Protein 6VFU (pdb70)

B-factor: mean 193.42, std 46.31, range [109.01, 428.39]

Structure (mmCIF, N/CA/C/O backbone):
data_6VFU
#
_entry.id   6VFU
#
_cell.length_a   108.971
_cell.length_b   108.971
_cell.length_c   309.663
_cell.angle_alpha   90.000
_cell.angle_beta   90.000
_cell.angle_gamma   120.000
#
_symmetry.space_group_name_H-M   'P 32 2 1'
#
loop_
_entity.id
_entity.type
_entity.pdbx_description
1 polymer Protocadherin-19
2 branched beta-D-mannopyranose-(1-4)-2-acetamido-2-deoxy-beta-D-glucopyranose-(1-4)-[alpha-L-fucopyranose-(1-6)]2-acetamido-2-deoxy-beta-D-glucopyranose
3 branched alpha-L-fucopyranose-(1-6)-2-acetamido-2-deoxy-beta-D-glucopyranose
4 branched 2-acetamido-2-deoxy-beta-D-glucopyranose-(1-4)-2-acetamido-2-deoxy-beta-D-glucopyranose
5 non-polymer 'CALCIUM ION'
6 non-polymer 2-acetamido-2-deoxy-beta-D-glucopyranose
7 non-polymer 'NICKEL (II) ION'
8 non-polymer 'CHLORIDE ION'
9 water water
#
loop_
_atom_site.group_PDB
_atom_site.id
_atom_site.type_symbol
_atom_site.label_atom_id
_atom_site.label_alt_id
_atom_site.label_comp_id
_atom_site.label_asym_id
_atom_site.label_entity_id
_atom_site.label_seq_id
_atom_site.pdbx_PDB_ins_code
_atom_site.Cartn_x
_atom_site.Cartn_y
_atom_site.Cartn_z
_atom_site.occupancy
_atom_site.B_iso_or_equiv
_atom_site.auth_seq_id
_atom_site.auth_comp_id
_atom_site.auth_asym_id
_atom_site.auth_atom_id
_atom_site.pdbx_PDB_model_num
ATOM 1 N N . LEU A 1 1 ? -35.07490 38.86738 -74.35988 1.000 192.06932 1 LEU C N 1
ATOM 2 C CA . LEU A 1 1 ? -34.22977 39.78308 -75.17911 1.000 194.83516 1 LEU C CA 1
ATOM 3 C C . LEU A 1 1 ? -34.59176 41.24415 -74.94723 1.000 193.28039 1 LEU C C 1
ATOM 4 O O . LEU A 1 1 ? -33.76747 42.03395 -74.48643 1.000 194.35529 1 LEU C O 1
ATOM 22 N N . ILE A 1 2 ? -35.82830 41.59656 -75.26950 1.000 190.82200 2 ILE C N 1
ATOM 23 C CA . ILE A 1 2 ? -36.29833 42.97175 -75.16543 1.000 189.58479 2 ILE C CA 1
ATOM 24 C C . ILE A 1 2 ? -36.89555 43.17697 -73.78198 1.000 185.97896 2 ILE C C 1
ATOM 25 O O . ILE A 1 2 ? -37.63099 42.32177 -73.27340 1.000 183.85948 2 ILE C O 1
ATOM 41 N N . ASN A 1 3 ? -36.57643 44.31527 -73.16690 1.000 179.39015 3 ASN C N 1
ATOM 42 C CA . ASN A 1 3 ? -37.05762 44.64770 -71.83188 1.000 176.51442 3 ASN C CA 1
ATOM 43 C C . ASN A 1 3 ? -37.65502 46.04762 -71.83828 1.000 175.46775 3 ASN C C 1
ATOM 44 O O . ASN A 1 3 ? -37.04741 46.98082 -72.37417 1.000 177.75152 3 ASN C O 1
ATOM 55 N N . LEU A 1 4 ? -38.84201 46.18918 -71.24637 1.000 189.30558 4 LEU C N 1
ATOM 56 C CA . LEU A 1 4 ? -39.47928 47.49034 -71.06174 1.000 188.17933 4 LEU C CA 1
ATOM 57 C C . LEU A 1 4 ? -39.92906 47.66842 -69.62289 1.000 185.64337 4 LEU C C 1
ATOM 58 O O . LEU A 1 4 ? -40.77394 46.91313 -69.13436 1.000 183.55051 4 LEU C O 1
ATOM 74 N N . LYS A 1 5 ? -39.37208 48.67434 -68.95869 1.000 163.52683 5 LYS C N 1
ATOM 75 C CA . LYS A 1 5 ? -39.72629 49.01842 -67.59134 1.000 161.75415 5 LYS C CA 1
ATOM 76 C C . LYS A 1 5 ? -40.70904 50.18290 -67.58394 1.000 160.34326 5 LYS C C 1
ATOM 77 O O . LYS A 1 5 ? -40.65045 51.06887 -68.44101 1.000 161.69818 5 LYS C O 1
ATOM 96 N N . TYR A 1 6 ? -41.62116 50.17477 -66.61237 1.000 192.68213 6 TYR C N 1
ATOM 97 C CA . TYR A 1 6 ? -42.55799 51.28340 -66.43244 1.000 191.46339 6 TYR C CA 1
ATOM 98 C C . TYR A 1 6 ? -42.77191 51.51995 -64.94154 1.000 190.34050 6 TYR C C 1
ATOM 99 O O . TYR A 1 6 ? -42.20273 50.82227 -64.09723 1.000 190.74775 6 TYR C O 1
ATOM 117 N N . SER A 1 7 ? -43.55536 52.54878 -64.61486 1.000 154.74909 7 SER C N 1
ATOM 118 C CA . SER A 1 7 ? -43.88573 52.82774 -63.22742 1.000 153.90655 7 SER C CA 1
ATOM 119 C C . SER A 1 7 ? -45.17534 53.63843 -63.18482 1.000 152.42745 7 SER C C 1
ATOM 120 O O . SER A 1 7 ? -45.40068 54.49619 -64.04333 1.000 152.96945 7 SER C O 1
ATOM 128 N N . VAL A 1 8 ? -46.00264 53.38286 -62.17104 1.000 151.41812 8 VAL C N 1
ATOM 129 C CA . VAL A 1 8 ? -47.27811 54.07585 -62.02591 1.000 150.20390 8 VAL C CA 1
ATOM 130 C C . VAL A 1 8 ? -47.67989 53.99578 -60.56333 1.000 149.72206 8 VAL C C 1
ATOM 131 O O . VAL A 1 8 ? -47.42239 52.99567 -59.88946 1.000 149.85050 8 VAL C O 1
ATOM 144 N N . GLU A 1 9 ? -48.32259 55.05192 -60.07289 1.000 154.81574 9 GLU C N 1
ATOM 145 C CA . GLU A 1 9 ? -48.79694 55.04941 -58.69826 1.000 154.72690 9 GLU C CA 1
ATOM 146 C C . GLU A 1 9 ? -49.89209 54.00559 -58.50766 1.000 153.48656 9 GLU C C 1
ATOM 147 O O . GLU A 1 9 ? -50.54531 53.56230 -59.45650 1.000 152.54632 9 GLU C O 1
ATOM 159 N N . GLU A 1 10 ? -50.08465 53.61621 -57.25117 1.000 148.36233 10 GLU C N 1
ATOM 160 C CA . GLU A 1 10 ? -51.12960 52.67610 -56.89080 1.000 147.82192 10 GLU C CA 1
ATOM 161 C C . GLU A 1 10 ? -52.48175 53.38241 -56.84080 1.000 147.08898 10 GLU C C 1
ATOM 162 O O . GLU A 1 10 ? -52.58109 54.60917 -56.93189 1.000 147.09055 10 GLU C O 1
ATOM 174 N N . GLU A 1 11 ? -53.53593 52.58347 -56.68426 1.000 158.05551 11 GLU C N 1
ATOM 175 C CA . GLU A 1 11 ? -54.87503 53.09886 -56.40942 1.000 157.92412 11 GLU C CA 1
ATOM 176 C C . GLU A 1 11 ? -55.33513 54.07260 -57.49022 1.000 157.19837 11 GLU C C 1
ATOM 177 O O . GLU A 1 11 ? -56.10348 54.99885 -57.22148 1.000 157.41836 11 GLU C O 1
ATOM 189 N N . GLN A 1 12 ? -54.87246 53.87160 -58.71862 1.000 150.63389 12 GLN C N 1
ATOM 190 C CA . GLN A 1 12 ? -55.28452 54.69862 -59.84011 1.000 150.62396 12 GLN C CA 1
ATOM 191 C C . GLN A 1 12 ? -56.56516 54.15741 -60.45848 1.000 150.70859 12 GLN C C 1
ATOM 192 O O . GLN A 1 12 ? -56.79970 52.94587 -60.49140 1.000 150.64338 12 GLN C O 1
ATOM 206 N N . ARG A 1 13 ? -57.40631 55.07893 -60.92378 1.000 180.20972 13 ARG C N 1
ATOM 207 C CA . ARG A 1 13 ? -58.63857 54.72438 -61.61267 1.000 180.94383 13 ARG C CA 1
ATOM 208 C C . ARG A 1 13 ? -58.39299 53.57451 -62.57743 1.000 181.07168 13 ARG C C 1
ATOM 209 O O . ARG A 1 13 ? -57.49692 53.63905 -63.42247 1.000 181.16990 13 ARG C O 1
ATOM 230 N N . ALA A 1 14 ? -59.18741 52.51461 -62.43927 1.000 161.29862 14 ALA C N 1
ATOM 231 C CA . ALA A 1 14 ? -59.07349 51.38875 -63.35340 1.000 161.80084 14 ALA C CA 1
ATOM 232 C C . ALA A 1 14 ? -59.17661 51.88205 -64.79008 1.000 163.06169 14 ALA C C 1
ATOM 233 O O . ALA A 1 14 ? -59.82527 52.89112 -65.07739 1.000 164.02947 14 ALA C O 1
ATOM 240 N N . GLY A 1 15 ? -58.54105 51.15636 -65.70196 1.000 156.98490 15 GLY C N 1
ATOM 241 C CA . GLY A 1 15 ? -58.47225 51.60444 -67.07517 1.000 158.68345 15 GLY C CA 1
ATOM 242 C C . GLY A 1 15 ? -57.48843 52.72954 -67.29729 1.000 158.55563 15 GLY C C 1
ATOM 243 O O . GLY A 1 15 ? -57.70194 53.56503 -68.18102 1.000 160.39734 15 GLY C O 1
ATOM 247 N N . THR A 1 16 ? -56.41470 52.77844 -66.51298 1.000 166.70067 16 THR C N 1
ATOM 248 C CA . THR A 1 16 ? -55.37705 53.78230 -66.68624 1.000 166.94009 16 THR C CA 1
ATOM 249 C C . THR A 1 16 ? -54.42519 53.38209 -67.80580 1.000 168.11170 16 THR C C 1
ATOM 250 O O . THR A 1 16 ? -54.13294 52.20193 -68.01156 1.000 167.86622 16 THR C O 1
ATOM 261 N N . VAL A 1 17 ? -53.93251 54.38836 -68.52194 1.000 152.54619 17 VAL C N 1
ATOM 262 C CA . VAL A 1 17 ? -52.96520 54.19346 -69.59670 1.000 154.24527 17 VAL C CA 1
ATOM 263 C C . VAL A 1 17 ? -51.56256 54.36278 -69.02832 1.000 153.53557 17 VAL C C 1
ATOM 264 O O . VAL A 1 17 ? -51.12904 55.47967 -68.73305 1.000 154.05319 17 VAL C O 1
ATOM 277 N N . ILE A 1 18 ? -50.85350 53.24750 -68.86710 1.000 152.72578 18 ILE C N 1
ATOM 278 C CA . ILE A 1 18 ? -49.46814 53.30407 -68.41309 1.000 152.67226 18 ILE C CA 1
ATOM 279 C C . ILE A 1 18 ? -48.57127 53.82591 -69.52948 1.000 155.29840 18 ILE C C 1
ATOM 280 O O . ILE A 1 18 ? -47.83707 54.80521 -69.35527 1.000 156.34545 18 ILE C O 1
ATOM 287 N N . ALA A 1 19 ? -48.61751 53.17457 -70.69228 1.000 186.77539 19 ALA C N 1
ATOM 288 C CA . ALA A 1 19 ? -47.77458 53.55415 -71.82308 1.000 189.83717 19 ALA C CA 1
ATOM 289 C C . ALA A 1 19 ? -48.19216 52.76611 -73.05957 1.000 191.61835 19 ALA C C 1
ATOM 290 O O . ALA A 1 19 ? -48.78381 51.68703 -72.95916 1.000 190.29736 19 ALA C O 1
ATOM 294 N N . ASN A 1 20 ? -47.86530 53.31651 -74.22917 1.000 178.68224 20 ASN C N 1
ATOM 295 C CA . ASN A 1 20 ? -48.13372 52.66468 -75.51163 1.000 181.33766 20 ASN C CA 1
ATOM 296 C C . ASN A 1 20 ? -46.96357 51.73908 -75.82674 1.000 182.05363 20 ASN C C 1
ATOM 297 O O . ASN A 1 20 ? -45.91842 52.18466 -76.30733 1.000 184.53345 20 ASN C O 1
ATOM 308 N N . VAL A 1 21 ? -47.12936 50.44215 -75.55056 1.000 201.10134 21 VAL C N 1
ATOM 309 C CA . VAL A 1 21 ? -46.02211 49.50676 -75.74250 1.000 201.73815 21 VAL C CA 1
ATOM 310 C C . VAL A 1 21 ? -45.60314 49.43927 -77.20469 1.000 205.99704 21 VAL C C 1
ATOM 311 O O . VAL A 1 21 ? -44.44695 49.12815 -77.50255 1.000 207.58551 21 VAL C O 1
ATOM 324 N N . ALA A 1 22 ? -46.52775 49.66081 -78.14143 1.000 178.35018 22 ALA C N 1
ATOM 325 C CA . ALA A 1 22 ? -46.14704 49.65812 -79.55276 1.000 183.12240 22 ALA C CA 1
ATOM 326 C C . ALA A 1 22 ? -45.06801 50.70333 -79.81557 1.000 185.64754 22 ALA C C 1
ATOM 327 O O . ALA A 1 22 ? -44.04544 50.41469 -80.45098 1.000 188.41219 22 ALA C O 1
ATOM 334 N N . LYS A 1 23 ? -45.27121 51.92202 -79.30412 1.000 194.50288 23 LYS C N 1
ATOM 335 C CA . LYS A 1 23 ? -44.32372 53.00819 -79.52901 1.000 197.33205 23 LYS C CA 1
ATOM 336 C C . LYS A 1 23 ? -42.93128 52.63140 -79.04314 1.000 196.68655 23 LYS C C 1
ATOM 337 O O . LYS A 1 23 ? -41.97726 52.58010 -79.82699 1.000 200.40364 23 LYS C O 1
ATOM 356 N N . ASP A 1 24 ? -42.80525 52.30230 -77.75872 1.000 180.26985 24 ASP C N 1
ATOM 357 C CA . ASP A 1 24 ? -41.48490 52.05395 -77.19039 1.000 180.05592 24 ASP C CA 1
ATOM 358 C C . ASP A 1 24 ? -40.90738 50.70799 -77.61418 1.000 180.73051 24 ASP C C 1
ATOM 359 O O . ASP A 1 24 ? -39.68793 50.52336 -77.54741 1.000 182.24553 24 ASP C O 1
ATOM 366 N N . ALA A 1 25 ? -41.75563 49.77814 -78.05310 1.000 178.20967 25 ALA C N 1
ATOM 367 C CA . ALA A 1 25 ? -41.27487 48.49350 -78.53985 1.000 179.26655 25 ALA C CA 1
ATOM 368 C C . ALA A 1 25 ? -40.65760 48.63619 -79.92351 1.000 184.45654 25 ALA C C 1
ATOM 369 O O . ALA A 1 25 ? -39.53132 48.18505 -80.16316 1.000 186.47916 25 ALA C O 1
ATOM 376 N N . ARG A 1 26 ? -41.38294 49.26146 -80.85252 1.000 204.53924 26 ARG C N 1
ATOM 377 C CA . ARG A 1 26 ? -40.80041 49.55691 -82.15639 1.000 210.21384 26 ARG C CA 1
ATOM 378 C C . ARG A 1 26 ? -39.55684 50.42225 -82.00593 1.000 212.33803 26 ARG C C 1
ATOM 379 O O . ARG A 1 26 ? -38.51177 50.13973 -82.60287 1.000 215.85386 26 ARG C O 1
ATOM 400 N N . GLU A 1 27 ? -39.65777 51.49124 -81.21301 1.000 203.62532 27 GLU C N 1
ATOM 401 C CA . GLU A 1 27 ? -38.50113 52.34452 -80.97117 1.000 205.77290 27 GLU C CA 1
ATOM 402 C C . GLU A 1 27 ? -37.32314 51.54662 -80.41718 1.000 204.98009 27 GLU C C 1
ATOM 403 O O . GLU A 1 27 ? -36.16443 51.83642 -80.74119 1.000 208.75644 27 GLU C O 1
ATOM 415 N N . ALA A 1 28 ? -37.59548 50.54154 -79.58009 1.000 218.63694 28 ALA C N 1
ATOM 416 C CA . ALA A 1 28 ? -36.55365 49.70819 -78.99127 1.000 218.01350 28 ALA C CA 1
ATOM 417 C C . ALA A 1 28 ? -36.18727 48.47853 -79.82040 1.000 220.06726 28 ALA C C 1
ATOM 418 O O . ALA A 1 28 ? -35.20303 47.81238 -79.48681 1.000 220.57052 28 ALA C O 1
ATOM 425 N N . GLY A 1 29 ? -36.91267 48.16494 -80.89633 1.000 207.00227 29 GLY C N 1
ATOM 426 C CA . GLY A 1 29 ? -36.56032 46.99698 -81.68992 1.000 209.29355 29 GLY C CA 1
ATOM 427 C C . GLY A 1 29 ? -37.46929 45.79369 -81.51485 1.000 206.22686 29 GLY C C 1
ATOM 428 O O . GLY A 1 29 ? -37.15071 44.85143 -80.77914 1.000 203.92108 29 GLY C O 1
ATOM 432 N N . PHE A 1 30 ? -38.62990 45.84873 -82.17031 1.000 221.50837 30 PHE C N 1
ATOM 433 C CA . PHE A 1 30 ? -39.63231 44.79184 -82.12968 1.000 219.33932 30 PHE C CA 1
ATOM 434 C C . PHE A 1 30 ? -39.97252 44.34428 -83.54734 1.000 223.72985 30 PHE C C 1
ATOM 435 O O . PHE A 1 30 ? -39.90521 45.13397 -84.49497 1.000 227.85887 30 PHE C O 1
ATOM 445 N N . ALA A 1 31 ? -40.32478 43.06008 -83.69108 1.000 194.65231 31 ALA C N 1
ATOM 446 C CA . ALA A 1 31 ? -40.83391 42.53887 -84.96185 1.000 198.75397 31 ALA C CA 1
ATOM 447 C C . ALA A 1 31 ? -42.35554 42.63279 -84.93210 1.000 197.27278 31 ALA C C 1
ATOM 448 O O . ALA A 1 31 ? -43.06945 41.65885 -84.68637 1.000 195.56753 31 ALA C O 1
ATOM 455 N N . LEU A 1 32 ? -42.85848 43.84303 -85.18419 1.000 239.95984 32 LEU C N 1
ATOM 456 C CA . LEU A 1 32 ? -44.29786 44.06859 -85.31442 1.000 239.67039 32 LEU C CA 1
ATOM 457 C C . LEU A 1 32 ? -44.64199 44.07368 -86.80128 1.000 245.93703 32 LEU C C 1
ATOM 458 O O . LEU A 1 32 ? -44.68842 45.11335 -87.45920 1.000 249.51584 32 LEU C O 1
ATOM 474 N N . ASP A 1 33 ? -44.86091 42.87488 -87.33597 1.000 206.73045 33 ASP C N 1
ATOM 475 C CA . ASP A 1 33 ? -45.36659 42.73587 -88.69845 1.000 212.89496 33 ASP C CA 1
ATOM 476 C C . ASP A 1 33 ? -46.72875 43.42987 -88.79902 1.000 213.49391 33 ASP C C 1
ATOM 477 O O . ASP A 1 33 ? -47.48070 43.46246 -87.82049 1.000 208.78042 33 ASP C O 1
ATOM 484 N N . PRO A 1 34 ? -47.07660 44.02180 -89.95888 1.000 252.78871 34 PRO C N 1
ATOM 485 C CA . PRO A 1 34 ? -48.47888 44.40193 -90.15850 1.000 254.24398 34 PRO C CA 1
ATOM 486 C C . PRO A 1 34 ? -49.41796 43.20731 -90.23704 1.000 254.34169 34 PRO C C 1
ATOM 487 O O . PRO A 1 34 ? -49.64574 42.65933 -91.32114 1.000 260.03120 34 PRO C O 1
ATOM 492 N N . ARG A 1 35 ? -50.00892 42.83075 -89.10110 1.000 295.42002 35 ARG C N 1
ATOM 493 C CA . ARG A 1 35 ? -50.81334 41.61819 -88.98871 1.000 294.99884 35 ARG C CA 1
ATOM 494 C C . ARG A 1 35 ? -52.17499 41.94060 -88.36473 1.000 292.89857 35 ARG C C 1
ATOM 495 O O . ARG A 1 35 ? -52.54038 41.42112 -87.30956 1.000 288.06524 35 ARG C O 1
ATOM 516 N N . GLN A 1 36 ? -52.93749 42.80329 -89.03692 1.000 286.47725 36 GLN C N 1
ATOM 517 C CA . GLN A 1 36 ? -54.30681 43.12970 -88.63338 1.000 285.84830 36 GLN C CA 1
ATOM 518 C C . GLN A 1 36 ? -54.38299 43.40899 -87.13329 1.000 278.53100 36 GLN C C 1
ATOM 519 O O . GLN A 1 36 ? -55.17503 42.81442 -86.39896 1.000 275.82200 36 GLN C O 1
ATOM 533 N N . ALA A 1 37 ? -53.52556 44.31802 -86.67289 1.000 252.75359 37 ALA C N 1
ATOM 534 C CA . ALA A 1 37 ? -53.57303 44.79337 -85.29133 1.000 246.53838 37 ALA C CA 1
ATOM 535 C C . ALA A 1 37 ? -53.58140 43.62641 -84.30342 1.000 241.97883 37 ALA C C 1
ATOM 536 O O . ALA A 1 37 ? -54.30643 43.63170 -83.30679 1.000 238.44499 37 ALA C O 1
ATOM 543 N N . SER A 1 38 ? -52.76745 42.60898 -84.58895 1.000 236.02127 38 SER C N 1
ATOM 544 C CA . SER A 1 38 ? -52.66067 41.43551 -83.72704 1.000 232.46907 38 SER C CA 1
ATOM 545 C C . SER A 1 38 ? -51.29845 40.77980 -83.90899 1.000 232.45635 38 SER C C 1
ATOM 546 O O . SER A 1 38 ? -51.19482 39.62543 -84.32838 1.000 234.36364 38 SER C O 1
ATOM 554 N N . ALA A 1 39 ? -50.24312 41.51958 -83.58408 1.000 217.74459 39 ALA C N 1
ATOM 555 C CA . ALA A 1 39 ? -48.88148 41.07225 -83.83095 1.000 218.39867 39 ALA C CA 1
ATOM 556 C C . ALA A 1 39 ? -48.24445 40.36999 -82.63696 1.000 213.97579 39 ALA C C 1
ATOM 557 O O . ALA A 1 39 ? -47.24240 39.66821 -82.81878 1.000 214.82117 39 ALA C O 1
ATOM 564 N N . PHE A 1 40 ? -48.78440 40.53866 -81.43066 1.000 182.08956 40 PHE C N 1
ATOM 565 C CA . PHE A 1 40 ? -48.12609 40.03167 -80.23449 1.000 178.356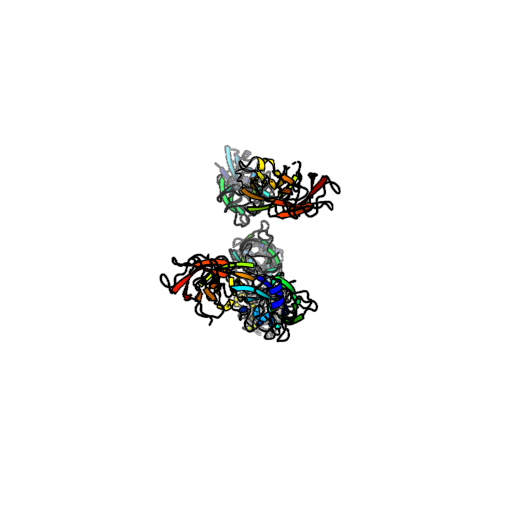42 40 PHE C CA 1
ATOM 566 C C . PHE A 1 40 ? -49.15024 39.82544 -79.12453 1.000 175.12881 40 PHE C C 1
ATOM 567 O O . PHE A 1 40 ? -50.13606 40.56112 -79.02794 1.000 174.65554 40 PHE C O 1
ATOM 584 N N . ARG A 1 41 ? -48.90168 38.81055 -78.29025 1.000 193.61823 41 ARG C N 1
ATOM 585 C CA . ARG A 1 41 ? -49.79552 38.43840 -77.20097 1.000 191.14246 41 ARG C CA 1
ATOM 586 C C . ARG A 1 41 ? -49.00320 38.20420 -75.92233 1.000 188.27330 41 ARG C C 1
ATOM 587 O O . ARG A 1 41 ? -47.83750 37.79599 -75.95251 1.000 188.78055 41 ARG C O 1
ATOM 608 N N . VAL A 1 42 ? -49.65788 38.47583 -74.79472 1.000 165.41182 42 VAL C N 1
ATOM 609 C CA . VAL A 1 42 ? -49.05331 38.28132 -73.47843 1.000 163.13811 42 VAL C CA 1
ATOM 610 C C . VAL A 1 42 ? -48.86939 36.78803 -73.22059 1.000 164.25673 42 VAL C C 1
ATOM 611 O O . VAL A 1 42 ? -49.82255 36.00210 -73.29904 1.000 165.30812 42 VAL C O 1
ATOM 624 N N . VAL A 1 43 ? -47.63004 36.38786 -72.93463 1.000 167.82973 43 VAL C N 1
ATOM 625 C CA . VAL A 1 43 ? -47.34286 34.99029 -72.61711 1.000 169.19214 43 VAL C CA 1
ATOM 626 C C . VAL A 1 43 ? -47.84472 34.64851 -71.22105 1.000 167.85119 43 VAL C C 1
ATOM 627 O O . VAL A 1 43 ? -48.63690 33.71961 -71.03296 1.000 168.92045 43 VAL C O 1
ATOM 633 N N . SER A 1 44 ? -47.37232 35.38656 -70.22282 1.000 192.55111 44 SER C N 1
ATOM 634 C CA . SER A 1 44 ? -47.73417 35.16602 -68.82906 1.000 191.68988 44 SER C CA 1
ATOM 635 C C . SER A 1 44 ? -47.42229 36.45181 -68.08612 1.000 189.55617 44 SER C C 1
ATOM 636 O O . SER A 1 44 ? -46.53746 37.20121 -68.49353 1.000 189.27359 44 SER C O 1
ATOM 641 N N . ASN A 1 45 ? -48.13149 36.70379 -66.99177 1.000 192.90374 45 ASN C N 1
ATOM 642 C CA . ASN A 1 45 ? -47.86173 37.92388 -66.24774 1.000 191.16537 45 ASN C CA 1
ATOM 643 C C . ASN A 1 45 ? -48.17017 37.72689 -64.77248 1.000 191.13873 45 ASN C C 1
ATOM 644 O O . ASN A 1 45 ? -49.06353 36.96234 -64.39631 1.000 191.91284 45 ASN C O 1
ATOM 655 N N . SER A 1 46 ? -47.39692 38.43221 -63.94543 1.000 243.37124 46 SER C N 1
ATOM 656 C CA . SER A 1 46 ? -47.51499 38.31296 -62.49746 1.000 243.96183 46 SER C CA 1
ATOM 657 C C . SER A 1 46 ? -48.93620 38.57910 -62.02152 1.000 243.00989 46 SER C C 1
ATOM 658 O O . SER A 1 46 ? -49.42370 37.91248 -61.10218 1.000 244.36462 46 SER C O 1
ATOM 666 N N . ALA A 1 47 ? -49.61795 39.54423 -62.63246 1.000 154.09389 47 ALA C N 1
ATOM 667 C CA . ALA A 1 47 ? -50.94342 39.97070 -62.18637 1.000 153.30290 47 ALA C CA 1
ATOM 668 C C . ALA A 1 47 ? -51.90174 39.94228 -63.37287 1.000 152.95151 47 ALA C C 1
ATOM 669 O O . ALA A 1 47 ? -51.96368 40.91259 -64.14919 1.000 151.78700 47 ALA C O 1
ATOM 676 N N . PRO A 1 48 ? -52.65434 38.85221 -63.55697 1.000 178.87126 48 PRO C N 1
ATOM 677 C CA . PRO A 1 48 ? -53.58071 38.79912 -64.70179 1.000 179.17833 48 PRO C CA 1
ATOM 678 C C . PRO A 1 48 ? -54.69845 39.82434 -64.62618 1.000 178.19161 48 PRO C C 1
ATOM 679 O O . PRO A 1 48 ? -55.03257 40.45336 -65.64006 1.000 177.92705 48 PRO C O 1
ATOM 690 N N . HIS A 1 49 ? -55.29618 39.99686 -63.44812 1.000 161.42705 49 HIS C N 1
ATOM 691 C CA . HIS A 1 49 ? -56.46169 40.85159 -63.27738 1.000 160.94032 49 HIS C CA 1
ATOM 692 C C . HIS A 1 49 ? -56.12439 42.32410 -63.08028 1.000 158.97376 49 HIS C C 1
ATOM 693 O O . HIS A 1 49 ? -57.04820 43.13963 -62.98362 1.000 158.63825 49 HIS C O 1
ATOM 707 N N . LEU A 1 50 ? -54.84522 42.68346 -62.98872 1.000 150.24529 50 LEU C N 1
ATOM 708 C CA . LEU A 1 50 ? -54.45849 44.05799 -62.69129 1.000 148.81050 50 LEU C CA 1
ATOM 709 C C . LEU A 1 50 ? -53.95166 44.82560 -63.90193 1.000 148.30573 50 LEU C C 1
ATOM 710 O O . LEU A 1 50 ? -54.25429 46.01356 -64.04020 1.000 147.64839 50 LEU C O 1
ATOM 716 N N . VAL A 1 51 ? -53.19759 44.18204 -64.78909 1.000 148.98170 51 VAL C N 1
ATOM 717 C CA . VAL A 1 51 ? -52.59360 44.85471 -65.93275 1.000 149.11160 51 VAL C CA 1
ATOM 718 C C . VAL A 1 51 ? -52.85895 44.03478 -67.18339 1.000 150.59184 51 VAL C C 1
ATOM 719 O O . VAL A 1 51 ? -52.93993 42.80360 -67.13528 1.000 151.43100 51 VAL C O 1
ATOM 725 N N . ASP A 1 52 ? -53.00357 44.72071 -68.31304 1.000 178.35754 52 ASP C N 1
ATOM 726 C CA . ASP A 1 52 ? -53.22543 44.00216 -69.55395 1.000 180.32165 52 ASP C CA 1
ATOM 727 C C . ASP A 1 52 ? -52.69023 44.85078 -70.70262 1.000 181.51124 52 ASP C C 1
ATOM 728 O O . ASP A 1 52 ? -52.78685 46.08264 -70.66987 1.000 181.12218 52 ASP C O 1
ATOM 737 N N . ILE A 1 53 ? -52.10294 44.18619 -71.69964 1.000 156.32272 53 ILE C N 1
ATOM 738 C CA . ILE A 1 53 ? -51.67461 44.81821 -72.94494 1.000 158.40241 53 ILE C CA 1
ATOM 739 C C . ILE A 1 53 ? -52.71948 44.50461 -74.00089 1.000 160.96776 53 ILE C C 1
ATOM 740 O O . ILE A 1 53 ? -53.29582 43.40950 -74.01166 1.000 161.56772 53 ILE C O 1
ATOM 756 N N . ASN A 1 54 ? -52.96751 45.46000 -74.89227 1.000 191.22246 54 ASN C N 1
ATOM 757 C CA . ASN A 1 54 ? -53.99247 45.28228 -75.89969 1.000 194.32255 54 ASN C CA 1
ATOM 758 C C . ASN A 1 54 ? -53.37679 44.81428 -77.20431 1.000 197.67600 54 ASN C C 1
ATOM 759 O O . ASN A 1 54 ? -52.50831 45.50917 -77.75357 1.000 198.89045 54 ASN C O 1
ATOM 770 N N . PRO A 1 55 ? -53.77936 43.65324 -77.72874 1.000 221.45083 55 PRO C N 1
ATOM 771 C CA . PRO A 1 55 ? -53.24164 43.22268 -79.02379 1.000 225.18348 55 PRO C CA 1
ATOM 772 C C . PRO A 1 55 ? -53.60374 44.17262 -80.15151 1.000 229.07179 55 PRO C C 1
ATOM 773 O O . PRO A 1 55 ? -52.83835 44.30507 -81.11655 1.000 232.01630 55 PRO C O 1
ATOM 784 N N . SER A 1 56 ? -54.75923 44.83365 -80.05729 1.000 219.24098 56 SER C N 1
ATOM 785 C CA . SER A 1 56 ? -55.20359 45.76154 -81.09335 1.000 223.49947 56 SER C CA 1
ATOM 786 C C . SER A 1 56 ? -54.42212 47.07172 -81.06007 1.000 223.06825 56 SER C C 1
ATOM 787 O O . SER A 1 56 ? -53.79372 47.45900 -82.05149 1.000 226.64085 56 SER C O 1
ATOM 795 N N . SER A 1 57 ? -54.44360 47.76298 -79.91947 1.000 181.50881 57 SER C N 1
ATOM 796 C CA . SER A 1 57 ? -53.78611 49.06000 -79.81738 1.000 181.31759 57 SER C CA 1
ATOM 797 C C . SER A 1 57 ? -52.30002 48.91675 -79.53148 1.000 179.52895 57 SER C C 1
ATOM 798 O O . SER A 1 57 ? -51.50002 49.73578 -79.99875 1.000 181.47819 57 SER C O 1
ATOM 806 N N . GLY A 1 58 ? -51.91591 47.89912 -78.76864 1.000 183.55457 58 GLY C N 1
ATOM 807 C CA . GLY A 1 58 ? -50.53562 47.74517 -78.36890 1.000 181.94220 58 GLY C CA 1
ATOM 808 C C . GLY A 1 58 ? -50.23914 48.72752 -77.25973 1.000 178.93544 58 GLY C C 1
ATOM 809 O O . GLY A 1 58 ? -49.24968 49.46408 -77.30953 1.000 179.58222 58 GLY C O 1
ATOM 813 N N . LEU A 1 59 ? -51.11891 48.76076 -76.26151 1.000 206.06003 59 LEU C N 1
ATOM 814 C CA . LEU A 1 59 ? -51.03403 49.71844 -75.17227 1.000 203.48845 59 LEU C CA 1
ATOM 815 C C . LEU A 1 59 ? -51.22141 49.02452 -73.82611 1.000 199.82971 59 LEU C C 1
ATOM 816 O O . LEU A 1 59 ? -51.93753 48.02542 -73.71972 1.000 199.37382 59 LEU C O 1
ATOM 832 N N . LEU A 1 60 ? -50.56662 49.56873 -72.79784 1.000 166.60435 60 LEU C N 1
ATOM 833 C CA . LEU A 1 60 ? -50.65924 49.05384 -71.43190 1.000 163.67749 60 LEU C CA 1
ATOM 834 C C . LEU A 1 60 ? -51.76531 49.74538 -70.64962 1.000 162.29163 60 LEU C C 1
ATOM 835 O O . LEU A 1 60 ? -51.68189 50.94615 -70.36713 1.000 162.16698 60 LEU C O 1
ATOM 851 N N . VAL A 1 61 ? -52.80267 48.98795 -70.30765 1.000 178.12551 61 VAL C N 1
ATOM 852 C CA . VAL A 1 61 ? -53.90919 49.50254 -69.51529 1.000 177.05851 61 VAL C CA 1
ATOM 853 C C . VAL A 1 61 ? -53.98209 48.73064 -68.20667 1.000 175.11074 61 VAL C C 1
ATOM 854 O O . VAL A 1 61 ? -53.63126 47.54816 -68.14328 1.000 175.08340 61 VAL C O 1
ATOM 867 N N . THR A 1 62 ? -54.44149 49.40631 -67.15575 1.000 149.12826 62 THR C N 1
ATOM 868 C CA . THR A 1 62 ? -54.67930 48.75151 -65.87750 1.000 147.92481 62 THR C CA 1
ATOM 869 C C . THR A 1 62 ? -56.07545 48.14927 -65.92546 1.000 148.61666 62 THR C C 1
ATOM 870 O O . THR A 1 62 ? -57.04950 48.85206 -66.21876 1.000 149.27973 62 THR C O 1
ATOM 881 N N . LYS A 1 63 ? -56.17297 46.85024 -65.64482 1.000 184.13200 63 LYS C N 1
ATOM 882 C CA . LYS A 1 63 ? -57.46921 46.18849 -65.71358 1.000 185.32433 63 LYS C CA 1
ATOM 883 C C . LYS A 1 63 ? -58.35827 46.63207 -64.55246 1.000 184.89199 63 LYS C C 1
ATOM 884 O O . LYS A 1 63 ? -59.54023 46.92624 -64.74717 1.000 185.92761 63 LYS C O 1
ATOM 903 N N . GLN A 1 64 ? -57.80703 46.72089 -63.34419 1.000 205.55812 64 GLN C N 1
ATOM 904 C CA . GLN A 1 64 ? -58.56206 47.17817 -62.18615 1.000 205.45629 64 GLN C CA 1
ATOM 905 C C . GLN A 1 64 ? -57.71998 48.19274 -61.42591 1.000 204.19868 64 GLN C C 1
ATOM 906 O O . GLN A 1 64 ? -56.61162 48.54999 -61.83989 1.000 203.53083 64 GLN C O 1
ATOM 920 N N . LYS A 1 65 ? -58.26133 48.66808 -60.31108 1.000 168.73974 65 LYS C N 1
ATOM 921 C CA . LYS A 1 65 ? -57.53458 49.58425 -59.44589 1.000 168.05329 65 LYS C CA 1
ATOM 922 C C . LYS A 1 65 ? -56.47055 48.81719 -58.67499 1.000 168.30271 65 LYS C C 1
ATOM 923 O O . LYS A 1 65 ? -56.73464 47.74351 -58.12796 1.000 169.34238 65 LYS C O 1
ATOM 942 N N . ILE A 1 66 ? -55.26829 49.36875 -58.64417 1.000 146.31979 66 ILE C N 1
ATOM 943 C CA . ILE A 1 66 ? -54.11860 48.70087 -58.05132 1.000 146.97621 66 ILE C CA 1
ATOM 944 C C . ILE A 1 66 ? -53.99493 49.12502 -56.59527 1.000 147.93070 66 ILE C C 1
ATOM 945 O O . ILE A 1 66 ? -54.03902 50.31838 -56.27742 1.000 147.65184 66 ILE C O 1
ATOM 952 N N . ASP A 1 67 ? -53.85760 48.14766 -55.70416 1.000 151.10257 67 ASP C N 1
ATOM 953 C CA . ASP A 1 67 ? -53.59467 48.40517 -54.29197 1.000 152.81599 67 ASP C CA 1
ATOM 954 C C . ASP A 1 67 ? -52.24086 47.77091 -53.98817 1.000 154.25722 67 ASP C C 1
ATOM 955 O O . ASP A 1 67 ? -52.15478 46.57996 -53.67755 1.000 155.83110 67 ASP C O 1
ATOM 962 N N . ARG A 1 68 ? -51.18001 48.57575 -54.10448 1.000 152.47945 68 ARG C N 1
ATOM 963 C CA . ARG A 1 68 ? -49.82516 48.05715 -53.93562 1.000 154.10444 68 ARG C CA 1
ATOM 964 C C . ARG A 1 68 ? -49.64943 47.39721 -52.57677 1.000 157.20797 68 ARG C C 1
ATOM 965 O O . ARG A 1 68 ? -48.93462 46.39577 -52.45065 1.000 159.01981 68 ARG C O 1
ATOM 986 N N . ASP A 1 69 ? -50.29331 47.94501 -51.54691 1.000 158.28392 69 ASP C N 1
ATOM 987 C CA . ASP A 1 69 ? -50.07824 47.46386 -50.18920 1.000 161.96676 69 ASP C CA 1
ATOM 988 C C . ASP A 1 69 ? -50.58095 46.04044 -49.98252 1.000 163.52814 69 ASP C C 1
ATOM 989 O O . ASP A 1 69 ? -50.19242 45.39853 -49.00128 1.000 167.19254 69 ASP C O 1
ATOM 998 N N . LEU A 1 70 ? -51.42874 45.53150 -50.87583 1.000 177.89603 70 LEU C N 1
ATOM 999 C CA . LEU A 1 70 ? -51.84838 44.13582 -50.82285 1.000 179.54364 70 LEU C CA 1
ATOM 1000 C C . LEU A 1 70 ? -50.88152 43.22980 -51.57514 1.000 179.61178 70 LEU C C 1
ATOM 1001 O O . LEU A 1 70 ? -50.48798 42.17562 -51.06684 1.000 182.64972 70 LEU C O 1
ATOM 1017 N N . LEU A 1 71 ? -50.49734 43.62683 -52.78778 1.000 160.13683 71 LEU C N 1
ATOM 1018 C CA . LEU A 1 71 ? -49.59943 42.80933 -53.59525 1.000 160.22754 71 LEU C CA 1
ATOM 1019 C C . LEU A 1 71 ? -48.29311 42.53731 -52.86042 1.000 163.24603 71 LEU C C 1
ATOM 1020 O O . LEU A 1 71 ? -47.91044 41.38105 -52.64978 1.000 165.75929 71 LEU C O 1
ATOM 1036 N N . CYS A 1 72 ? -47.59182 43.59731 -52.46381 1.000 207.12159 72 CYS C N 1
ATOM 1037 C CA . CYS A 1 72 ? -46.20968 43.48949 -52.02300 1.000 209.95432 72 CYS C CA 1
ATOM 1038 C C . CYS A 1 72 ? -46.00460 43.77884 -50.54081 1.000 213.57867 72 CYS C C 1
ATOM 1039 O O . CYS A 1 72 ? -44.86003 43.72627 -50.07566 1.000 216.63339 72 CYS C O 1
ATOM 1046 N N . ARG A 1 73 ? -47.06458 44.07976 -49.78500 1.000 199.26098 73 ARG C N 1
ATOM 1047 C CA . ARG A 1 73 ? -46.91437 44.34821 -48.35678 1.000 203.22245 73 ARG C CA 1
ATOM 1048 C C . ARG A 1 73 ? -45.87565 45.44593 -48.13914 1.000 204.01660 73 ARG C C 1
ATOM 1049 O O . ARG A 1 73 ? -46.02157 46.54750 -48.67789 1.000 200.97256 73 ARG C O 1
ATOM 1070 N N . GLN A 1 74 ? -44.82650 45.17015 -47.36512 1.000 179.37579 74 GLN C N 1
ATOM 1071 C CA . GLN A 1 74 ? -43.74387 46.12550 -47.17107 1.000 180.86998 74 GLN C CA 1
ATOM 1072 C C . GLN A 1 74 ? -42.57212 45.91120 -48.12016 1.000 180.38987 74 GLN C C 1
ATOM 1073 O O . GLN A 1 74 ? -41.59999 46.67276 -48.05222 1.000 181.92400 74 GLN C O 1
ATOM 1087 N N . SER A 1 75 ? -42.62489 44.89573 -48.97820 1.000 178.75754 75 SER C N 1
ATOM 1088 C CA . SER A 1 75 ? -41.52890 44.64213 -49.89966 1.000 178.58609 75 SER C CA 1
ATOM 1089 C C . SER A 1 75 ? -41.12153 45.94861 -50.58166 1.000 176.26229 75 SER C C 1
ATOM 1090 O O . SER A 1 75 ? -41.99337 46.69197 -51.05349 1.000 172.53726 75 SER C O 1
ATOM 1098 N N . PRO A 1 76 ? -39.82455 46.26416 -50.65262 1.000 183.56293 76 PRO C N 1
ATOM 1099 C CA . PRO A 1 76 ? -39.43552 47.63199 -51.03828 1.000 182.48948 76 PRO C CA 1
ATOM 1100 C C . PRO A 1 76 ? -39.91101 48.02626 -52.42363 1.000 177.74817 76 PRO C C 1
ATOM 1101 O O . PRO A 1 76 ? -40.38629 49.15258 -52.61528 1.000 175.68580 76 PRO C O 1
ATOM 1112 N N . LYS A 1 77 ? -39.79493 47.13113 -53.39647 1.000 193.94353 77 LYS C N 1
ATOM 1113 C CA . LYS A 1 77 ? -40.26184 47.37879 -54.74975 1.000 190.06598 77 LYS C CA 1
ATOM 1114 C C . LYS A 1 77 ? -41.46168 46.48989 -55.04195 1.000 187.50986 77 LYS C C 1
ATOM 1115 O O . LYS A 1 77 ? -41.60846 45.40659 -54.46789 1.000 189.05502 77 LYS C O 1
ATOM 1134 N N . CYS A 1 78 ? -42.32233 46.96077 -55.94037 1.000 175.78912 78 CYS C N 1
ATOM 1135 C CA . CYS A 1 78 ? -43.51377 46.22004 -56.34509 1.000 173.52961 78 CYS C CA 1
ATOM 1136 C C . CYS A 1 78 ? -43.57766 46.26391 -57.86463 1.000 171.40148 78 CYS C C 1
ATOM 1137 O O . CYS A 1 78 ? -44.06909 47.23473 -58.44885 1.000 169.51068 78 CYS C O 1
ATOM 1144 N N . ILE A 1 79 ? -43.07546 45.20675 -58.49404 1.000 158.08084 79 ILE C N 1
ATOM 1145 C CA . ILE A 1 79 ? -43.03405 45.09563 -59.94201 1.000 156.82060 79 ILE C CA 1
ATOM 1146 C C . ILE A 1 79 ? -43.96057 43.96362 -60.35274 1.000 155.87621 79 ILE C C 1
ATOM 1147 O O . ILE A 1 79 ? -43.93531 42.87644 -59.76350 1.000 157.30902 79 ILE C O 1
ATOM 1163 N N . ILE A 1 80 ? -44.77307 44.22622 -61.36715 1.000 153.95163 80 ILE C N 1
ATOM 1164 C CA . ILE A 1 80 ? -45.54927 43.21043 -62.05489 1.000 153.46741 80 ILE C CA 1
ATOM 1165 C C . ILE A 1 80 ? -44.73972 42.82832 -63.28290 1.000 154.29065 80 ILE C C 1
ATOM 1166 O O . ILE A 1 80 ? -44.47328 43.67023 -64.15568 1.000 153.92480 80 ILE C O 1
ATOM 1182 N N . SER A 1 81 ? -44.31161 41.56570 -63.31854 1.000 155.83791 81 SER C N 1
ATOM 1183 C CA . SER A 1 81 ? -43.58101 41.01664 -64.44934 1.000 157.00534 81 SER C CA 1
ATOM 1184 C C . SER A 1 81 ? -44.58917 40.45849 -65.44240 1.000 156.34402 81 SER C C 1
ATOM 1185 O O . SER A 1 81 ? -45.44009 39.62867 -65.09081 1.000 156.31987 81 SER C O 1
ATOM 1193 N N . LEU A 1 82 ? -44.51511 40.96539 -66.66552 1.000 156.24918 82 LEU C N 1
ATOM 1194 C CA . LEU A 1 82 ? -45.47966 40.65936 -67.70784 1.000 156.07342 82 LEU C CA 1
ATOM 1195 C C . LEU A 1 82 ? -44.74158 40.40702 -69.01467 1.000 157.83343 82 LEU C C 1
ATOM 1196 O O . LEU A 1 82 ? -44.10131 41.31711 -69.54015 1.000 158.26086 82 LEU C O 1
ATOM 1212 N N . GLU A 1 83 ? -44.90532 39.22007 -69.58269 1.000 181.69121 83 GLU C N 1
ATOM 1213 C CA . GLU A 1 83 ? -44.11585 38.75557 -70.71547 1.000 183.87896 83 GLU C CA 1
ATOM 1214 C C . GLU A 1 83 ? -44.99734 38.66402 -71.95247 1.000 184.67825 83 GLU C C 1
ATOM 1215 O O . GLU A 1 83 ? -46.10813 38.12680 -71.87893 1.000 184.34378 83 GLU C O 1
ATOM 1227 N N . VAL A 1 84 ? -44.51183 39.18318 -73.08552 1.000 172.62530 84 VAL C N 1
ATOM 1228 C CA . VAL A 1 84 ? -45.30715 39.16409 -74.30859 1.000 174.11893 84 VAL C CA 1
ATOM 1229 C C . VAL A 1 84 ? -44.55445 38.42097 -75.40283 1.000 177.20205 84 VAL C C 1
ATOM 1230 O O . VAL A 1 84 ? -43.31990 38.43149 -75.46482 1.000 178.27795 84 VAL C O 1
ATOM 1243 N N . MET A 1 85 ? -45.32716 37.79860 -76.29296 1.000 170.10982 85 MET C N 1
ATOM 1244 C CA . MET A 1 85 ? -44.81522 37.01222 -77.40639 1.000 173.47032 85 MET C CA 1
ATOM 1245 C C . MET A 1 85 ? -45.20442 37.70454 -78.70247 1.000 175.94010 85 MET C C 1
ATOM 1246 O O . MET A 1 85 ? -46.31540 38.22832 -78.82405 1.000 175.49279 85 MET C O 1
ATOM 1260 N N . SER A 1 86 ? -44.29391 37.70938 -79.66816 1.000 196.03604 86 SER C N 1
ATOM 1261 C CA . SER A 1 86 ? -44.56457 38.36197 -80.93534 1.000 199.22551 86 SER C CA 1
ATOM 1262 C C . SER A 1 86 ? -45.14654 37.34504 -81.91499 1.000 202.56147 86 SER C C 1
ATOM 1263 O O . SER A 1 86 ? -45.31206 36.16222 -81.60693 1.000 202.28380 86 SER C O 1
ATOM 1271 N N . SER A 1 87 ? -45.45581 37.81853 -83.12121 1.000 189.22549 87 SER C N 1
ATOM 1272 C CA . SER A 1 87 ? -45.99333 36.93997 -84.15143 1.000 193.21580 87 SER C CA 1
ATOM 1273 C C . SER A 1 87 ? -45.05036 35.77681 -84.45892 1.000 195.19457 87 SER C C 1
ATOM 1274 O O . SER A 1 87 ? -45.49543 34.62934 -84.58386 1.000 196.35215 87 SER C O 1
ATOM 1282 N N . SER A 1 88 ? -43.74618 36.04501 -84.58127 1.000 238.84751 88 SER C N 1
ATOM 1283 C CA . SER A 1 88 ? -42.79212 35.02388 -85.01846 1.000 241.52252 88 SER C CA 1
ATOM 1284 C C . SER A 1 88 ? -41.86982 34.53742 -83.90512 1.000 238.53627 88 SER C C 1
ATOM 1285 O O . SER A 1 88 ? -40.64860 34.51421 -84.08102 1.000 240.12652 88 SER C O 1
ATOM 1293 N N . MET A 1 89 ? -42.42903 34.16380 -82.75854 1.000 206.39189 89 MET C N 1
ATOM 1294 C CA . MET A 1 89 ? -41.64697 33.62876 -81.64390 1.000 204.08443 89 MET C CA 1
ATOM 1295 C C . MET A 1 89 ? -40.55763 34.61164 -81.21202 1.000 202.98860 89 MET C C 1
ATOM 1296 O O . MET A 1 89 ? -39.36297 34.30737 -81.20176 1.000 204.50599 89 MET C O 1
ATOM 1310 N N . GLU A 1 90 ? -40.99785 35.80776 -80.84891 1.000 214.76499 90 GLU C N 1
ATOM 1311 C CA . GLU A 1 90 ? -40.13339 36.83063 -80.28378 1.000 213.48191 90 GLU C CA 1
ATOM 1312 C C . GLU A 1 90 ? -40.77567 37.30918 -78.99403 1.000 209.12674 90 GLU C C 1
ATOM 1313 O O . GLU A 1 90 ? -42.00430 37.39328 -78.90204 1.000 207.59511 90 GLU C O 1
ATOM 1325 N N . ILE A 1 91 ? -39.95209 37.61938 -77.99864 1.000 191.07529 91 ILE C N 1
ATOM 1326 C CA . ILE A 1 91 ? -40.44674 37.88492 -76.65665 1.000 187.38542 91 ILE C CA 1
ATOM 1327 C C . ILE A 1 91 ? -39.94312 39.22950 -76.15342 1.000 186.28568 91 ILE C C 1
ATOM 1328 O O . ILE A 1 91 ? -38.78956 39.60539 -76.39090 1.000 188.27873 91 ILE C O 1
ATOM 1344 N N . CYS A 1 92 ? -40.82536 39.95220 -75.45938 1.000 193.87471 92 CYS C N 1
ATOM 1345 C CA . CYS A 1 92 ? -40.49362 41.19081 -74.75589 1.000 192.52389 92 CYS C CA 1
ATOM 1346 C C . CYS A 1 92 ? -40.99029 41.09698 -73.31910 1.000 189.44524 92 CYS C C 1
ATOM 1347 O O . CYS A 1 92 ? -42.20263 41.03693 -73.08048 1.000 187.56813 92 CYS C O 1
ATOM 1355 N N . VAL A 1 93 ? -40.06249 41.01768 -72.37273 1.000 182.28305 93 VAL C N 1
ATOM 1356 C CA . VAL A 1 93 ? -40.41549 41.09943 -70.95949 1.000 180.00449 93 VAL C CA 1
ATOM 1357 C C . VAL A 1 93 ? -40.64451 42.56075 -70.58662 1.000 178.62622 93 VAL C C 1
ATOM 1358 O O . VAL A 1 93 ? -39.81678 43.43327 -70.87887 1.000 180.02217 93 VAL C O 1
ATOM 1371 N N . ILE A 1 94 ? -41.77783 42.82627 -69.94708 1.000 185.57396 94 ILE C N 1
ATOM 1372 C CA . ILE A 1 94 ? -42.18707 44.15622 -69.51406 1.000 184.16045 94 ILE C CA 1
ATOM 1373 C C . ILE A 1 94 ? -42.40594 44.09130 -68.01096 1.000 182.60781 94 ILE C C 1
ATOM 1374 O O . ILE A 1 94 ? -43.24931 43.32409 -67.53993 1.000 181.49503 94 ILE C O 1
ATOM 1390 N N . LYS A 1 95 ? -41.68674 44.92460 -67.26549 1.000 158.04911 95 LYS C N 1
ATOM 1391 C CA . LYS A 1 95 ? -41.77026 44.95452 -65.80846 1.000 157.29078 95 LYS C CA 1
ATOM 1392 C C . LYS A 1 95 ? -42.23892 46.34131 -65.38357 1.000 156.09174 95 LYS C C 1
ATOM 1393 O O . LYS A 1 95 ? -41.54846 47.34428 -65.61517 1.000 157.16741 95 LYS C O 1
ATOM 1412 N N . VAL A 1 96 ? -43.44599 46.39993 -64.82346 1.000 160.86555 96 VAL C N 1
ATOM 1413 C CA . VAL A 1 96 ? -44.07401 47.65824 -64.43332 1.000 159.70846 96 VAL C CA 1
ATOM 1414 C C . VAL A 1 96 ? -44.02506 47.78601 -62.91693 1.000 159.65488 96 VAL C C 1
ATOM 1415 O O . VAL A 1 96 ? -44.50034 46.90205 -62.19949 1.000 159.33767 96 VAL C O 1
ATOM 1428 N N . GLU A 1 97 ? -43.47433 48.89198 -62.42742 1.000 173.38143 97 GLU C N 1
ATOM 1429 C CA . GLU A 1 97 ? -43.34166 49.10813 -60.99399 1.000 173.97723 97 GLU C CA 1
ATOM 1430 C C . GLU A 1 97 ? -44.52321 49.91689 -60.47434 1.000 172.34879 97 GLU C C 1
ATOM 1431 O O . GLU A 1 97 ? -44.99894 50.84763 -61.13167 1.000 171.46722 97 GLU C O 1
ATOM 1443 N N . ILE A 1 98 ? -44.99693 49.54704 -59.29148 1.000 152.68503 98 ILE C N 1
ATOM 1444 C CA . ILE A 1 98 ? -46.15202 50.17556 -58.66448 1.000 151.48328 98 ILE C CA 1
ATOM 1445 C C . ILE A 1 98 ? -45.61891 51.04723 -57.53505 1.000 153.06066 98 ILE C C 1
ATOM 1446 O O . ILE A 1 98 ? -45.22671 50.54340 -56.47702 1.000 154.81149 98 ILE C O 1
ATOM 1462 N N . LYS A 1 99 ? -45.60162 52.35876 -57.75235 1.000 180.70581 99 LYS C N 1
ATOM 1463 C CA . LYS A 1 99 ? -45.11788 53.27931 -56.73422 1.000 175.33927 99 LYS C CA 1
ATOM 1464 C C . LYS A 1 99 ? -46.10484 53.33792 -55.57553 1.000 169.78740 99 LYS C C 1
ATOM 1465 O O . LYS A 1 99 ? -47.31757 53.44870 -55.78093 1.000 168.57905 99 LYS C O 1
ATOM 1484 N N . ASP A 1 100 ? -45.58085 53.26550 -54.35569 1.000 153.42531 100 ASP C N 1
ATOM 1485 C CA . ASP A 1 100 ? -46.42063 53.23247 -53.16946 1.000 148.66645 100 ASP C CA 1
ATOM 1486 C C . ASP A 1 100 ? -46.92223 54.62613 -52.81571 1.000 143.76556 100 ASP C C 1
ATOM 1487 O O . ASP A 1 100 ? -46.27794 55.63809 -53.10483 1.000 143.25422 100 ASP C O 1
ATOM 1496 N N . LEU A 1 101 ? -48.09033 54.66499 -52.18042 1.000 155.25838 101 LEU C N 1
ATOM 1497 C CA . LEU A 1 101 ? -48.67802 55.89731 -51.68311 1.000 150.82015 101 LEU C CA 1
ATOM 1498 C C . LEU A 1 101 ? -49.00169 55.73970 -50.20609 1.000 147.12523 101 LEU C C 1
ATOM 1499 O O . LEU A 1 101 ? -49.30027 54.63947 -49.73334 1.000 147.87140 101 LEU C O 1
ATOM 1515 N N . ASN A 1 102 ? -48.93579 56.85314 -49.47641 1.000 145.77282 102 ASN C N 1
ATOM 1516 C CA . ASN A 1 102 ? -49.28969 56.86317 -48.05922 1.000 142.37990 102 ASN C CA 1
ATOM 1517 C C . ASN A 1 102 ? -50.80335 57.01207 -47.89428 1.000 140.91415 102 ASN C C 1
ATOM 1518 O O . ASN A 1 102 ? -51.30957 57.91943 -47.23474 1.000 138.07965 102 ASN C O 1
ATOM 1529 N N . ASP A 1 103 ? -51.52837 56.09038 -48.51958 1.000 126.50587 103 ASP C N 1
ATOM 1530 C CA . ASP A 1 103 ? -52.98173 56.08115 -48.43813 1.000 126.07596 103 ASP C CA 1
ATOM 1531 C C . ASP A 1 103 ? -53.49830 55.39760 -47.17807 1.000 124.64955 103 ASP C C 1
ATOM 1532 O O . ASP A 1 103 ? -54.71285 55.39633 -46.95110 1.000 124.42273 103 ASP C O 1
ATOM 1541 N N . ASN A 1 104 ? -52.61888 54.81957 -46.36151 1.000 124.01544 104 ASN C N 1
ATOM 1542 C CA . ASN A 1 104 ? -53.00359 54.17091 -45.11485 1.000 122.72350 104 ASN C CA 1
ATOM 1543 C C . ASN A 1 104 ? -52.32900 54.86531 -43.94191 1.000 119.45807 104 ASN C C 1
ATOM 1544 O O . ASN A 1 104 ? -51.10728 55.05512 -43.94252 1.000 119.39172 104 ASN C O 1
ATOM 1555 N N . ALA A 1 105 ? -53.12436 55.23878 -42.95586 1.000 150.27379 105 ALA C N 1
ATOM 1556 C CA . ALA A 1 105 ? -52.62722 55.76444 -41.69692 1.000 147.66151 105 ALA C CA 1
ATOM 1557 C C . ALA A 1 105 ? -52.46195 54.63043 -40.68979 1.000 147.76999 105 ALA C C 1
ATOM 1558 O O . ALA A 1 105 ? -53.24374 53.67397 -40.69186 1.000 149.21744 105 ALA C O 1
ATOM 1565 N N . PRO A 1 106 ? -51.45593 54.69790 -39.81860 1.000 121.37684 106 PRO C N 1
ATOM 1566 C CA . PRO A 1 106 ? -51.25091 53.60767 -38.85811 1.000 121.62913 106 PRO C CA 1
ATOM 1567 C C . PRO A 1 106 ? -52.49512 53.39014 -38.01304 1.000 120.85731 106 PRO C C 1
ATOM 1568 O O . PRO A 1 106 ? -53.17046 54.33978 -37.60942 1.000 119.31811 106 PRO C O 1
ATOM 1579 N N . SER A 1 107 ? -52.79370 52.12326 -37.74465 1.000 136.65095 107 SER C N 1
ATOM 1580 C CA . SER A 1 107 ? -54.03303 51.74982 -37.08585 1.000 136.78425 107 SER C CA 1
ATOM 1581 C C . SER A 1 107 ? -53.73935 50.81682 -35.92508 1.000 136.81007 107 SER C C 1
ATOM 1582 O O . SER A 1 107 ? -52.87768 49.93679 -36.02001 1.000 138.07439 107 SER C O 1
ATOM 1590 N N . PHE A 1 108 ? -54.46175 51.02119 -34.83905 1.000 128.21752 108 PHE C N 1
ATOM 1591 C CA . PHE A 1 108 ? -54.41779 50.14438 -33.68565 1.000 128.44795 108 PHE C CA 1
ATOM 1592 C C . PHE A 1 108 ? -55.66517 49.28488 -33.67925 1.000 130.60967 108 PHE C C 1
ATOM 1593 O O . PHE A 1 108 ? -56.77645 49.82321 -33.79613 1.000 130.84266 108 PHE C O 1
ATOM 1610 N N . PRO A 1 109 ? -55.55147 47.96310 -33.54536 1.000 125.29172 109 PRO C N 1
ATOM 1611 C CA . PRO A 1 109 ? -56.77712 47.15917 -33.55270 1.000 127.88360 109 PRO C CA 1
ATOM 1612 C C . PRO A 1 109 ? -57.63565 47.44734 -32.34120 1.000 127.16805 109 PRO C C 1
ATOM 1613 O O . PRO A 1 109 ? -58.86740 47.47077 -32.44998 1.000 128.82237 109 PRO C O 1
ATOM 1624 N N . ALA A 1 110 ? -57.02377 47.65102 -31.18134 1.000 120.43488 110 ALA C N 1
ATOM 1625 C CA . ALA A 1 110 ? -57.77197 47.99831 -29.98237 1.000 120.01523 110 ALA C CA 1
ATOM 1626 C C . ALA A 1 110 ? -57.95432 49.49933 -29.84227 1.000 118.03275 110 ALA C C 1
ATOM 1627 O O . ALA A 1 110 ? -57.06368 50.29701 -30.16011 1.000 116.08095 110 ALA C O 1
ATOM 1634 N N . ALA A 1 111 ? -59.14186 49.86697 -29.36911 1.000 147.22493 111 ALA C N 1
ATOM 1635 C CA . ALA A 1 111 ? -59.41787 51.25869 -29.06022 1.000 145.98352 111 ALA C CA 1
ATOM 1636 C C . ALA A 1 111 ? -58.61865 51.68908 -27.84238 1.000 144.28935 111 ALA C C 1
ATOM 1637 O O . ALA A 1 111 ? -58.02975 52.77549 -27.82904 1.000 142.61486 111 ALA C O 1
ATOM 1644 N N . GLN A 1 112 ? -58.58949 50.84073 -26.81303 1.000 170.69128 112 GLN C N 1
ATOM 1645 C CA . GLN A 1 112 ? -57.80282 51.06767 -25.61288 1.000 169.55674 112 GLN C CA 1
ATOM 1646 C C . GLN A 1 112 ? -56.96459 49.83288 -25.31271 1.000 169.62349 112 GLN C C 1
ATOM 1647 O O . GLN A 1 112 ? -57.35892 48.70854 -25.63341 1.000 171.23916 112 GLN C O 1
ATOM 1661 N N . ILE A 1 113 ? -55.80526 50.04847 -24.69477 1.000 146.55820 113 ILE C N 1
ATOM 1662 C CA . ILE A 1 113 ? -54.94552 48.96603 -24.22127 1.000 146.82770 113 ILE C CA 1
ATOM 1663 C C . ILE A 1 113 ? -54.90835 49.02668 -22.70032 1.000 147.08870 113 ILE C C 1
ATOM 1664 O O . ILE A 1 113 ? -54.31987 49.94801 -22.12256 1.000 146.13975 113 ILE C O 1
ATOM 1680 N N . GLU A 1 114 ? -55.55736 48.06931 -22.04885 1.000 145.46190 114 GLU C N 1
ATOM 1681 C CA . GLU A 1 114 ? -55.54580 47.97987 -20.59519 1.000 146.12823 114 GLU C CA 1
ATOM 1682 C C . GLU A 1 114 ? -54.43132 47.03623 -20.15997 1.000 146.11172 114 GLU C C 1
ATOM 1683 O O . GLU A 1 114 ? -54.29090 45.94037 -20.71392 1.000 146.89542 114 GLU C O 1
ATOM 1695 N N . LEU A 1 115 ? -53.63896 47.46159 -19.17534 1.000 114.39803 115 LEU C N 1
ATOM 1696 C CA . LEU A 1 115 ? -52.52078 46.66754 -18.69197 1.000 114.62056 115 LEU C CA 1
ATOM 1697 C C . LEU A 1 115 ? -52.55957 46.60223 -17.17245 1.000 115.66292 115 LEU C C 1
ATOM 1698 O O . LEU A 1 115 ? -53.07899 47.50483 -16.50860 1.000 115.92008 115 LEU C O 1
ATOM 1714 N N . GLU A 1 116 ? -52.00171 45.52123 -16.62957 1.000 126.06353 116 GLU C N 1
ATOM 1715 C CA . GLU A 1 116 ? -51.89692 45.32243 -15.18970 1.000 127.27760 116 GLU C CA 1
ATOM 1716 C C . GLU A 1 116 ? -50.42922 45.12745 -14.83870 1.000 127.18624 116 GLU C C 1
ATOM 1717 O O . GLU A 1 116 ? -49.80265 44.16417 -15.29401 1.000 127.52530 116 GLU C O 1
ATOM 1729 N N . ILE A 1 117 ? -49.88734 46.03665 -14.03011 1.000 118.86361 117 ILE C N 1
ATOM 1730 C CA . ILE A 1 117 ? -48.49163 46.00209 -13.60598 1.000 119.27922 117 ILE C CA 1
ATOM 1731 C C . ILE A 1 117 ? -48.45102 45.98711 -12.08471 1.000 120.95048 117 ILE C C 1
ATOM 1732 O O . ILE A 1 117 ? -49.11712 46.79830 -11.43207 1.000 121.48155 117 ILE C O 1
ATOM 1748 N N . SER A 1 118 ? -47.66840 45.06902 -11.52582 1.000 121.04010 118 SER C N 1
ATOM 1749 C CA . SER A 1 118 ? -47.49465 45.00052 -10.08062 1.000 122.89315 118 SER C CA 1
ATOM 1750 C C . SER A 1 118 ? -46.66704 46.18030 -9.59255 1.000 123.46161 118 SER C C 1
ATOM 1751 O O . SER A 1 118 ? -45.64952 46.53292 -10.19783 1.000 123.01679 118 SER C O 1
ATOM 1759 N N . GLU A 1 119 ? -47.11276 46.80102 -8.49711 1.000 127.75068 119 GLU C N 1
ATOM 1760 C CA . GLU A 1 119 ? -46.33957 47.88221 -7.90035 1.000 129.09791 119 GLU C CA 1
ATOM 1761 C C . GLU A 1 119 ? -44.90865 47.45421 -7.61616 1.000 130.28327 119 GLU C C 1
ATOM 1762 O O . GLU A 1 119 ? -44.02229 48.30932 -7.51233 1.000 131.30892 119 GLU C O 1
ATOM 1774 N N . ALA A 1 120 ? -44.66522 46.15118 -7.48745 1.000 127.75826 120 ALA C N 1
ATOM 1775 C CA . ALA A 1 120 ? -43.32639 45.61586 -7.29205 1.000 129.17505 120 ALA C CA 1
ATOM 1776 C C . ALA A 1 120 ? -42.56313 45.44987 -8.60055 1.000 127.98894 120 ALA C C 1
ATOM 1777 O O . ALA A 1 120 ? -41.51606 44.79302 -8.61073 1.000 129.35290 120 ALA C O 1
ATOM 1784 N N . ALA A 1 121 ? -43.06008 46.02076 -9.69615 1.000 125.84628 121 ALA C N 1
ATOM 1785 C CA . ALA A 1 121 ? -42.38222 45.92517 -10.98453 1.000 124.98429 121 ALA C CA 1
ATOM 1786 C C . ALA A 1 121 ? -41.05119 46.65957 -10.90490 1.000 126.64007 121 ALA C C 1
ATOM 1787 O O . ALA A 1 121 ? -41.01741 47.88528 -10.75597 1.000 126.78587 121 ALA C O 1
ATOM 1794 N N . SER A 1 122 ? -39.95563 45.91486 -10.99408 1.000 145.86399 122 SER C N 1
ATOM 1795 C CA . SER A 1 122 ? -38.64201 46.53277 -10.93795 1.000 148.08010 122 SER C CA 1
ATOM 1796 C C . SER A 1 122 ? -38.50537 47.56015 -12.05940 1.000 146.93492 122 SER C C 1
ATOM 1797 O O . SER A 1 122 ? -38.91540 47.29267 -13.19583 1.000 145.03113 122 SER C O 1
ATOM 1805 N N . PRO A 1 123 ? -37.95376 48.74098 -11.78550 1.000 130.82234 123 PRO C N 1
ATOM 1806 C CA . PRO A 1 123 ? -37.62898 49.65676 -12.88297 1.000 130.30119 123 PRO C CA 1
ATOM 1807 C C . PRO A 1 123 ? -36.76821 48.93887 -13.90813 1.000 131.07763 123 PRO C C 1
ATOM 1808 O O . PRO A 1 123 ? -35.76563 48.30308 -13.57141 1.000 133.80904 123 PRO C O 1
ATOM 1819 N N . GLY A 1 124 ? -37.16544 49.04179 -15.17051 1.000 129.04167 124 GLY C N 1
ATOM 1820 C CA . GLY A 1 124 ? -36.59403 48.24043 -16.22544 1.000 129.74161 124 GLY C CA 1
ATOM 1821 C C . GLY A 1 124 ? -37.54663 47.18958 -16.74907 1.000 127.69057 124 GLY C C 1
ATOM 1822 O O . GLY A 1 124 ? -37.39612 46.74729 -17.89575 1.000 127.76598 124 GLY C O 1
ATOM 1826 N N . THR A 1 125 ? -38.50835 46.76425 -15.93197 1.000 134.78234 125 THR C N 1
ATOM 1827 C CA . THR A 1 125 ? -39.54169 45.84691 -16.38871 1.000 133.10960 125 THR C CA 1
ATOM 1828 C C . THR A 1 125 ? -40.15113 46.35411 -17.68640 1.000 131.10508 125 THR C C 1
ATOM 1829 O O . THR A 1 125 ? -40.55388 47.51630 -17.78173 1.000 129.66119 125 THR C O 1
ATOM 1840 N N . ARG A 1 126 ? -40.21875 45.47849 -18.68710 1.000 143.91600 126 ARG C N 1
ATOM 1841 C CA . ARG A 1 126 ? -40.71640 45.85376 -20.00138 1.000 142.50952 126 ARG C CA 1
ATOM 1842 C C . ARG A 1 126 ? -41.89800 44.97207 -20.38893 1.000 141.55978 126 ARG C C 1
ATOM 1843 O O . ARG A 1 126 ? -41.92594 43.77925 -20.07050 1.000 142.91939 126 ARG C O 1
ATOM 1864 N N . ILE A 1 127 ? -42.86332 45.56851 -21.08706 1.000 144.81154 127 ILE C N 1
ATOM 1865 C CA . ILE A 1 127 ? -44.07593 44.87993 -21.53108 1.000 144.20038 127 ILE C CA 1
ATOM 1866 C C . ILE A 1 127 ? -44.29264 45.11228 -23.02694 1.000 143.88897 127 ILE C C 1
ATOM 1867 O O . ILE A 1 127 ? -44.66978 46.22357 -23.42330 1.000 142.20313 127 ILE C O 1
ATOM 1883 N N . PRO A 1 128 ? -44.07946 44.11279 -23.88630 1.000 142.14718 128 PRO C N 1
ATOM 1884 C CA . PRO A 1 128 ? -44.33492 44.29081 -25.32704 1.000 142.26269 128 PRO C CA 1
ATOM 1885 C C . PRO A 1 128 ? -45.75712 44.74111 -25.63768 1.000 140.36493 128 PRO C C 1
ATOM 1886 O O . PRO A 1 128 ? -46.73563 44.16239 -25.15726 1.000 140.32797 128 PRO C O 1
ATOM 1897 N N . LEU A 1 129 ? -45.85836 45.80106 -26.43541 1.000 126.77191 129 LEU C N 1
ATOM 1898 C CA . LEU A 1 129 ? -47.13347 46.34492 -26.87770 1.000 125.28542 129 LEU C CA 1
ATOM 1899 C C . LEU A 1 129 ? -47.44480 45.86147 -28.29060 1.000 126.68816 129 LEU C C 1
ATOM 1900 O O . LEU A 1 129 ? -46.54040 45.64433 -29.10221 1.000 128.27006 129 LEU C O 1
ATOM 1916 N N . ASP A 1 130 ? -48.73319 45.68646 -28.58085 1.000 145.10515 130 ASP C N 1
ATOM 1917 C CA . ASP A 1 130 ? -49.15420 45.31164 -29.92879 1.000 146.70982 130 ASP C CA 1
ATOM 1918 C C . ASP A 1 130 ? -48.82741 46.44624 -30.89194 1.000 145.67547 130 ASP C C 1
ATOM 1919 O O . ASP A 1 130 ? -49.40921 47.53144 -30.79675 1.000 143.59623 130 ASP C O 1
ATOM 1928 N N . SER A 1 131 ? -47.90575 46.20539 -31.82249 1.000 118.69312 131 SER C N 1
ATOM 1929 C CA . SER A 1 131 ? -47.53712 47.24068 -32.77854 1.000 118.10369 131 SER C CA 1
ATOM 1930 C C . SER A 1 131 ? -48.73752 47.62225 -33.63790 1.000 117.72446 131 SER C C 1
ATOM 1931 O O . SER A 1 131 ? -49.63030 46.81092 -33.89458 1.000 119.18615 131 SER C O 1
ATOM 1939 N N . ALA A 1 132 ? -48.74951 48.87447 -34.08910 1.000 124.86435 132 ALA C N 1
ATOM 1940 C CA . ALA A 1 132 ? -49.83921 49.36275 -34.91835 1.000 124.57383 132 ALA C CA 1
ATOM 1941 C C . ALA A 1 132 ? -49.74648 48.77313 -36.32579 1.000 127.38659 132 ALA C C 1
ATOM 1942 O O . ALA A 1 132 ? -48.76003 48.13363 -36.70475 1.000 129.54801 132 ALA C O 1
ATOM 1949 N N . TYR A 1 133 ? -50.79479 49.01397 -37.11046 1.000 148.14391 133 TYR C N 1
ATOM 1950 C CA . TYR A 1 133 ? -50.95704 48.42557 -38.43606 1.000 151.25390 133 TYR C CA 1
ATOM 1951 C C . TYR A 1 133 ? -50.91759 49.52762 -39.48843 1.000 150.75670 133 TYR C C 1
ATOM 1952 O O . TYR A 1 133 ? -51.84312 50.34215 -39.57553 1.000 149.22895 133 TYR C O 1
ATOM 1970 N N . ASP A 1 134 ? -49.85172 49.54811 -40.28803 1.000 137.32766 134 ASP C N 1
ATOM 1971 C CA . ASP A 1 134 ? -49.78394 50.42765 -41.44772 1.000 137.67003 134 ASP C CA 1
ATOM 1972 C C . ASP A 1 134 ? -49.22113 49.62607 -42.61649 1.000 141.85536 134 ASP C C 1
ATOM 1973 O O . ASP A 1 134 ? -48.01715 49.34045 -42.64290 1.000 143.34689 134 ASP C O 1
ATOM 1982 N N . PRO A 1 135 ? -50.04284 49.24046 -43.59627 1.000 140.81923 135 PRO C N 1
ATOM 1983 C CA . PRO A 1 135 ? -49.55599 48.36432 -44.66871 1.000 145.55554 135 PRO C CA 1
ATOM 1984 C C . PRO A 1 135 ? -48.67575 49.05294 -45.69991 1.000 146.85648 135 PRO C C 1
ATOM 1985 O O . PRO A 1 135 ? -48.15474 48.37063 -46.59013 1.000 151.22343 135 PRO C O 1
ATOM 1996 N N . ASP A 1 136 ? -48.48796 50.36863 -45.61854 1.000 133.11341 136 ASP C N 1
ATOM 1997 C CA . ASP A 1 136 ? -47.61223 51.04218 -46.56261 1.000 134.56880 136 ASP C CA 1
ATOM 1998 C C . ASP A 1 136 ? -46.19369 50.48212 -46.44540 1.000 137.08709 136 ASP C C 1
ATOM 1999 O O . ASP A 1 136 ? -45.84877 49.76970 -45.49917 1.000 136.86145 136 ASP C O 1
ATOM 2008 N N . SER A 1 137 ? -45.36329 50.81836 -47.42646 1.000 153.33302 137 SER C N 1
ATOM 2009 C CA . SER A 1 137 ? -44.04291 50.22022 -47.56460 1.000 157.08001 137 SER C CA 1
ATOM 2010 C C . SER A 1 137 ? -42.97468 51.14497 -46.99962 1.000 155.31528 137 SER C C 1
ATOM 2011 O O . SER A 1 137 ? -42.94691 52.33875 -47.31749 1.000 153.59440 137 SER C O 1
ATOM 2019 N N . GLY A 1 138 ? -42.09835 50.58572 -46.16785 1.000 144.95070 138 GLY C N 1
ATOM 2020 C CA . GLY A 1 138 ? -40.92737 51.29542 -45.69411 1.000 144.66657 138 GLY C CA 1
ATOM 2021 C C . GLY A 1 138 ? -41.19565 52.68948 -45.17085 1.000 140.12961 138 GLY C C 1
ATOM 2022 O O . GLY A 1 138 ? -41.86914 52.86936 -44.15171 1.000 136.21738 138 GLY C O 1
ATOM 2026 N N . SER A 1 139 ? -40.64457 53.68330 -45.87127 1.000 165.92232 139 SER C N 1
ATOM 2027 C CA . SER A 1 139 ? -40.75323 55.07367 -45.44283 1.000 162.44274 139 SER C CA 1
ATOM 2028 C C . SER A 1 139 ? -42.18097 55.42550 -45.03884 1.000 158.09659 139 SER C C 1
ATOM 2029 O O . SER A 1 139 ? -42.40950 56.04593 -43.99484 1.000 154.78225 139 SER C O 1
ATOM 2037 N N . PHE A 1 140 ? -43.15662 55.04115 -45.85894 1.000 157.59704 140 PHE C N 1
ATOM 2038 C CA . PHE A 1 140 ? -44.55195 55.37757 -45.60196 1.000 154.21616 140 PHE C CA 1
ATOM 2039 C C . PHE A 1 140 ? -45.20034 54.51004 -44.53104 1.000 152.50327 140 PHE C C 1
ATOM 2040 O O . PHE A 1 140 ? -46.35506 54.76737 -44.17427 1.000 149.93992 140 PHE C O 1
ATOM 2057 N N . GLY A 1 141 ? -44.50710 53.50216 -44.01069 1.000 160.29465 141 GLY C N 1
ATOM 2058 C CA . GLY A 1 141 ? -45.05815 52.66558 -42.96682 1.000 158.90487 141 GLY C CA 1
ATOM 2059 C C . GLY A 1 141 ? -44.86885 53.26576 -41.58662 1.000 155.67199 141 GLY C C 1
ATOM 2060 O O . GLY A 1 141 ? -44.41307 54.39773 -41.41683 1.000 154.38156 141 GLY C O 1
ATOM 2064 N N . VAL A 1 142 ? -45.24035 52.47640 -40.57441 1.000 129.25972 142 VAL C N 1
ATOM 2065 C CA . VAL A 1 142 ? -45.06486 52.91634 -39.19548 1.000 126.67237 142 VAL C CA 1
ATOM 2066 C C . VAL A 1 142 ? -43.60541 53.26545 -38.97348 1.000 127.94672 142 VAL C C 1
ATOM 2067 O O . VAL A 1 142 ? -42.70357 52.49592 -39.32845 1.000 131.04214 142 VAL C O 1
ATOM 2080 N N . GLN A 1 143 ? -43.36569 54.43293 -38.38524 1.000 120.38139 143 GLN C N 1
ATOM 2081 C CA . GLN A 1 143 ? -42.00934 54.88420 -38.11448 1.000 121.88321 143 GLN C CA 1
ATOM 2082 C C . GLN A 1 143 ? -41.72767 54.99751 -36.62712 1.000 120.55225 143 GLN C C 1
ATOM 2083 O O . GLN A 1 143 ? -40.72628 54.44876 -36.15244 1.000 122.50692 143 GLN C O 1
ATOM 2097 N N . THR A 1 144 ? -42.57535 55.69269 -35.87029 1.000 142.23558 144 THR C N 1
ATOM 2098 C CA . THR A 1 144 ? -42.30690 55.90600 -34.45269 1.000 141.34693 144 THR C CA 1
ATOM 2099 C C . THR A 1 144 ? -43.58989 55.81371 -33.64196 1.000 138.76997 144 THR C C 1
ATOM 2100 O O . THR A 1 144 ? -44.69814 55.81945 -34.17891 1.000 137.59057 144 THR C O 1
ATOM 2111 N N . TYR A 1 145 ? -43.41818 55.69073 -32.32833 1.000 112.55612 145 TYR C N 1
ATOM 2112 C CA . TYR A 1 145 ? -44.52157 55.72343 -31.38230 1.000 110.59829 145 TYR C CA 1
ATOM 2113 C C . TYR A 1 145 ? -44.22820 56.78626 -30.33360 1.000 110.31082 145 TYR C C 1
ATOM 2114 O O . TYR A 1 145 ? -43.07331 57.15213 -30.09752 1.000 111.83334 145 TYR C O 1
ATOM 2132 N N . GLU A 1 146 ? -45.29211 57.28535 -29.70966 1.000 159.20617 146 GLU C N 1
ATOM 2133 C CA . GLU A 1 146 ? -45.17605 58.28777 -28.66066 1.000 159.35244 146 GLU C CA 1
ATOM 2134 C C . GLU A 1 146 ? -46.21084 58.00485 -27.58419 1.000 158.48194 146 GLU C C 1
ATOM 2135 O O . GLU A 1 146 ? -47.36641 57.71285 -27.89649 1.000 157.45919 146 GLU C O 1
ATOM 2147 N N . LEU A 1 147 ? -45.79900 58.09002 -26.32368 1.000 146.20352 147 LEU C N 1
ATOM 2148 C CA . LEU A 1 147 ? -46.72594 57.97244 -25.20919 1.000 145.89057 147 LEU C CA 1
ATOM 2149 C C . LEU A 1 147 ? -46.84131 59.31836 -24.51012 1.000 146.77947 147 LEU C C 1
ATOM 2150 O O . LEU A 1 147 ? -45.95372 60.17018 -24.60764 1.000 147.93705 147 LEU C O 1
ATOM 2166 N N . THR A 1 148 ? -47.96130 59.51067 -23.82609 1.000 123.15807 148 THR C N 1
ATOM 2167 C CA . THR A 1 148 ? -48.16321 60.73335 -23.07032 1.000 124.60012 148 THR C CA 1
ATOM 2168 C C . THR A 1 148 ? -46.95320 60.98586 -22.17011 1.000 126.47865 148 THR C C 1
ATOM 2169 O O . THR A 1 148 ? -46.58646 60.10720 -21.37906 1.000 126.83661 148 THR C O 1
ATOM 2180 N N . PRO A 1 149 ? -46.33230 62.16392 -22.23424 1.000 114.33240 149 PRO C N 1
ATOM 2181 C CA . PRO A 1 149 ? -45.14618 62.41379 -21.40363 1.000 116.71519 149 PRO C CA 1
ATOM 2182 C C . PRO A 1 149 ? -45.42090 62.16350 -19.92735 1.000 118.11300 149 PRO C C 1
ATOM 2183 O O . PRO A 1 149 ? -46.38717 62.67663 -19.35833 1.000 118.80695 149 PRO C O 1
ATOM 2194 N N . ASN A 1 150 ? -44.55728 61.36238 -19.31000 1.000 149.50411 150 ASN C N 1
ATOM 2195 C CA . ASN A 1 150 ? -44.64907 61.08175 -17.88429 1.000 151.17151 150 ASN C CA 1
ATOM 2196 C C . ASN A 1 150 ? -43.27456 60.67228 -17.37773 1.000 153.02013 150 ASN C C 1
ATOM 2197 O O . ASN A 1 150 ? -42.32113 60.52827 -18.14693 1.000 152.99226 150 ASN C O 1
ATOM 2208 N N . GLU A 1 151 ? -43.19134 60.48339 -16.06283 1.000 148.80411 151 GLU C N 1
ATOM 2209 C CA . GLU A 1 151 ? -41.94467 60.13429 -15.39569 1.000 151.16961 151 GLU C CA 1
ATOM 2210 C C . GLU A 1 151 ? -41.85847 58.65571 -15.03894 1.000 150.03200 151 GLU C C 1
ATOM 2211 O O . GLU A 1 151 ? -40.75528 58.11610 -14.92589 1.000 151.32023 151 GLU C O 1
ATOM 2223 N N . LEU A 1 152 ? -42.99870 57.99181 -14.86119 1.000 123.89380 152 LEU C N 1
ATOM 2224 C CA . LEU A 1 152 ? -43.02056 56.59974 -14.42947 1.000 123.16572 152 LEU C CA 1
ATOM 2225 C C . LEU A 1 152 ? -42.75515 55.62776 -15.57006 1.000 121.01438 152 LEU C C 1
ATOM 2226 O O . LEU A 1 152 ? -42.04462 54.63216 -15.38275 1.000 121.57153 152 LEU C O 1
ATOM 2242 N N . PHE A 1 153 ? -43.29908 55.89409 -16.75113 1.000 118.65901 153 PHE C N 1
ATOM 2243 C CA . PHE A 1 153 ? -43.22240 54.95824 -17.85916 1.000 116.93624 153 PHE C CA 1
ATOM 2244 C C . PHE A 1 153 ? -42.52536 55.58813 -19.05339 1.000 116.90753 153 PHE C C 1
ATOM 2245 O O . PHE A 1 153 ? -42.58402 56.80134 -19.26594 1.000 117.24785 153 PHE C O 1
ATOM 2262 N N . GLY A 1 154 ? -41.85842 54.73531 -19.82935 1.000 127.68869 154 GLY C N 1
ATOM 2263 C CA . GLY A 1 154 ? -41.25311 55.15062 -21.07251 1.000 127.83083 154 GLY C CA 1
ATOM 2264 C C . GLY A 1 154 ? -41.55229 54.12069 -22.14059 1.000 126.56367 154 GLY C C 1
ATOM 2265 O O . GLY A 1 154 ? -42.03331 53.02214 -21.85525 1.000 125.98870 154 GLY C O 1
ATOM 2269 N N . LEU A 1 155 ? -41.26414 54.49603 -23.37941 1.000 120.482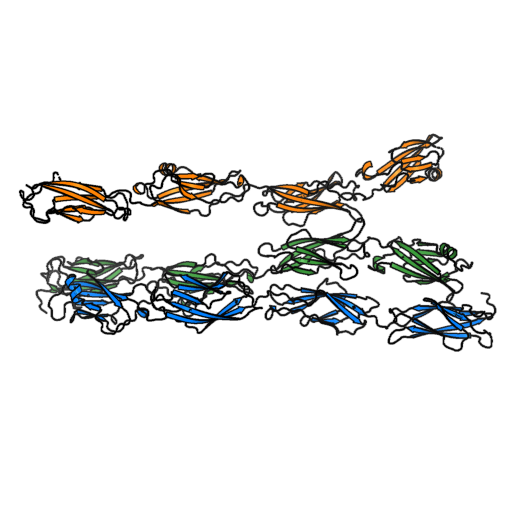21 155 LEU C N 1
ATOM 2270 C CA . LEU A 1 155 ? -41.48529 53.62549 -24.52265 1.000 119.88370 155 LEU C CA 1
ATOM 2271 C C . LEU A 1 155 ? -40.13784 53.37539 -25.17634 1.000 122.28535 155 LEU C C 1
ATOM 2272 O O . LEU A 1 155 ? -39.35627 54.31457 -25.36625 1.000 123.62761 155 LEU C O 1
ATOM 2288 N N . GLU A 1 156 ? -39.86607 52.12069 -25.52345 1.000 158.37990 156 GLU C N 1
ATOM 2289 C CA . GLU A 1 156 ? -38.64363 51.78560 -26.24076 1.000 161.20445 156 GLU C CA 1
ATOM 2290 C C . GLU A 1 156 ? -39.01241 51.01293 -27.49316 1.000 161.28528 156 GLU C C 1
ATOM 2291 O O . GLU A 1 156 ? -39.73059 50.00609 -27.43198 1.000 160.60598 156 GLU C O 1
ATOM 2303 N N . ILE A 1 157 ? -38.53969 51.52502 -28.62303 1.000 131.54401 157 ILE C N 1
ATOM 2304 C CA . ILE A 1 157 ? -38.82838 50.98306 -29.94245 1.000 132.13200 157 ILE C CA 1
ATOM 2305 C C . ILE A 1 157 ? -37.66004 50.12641 -30.39542 1.000 136.08171 157 ILE C C 1
ATOM 2306 O O . ILE A 1 157 ? -36.49298 50.49381 -30.20342 1.000 138.52648 157 ILE C O 1
ATOM 2322 N N . LYS A 1 158 ? -37.96981 48.98054 -30.99405 1.000 181.61201 158 LYS C N 1
ATOM 2323 C CA . LYS A 1 158 ? -36.94315 48.14085 -31.58051 1.000 185.92572 158 LYS C CA 1
ATOM 2324 C C . LYS A 1 158 ? -37.49029 47.61037 -32.89636 1.000 186.92004 158 LYS C C 1
ATOM 2325 O O . LYS A 1 158 ? -38.70698 47.52863 -33.10560 1.000 184.40642 158 LYS C O 1
ATOM 2344 N N . THR A 1 159 ? -36.56564 47.25866 -33.78441 1.000 169.15382 159 THR C N 1
ATOM 2345 C CA . THR A 1 159 ? -36.88481 46.82227 -35.13802 1.000 171.14825 159 THR C CA 1
ATOM 2346 C C . THR A 1 159 ? -36.37996 45.40005 -35.31307 1.000 175.62966 159 THR C C 1
ATOM 2347 O O . THR A 1 159 ? -35.17003 45.17127 -35.41283 1.000 179.73301 159 THR C O 1
ATOM 2358 N N . ARG A 1 160 ? -37.31182 44.45063 -35.34222 1.000 190.26355 160 ARG C N 1
ATOM 2359 C CA . ARG A 1 160 ? -36.94073 43.04155 -35.38923 1.000 194.58991 160 ARG C CA 1
ATOM 2360 C C . ARG A 1 160 ? -36.08207 42.75019 -36.61327 1.000 200.09071 160 ARG C C 1
ATOM 2361 O O . ARG A 1 160 ? -35.00931 42.14240 -36.50900 1.000 204.53357 160 ARG C O 1
ATOM 2382 N N . GLY A 1 161 ? -36.53917 43.18466 -37.78518 1.000 187.79043 161 GLY C N 1
ATOM 2383 C CA . GLY A 1 161 ? -35.80031 42.97879 -39.01299 1.000 193.20145 161 GLY C CA 1
ATOM 2384 C C . GLY A 1 161 ? -36.33278 43.84840 -40.13168 1.000 192.02184 161 GLY C C 1
ATOM 2385 O O . GLY A 1 161 ? -37.54376 43.89019 -40.36473 1.000 189.18254 161 GLY C O 1
ATOM 2389 N N . ASP A 1 162 ? -35.43831 44.53577 -40.83736 1.000 211.16447 162 ASP C N 1
ATOM 2390 C CA . ASP A 1 162 ? -35.80697 45.42614 -41.93702 1.000 210.49065 162 ASP C CA 1
ATOM 2391 C C . ASP A 1 162 ? -36.93891 46.36147 -41.51161 1.000 203.87534 162 ASP C C 1
ATOM 2392 O O . ASP A 1 162 ? -38.00758 46.43096 -42.12134 1.000 202.30871 162 ASP C O 1
ATOM 2401 N N . GLY A 1 163 ? -36.67850 47.08462 -40.43009 1.000 232.91965 163 GLY C N 1
ATOM 2402 C CA . GLY A 1 163 ? -37.67959 47.93684 -39.82993 1.000 227.09647 163 GLY C CA 1
ATOM 2403 C C . GLY A 1 163 ? -38.67786 47.10887 -39.05714 1.000 224.78130 163 GLY C C 1
ATOM 2404 O O . GLY A 1 163 ? -38.34770 46.58446 -37.98950 1.000 224.60961 163 GLY C O 1
ATOM 2408 N N . SER A 1 164 ? -39.85884 46.89522 -39.64745 1.000 198.73517 164 SER C N 1
ATOM 2409 C CA . SER A 1 164 ? -40.90368 46.09691 -39.01609 1.000 197.06994 164 SER C CA 1
ATOM 2410 C C . SER A 1 164 ? -40.81218 46.35490 -37.51650 1.000 193.77313 164 SER C C 1
ATOM 2411 O O . SER A 1 164 ? -40.40594 45.48234 -36.74153 1.000 195.07793 164 SER C O 1
ATOM 2419 N N . ARG A 1 165 ? -41.23763 47.54841 -37.11505 1.000 143.69477 165 ARG C N 1
ATOM 2420 C CA . ARG A 1 165 ? -40.98566 48.07736 -35.78906 1.000 141.04965 165 ARG C CA 1
ATOM 2421 C C . ARG A 1 165 ? -42.06436 47.70076 -34.79624 1.000 138.31328 165 ARG C C 1
ATOM 2422 O O . ARG A 1 165 ? -43.24447 47.58466 -35.13540 1.000 137.11399 165 ARG C O 1
ATOM 2443 N N . PHE A 1 166 ? -41.64383 47.51723 -33.55032 1.000 135.05671 166 PHE C N 1
ATOM 2444 C CA . PHE A 1 166 ? -42.59569 47.32953 -32.47563 1.000 132.47862 166 PHE C CA 1
ATOM 2445 C C . PHE A 1 166 ? -42.02534 48.05859 -31.27054 1.000 130.95552 166 PHE C C 1
ATOM 2446 O O . PHE A 1 166 ? -40.81582 48.29741 -31.17842 1.000 132.64819 166 PHE C O 1
ATOM 2463 N N . ALA A 1 167 ? -42.90878 48.42574 -30.35396 1.000 126.07421 167 ALA C N 1
ATOM 2464 C CA . ALA A 1 167 ? -42.53262 49.25072 -29.22176 1.000 124.75283 167 ALA C CA 1
ATOM 2465 C C . ALA A 1 167 ? -43.07446 48.63899 -27.94992 1.000 123.91736 167 ALA C C 1
ATOM 2466 O O . ALA A 1 167 ? -44.24486 48.25460 -27.89042 1.000 122.83507 167 ALA C O 1
ATOM 2473 N N . GLU A 1 168 ? -42.20873 48.51775 -26.95527 1.000 126.66213 168 GLU C N 1
ATOM 2474 C CA . GLU A 1 168 ? -42.57763 47.97678 -25.66023 1.000 126.19293 168 GLU C CA 1
ATOM 2475 C C . GLU A 1 168 ? -42.56374 49.05234 -24.58144 1.000 124.91576 168 GLU C C 1
ATOM 2476 O O . GLU A 1 168 ? -41.82495 50.04171 -24.66934 1.000 125.25763 168 GLU C O 1
ATOM 2488 N N . LEU A 1 169 ? -43.39847 48.82924 -23.56191 1.000 116.23248 169 LEU C N 1
ATOM 2489 C CA . LEU A 1 169 ? -43.48889 49.68809 -22.38953 1.000 115.59795 169 LEU C CA 1
ATOM 2490 C C . LEU A 1 169 ? -42.34853 49.37734 -21.43376 1.000 117.48899 169 LEU C C 1
ATOM 2491 O O . LEU A 1 169 ? -41.82940 48.26099 -21.40159 1.000 118.97671 169 LEU C O 1
ATOM 2507 N N . VAL A 1 170 ? -41.93436 50.39015 -20.67803 1.000 124.88016 170 VAL C N 1
ATOM 2508 C CA . VAL A 1 170 ? -40.82514 50.24197 -19.74638 1.000 127.08158 170 VAL C CA 1
ATOM 2509 C C . VAL A 1 170 ? -41.14498 51.00373 -18.46793 1.000 127.12410 170 VAL C C 1
ATOM 2510 O O . VAL A 1 170 ? -41.39984 52.21100 -18.51350 1.000 126.63635 170 VAL C O 1
ATOM 2523 N N . VAL A 1 171 ? -41.12883 50.31270 -17.32759 1.000 119.63803 171 VAL C N 1
ATOM 2524 C CA . VAL A 1 171 ? -41.25377 51.02043 -16.05953 1.000 120.50079 171 VAL C CA 1
ATOM 2525 C C . VAL A 1 171 ? -39.95414 51.77322 -15.83862 1.000 122.94432 171 VAL C C 1
ATOM 2526 O O . VAL A 1 171 ? -38.88113 51.16897 -15.73906 1.000 124.94448 171 VAL C O 1
ATOM 2539 N N . GLU A 1 172 ? -40.04124 53.09593 -15.76327 1.000 136.39112 172 GLU C N 1
ATOM 2540 C CA . GLU A 1 172 ? -38.83116 53.89409 -15.66780 1.000 139.11379 172 GLU C CA 1
ATOM 2541 C C . GLU A 1 172 ? -38.38460 54.07477 -14.22568 1.000 141.91576 172 GLU C C 1
ATOM 2542 O O . GLU A 1 172 ? -37.17788 54.13083 -13.96118 1.000 144.90037 172 GLU C O 1
ATOM 2554 N N . LYS A 1 173 ? -39.32673 54.17069 -13.29021 1.000 159.93784 173 LYS C N 1
ATOM 2555 C CA . LYS A 1 173 ? -38.99613 54.25100 -11.87634 1.000 162.80158 173 LYS C CA 1
ATOM 2556 C C . LYS A 1 173 ? -40.07742 53.53926 -11.06863 1.000 161.64820 173 LYS C C 1
ATOM 2557 O O . LYS A 1 173 ? -41.14842 53.19776 -11.57956 1.000 158.87098 173 LYS C O 1
ATOM 2576 N N . SER A 1 174 ? -39.77457 53.31821 -9.78952 1.000 152.40315 174 SER C N 1
ATOM 2577 C CA . SER A 1 174 ? -40.61331 52.49083 -8.92903 1.000 151.96257 174 SER C CA 1
ATOM 2578 C C . SER A 1 174 ? -42.06213 52.96311 -8.91370 1.000 150.36758 174 SER C C 1
ATOM 2579 O O . SER A 1 174 ? -42.34540 54.16359 -8.88403 1.000 151.18178 174 SER C O 1
ATOM 2587 N N . LEU A 1 175 ? -42.97790 51.99766 -8.93281 1.000 130.90387 175 LEU C N 1
ATOM 2588 C CA . LEU A 1 175 ? -44.40459 52.23890 -8.77646 1.000 130.02063 175 LEU C CA 1
ATOM 2589 C C . LEU A 1 175 ? -44.81992 52.00362 -7.32668 1.000 132.44268 175 LEU C C 1
ATOM 2590 O O . LEU A 1 175 ? -44.07856 51.43453 -6.52261 1.000 134.25734 175 LEU C O 1
ATOM 2606 N N . ASP A 1 176 ? -46.02945 52.45446 -6.99881 1.000 131.16678 176 ASP C N 1
ATOM 2607 C CA . ASP A 1 176 ? -46.60660 52.21460 -5.67701 1.000 133.69132 176 ASP C CA 1
ATOM 2608 C C . ASP A 1 176 ? -48.11441 52.37475 -5.78236 1.000 133.26560 176 ASP C C 1
ATOM 2609 O O . ASP A 1 176 ? -48.59893 53.47259 -6.07513 1.000 133.63651 176 ASP C O 1
ATOM 2618 N N . ARG A 1 177 ? -48.85436 51.28901 -5.53886 1.000 132.31586 177 ARG C N 1
ATOM 2619 C CA . ARG A 1 177 ? -50.31013 51.34780 -5.63548 1.000 132.42934 177 ARG C CA 1
ATOM 2620 C C . ARG A 1 177 ? -50.90119 52.23465 -4.54763 1.000 136.09866 177 ARG C C 1
ATOM 2621 O O . ARG A 1 177 ? -51.82757 53.01195 -4.80725 1.000 136.71649 177 ARG C O 1
ATOM 2642 N N . GLU A 1 178 ? -50.37912 52.13419 -3.32384 1.000 151.66440 178 GLU C N 1
ATOM 2643 C CA . GLU A 1 178 ? -50.92327 52.89175 -2.20419 1.000 155.86646 178 GLU C CA 1
ATOM 2644 C C . GLU A 1 178 ? -50.84721 54.40098 -2.41335 1.000 157.23967 178 GLU C C 1
ATOM 2645 O O . GLU A 1 178 ? -51.46437 55.14469 -1.64272 1.000 161.01490 178 GLU C O 1
ATOM 2657 N N . THR A 1 179 ? -50.11868 54.87073 -3.42691 1.000 141.99414 179 THR C N 1
ATOM 2658 C CA . THR A 1 179 ? -50.06390 56.28745 -3.77266 1.000 143.12718 179 THR C CA 1
ATOM 2659 C C . THR A 1 179 ? -50.92908 56.62217 -4.98077 1.000 140.49069 179 THR C C 1
ATOM 2660 O O . THR A 1 179 ? -51.73922 57.55283 -4.92880 1.000 142.52709 179 THR C O 1
ATOM 2671 N N . GLN A 1 180 ? -50.76916 55.87546 -6.07108 1.000 140.90926 180 GLN C N 1
ATOM 2672 C CA . GLN A 1 180 ? -51.55780 56.06495 -7.28323 1.000 138.37031 180 GLN C CA 1
ATOM 2673 C C . GLN A 1 180 ? -51.84564 54.68992 -7.85966 1.000 135.48673 180 GLN C C 1
ATOM 2674 O O . GLN A 1 180 ? -50.91999 53.97086 -8.24716 1.000 133.45068 180 GLN C O 1
ATOM 2688 N N . SER A 1 181 ? -53.12435 54.32673 -7.91536 1.000 131.28201 181 SER C N 1
ATOM 2689 C CA . SER A 1 181 ? -53.51019 52.98237 -8.31686 1.000 129.48408 181 SER C CA 1
ATOM 2690 C C . SER A 1 181 ? -53.67285 52.85441 -9.82762 1.000 126.31378 181 SER C C 1
ATOM 2691 O O . SER A 1 181 ? -53.34140 51.80800 -10.39604 1.000 124.34021 181 SER C O 1
ATOM 2699 N N . HIS A 1 182 ? -54.17615 53.89385 -10.48977 1.000 154.38335 182 HIS C N 1
ATOM 2700 C CA . HIS A 1 182 ? -54.45773 53.85355 -11.91694 1.000 151.80567 182 HIS C CA 1
ATOM 2701 C C . HIS A 1 182 ? -53.70892 54.95407 -12.66166 1.000 150.50034 182 HIS C C 1
ATOM 2702 O O . HIS A 1 182 ? -53.43693 56.02771 -12.11469 1.000 152.23920 182 HIS C O 1
ATOM 2716 N N . TYR A 1 183 ? -53.37119 54.66858 -13.91972 1.000 125.45092 183 TYR C N 1
ATOM 2717 C CA . TYR A 1 183 ? -52.77785 55.63990 -14.82702 1.000 124.16791 183 TYR C CA 1
ATOM 2718 C C . TYR A 1 183 ? -53.50868 55.57950 -16.16092 1.000 122.46680 183 TYR C C 1
ATOM 2719 O O . TYR A 1 183 ? -53.94338 54.50593 -16.58683 1.000 121.65550 183 TYR C O 1
ATOM 2737 N N . SER A 1 184 ? -53.66030 56.73407 -16.80903 1.000 116.39401 184 SER C N 1
ATOM 2738 C CA . SER A 1 184 ? -54.30342 56.82236 -18.11716 1.000 114.99851 184 SER C CA 1
ATOM 2739 C C . SER A 1 184 ? -53.41856 57.63117 -19.05482 1.000 113.60488 184 SER C C 1
ATOM 2740 O O . SER A 1 184 ? -53.17470 58.81793 -18.81182 1.000 114.66175 184 SER C O 1
ATOM 2748 N N . PHE A 1 185 ? -52.94413 56.99173 -20.12229 1.000 122.04077 185 PHE C N 1
ATOM 2749 C CA . PHE A 1 185 ? -52.04332 57.60588 -21.08752 1.000 120.90759 185 PHE C CA 1
ATOM 2750 C C . PHE A 1 185 ? -52.63794 57.48255 -22.48298 1.000 119.66159 185 PHE C C 1
ATOM 2751 O O . PHE A 1 185 ? -53.68877 56.86742 -22.68521 1.000 119.78675 185 PHE C O 1
ATOM 2768 N N . ARG A 1 186 ? -51.95674 58.08741 -23.45281 1.000 128.88010 186 ARG C N 1
ATOM 2769 C CA . ARG A 1 186 ? -52.36447 58.03348 -24.84771 1.000 127.90095 186 ARG C CA 1
ATOM 2770 C C . ARG A 1 186 ? -51.12932 57.71130 -25.67055 1.000 127.13316 186 ARG C C 1
ATOM 2771 O O . ARG A 1 186 ? -50.10879 58.39742 -25.54997 1.000 127.42123 186 ARG C O 1
ATOM 2792 N N . ILE A 1 187 ? -51.21803 56.67896 -26.50273 1.000 112.71550 187 ILE C N 1
ATOM 2793 C CA . ILE A 1 187 ? -50.13984 56.31529 -27.41086 1.000 112.53969 187 ILE C CA 1
ATOM 2794 C C . ILE A 1 187 ? -50.57754 56.70244 -28.81206 1.000 112.18708 187 ILE C C 1
ATOM 2795 O O . ILE A 1 187 ? -51.73345 56.48511 -29.19417 1.000 112.18779 187 ILE C O 1
ATOM 2811 N N . THR A 1 188 ? -49.65428 57.27427 -29.57671 1.000 144.91495 188 THR C N 1
ATOM 2812 C CA . THR A 1 188 ? -49.90805 57.59397 -30.96993 1.000 144.81657 188 THR C CA 1
ATOM 2813 C C . THR A 1 188 ? -48.75759 57.07016 -31.81193 1.000 145.56925 188 THR C C 1
ATOM 2814 O O . THR A 1 188 ? -47.58877 57.29399 -31.48130 1.000 146.14366 188 THR C O 1
ATOM 2825 N N . ALA A 1 189 ? -49.09085 56.39060 -32.90088 1.000 112.96413 189 ALA C N 1
ATOM 2826 C CA . ALA A 1 189 ? -48.10339 55.90267 -33.84681 1.000 114.27607 189 ALA C CA 1
ATOM 2827 C C . ALA A 1 189 ? -48.06153 56.83981 -35.04473 1.000 114.45238 189 ALA C C 1
ATOM 2828 O O . ALA A 1 189 ? -49.08902 57.37642 -35.47314 1.000 113.78165 189 ALA C O 1
ATOM 2835 N N . LEU A 1 190 ? -46.86557 57.00088 -35.60397 1.000 149.95588 190 LEU C N 1
ATOM 2836 C CA . LEU A 1 190 ? -46.62557 57.94265 -36.68105 1.000 150.44450 190 LEU C CA 1
ATOM 2837 C C . LEU A 1 190 ? -45.88585 57.22775 -37.80004 1.000 152.68967 190 LEU C C 1
ATOM 2838 O O . LEU A 1 190 ? -44.93454 56.47282 -37.54635 1.000 154.19652 190 LEU C O 1
ATOM 2854 N N . ASP A 1 191 ? -46.29733 57.51314 -39.03475 1.000 135.29015 191 ASP C N 1
ATOM 2855 C CA . ASP A 1 191 ? -45.65574 57.00163 -40.23415 1.000 137.90292 191 ASP C CA 1
ATOM 2856 C C . ASP A 1 191 ? -44.86477 58.11912 -40.90074 1.000 138.81276 191 ASP C C 1
ATOM 2857 O O . ASP A 1 191 ? -45.05953 59.30593 -40.62360 1.000 137.32355 191 ASP C O 1
ATOM 2866 N N . GLY A 1 192 ? -43.96761 57.72164 -41.79358 1.000 137.95386 192 GLY C N 1
ATOM 2867 C CA . GLY A 1 192 ? -43.09027 58.66201 -42.45884 1.000 139.54182 192 GLY C CA 1
ATOM 2868 C C . GLY A 1 192 ? -43.71756 59.24064 -43.70475 1.000 139.82499 192 GLY C C 1
ATOM 2869 O O . GLY A 1 192 ? -43.31674 58.90497 -44.82152 1.000 142.64406 192 GLY C O 1
ATOM 2873 N N . GLY A 1 193 ? -44.70511 60.11222 -43.53800 1.000 118.76302 193 GLY C N 1
ATOM 2874 C CA . GLY A 1 193 ? -45.34832 60.71560 -44.68681 1.000 119.06284 193 GLY C CA 1
ATOM 2875 C C . GLY A 1 193 ? -45.07447 62.20062 -44.76127 1.000 118.59406 193 GLY C C 1
ATOM 2876 O O . GLY A 1 193 ? -44.75099 62.81897 -43.74443 1.000 117.42449 193 GLY C O 1
ATOM 2880 N N . ASP A 1 194 ? -45.21964 62.78984 -45.95169 1.000 200.43062 194 ASP C N 1
ATOM 2881 C CA . ASP A 1 194 ? -44.99642 64.22762 -46.08534 1.000 200.28962 194 ASP C CA 1
ATOM 2882 C C . ASP A 1 194 ? -45.87757 64.98704 -45.10339 1.000 197.47990 194 ASP C C 1
ATOM 2883 O O . ASP A 1 194 ? -45.34101 65.69933 -44.23662 1.000 197.14010 194 ASP C O 1
ATOM 2892 N N . PRO A 1 195 ? -47.20195 64.90076 -45.17619 1.000 131.12190 195 PRO C N 1
ATOM 2893 C CA . PRO A 1 195 ? -48.01747 65.14507 -43.99686 1.000 128.88037 195 PRO C CA 1
ATOM 2894 C C . PRO A 1 195 ? -48.26923 63.83335 -43.27670 1.000 128.12923 195 PRO C C 1
ATOM 2895 O O . PRO A 1 195 ? -49.16434 63.06828 -43.66459 1.000 128.08640 195 PRO C O 1
ATOM 2900 N N . PRO A 1 196 ? -47.47420 63.51345 -42.25390 1.000 112.07674 196 PRO C N 1
ATOM 2901 C CA . PRO A 1 196 ? -47.54991 62.17298 -41.66361 1.000 111.79031 196 PRO C CA 1
ATOM 2902 C C . PRO A 1 196 ? -48.91582 61.88433 -41.06064 1.000 110.15510 196 PRO C C 1
ATOM 2903 O O . PRO A 1 196 ? -49.59574 62.77134 -40.54092 1.000 109.00742 196 PRO C O 1
ATOM 2914 N N . ARG A 1 197 ? -49.31279 60.61749 -41.15105 1.000 137.20238 197 ARG C N 1
ATOM 2915 C CA . ARG A 1 197 ? -50.58902 60.13844 -40.64362 1.000 136.31913 197 ARG C CA 1
ATOM 2916 C C . ARG A 1 197 ? -50.34419 59.40399 -39.33091 1.000 135.60031 197 ARG C C 1
ATOM 2917 O O . ARG A 1 197 ? -49.26722 58.84286 -39.11309 1.000 136.26523 197 ARG C O 1
ATOM 2938 N N . LEU A 1 198 ? -51.34536 59.41120 -38.45154 1.000 119.39742 198 LEU C N 1
ATOM 2939 C CA . LEU A 1 198 ? -51.16886 58.89776 -37.10025 1.000 118.71513 198 LEU C CA 1
ATOM 2940 C C . LEU A 1 198 ? -52.28727 57.93802 -36.71396 1.000 118.90368 198 LEU C C 1
ATOM 2941 O O . LEU A 1 198 ? -53.34333 57.87834 -37.35046 1.000 119.51847 198 LEU C O 1
ATOM 2957 N N . GLY A 1 199 ? -52.02296 57.18186 -35.64571 1.000 122.15866 199 GLY C N 1
ATOM 2958 C CA . GLY A 1 199 ? -53.03992 56.38147 -35.00262 1.000 122.43075 199 GLY C CA 1
ATOM 2959 C C . GLY A 1 199 ? -52.94606 56.57341 -33.50125 1.000 121.55311 199 GLY C C 1
ATOM 2960 O O . GLY A 1 199 ? -51.92794 57.02529 -32.98146 1.000 120.99241 199 GLY C O 1
ATOM 2964 N N . THR A 1 200 ? -54.04003 56.25050 -32.80703 1.000 133.17764 200 THR C N 1
ATOM 2965 C CA . THR A 1 200 ? -54.14571 56.52426 -31.37784 1.000 132.76245 200 THR C CA 1
ATOM 2966 C C . THR A 1 200 ? -54.74575 55.34247 -30.63258 1.000 133.58066 200 THR C C 1
ATOM 2967 O O . THR A 1 200 ? -55.54847 54.57953 -31.17715 1.000 134.71164 200 THR C O 1
ATOM 2978 N N . VAL A 1 201 ? -54.33235 55.20214 -29.37513 1.000 124.01882 201 VAL C N 1
ATOM 2979 C CA . VAL A 1 201 ? -54.89648 54.21126 -28.46737 1.000 124.90174 201 VAL C CA 1
ATOM 2980 C C . VAL A 1 201 ? -54.80105 54.75630 -27.05138 1.000 124.78432 201 VAL C C 1
ATOM 2981 O O . VAL A 1 201 ? -53.80322 55.37912 -26.67755 1.000 124.08071 201 VAL C O 1
ATOM 2994 N N . GLY A 1 202 ? -55.85101 54.52634 -26.26539 1.000 125.72592 202 GLY C N 1
ATOM 2995 C CA . GLY A 1 202 ? -55.81115 54.85576 -24.85046 1.000 126.20036 202 GLY C CA 1
ATOM 2996 C C . GLY A 1 202 ? -55.15219 53.73039 -24.08049 1.000 126.28958 202 GLY C C 1
ATOM 2997 O O . GLY A 1 202 ? -55.47487 52.55526 -24.28189 1.000 126.92803 202 GLY C O 1
ATOM 3001 N N . LEU A 1 203 ? -54.22673 54.08341 -23.19416 1.000 113.07952 203 LEU C N 1
ATOM 3002 C CA . LEU A 1 203 ? -53.45408 53.09765 -22.44024 1.000 113.26684 203 LEU C CA 1
ATOM 3003 C C . LEU A 1 203 ? -53.78597 53.23324 -20.96029 1.000 114.49547 203 LEU C C 1
ATOM 3004 O O . LEU A 1 203 ? -53.31748 54.15777 -20.29240 1.000 114.76250 203 LEU C O 1
ATOM 3020 N N . SER A 1 204 ? -54.58117 52.30347 -20.44678 1.000 111.82884 204 SER C N 1
ATOM 3021 C CA . SER A 1 204 ? -54.91261 52.26193 -19.03111 1.000 113.38215 204 SER C CA 1
ATOM 3022 C C . SER A 1 204 ? -53.95907 51.30484 -18.33142 1.000 113.41718 204 SER C C 1
ATOM 3023 O O . SER A 1 204 ? -53.83160 50.14464 -18.73613 1.000 113.29146 204 SER C O 1
ATOM 3031 N N . ILE A 1 205 ? -53.29746 51.78763 -17.28542 1.000 114.75174 205 ILE C N 1
ATOM 3032 C CA . ILE A 1 205 ? -52.37478 50.97831 -16.50124 1.000 115.14415 205 ILE C CA 1
ATOM 3033 C C . ILE A 1 205 ? -52.98882 50.84609 -15.11883 1.000 117.15764 205 ILE C C 1
ATOM 3034 O O . ILE A 1 205 ? -53.06208 51.82437 -14.36574 1.000 118.30976 205 ILE C O 1
ATOM 3050 N N . LYS A 1 206 ? -53.43870 49.64411 -14.78418 1.000 123.99846 206 LYS C N 1
ATOM 3051 C CA . LYS A 1 206 ? -53.93262 49.34250 -13.44884 1.000 126.17678 206 LYS C CA 1
ATOM 3052 C C . LYS A 1 206 ? -52.78225 48.71934 -12.66870 1.000 126.44329 206 LYS C C 1
ATOM 3053 O O . LYS A 1 206 ? -52.22619 47.69832 -13.08614 1.000 125.74937 206 LYS C O 1
ATOM 3072 N N . VAL A 1 207 ? -52.42636 49.33049 -11.54430 1.000 121.07031 207 VAL C N 1
ATOM 3073 C CA . VAL A 1 207 ? -51.29271 48.87703 -10.74697 1.000 121.70428 207 VAL C CA 1
ATOM 3074 C C . VAL A 1 207 ? -51.77906 47.78532 -9.80129 1.000 123.45748 207 VAL C C 1
ATOM 3075 O O . VAL A 1 207 ? -52.48006 48.06201 -8.82518 1.000 125.56886 207 VAL C O 1
ATOM 3088 N N . THR A 1 208 ? -51.40541 46.54144 -10.08978 1.000 141.56573 208 THR C N 1
ATOM 3089 C CA . THR A 1 208 ? -51.77525 45.43523 -9.22018 1.000 143.37296 208 THR C CA 1
ATOM 3090 C C . THR A 1 208 ? -51.01554 45.52944 -7.90309 1.000 145.05285 208 THR C C 1
ATOM 3091 O O . THR A 1 208 ? -49.85730 45.95366 -7.86101 1.000 144.63541 208 THR C O 1
ATOM 3102 N N . ASP A 1 209 ? -51.67992 45.12881 -6.82372 1.000 128.74408 209 ASP C N 1
ATOM 3103 C CA . ASP A 1 209 ? -51.16218 45.33233 -5.48136 1.000 130.91043 209 ASP C CA 1
ATOM 3104 C C . ASP A 1 209 ? -50.07789 44.31234 -5.14616 1.000 131.15063 209 ASP C C 1
ATOM 3105 O O . ASP A 1 209 ? -49.95647 43.25585 -5.77197 1.000 130.23714 209 ASP C O 1
ATOM 3114 N N . SER A 1 210 ? -49.27410 44.65929 -4.14339 1.000 139.49534 210 SER C N 1
ATOM 3115 C CA . SER A 1 210 ? -48.30135 43.75489 -3.55208 1.000 140.57095 210 SER C CA 1
ATOM 3116 C C . SER A 1 210 ? -48.37182 43.90210 -2.04169 1.000 143.70704 210 SER C C 1
ATOM 3117 O O . SER A 1 210 ? -48.51653 45.01634 -1.52691 1.000 145.02865 210 SER C O 1
ATOM 3125 N N . ASN A 1 211 ? -48.28471 42.77565 -1.33482 1.000 138.56745 211 ASN C N 1
ATOM 3126 C CA . ASN A 1 211 ? -48.27594 42.81786 0.12001 1.000 141.83463 211 ASN C CA 1
ATOM 3127 C C . ASN A 1 211 ? -46.95600 43.41938 0.58000 1.000 142.95031 211 ASN C C 1
ATOM 3128 O O . ASN A 1 211 ? -46.08277 42.71056 1.09040 1.000 144.20272 211 ASN C O 1
ATOM 3139 N N . ASP A 1 212 ? -46.80824 44.73315 0.40450 1.000 145.35096 212 ASP C N 1
ATOM 3140 C CA . ASP A 1 212 ? -45.59486 45.44935 0.77618 1.000 146.87498 212 ASP C CA 1
ATOM 3141 C C . ASP A 1 212 ? -45.83485 46.41285 1.93290 1.000 150.43595 212 ASP C C 1
ATOM 3142 O O . ASP A 1 212 ? -45.05949 47.35446 2.12580 1.000 151.99041 212 ASP C O 1
ATOM 3151 N N . ASN A 1 213 ? -46.90182 46.19763 2.69960 1.000 144.20282 213 ASN C N 1
ATOM 3152 C CA . ASN A 1 213 ? -47.16555 46.94621 3.91936 1.000 145.30214 213 ASN C CA 1
ATOM 3153 C C . ASN A 1 213 ? -47.52206 45.95774 5.01658 1.000 143.83503 213 ASN C C 1
ATOM 3154 O O . ASN A 1 213 ? -48.34794 45.06334 4.80778 1.000 143.07997 213 ASN C O 1
ATOM 3165 N N . ASN A 1 214 ? -46.91531 46.11709 6.15004 1.000 143.56507 214 ASN C N 1
ATOM 3166 C CA . ASN A 1 214 ? -47.20078 45.27040 7.29122 1.000 142.38447 214 ASN C CA 1
ATOM 3167 C C . ASN A 1 214 ? -48.19275 45.96163 8.21840 1.000 143.83610 214 ASN C C 1
ATOM 3168 O O . ASN A 1 214 ? -48.23265 47.19352 8.27955 1.000 145.62174 214 ASN C O 1
ATOM 3179 N N . PRO A 1 215 ? -49.02420 45.21654 8.94604 1.000 143.26740 215 PRO C N 1
ATOM 3180 C CA . PRO A 1 215 ? -49.90730 45.86407 9.92062 1.000 144.63922 215 PRO C CA 1
ATOM 3181 C C . PRO A 1 215 ? -49.10150 46.70527 10.89726 1.000 145.15345 215 PRO C C 1
ATOM 3182 O O . PRO A 1 215 ? -47.94849 46.40074 11.20858 1.000 144.01009 215 PRO C O 1
ATOM 3193 N N . VAL A 1 216 ? -49.71762 47.78396 11.37241 1.000 147.01167 216 VAL C N 1
ATOM 3194 C CA . VAL A 1 216 ? -49.05222 48.72955 12.26166 1.000 147.84445 216 VAL C CA 1
ATOM 3195 C C . VAL A 1 216 ? -50.04826 49.18383 13.31472 1.000 149.00039 216 VAL C C 1
ATOM 3196 O O . VAL A 1 216 ? -51.14885 49.63717 12.98367 1.000 150.46530 216 VAL C O 1
ATOM 3209 N N . PHE A 1 217 ? -49.66422 49.05982 14.57999 1.000 148.42265 217 PHE C N 1
ATOM 3210 C CA . PHE A 1 217 ? -50.49169 49.55421 15.66460 1.000 149.53652 217 PHE C CA 1
ATOM 3211 C C . PHE A 1 217 ? -50.25384 51.04093 15.87248 1.000 151.53539 217 PHE C C 1
ATOM 3212 O O . PHE A 1 217 ? -49.17375 51.56565 15.58847 1.000 151.72688 217 PHE C O 1
ATOM 3229 N N . SER A 1 218 ? -51.28574 51.72238 16.36961 1.000 165.22855 218 SER C N 1
ATOM 3230 C CA . SER A 1 218 ? -51.14299 53.13750 16.68242 1.000 167.29050 218 SER C CA 1
ATOM 3231 C C . SER A 1 218 ? -49.99926 53.34827 17.66238 1.000 166.73853 218 SER C C 1
ATOM 3232 O O . SER A 1 218 ? -49.20147 54.28074 17.50939 1.000 167.83247 218 SER C O 1
ATOM 3240 N N . GLU A 1 219 ? -49.90315 52.48955 18.67565 1.000 153.12755 219 GLU C N 1
ATOM 3241 C CA . GLU A 1 219 ? -48.86978 52.60242 19.68711 1.000 152.59719 219 GLU C CA 1
ATOM 3242 C C . GLU A 1 219 ? -48.21038 51.24254 19.86591 1.000 150.22698 219 GLU C C 1
ATOM 3243 O O . GLU A 1 219 ? -48.78203 50.20412 19.52283 1.000 149.07518 219 GLU C O 1
ATOM 3255 N N . SER A 1 220 ? -46.99035 51.25803 20.40631 1.000 152.02849 220 SER C N 1
ATOM 3256 C CA . SER A 1 220 ? -46.29289 50.01012 20.69932 1.000 149.97065 220 SER C CA 1
ATOM 3257 C C . SER A 1 220 ? -46.78340 49.39983 22.00649 1.000 149.32242 220 SER C C 1
ATOM 3258 O O . SER A 1 220 ? -46.90056 48.17429 22.11863 1.000 147.81530 220 SER C O 1
ATOM 3266 N N . THR A 1 221 ? -47.06538 50.23791 23.00075 1.000 159.85224 221 THR C N 1
ATOM 3267 C CA . THR A 1 221 ? -47.49301 49.79617 24.31850 1.000 159.45147 221 THR C CA 1
ATOM 3268 C C . THR A 1 221 ? -48.82351 50.43666 24.68717 1.000 160.89457 221 THR C C 1
ATOM 3269 O O . THR A 1 221 ? -49.13034 51.55667 24.26815 1.000 162.54792 221 THR C O 1
ATOM 3280 N N . TYR A 1 222 ? -49.61395 49.70519 25.47109 1.000 157.48773 222 TYR C N 1
ATOM 3281 C CA . TYR A 1 222 ? -50.90930 50.17581 25.93843 1.000 158.81283 222 TYR C CA 1
ATOM 3282 C C . TYR A 1 222 ? -51.04940 49.85972 27.42092 1.000 158.52297 222 TYR C C 1
ATOM 3283 O O . TYR A 1 222 ? -50.34154 49.00942 27.96704 1.000 157.13925 222 TYR C O 1
ATOM 3301 N N . ALA A 1 223 ? -51.98098 50.55797 28.06709 1.000 151.14038 223 ALA C N 1
ATOM 3302 C CA . ALA A 1 223 ? -52.27232 50.36354 29.48177 1.000 151.11907 223 ALA C CA 1
ATOM 3303 C C . ALA A 1 223 ? -53.77754 50.44367 29.66807 1.000 152.26240 223 ALA C C 1
ATOM 3304 O O . ALA A 1 223 ? -54.40215 51.42586 29.25557 1.000 153.88949 223 ALA C O 1
ATOM 3311 N N . VAL A 1 224 ? -54.35597 49.41481 30.28273 1.000 167.27936 224 VAL C N 1
ATOM 3312 C CA . VAL A 1 224 ? -55.79457 49.34659 30.49388 1.000 168.37816 224 VAL C CA 1
ATOM 3313 C C . VAL A 1 224 ? -56.05599 48.94666 31.93630 1.000 168.25502 224 VAL C C 1
ATOM 3314 O O . VAL A 1 224 ? -55.22369 48.30601 32.58687 1.000 166.98215 224 VAL C O 1
ATOM 3327 N N . SER A 1 225 ? -57.22809 49.32606 32.43203 1.000 153.98749 225 SER C N 1
ATOM 3328 C CA . SER A 1 225 ? -57.65120 49.00009 33.78287 1.000 154.13621 225 SER C CA 1
ATOM 3329 C C . SER A 1 225 ? -58.97680 48.25554 33.72958 1.000 154.72539 225 SER C C 1
ATOM 3330 O O . SER A 1 225 ? -59.85562 48.59036 32.92945 1.000 155.88822 225 SER C O 1
ATOM 3338 N N . VAL A 1 226 ? -59.11575 47.25090 34.58907 1.000 157.39942 226 VAL C N 1
ATOM 3339 C CA . VAL A 1 226 ? -60.31839 46.42607 34.62832 1.000 158.00963 226 VAL C CA 1
ATOM 3340 C C . VAL A 1 226 ? -60.71817 46.21766 36.08446 1.000 158.47317 226 VAL C C 1
ATOM 3341 O O . VAL A 1 226 ? -59.89659 45.74656 36.88169 1.000 157.37478 226 VAL C O 1
ATOM 3354 N N . PRO A 1 227 ? -61.94644 46.54375 36.48515 1.000 156.82571 227 PRO C N 1
ATOM 3355 C CA . PRO A 1 227 ? -62.36641 46.23322 37.85680 1.000 157.28403 227 PRO C CA 1
ATOM 3356 C C . PRO A 1 227 ? -62.46292 44.73186 38.06615 1.000 156.48734 227 PRO C C 1
ATOM 3357 O O . PRO A 1 227 ? -62.97727 43.99905 37.21771 1.000 156.53840 227 PRO C O 1
ATOM 3368 N N . GLU A 1 228 ? -61.95378 44.27635 39.20755 1.000 162.05909 228 GLU C N 1
ATOM 3369 C CA . GLU A 1 228 ? -61.97172 42.85392 39.50345 1.000 161.44166 228 GLU C CA 1
ATOM 3370 C C . GLU A 1 228 ? -63.40194 42.32501 39.45861 1.000 162.93170 228 GLU C C 1
ATOM 3371 O O . GLU A 1 228 ? -64.37568 43.06790 39.60912 1.000 164.52502 228 GLU C O 1
ATOM 3383 N N . ASN A 1 229 ? -63.51910 41.01725 39.23687 1.000 185.38501 229 ASN C N 1
ATOM 3384 C CA . ASN A 1 229 ? -64.80333 40.33331 39.14677 1.000 186.81708 229 ASN C CA 1
ATOM 3385 C C . ASN A 1 229 ? -65.61900 40.78081 37.94160 1.000 187.76661 229 ASN C C 1
ATOM 3386 O O . ASN A 1 229 ? -66.83327 40.55552 37.89883 1.000 189.41231 229 ASN C O 1
ATOM 3397 N N . SER A 1 230 ? -64.98386 41.42021 36.96419 1.000 157.84309 230 SER C N 1
ATOM 3398 C CA . SER A 1 230 ? -65.68111 41.78153 35.74016 1.000 158.70669 230 SER C CA 1
ATOM 3399 C C . SER A 1 230 ? -66.26875 40.52408 35.10419 1.000 158.89282 230 SER C C 1
ATOM 3400 O O . SER A 1 230 ? -65.56332 39.51366 34.97911 1.000 157.48892 230 SER C O 1
ATOM 3408 N N . PRO A 1 231 ? -67.53384 40.53641 34.69460 1.000 182.51983 231 PRO C N 1
ATOM 3409 C CA . PRO A 1 231 ? -68.17449 39.29865 34.24119 1.000 182.97708 231 PRO C CA 1
ATOM 3410 C C . PRO A 1 231 ? -67.52043 38.77669 32.97514 1.000 181.52257 231 PRO C C 1
ATOM 3411 O O . PRO A 1 231 ? -66.78727 39.51224 32.29753 1.000 180.53051 231 PRO C O 1
ATOM 3422 N N . PRO A 1 232 ? -67.74365 37.50898 32.62898 1.000 204.82760 232 PRO C N 1
ATOM 3423 C CA . PRO A 1 232 ? -67.20980 36.99023 31.36674 1.000 203.56472 232 PRO C CA 1
ATOM 3424 C C . PRO A 1 232 ? -67.61464 37.87318 30.19544 1.000 204.20724 232 PRO C C 1
ATOM 3425 O O . PRO A 1 232 ? -68.68421 38.48554 30.18775 1.000 206.12986 232 PRO C O 1
ATOM 3436 N N . ASN A 1 233 ? -66.73527 37.93641 29.19904 1.000 177.92025 233 ASN C N 1
ATOM 3437 C CA . ASN A 1 233 ? -66.96898 38.73081 27.99737 1.000 178.38869 233 ASN C CA 1
ATOM 3438 C C . ASN A 1 233 ? -67.10364 40.20804 28.35041 1.000 179.34353 233 ASN C C 1
ATOM 3439 O O . ASN A 1 233 ? -68.01137 40.89378 27.87766 1.000 181.07237 233 ASN C O 1
ATOM 3450 N N . THR A 1 234 ? -66.15050 40.71832 29.19774 1.000 185.82950 234 THR C N 1
ATOM 3451 C CA . THR A 1 234 ? -66.18065 42.14669 29.47451 1.000 186.71058 234 THR C CA 1
ATOM 3452 C C . THR A 1 234 ? -65.16993 42.86085 28.58550 1.000 185.61825 234 THR C C 1
ATOM 3453 O O . THR A 1 234 ? -64.03583 42.40038 28.45039 1.000 183.72946 234 THR C O 1
ATOM 3464 N N . PRO A 1 235 ? -65.52605 44.00107 27.99454 1.000 158.85007 235 PRO C N 1
ATOM 3465 C CA . PRO A 1 235 ? -64.59185 44.65340 27.06545 1.000 157.99938 235 PRO C CA 1
ATOM 3466 C C . PRO A 1 235 ? -63.33619 45.19702 27.73795 1.000 156.78066 235 PRO C C 1
ATOM 3467 O O . PRO A 1 235 ? -63.40563 46.16328 28.50711 1.000 157.71399 235 PRO C O 1
ATOM 3478 N N . VAL A 1 236 ? -62.17932 44.59022 27.46719 1.000 154.79448 236 VAL C N 1
ATOM 3479 C CA . VAL A 1 236 ? -60.92438 45.12216 27.99271 1.000 153.74291 236 VAL C CA 1
ATOM 3480 C C . VAL A 1 236 ? -60.39599 46.22978 27.09332 1.000 154.06430 236 VAL C C 1
ATOM 3481 O O . VAL A 1 236 ? -60.28045 47.38887 27.50761 1.000 155.04134 236 VAL C O 1
ATOM 3487 N N . ILE A 1 237 ? -60.06742 45.89015 25.85015 1.000 153.34352 237 ILE C N 1
ATOM 3488 C CA . ILE A 1 237 ? -59.49185 46.86399 24.92449 1.000 153.63602 237 ILE C CA 1
ATOM 3489 C C . ILE A 1 237 ? -59.66567 46.34046 23.51023 1.000 153.31338 237 ILE C C 1
ATOM 3490 O O . ILE A 1 237 ? -59.46896 45.15350 23.25350 1.000 151.92852 237 ILE C O 1
ATOM 3506 N N . ARG A 1 238 ? -59.96741 47.23835 22.58015 1.000 178.33543 238 ARG C N 1
ATOM 3507 C CA . ARG A 1 238 ? -60.18042 46.85697 21.18612 1.000 178.23808 238 ARG C CA 1
ATOM 3508 C C . ARG A 1 238 ? -59.05652 47.48179 20.36206 1.000 177.71007 238 ARG C C 1
ATOM 3509 O O . ARG A 1 238 ? -59.08762 48.67822 20.05943 1.000 179.18544 238 ARG C O 1
ATOM 3530 N N . LEU A 1 239 ? -58.06403 46.66883 20.00941 1.000 161.29001 239 LEU C N 1
ATOM 3531 C CA . LEU A 1 239 ? -56.92094 47.14132 19.24083 1.000 160.69473 239 LEU C CA 1
ATOM 3532 C C . LEU A 1 239 ? -57.30220 47.41393 17.78786 1.000 161.51504 239 LEU C C 1
ATOM 3533 O O . LEU A 1 239 ? -58.22523 46.80884 17.23439 1.000 161.81631 239 LEU C O 1
ATOM 3549 N N . ASN A 1 240 ? -56.57023 48.34715 17.17029 1.000 224.08538 240 ASN C N 1
ATOM 3550 C CA . ASN A 1 240 ? -56.85709 48.81958 15.81183 1.000 225.15973 240 ASN C CA 1
ATOM 3551 C C . ASN A 1 240 ? -55.53105 48.95124 15.06425 1.000 224.15158 240 ASN C C 1
ATOM 3552 O O . ASN A 1 240 ? -54.87575 49.99501 15.12622 1.000 225.00107 240 ASN C O 1
ATOM 3562 N N . ALA A 1 241 ? -55.14099 47.89049 14.36461 1.000 151.09799 241 ALA C N 1
ATOM 3563 C CA . ALA A 1 241 ? -53.98883 47.93871 13.47737 1.000 150.23534 241 ALA C CA 1
ATOM 3564 C C . ALA A 1 241 ? -54.44937 48.25326 12.05888 1.000 151.28192 241 ALA C C 1
ATOM 3565 O O . ALA A 1 241 ? -55.55947 47.89682 11.65411 1.000 151.89254 241 ALA C O 1
ATOM 3572 N N . SER A 1 242 ? -53.58269 48.92245 11.30272 1.000 155.40619 242 SER C N 1
ATOM 3573 C CA . SER A 1 242 ? -53.89801 49.36541 9.95180 1.000 156.59405 242 SER C CA 1
ATOM 3574 C C . SER A 1 242 ? -52.93175 48.75566 8.94533 1.000 155.03857 242 SER C C 1
ATOM 3575 O O . SER A 1 242 ? -51.72581 48.66499 9.19894 1.000 153.87914 242 SER C O 1
ATOM 3583 N N . ASP A 1 243 ? -53.47639 48.34106 7.80007 1.000 144.25144 243 ASP C N 1
ATOM 3584 C CA . ASP A 1 243 ? -52.68690 47.84217 6.68242 1.000 142.35059 243 ASP C CA 1
ATOM 3585 C C . ASP A 1 243 ? -53.27517 48.40271 5.39005 1.000 142.69745 243 ASP C C 1
ATOM 3586 O O . ASP A 1 243 ? -54.39425 48.03171 5.01377 1.000 143.25039 243 ASP C O 1
ATOM 3595 N N . PRO A 1 244 ? -52.56953 49.29012 4.68254 1.000 142.44152 244 PRO C N 1
ATOM 3596 C CA . PRO A 1 244 ? -53.15419 49.93099 3.49723 1.000 142.91535 244 PRO C CA 1
ATOM 3597 C C . PRO A 1 244 ? -53.15930 49.06879 2.24437 1.000 141.30793 244 PRO C C 1
ATOM 3598 O O . PRO A 1 244 ? -53.59583 49.54680 1.19071 1.000 141.55223 244 PRO C O 1
ATOM 3609 N N . ASP A 1 245 ? -52.69677 47.82399 2.31680 1.000 144.55635 245 ASP C N 1
ATOM 3610 C CA . ASP A 1 245 ? -52.69750 46.95571 1.14997 1.000 143.10580 245 ASP C CA 1
ATOM 3611 C C . ASP A 1 245 ? -54.13421 46.66033 0.71631 1.000 144.08789 245 ASP C C 1
ATOM 3612 O O . ASP A 1 245 ? -55.10767 47.10752 1.32999 1.000 145.86198 245 ASP C O 1
ATOM 3621 N N . GLU A 1 246 ? -54.26514 45.89159 -0.36131 1.000 159.72930 246 GLU C N 1
ATOM 3622 C CA . GLU A 1 246 ? -55.55522 45.63457 -0.98622 1.000 160.59513 246 GLU C CA 1
ATOM 3623 C C . GLU A 1 246 ? -56.07546 44.25147 -0.61512 1.000 160.35261 246 GLU C C 1
ATOM 3624 O O . GLU A 1 246 ? -55.31736 43.27746 -0.57468 1.000 158.84205 246 GLU C O 1
ATOM 3636 N N . GLY A 1 247 ? -57.37662 44.17913 -0.34872 1.000 140.59431 247 GLY C N 1
ATOM 3637 C CA . GLY A 1 247 ? -58.02272 42.90354 -0.08474 1.000 140.58950 247 GLY C CA 1
ATOM 3638 C C . GLY A 1 247 ? -57.35086 42.13493 1.03231 1.000 139.81421 247 GLY C C 1
ATOM 3639 O O . GLY A 1 247 ? -57.10753 42.66118 2.12536 1.000 140.41883 247 GLY C O 1
ATOM 3643 N N . THR A 1 248 ? -57.04533 40.86440 0.75571 1.000 138.31344 248 THR C N 1
ATOM 3644 C CA . THR A 1 248 ? -56.43568 40.00108 1.76294 1.000 137.55669 248 THR C CA 1
ATOM 3645 C C . THR A 1 248 ? -55.19032 40.64292 2.35576 1.000 136.86988 248 THR C C 1
ATOM 3646 O O . THR A 1 248 ? -54.98419 40.61376 3.57417 1.000 137.20067 248 THR C O 1
ATOM 3657 N N . ASN A 1 249 ? -54.34502 41.22672 1.50475 1.000 136.51674 249 ASN C N 1
ATOM 3658 C CA . ASN A 1 249 ? -53.09388 41.80477 1.97992 1.000 135.85293 249 ASN C CA 1
ATOM 3659 C C . ASN A 1 249 ? -53.33559 42.90868 3.00126 1.000 137.37850 249 ASN C C 1
ATOM 3660 O O . ASN A 1 249 ? -52.48715 43.14462 3.86827 1.000 137.17319 249 ASN C O 1
ATOM 3671 N N . GLY A 1 250 ? -54.47595 43.59080 2.92088 1.000 138.42565 250 GLY C N 1
ATOM 3672 C CA . GLY A 1 250 ? -54.80936 44.65494 3.84230 1.000 140.07870 250 GLY C CA 1
ATOM 3673 C C . GLY A 1 250 ? -55.73357 44.26808 4.97422 1.000 141.32733 250 GLY C C 1
ATOM 3674 O O . GLY A 1 250 ? -56.08535 45.12821 5.78797 1.000 142.83379 250 GLY C O 1
ATOM 3678 N N . GLN A 1 251 ? -56.13401 43.00226 5.05937 1.000 140.80321 251 GLN C N 1
ATOM 3679 C CA 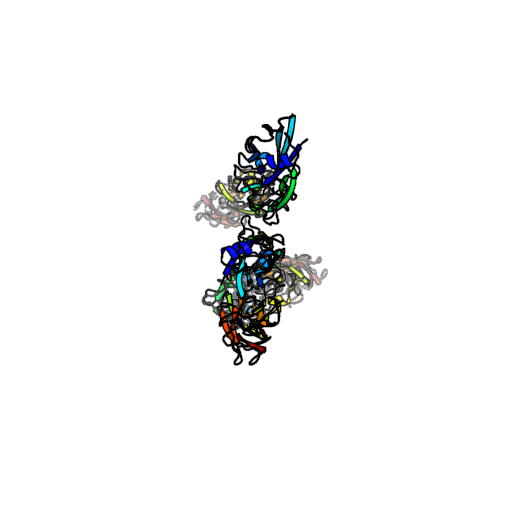. GLN A 1 251 ? -57.03188 42.53410 6.10750 1.000 141.91473 251 GLN C CA 1
ATOM 3680 C C . GLN A 1 251 ? -56.20511 42.08663 7.30754 1.000 141.23897 251 GLN C C 1
ATOM 3681 O O . GLN A 1 251 ? -55.32219 41.23227 7.17298 1.000 139.62622 251 GLN C O 1
ATOM 3695 N N . VAL A 1 252 ? -56.49053 42.65744 8.47492 1.000 142.52370 252 VAL C N 1
ATOM 3696 C CA . VAL A 1 252 ? -55.73749 42.37461 9.69147 1.000 142.07757 252 VAL C CA 1
ATOM 3697 C C . VAL A 1 252 ? -56.47105 41.33116 10.52088 1.000 142.36223 252 VAL C C 1
ATOM 3698 O O . VAL A 1 252 ? -57.70436 41.35495 10.62943 1.000 143.71954 252 VAL C O 1
ATOM 3711 N N . VAL A 1 253 ? -55.70617 40.41312 11.11061 1.000 144.75102 253 VAL C N 1
ATOM 3712 C CA . VAL A 1 253 ? -56.21411 39.43547 12.06754 1.000 144.91812 253 VAL C CA 1
ATOM 3713 C C . VAL A 1 253 ? -55.32756 39.47687 13.30447 1.000 144.58118 253 VAL C C 1
ATOM 3714 O O . VAL A 1 253 ? -54.10432 39.30887 13.20507 1.000 143.27392 253 VAL C O 1
ATOM 3727 N N . TYR A 1 254 ? -55.93393 39.78091 14.44746 1.000 142.23817 254 TYR C N 1
ATOM 3728 C CA . TYR A 1 254 ? -55.25118 39.83308 15.72851 1.000 142.14546 254 TYR C CA 1
ATOM 3729 C C . TYR A 1 254 ? -55.18447 38.44225 16.35741 1.000 141.23603 254 TYR C C 1
ATOM 3730 O O . TYR A 1 254 ? -55.98227 37.55267 16.05062 1.000 141.20110 254 TYR C O 1
ATOM 3748 N N . SER A 1 255 ? -54.21527 38.26174 17.24918 1.000 140.56973 255 SER C N 1
ATOM 3749 C CA . SER A 1 255 ? -54.05486 37.00475 17.97301 1.000 139.75650 255 SER C CA 1
ATOM 3750 C C . SER A 1 255 ? -53.05252 37.25255 19.08696 1.000 139.51231 255 SER C C 1
ATOM 3751 O O . SER A 1 255 ? -52.38377 38.28649 19.11563 1.000 139.78892 255 SER C O 1
ATOM 3759 N N . PHE A 1 256 ? -52.96920 36.31185 20.02288 1.000 139.08227 256 PHE C N 1
ATOM 3760 C CA . PHE A 1 256 ? -52.00074 36.44564 21.09779 1.000 138.81559 256 PHE C CA 1
ATOM 3761 C C . PHE A 1 256 ? -50.65899 35.87457 20.65510 1.000 137.25699 256 PHE C C 1
ATOM 3762 O O . PHE A 1 256 ? -50.59653 34.82205 20.01339 1.000 136.25044 256 PHE C O 1
ATOM 3779 N N . TYR A 1 257 ? -49.58653 36.57465 21.01895 1.000 137.17160 257 TYR C N 1
ATOM 3780 C CA . TYR A 1 257 ? -48.20673 36.16927 20.73251 1.000 135.87222 257 TYR C CA 1
ATOM 3781 C C . TYR A 1 257 ? -47.44443 36.11411 22.04477 1.000 135.89209 257 TYR C C 1
ATOM 3782 O O . TYR A 1 257 ? -46.68262 37.02265 22.37885 1.000 136.28643 257 TYR C O 1
ATOM 3793 N N . GLY A 1 258 ? -47.62775 35.03014 22.77971 1.000 171.01908 258 GLY C N 1
ATOM 3794 C CA . GLY A 1 258 ? -46.75473 34.76236 23.89577 1.000 170.76033 258 GLY C CA 1
ATOM 3795 C C . GLY A 1 258 ? -46.58693 33.27501 24.07848 1.000 169.71099 258 GLY C C 1
ATOM 3796 O O . GLY A 1 258 ? -47.02313 32.47632 23.24083 1.000 169.14081 258 GLY C O 1
ATOM 3800 N N . TYR A 1 259 ? -45.95486 32.89849 25.18205 1.000 200.99296 259 TYR C N 1
ATOM 3801 C CA . TYR A 1 259 ? -45.92087 31.49403 25.54915 1.000 200.19992 259 TYR C CA 1
ATOM 3802 C C . TYR A 1 259 ? -47.32635 31.11295 25.99680 1.000 200.80984 259 TYR C C 1
ATOM 3803 O O . TYR A 1 259 ? -48.08744 31.94655 26.49906 1.000 201.89917 259 TYR C O 1
ATOM 3821 N N . VAL A 1 260 ? -47.67286 29.83647 25.82835 1.000 226.40571 260 VAL C N 1
ATOM 3822 C CA . VAL A 1 260 ? -49.07034 29.42721 25.91276 1.000 226.97654 260 VAL C CA 1
ATOM 3823 C C . VAL A 1 260 ? -49.44005 28.83206 27.26647 1.000 227.20045 260 VAL C C 1
ATOM 3824 O O . VAL A 1 260 ? -50.58492 28.39467 27.44589 1.000 227.68380 260 VAL C O 1
ATOM 3830 N N . ASN A 1 261 ? -48.51980 28.81324 28.22837 1.000 264.44457 261 ASN C N 1
ATOM 3831 C CA . ASN A 1 261 ? -48.78389 28.23838 29.54266 1.000 264.57399 261 ASN C CA 1
ATOM 3832 C C . ASN A 1 261 ? -49.22099 29.24542 30.60680 1.000 265.65317 261 ASN C C 1
ATOM 3833 O O . ASN A 1 261 ? -49.42561 28.84249 31.75549 1.000 265.77714 261 ASN C O 1
ATOM 3840 N N . ASP A 1 262 ? -49.38046 30.52511 30.27899 1.000 186.78552 262 ASP C N 1
ATOM 3841 C CA . ASP A 1 262 ? -49.63127 31.50619 31.32718 1.000 187.87628 262 ASP C CA 1
ATOM 3842 C C . ASP A 1 262 ? -51.12296 31.71078 31.59022 1.000 188.95262 262 ASP C C 1
ATOM 3843 O O . ASP A 1 262 ? -51.98512 31.41401 30.75846 1.000 189.06578 262 ASP C O 1
ATOM 3852 N N . ARG A 1 263 ? -51.40545 32.23730 32.78645 1.000 159.42264 263 ARG C N 1
ATOM 3853 C CA . ARG A 1 263 ? -52.77525 32.50903 33.20972 1.000 160.59424 263 ARG C CA 1
ATOM 3854 C C . ARG A 1 263 ? -53.49863 33.39199 32.20727 1.000 161.53709 263 ARG C C 1
ATOM 3855 O O . ARG A 1 263 ? -54.70564 33.24176 31.99852 1.000 162.21444 263 ARG C O 1
ATOM 3876 N N . THR A 1 264 ? -52.79348 34.36874 31.63545 1.000 155.37213 264 THR C N 1
ATOM 3877 C CA . THR A 1 264 ? -53.41213 35.27145 30.67004 1.000 156.29027 264 THR C CA 1
ATOM 3878 C C . THR A 1 264 ? -54.25649 34.50122 29.65936 1.000 155.96603 264 THR C C 1
ATOM 3879 O O . THR A 1 264 ? -55.41120 34.85828 29.39838 1.000 157.06827 264 THR C O 1
ATOM 3890 N N . ARG A 1 265 ? -53.70334 33.41826 29.10289 1.000 176.17005 265 ARG C N 1
ATOM 3891 C CA . ARG A 1 265 ? -54.42886 32.63054 28.10890 1.000 175.86251 265 ARG C CA 1
ATOM 3892 C C . ARG A 1 265 ? -55.82592 32.26791 28.59328 1.000 176.79837 265 ARG C C 1
ATOM 3893 O O . ARG A 1 265 ? -56.80230 32.36663 27.84083 1.000 177.49968 265 ARG C O 1
ATOM 3914 N N . GLU A 1 266 ? -55.93824 31.84792 29.85067 1.000 198.01475 266 GLU C N 1
ATOM 3915 C CA . GLU A 1 266 ? -57.21294 31.40933 30.40090 1.000 198.83593 266 GLU C CA 1
ATOM 3916 C C . GLU A 1 266 ? -58.08722 32.58283 30.81926 1.000 200.53239 266 GLU C C 1
ATOM 3917 O O . GLU A 1 266 ? -59.31536 32.45307 30.85732 1.000 201.51472 266 GLU C O 1
ATOM 3929 N N . LEU A 1 267 ? -57.47750 33.72510 31.13719 1.000 145.11109 267 LEU C N 1
ATOM 3930 C CA . LEU A 1 267 ? -58.23003 34.85776 31.66482 1.000 146.82971 267 LEU C CA 1
ATOM 3931 C C . LEU A 1 267 ? -58.91614 35.65182 30.55879 1.000 147.87203 267 LEU C C 1
ATOM 3932 O O . LEU A 1 267 ? -60.11121 35.95358 30.65233 1.000 149.26067 267 LEU C O 1
ATOM 3948 N N . PHE A 1 268 ? -58.17840 36.00179 29.51237 1.000 146.08794 268 PHE C N 1
ATOM 3949 C CA . PHE A 1 268 ? -58.66544 36.88087 28.45909 1.000 147.03281 268 PHE C CA 1
ATOM 3950 C C . PHE A 1 268 ? -58.87520 36.13247 27.14728 1.000 146.21786 268 PHE C C 1
ATOM 3951 O O . PHE A 1 268 ? -58.44998 34.98864 26.96649 1.000 144.82794 268 PHE C O 1
ATOM 3968 N N . GLN A 1 269 ? -59.55202 36.81853 26.22791 1.000 147.20620 269 GLN C N 1
ATOM 3969 C CA . GLN A 1 269 ? -59.72277 36.36991 24.85208 1.000 146.62216 269 GLN C CA 1
ATOM 3970 C C . GLN A 1 269 ? -59.64124 37.58085 23.94073 1.000 147.31430 269 GLN C C 1
ATOM 3971 O O . GLN A 1 269 ? -59.80620 38.71921 24.38092 1.000 148.62006 269 GLN C O 1
ATOM 3985 N N . ILE A 1 270 ? -59.35272 37.33074 22.66681 1.000 146.44416 270 ILE C N 1
ATOM 3986 C CA . ILE A 1 270 ? -59.34992 38.38170 21.65885 1.000 147.02301 270 ILE C CA 1
ATOM 3987 C C . ILE A 1 270 ? -60.20925 37.92726 20.48887 1.000 147.16347 270 ILE C C 1
ATOM 3988 O O . ILE A 1 270 ? -60.18446 36.75097 20.10966 1.000 146.08630 270 ILE C O 1
ATOM 4004 N N . ASP A 1 271 ? -60.97098 38.85929 19.91960 1.000 154.94121 271 ASP C N 1
ATOM 4005 C CA . ASP A 1 271 ? -61.69533 38.59321 18.68566 1.000 155.13480 271 ASP C CA 1
ATOM 4006 C C . ASP A 1 271 ? -60.70379 38.76861 17.53937 1.000 153.81931 271 ASP C C 1
ATOM 4007 O O . ASP A 1 271 ? -60.33494 39.90384 17.21268 1.000 154.24846 271 ASP C O 1
ATOM 4016 N N . PRO A 1 272 ? -60.24562 37.68527 16.90519 1.000 149.39773 272 PRO C N 1
ATOM 4017 C CA . PRO A 1 272 ? -59.12369 37.83058 15.95991 1.000 148.00344 272 PRO C CA 1
ATOM 4018 C C . PRO A 1 272 ? -59.43179 38.72690 14.77193 1.000 148.60753 272 PRO C C 1
ATOM 4019 O O . PRO A 1 272 ? -58.59280 39.55532 14.39697 1.000 148.21859 272 PRO C O 1
ATOM 4030 N N . HIS A 1 273 ? -60.60912 38.58615 14.16542 1.000 153.18461 273 HIS C N 1
ATOM 4031 C CA . HIS A 1 273 ? -60.94998 39.35040 12.97168 1.000 153.74531 273 HIS C CA 1
ATOM 4032 C C . HIS A 1 273 ? -61.49133 40.74281 13.27316 1.000 155.58488 273 HIS C C 1
ATOM 4033 O O . HIS A 1 273 ? -61.66937 41.52887 12.33633 1.000 156.10138 273 HIS C O 1
ATOM 4046 N N . SER A 1 274 ? -61.75298 41.07105 14.53783 1.000 149.54254 274 SER C N 1
ATOM 4047 C CA . SER A 1 274 ? -62.27616 42.38090 14.90464 1.000 151.45076 274 SER C CA 1
ATOM 4048 C C . SER A 1 274 ? -61.37749 43.14168 15.86756 1.000 151.47643 274 SER C C 1
ATOM 4049 O O . SER A 1 274 ? -61.32914 44.37191 15.79761 1.000 152.59221 274 SER C O 1
ATOM 4057 N N . GLY A 1 275 ? -60.66996 42.45171 16.75706 1.000 150.36719 275 GLY C N 1
ATOM 4058 C CA . GLY A 1 275 ? -59.70841 43.08198 17.63621 1.000 150.26111 275 GLY C CA 1
ATOM 4059 C C . GLY A 1 275 ? -60.16895 43.34085 19.05369 1.000 151.57428 275 GLY C C 1
ATOM 4060 O O . GLY A 1 275 ? -59.49099 44.08229 19.77276 1.000 151.90192 275 GLY C O 1
ATOM 4064 N N . LEU A 1 276 ? -61.28765 42.75898 19.48130 1.000 156.43289 276 LEU C N 1
ATOM 4065 C CA . LEU A 1 276 ? -61.81065 42.97812 20.82588 1.000 157.73057 276 LEU C CA 1
ATOM 4066 C C . LEU A 1 276 ? -61.16897 42.01680 21.82146 1.000 156.40831 276 LEU C C 1
ATOM 4067 O O . LEU A 1 276 ? -61.26965 40.79436 21.66858 1.000 155.26942 276 LEU C O 1
ATOM 4083 N N . VAL A 1 277 ? -60.52631 42.57904 22.84141 1.000 152.60803 277 VAL C N 1
ATOM 4084 C CA . VAL A 1 277 ? -59.90151 41.83431 23.93020 1.000 151.58562 277 VAL C CA 1
ATOM 4085 C C . VAL A 1 277 ? -60.81245 41.94601 25.14991 1.000 153.05821 277 VAL C C 1
ATOM 4086 O O . VAL A 1 277 ? -61.00148 43.04564 25.69274 1.000 154.62555 277 VAL C O 1
ATOM 4099 N N . THR A 1 278 ? -61.37244 40.80675 25.57116 1.000 159.91489 278 THR C N 1
ATOM 4100 C CA . THR A 1 278 ? -62.36565 40.71835 26.63454 1.000 161.20357 278 THR C CA 1
ATOM 4101 C C . THR A 1 278 ? -61.91043 39.82020 27.78420 1.000 160.14227 278 THR C C 1
ATOM 4102 O O . THR A 1 278 ? -61.04707 38.94821 27.62074 1.000 158.34338 278 THR C O 1
ATOM 4113 N N . VAL A 1 279 ? -62.53923 40.03372 28.94771 1.000 154.03648 279 VAL C N 1
ATOM 4114 C CA . VAL A 1 279 ? -62.31155 39.21489 30.13990 1.000 153.27553 279 VAL C CA 1
ATOM 4115 C C . VAL A 1 279 ? -63.20561 37.98295 30.07655 1.000 152.95194 279 VAL C C 1
ATOM 4116 O O . VAL A 1 279 ? -64.41257 38.08995 29.82794 1.000 154.30294 279 VAL C O 1
ATOM 4129 N N . THR A 1 280 ? -62.61345 36.81083 30.29895 1.000 153.06310 280 THR C N 1
ATOM 4130 C CA . THR A 1 280 ? -63.34187 35.55415 30.32785 1.000 152.67250 280 THR C CA 1
ATOM 4131 C C . THR A 1 280 ? -63.23895 34.81080 31.65776 1.000 152.15162 280 THR C C 1
ATOM 4132 O O . THR A 1 280 ? -64.11390 33.97938 31.94696 1.000 152.38620 280 THR C O 1
ATOM 4138 N N . GLY A 1 281 ? -62.17370 35.03589 32.43902 1.000 170.39835 281 GLY C N 1
ATOM 4139 C CA . GLY A 1 281 ? -61.93218 34.28786 33.66676 1.000 169.71407 281 GLY C CA 1
ATOM 4140 C C . GLY A 1 281 ? -62.14645 35.06594 34.94948 1.000 170.86863 281 GLY C C 1
ATOM 4141 O O . GLY A 1 281 ? -62.74067 36.14973 34.93625 1.000 172.49474 281 GLY C O 1
ATOM 4145 N N . ALA A 1 282 ? -61.71688 34.48867 36.07544 1.000 163.17138 282 ALA C N 1
ATOM 4146 C CA . ALA A 1 282 ? -61.85815 35.12699 37.38165 1.000 164.14665 282 ALA C CA 1
ATOM 4147 C C . ALA A 1 282 ? -60.71122 36.10740 37.55087 1.000 164.12058 282 ALA C C 1
ATOM 4148 O O . ALA A 1 282 ? -59.55166 35.69740 37.65454 1.000 162.71913 282 ALA C O 1
ATOM 4155 N N . LEU A 1 283 ? -61.02970 37.39775 37.57621 1.000 151.92479 283 LEU C N 1
ATOM 4156 C CA . LEU A 1 283 ? -60.06032 38.43378 37.90265 1.000 152.27278 283 LEU C CA 1
ATOM 4157 C C . LEU A 1 283 ? -60.29410 38.85159 39.34479 1.000 153.30010 283 LEU C C 1
ATOM 4158 O O . LEU A 1 283 ? -61.39509 39.28603 39.70033 1.000 154.86456 283 LEU C O 1
ATOM 4174 N N . ASP A 1 284 ? -59.25974 38.72129 40.16684 1.000 186.97426 284 ASP C N 1
ATOM 4175 C CA . ASP A 1 284 ? -59.33473 39.05359 41.58370 1.000 187.77596 284 ASP C CA 1
ATOM 4176 C C . ASP A 1 284 ? -58.14113 39.93333 41.91666 1.000 187.98480 284 ASP C C 1
ATOM 4177 O O . ASP A 1 284 ? -56.99654 39.46995 41.88517 1.000 186.55700 284 ASP C O 1
ATOM 4186 N N . TYR A 1 285 ? -58.40834 41.20146 42.22683 1.000 155.37296 285 TYR C N 1
ATOM 4187 C CA . TYR A 1 285 ? -57.33685 42.10268 42.62700 1.000 155.85084 285 TYR C CA 1
ATOM 4188 C C . TYR A 1 285 ? -56.54075 41.51253 43.78271 1.000 154.85761 285 TYR C C 1
ATOM 4189 O O . TYR A 1 285 ? -55.31818 41.67149 43.85288 1.000 154.26113 285 TYR C O 1
ATOM 4207 N N . GLU A 1 286 ? -57.21613 40.80927 44.69270 1.000 157.85299 286 GLU C N 1
ATOM 4208 C CA . GLU A 1 286 ? -56.52818 40.25367 45.85325 1.000 156.98007 286 GLU C CA 1
ATOM 4209 C C . GLU A 1 286 ? -55.50994 39.18808 45.45935 1.000 154.84960 286 GLU C C 1
ATOM 4210 O O . GLU A 1 286 ? -54.53783 38.96817 46.19052 1.000 154.17504 286 GLU C O 1
ATOM 4222 N N . GLU A 1 287 ? -55.70634 38.51737 44.32183 1.000 191.14577 287 GLU C N 1
ATOM 4223 C CA . GLU A 1 287 ? -54.74546 37.52166 43.85940 1.000 189.23589 287 GLU C CA 1
ATOM 4224 C C . GLU A 1 287 ? -53.66407 38.15080 42.98722 1.000 189.07036 287 GLU C C 1
ATOM 4225 O O . GLU A 1 287 ? -52.47524 37.87325 43.17320 1.000 188.12076 287 GLU C O 1
ATOM 4237 N N . GLY A 1 288 ? -54.05776 38.99296 42.03563 1.000 152.18479 288 GLY C N 1
ATOM 4238 C CA . GLY A 1 288 ? -53.10019 39.68704 41.19851 1.000 152.16678 288 GLY C CA 1
ATOM 4239 C C . GLY A 1 288 ? -53.62630 41.01526 40.69311 1.000 153.93491 288 GLY C C 1
ATOM 4240 O O . GLY A 1 288 ? -54.81489 41.15227 40.39126 1.000 154.77408 288 GLY C O 1
ATOM 4244 N N . HIS A 1 289 ? -52.74111 42.00397 40.59161 1.000 167.40301 289 HIS C N 1
ATOM 4245 C CA . HIS A 1 289 ? -53.12667 43.34746 40.18364 1.000 169.22193 289 HIS C CA 1
ATOM 4246 C C . HIS A 1 289 ? -52.96861 43.57854 38.68798 1.000 168.84737 289 HIS C C 1
ATOM 4247 O O . HIS A 1 289 ? -53.72199 44.37600 38.11506 1.000 170.15418 289 HIS C O 1
ATOM 4261 N N . VAL A 1 290 ? -52.00014 42.92551 38.04112 1.000 151.72357 290 VAL C N 1
ATOM 4262 C CA . VAL A 1 290 ? -51.66087 43.23445 36.65783 1.000 151.35321 290 VAL C CA 1
ATOM 4263 C C . VAL A 1 290 ? -51.44195 41.95968 35.84899 1.000 149.34209 290 VAL C C 1
ATOM 4264 O O . VAL A 1 290 ? -51.09234 40.90714 36.39187 1.000 148.11002 290 VAL C O 1
ATOM 4277 N N . TYR A 1 291 ? -51.66677 42.06413 34.53511 1.000 158.03802 291 TYR C N 1
ATOM 4278 C CA . TYR A 1 291 ? -51.40784 40.98846 33.58352 1.000 156.27185 291 TYR C CA 1
ATOM 4279 C C . TYR A 1 291 ? -50.82667 41.59004 32.30976 1.000 156.08071 291 TYR C C 1
ATOM 4280 O O . TYR A 1 291 ? -51.17947 42.70720 31.92559 1.000 157.41154 291 TYR C O 1
ATOM 4298 N N . GLU A 1 292 ? -49.93798 40.84527 31.65188 1.000 157.48178 292 GLU C N 1
ATOM 4299 C CA . GLU A 1 292 ? -49.25020 41.31980 30.45379 1.000 157.09393 292 GLU C CA 1
ATOM 4300 C C . GLU A 1 292 ? -49.70748 40.51117 29.24516 1.000 156.00590 292 GLU C C 1
ATOM 4301 O O . GLU A 1 292 ? -49.49565 39.29437 29.19429 1.000 154.63846 292 GLU C O 1
ATOM 4313 N N . LEU A 1 293 ? -50.33214 41.18287 28.27868 1.000 145.96839 293 LEU C N 1
ATOM 4314 C CA . LEU A 1 293 ? -50.77287 40.55277 27.03764 1.000 145.09495 293 LEU C CA 1
ATOM 4315 C C . LEU A 1 293 ? -49.90010 41.03443 25.88516 1.000 144.51876 293 LEU C C 1
ATOM 4316 O O . LEU A 1 293 ? -49.71069 42.24022 25.71496 1.000 145.54663 293 LEU C O 1
ATOM 4332 N N . ASP A 1 294 ? -49.36970 40.10192 25.09772 1.000 181.21077 294 ASP C N 1
ATOM 4333 C CA . ASP A 1 294 ? -48.61117 40.43532 23.89568 1.000 180.52873 294 ASP C CA 1
ATOM 4334 C C . ASP A 1 294 ? -49.46358 40.05211 22.69389 1.000 180.18980 294 ASP C C 1
ATOM 4335 O O . ASP A 1 294 ? -49.63891 38.86369 22.40279 1.000 179.13331 294 ASP C O 1
ATOM 4344 N N . VAL A 1 295 ? -49.99082 41.05794 22.00224 1.000 150.67143 295 VAL C N 1
ATOM 4345 C CA . VAL A 1 295 ? -50.89585 40.85152 20.87958 1.000 150.62157 295 VAL C CA 1
ATOM 4346 C C . VAL A 1 295 ? -50.13374 41.09885 19.58746 1.000 149.71757 295 VAL C C 1
ATOM 4347 O O . VAL A 1 295 ? -49.32717 42.03483 19.49400 1.000 149.96460 295 VAL C O 1
ATOM 4360 N N . GLN A 1 296 ? -50.39494 40.26357 18.58411 1.000 151.76485 296 GLN C N 1
ATOM 4361 C CA . GLN A 1 296 ? -49.81323 40.40487 17.25963 1.000 150.86343 296 GLN C CA 1
ATOM 4362 C C . GLN A 1 296 ? -50.93329 40.56630 16.24022 1.000 151.37257 296 GLN C C 1
ATOM 4363 O O . GLN A 1 296 ? -51.94124 39.84903 16.29143 1.000 151.60486 296 GLN C O 1
ATOM 4377 N N . ALA A 1 297 ? -50.75894 41.52892 15.33964 1.000 139.54685 297 ALA C N 1
ATOM 4378 C CA . ALA A 1 297 ? -51.61861 41.73005 14.18604 1.000 139.86015 297 ALA C CA 1
ATOM 4379 C C . ALA A 1 297 ? -50.88407 41.21213 12.95838 1.000 138.25297 297 ALA C C 1
ATOM 4380 O O . ALA A 1 297 ? -49.70246 41.52509 12.75527 1.000 137.47576 297 ALA C O 1
ATOM 4387 N N . LYS A 1 298 ? -51.58280 40.42038 12.14888 1.000 148.65668 298 LYS C N 1
ATOM 4388 C CA . LYS A 1 298 ? -50.99904 39.78719 10.97730 1.000 147.16251 298 LYS C CA 1
ATOM 4389 C C . LYS A 1 298 ? -51.89356 40.02178 9.77060 1.000 147.53323 298 LYS C C 1
ATOM 4390 O O . LYS A 1 298 ? -53.12234 39.98979 9.88553 1.000 148.65773 298 LYS C O 1
ATOM 4409 N N . ASP A 1 299 ? -51.27776 40.25104 8.61289 1.000 148.00759 299 ASP C N 1
ATOM 4410 C CA . ASP A 1 299 ? -52.03447 40.40532 7.37977 1.000 148.19605 299 ASP C CA 1
ATOM 4411 C C . ASP A 1 299 ? -52.20092 39.04035 6.71733 1.000 147.14058 299 ASP C C 1
ATOM 4412 O O . ASP A 1 299 ? -51.39261 38.12795 6.91036 1.000 145.94920 299 ASP C O 1
ATOM 4421 N N . LEU A 1 300 ? -53.26693 38.91140 5.92999 1.000 135.48399 300 LEU C N 1
ATOM 4422 C CA . LEU A 1 300 ? -53.68674 37.63881 5.35948 1.000 134.89497 300 LEU C CA 1
ATOM 4423 C C . LEU A 1 300 ? -52.98928 37.28578 4.04808 1.000 133.47350 300 LEU C C 1
ATOM 4424 O O . LEU A 1 300 ? -53.51497 36.46008 3.29254 1.000 133.25054 300 LEU C O 1
ATOM 4431 N N . GLY A 1 301 ? -51.83412 37.87355 3.75587 1.000 135.49539 301 GLY C N 1
ATOM 4432 C CA . GLY A 1 301 ? -51.21501 37.67917 2.46627 1.000 134.23909 301 GLY C CA 1
ATOM 4433 C C . GLY A 1 301 ? -49.85987 37.00930 2.53404 1.000 132.73737 301 GLY C C 1
ATOM 4434 O O . GLY A 1 301 ? -49.43469 36.49533 3.57436 1.000 132.60810 301 GLY C O 1
ATOM 4438 N N . PRO A 1 302 ? -49.16001 37.00041 1.40432 1.000 161.64170 302 PRO C N 1
ATOM 4439 C CA . PRO A 1 302 ? -47.81071 36.43684 1.36075 1.000 160.25642 302 PRO C CA 1
ATOM 4440 C C . PRO A 1 302 ? -46.81180 37.39709 1.98194 1.000 160.21562 302 PRO C C 1
ATOM 4441 O O . PRO A 1 302 ? -47.04174 38.60395 2.07761 1.000 161.04381 302 PRO C O 1
ATOM 4452 N N . ASN A 1 303 ? -45.67601 36.83871 2.38662 1.000 196.30915 303 ASN C N 1
ATOM 4453 C CA . ASN A 1 303 ? -44.65494 37.60773 3.08553 1.000 196.32083 303 ASN C CA 1
ATOM 4454 C C . ASN A 1 303 ? -45.28609 38.30000 4.28709 1.000 197.73650 303 ASN C C 1
ATOM 4455 O O . ASN A 1 303 ? -45.07488 39.48709 4.54207 1.000 198.39803 303 ASN C O 1
ATOM 4466 N N . SER A 1 304 ? -46.07969 37.53746 5.03265 1.000 128.31062 304 SER C N 1
ATOM 4467 C CA . SER A 1 304 ? -46.83981 38.10542 6.13956 1.000 129.71506 304 SER C CA 1
ATOM 4468 C C . SER A 1 304 ? -45.87895 38.50278 7.24913 1.000 129.82705 304 SER C C 1
ATOM 4469 O O . SER A 1 304 ? -45.37074 37.65087 7.98394 1.000 129.35732 304 SER C O 1
ATOM 4474 N N . ILE A 1 305 ? -45.64291 39.80419 7.37229 1.000 136.73953 305 ILE C N 1
ATOM 4475 C CA . ILE A 1 305 ? -44.80151 40.36671 8.42245 1.000 137.12352 305 ILE C CA 1
ATOM 4476 C C . ILE A 1 305 ? -45.72176 40.82720 9.55062 1.000 138.65051 305 ILE C C 1
ATOM 4477 O O . ILE A 1 305 ? -46.47888 41.79101 9.35731 1.000 139.76835 305 ILE C O 1
ATOM 4493 N N . PRO A 1 306 ? -45.69762 40.19037 10.71643 1.000 132.59468 306 PRO C N 1
ATOM 4494 C CA . PRO A 1 306 ? -46.59263 40.59862 11.80113 1.000 134.04185 306 PRO C CA 1
ATOM 4495 C C . PRO A 1 306 ? -46.04778 41.79579 12.56787 1.000 135.01735 306 PRO C C 1
ATOM 4496 O O . PRO A 1 306 ? -44.85513 42.10650 12.53783 1.000 134.50888 306 PRO C O 1
ATOM 4507 N N . ALA A 1 307 ? -46.95842 42.47310 13.26342 1.000 136.54576 307 ALA C N 1
ATOM 4508 C CA . ALA A 1 307 ? -46.60527 43.58345 14.13777 1.000 137.75391 307 ALA C CA 1
ATOM 4509 C C . ALA A 1 307 ? -47.14741 43.28989 15.52752 1.000 138.59920 307 ALA C C 1
ATOM 4510 O O . ALA A 1 307 ? -48.20470 42.67979 15.67188 1.000 138.83731 307 ALA C O 1
ATOM 4517 N N . HIS A 1 308 ? -46.41723 43.71439 16.55267 1.000 162.22492 308 HIS C N 1
ATOM 4518 C CA . HIS A 1 308 ? -46.75907 43.36943 17.92452 1.000 162.85056 308 HIS C CA 1
ATOM 4519 C C . HIS A 1 308 ? -46.92681 44.60909 18.79270 1.000 164.63746 308 HIS C C 1
ATOM 4520 O O . HIS A 1 308 ? -46.38142 45.67958 18.50832 1.000 165.24416 308 HIS C O 1
ATOM 4534 N N . CYS A 1 309 ? -47.70243 44.43713 19.86330 1.000 142.38163 309 CYS C N 1
ATOM 4535 C CA . CYS A 1 309 ? -47.84943 45.45062 20.89692 1.000 144.09429 309 CYS C CA 1
ATOM 4536 C C . CYS A 1 309 ? -48.13603 44.75193 22.21746 1.000 144.22690 309 CYS C C 1
ATOM 4537 O O . CYS A 1 309 ? -48.68146 43.64455 22.24085 1.000 143.42018 309 CYS C O 1
ATOM 4545 N N . LYS A 1 310 ? -47.76586 45.40506 23.31699 1.000 149.90196 310 LYS C N 1
ATOM 4546 C CA . LYS A 1 310 ? -47.96497 44.86160 24.65539 1.000 150.11867 310 LYS C CA 1
ATOM 4547 C C . LYS A 1 310 ? -48.96260 45.71247 25.43261 1.000 152.10114 310 LYS C C 1
ATOM 4548 O O . LYS A 1 310 ? -48.82652 46.93850 25.50167 1.000 153.50523 310 LYS C O 1
ATOM 4567 N N . VAL A 1 311 ? -49.96035 45.05035 26.01103 1.000 147.65990 311 VAL C N 1
ATOM 4568 C CA . VAL A 1 311 ? -51.01360 45.68252 26.79632 1.000 149.49224 311 VAL C CA 1
ATOM 4569 C C . VAL A 1 311 ? -50.85079 45.26688 28.25275 1.000 149.59409 311 VAL C C 1
ATOM 4570 O O . VAL A 1 311 ? -50.85931 44.06961 28.57249 1.000 148.34410 311 VAL C O 1
ATOM 4583 N N . THR A 1 312 ? -50.67727 46.25794 29.12536 1.000 151.11348 312 THR C N 1
ATOM 4584 C CA . THR A 1 312 ? -50.58412 46.04521 30.56784 1.000 151.49379 312 THR C CA 1
ATOM 4585 C C . THR A 1 312 ? -51.96914 46.24239 31.17646 1.000 152.94520 312 THR C C 1
ATOM 4586 O O . THR A 1 312 ? -52.41931 47.37581 31.36362 1.000 154.82160 312 THR C O 1
ATOM 4597 N N . VAL A 1 313 ? -52.65195 45.14438 31.48959 1.000 152.17155 313 VAL C N 1
ATOM 4598 C CA . VAL A 1 313 ? -53.98843 45.20020 32.07312 1.000 153.45532 313 VAL C CA 1
ATOM 4599 C C . VAL A 1 313 ? -53.83877 45.26813 33.58762 1.000 154.08611 313 VAL C C 1
ATOM 4600 O O . VAL A 1 313 ? -53.52781 44.26498 34.23428 1.000 152.86322 313 VAL C O 1
ATOM 4613 N N . SER A 1 314 ? -54.07416 46.44673 34.16013 1.000 169.38054 314 SER C N 1
ATOM 4614 C CA . SER A 1 314 ? -54.08527 46.60395 35.60651 1.000 170.24021 314 SER C CA 1
ATOM 4615 C C . SER A 1 314 ? -55.47867 46.28483 36.13151 1.000 171.04603 314 SER C C 1
ATOM 4616 O O . SER A 1 314 ? -56.47672 46.77333 35.59343 1.000 172.26349 314 SER C O 1
ATOM 4624 N N . VAL A 1 315 ? -55.54861 45.47031 37.16453 1.000 157.08542 315 VAL C N 1
ATOM 4625 C CA . VAL A 1 315 ? -56.83045 45.14379 37.77448 1.000 157.85573 315 VAL C CA 1
ATOM 4626 C C . VAL A 1 315 ? -57.09339 46.17095 38.86446 1.000 159.90307 315 VAL C C 1
ATOM 4627 O O . VAL A 1 315 ? -56.16817 46.64681 39.53193 1.000 160.14211 315 VAL C O 1
ATOM 4640 N N . LEU A 1 316 ? -58.36298 46.51507 39.05623 1.000 161.48474 316 LEU C N 1
ATOM 4641 C CA . LEU A 1 316 ? -58.76407 47.51307 40.03575 1.000 163.65129 316 LEU C CA 1
ATOM 4642 C C . LEU A 1 316 ? -59.43018 46.83410 41.22365 1.000 163.65075 316 LEU C C 1
ATOM 4643 O O . LEU A 1 316 ? -60.10633 45.81064 41.08114 1.000 162.67935 316 LEU C O 1
ATOM 4659 N N . ASP A 1 317 ? -59.23033 47.41788 42.40011 1.000 164.79785 317 ASP C N 1
ATOM 4660 C CA . ASP A 1 317 ? -59.72659 46.84673 43.64283 1.000 164.79266 317 ASP C CA 1
ATOM 4661 C C . ASP A 1 317 ? -61.12720 47.37466 43.92551 1.000 166.89354 317 ASP C C 1
ATOM 4662 O O . ASP A 1 317 ? -61.31018 48.57562 44.15394 1.000 169.02559 317 ASP C O 1
ATOM 4671 N N . THR A 1 318 ? -62.10872 46.48053 43.90564 1.000 166.38965 318 THR C N 1
ATOM 4672 C CA . THR A 1 318 ? -63.45099 46.78593 44.37182 1.000 168.25110 318 THR C CA 1
ATOM 4673 C C . THR A 1 318 ? -63.59762 46.31724 45.81405 1.000 168.11019 318 THR C C 1
ATOM 4674 O O . THR A 1 318 ? -62.95003 45.35907 46.24307 1.000 166.17286 318 THR C O 1
ATOM 4685 N N . ASN A 1 319 ? -64.45423 47.00645 46.56245 1.000 170.22856 319 ASN C N 1
ATOM 4686 C CA . ASN A 1 319 ? -64.71266 46.66449 47.96080 1.000 170.34265 319 ASN C CA 1
ATOM 4687 C C . ASN A 1 319 ? -65.65107 45.46564 47.99737 1.000 169.37673 319 ASN C C 1
ATOM 4688 O O . ASN A 1 319 ? -66.87228 45.60302 48.07925 1.000 170.84158 319 ASN C O 1
ATOM 4699 N N . ASP A 1 320 ? -65.06727 44.26542 47.93457 1.000 166.95624 320 ASP C N 1
ATOM 4700 C CA . ASP A 1 320 ? -65.83807 43.02802 47.90063 1.000 165.86442 320 ASP C CA 1
ATOM 4701 C C . ASP A 1 320 ? -65.39138 42.04905 48.98092 1.000 164.23932 320 ASP C C 1
ATOM 4702 O O . ASP A 1 320 ? -65.64493 40.84529 48.86059 1.000 162.75532 320 ASP C O 1
ATOM 4711 N N . ASN A 1 321 ? -64.73276 42.53730 50.03207 1.000 182.36196 321 ASN C N 1
ATOM 4712 C CA . ASN A 1 321 ? -64.35220 41.70526 51.16505 1.000 181.03115 321 ASN C CA 1
ATOM 4713 C C . ASN A 1 321 ? -64.74358 42.40781 52.46046 1.000 182.68423 321 ASN C C 1
ATOM 4714 O O . ASN A 1 321 ? -64.36192 43.57292 52.67194 1.000 184.16801 321 ASN C O 1
ATOM 4725 N N . PRO A 1 322 ? -65.49711 41.75784 53.34399 1.000 164.75051 322 PRO C N 1
ATOM 4726 C CA . PRO A 1 322 ? -65.93646 42.42434 54.56800 1.000 166.38914 322 PRO C CA 1
ATOM 4727 C C . PRO A 1 322 ? -64.78994 42.55617 55.55305 1.000 165.74974 322 PRO C C 1
ATOM 4728 O O . PRO A 1 322 ? -63.80454 41.80714 55.47519 1.000 163.73783 322 PRO C O 1
ATOM 4739 N N . PRO A 1 323 ? -64.87385 43.49451 56.49528 1.000 167.49472 323 PRO C N 1
ATOM 4740 C CA . PRO A 1 323 ? -63.86386 43.55384 57.56058 1.000 166.95564 323 PRO C CA 1
ATOM 4741 C C . PRO A 1 323 ? -64.04103 42.40147 58.54036 1.000 165.43712 323 PRO C C 1
ATOM 4742 O O . PRO A 1 323 ? -65.12825 42.18877 59.08270 1.000 166.09709 323 PRO C O 1
ATOM 4753 N N . VAL A 1 324 ? -62.96209 41.65633 58.75790 1.000 163.44021 324 VAL C N 1
ATOM 4754 C CA . VAL A 1 324 ? -62.97814 40.48900 59.63247 1.000 161.78935 324 VAL C CA 1
ATOM 4755 C C . VAL A 1 324 ? -62.56880 40.91342 61.03343 1.000 162.37429 324 VAL C C 1
ATOM 4756 O O . VAL A 1 324 ? -61.52727 41.55323 61.22037 1.000 162.67673 324 VAL C O 1
ATOM 4769 N N . ILE A 1 325 ? -63.39402 40.55935 62.01388 1.000 162.61191 325 ILE C N 1
ATOM 4770 C CA . ILE A 1 325 ? -63.13577 40.83818 63.42214 1.000 163.07673 325 ILE C CA 1
ATOM 4771 C C . ILE A 1 325 ? -62.54837 39.59751 64.07983 1.000 160.77483 325 ILE C C 1
ATOM 4772 O O . ILE A 1 325 ? -62.93172 38.46463 63.76255 1.000 159.25014 325 ILE C O 1
ATOM 4788 N N . ASN A 1 326 ? -61.61402 39.81889 65.00166 1.000 213.63606 326 ASN C N 1
ATOM 4789 C CA . ASN A 1 326 ? -60.91649 38.75434 65.71603 1.000 211.60763 326 ASN C CA 1
ATOM 4790 C C . ASN A 1 326 ? -60.68851 39.22811 67.14081 1.000 212.40741 326 ASN C C 1
ATOM 4791 O O . ASN A 1 326 ? -59.91307 40.16333 67.37081 1.000 213.49852 326 ASN C O 1
ATOM 4802 N N . LEU A 1 327 ? -61.37863 38.60485 68.08832 1.000 158.90667 327 LEU C N 1
ATOM 4803 C CA . LEU A 1 327 ? -61.16237 38.91738 69.48898 1.000 159.44177 327 LEU C CA 1
ATOM 4804 C C . LEU A 1 327 ? -59.97827 38.13046 70.01989 1.000 157.55604 327 LEU C C 1
ATOM 4805 O O . LEU A 1 327 ? -59.77937 36.96055 69.67749 1.000 155.56570 327 LEU C O 1
ATOM 4821 N N . LEU A 1 328 ? -59.19348 38.79015 70.86246 1.000 158.31220 328 LEU C N 1
ATOM 4822 C CA . LEU A 1 328 ? -57.99217 38.21900 71.45420 1.000 156.87161 328 LEU C CA 1
ATOM 4823 C C . LEU A 1 328 ? -58.08904 38.44939 72.95570 1.000 157.48600 328 LEU C C 1
ATOM 4824 O O . LEU A 1 328 ? -57.92003 39.57617 73.44520 1.000 159.36923 328 LEU C O 1
ATOM 4840 N N . SER A 1 329 ? -58.43800 37.37477 73.65259 1.000 172.24549 329 SER C N 1
ATOM 4841 C CA . SER A 1 329 ? -58.28558 37.26586 75.08934 1.000 172.14442 329 SER C CA 1
ATOM 4842 C C . SER A 1 329 ? -56.93107 36.63986 75.38843 1.000 170.59943 329 SER C C 1
ATOM 4843 O O . SER A 1 329 ? -56.40998 35.84091 74.60494 1.000 169.04911 329 SER C O 1
ATOM 4851 N N . VAL A 1 330 ? -56.35617 37.01871 76.53045 1.000 181.31793 330 VAL C N 1
ATOM 4852 C CA . VAL A 1 330 ? -54.99785 36.58371 76.85684 1.000 180.19670 330 VAL C CA 1
ATOM 4853 C C . VAL A 1 330 ? -54.89809 35.06524 76.79389 1.000 177.72094 330 VAL C C 1
ATOM 4854 O O . VAL A 1 330 ? -53.95382 34.50750 76.22137 1.000 176.53531 330 VAL C O 1
ATOM 4867 N N . ASN A 1 331 ? -55.88041 34.37356 77.36939 1.000 179.62545 331 ASN C N 1
ATOM 4868 C CA . ASN A 1 331 ? -55.85793 32.91933 77.46019 1.000 177.38920 331 ASN C CA 1
ATOM 4869 C C . ASN A 1 331 ? -56.94061 32.26403 76.60871 1.000 176.74315 331 ASN C C 1
ATOM 4870 O O . ASN A 1 331 ? -57.27949 31.09834 76.83615 1.000 175.17273 331 ASN C O 1
ATOM 4881 N N . SER A 1 332 ? -57.48117 32.98318 75.62582 1.000 165.24537 332 SER C N 1
ATOM 4882 C CA . SER A 1 332 ? -58.53443 32.45441 74.76195 1.000 164.87277 332 SER C CA 1
ATOM 4883 C C . SER A 1 332 ? -59.64583 31.81748 75.59129 1.000 164.45035 332 SER C C 1
ATOM 4884 O O . SER A 1 332 ? -60.03505 30.66575 75.38461 1.000 162.99080 332 SER C O 1
ATOM 4892 N N . GLU A 1 333 ? -60.15483 32.58497 76.54955 1.000 207.98454 333 GLU C N 1
ATOM 4893 C CA . GLU A 1 333 ? -61.20545 32.12479 77.44060 1.000 207.79614 333 GLU C CA 1
ATOM 4894 C C . GLU A 1 333 ? -62.26943 33.20429 77.57507 1.000 209.98262 333 GLU C C 1
ATOM 4895 O O . GLU A 1 333 ? -62.11504 34.33407 77.10244 1.000 211.66259 333 GLU C O 1
ATOM 4907 N N . LEU A 1 334 ? -63.36438 32.82815 78.22756 1.000 151.43635 334 LEU C N 1
ATOM 4908 C CA . LEU A 1 334 ? -64.43895 33.76484 78.52033 1.000 153.51929 334 LEU C CA 1
ATOM 4909 C C . LEU A 1 334 ? -63.90823 34.95868 79.30325 1.000 155.11174 334 LEU C C 1
ATOM 4910 O O . LEU A 1 334 ? -63.19981 34.79846 80.30181 1.000 154.43850 334 LEU C O 1
ATOM 4926 N N . VAL A 1 335 ? -64.25404 36.15951 78.84635 1.000 162.77737 335 VAL C N 1
ATOM 4927 C CA . VAL A 1 335 ? -63.68190 37.38369 79.39796 1.000 164.53638 335 VAL C CA 1
ATOM 4928 C C . VAL A 1 335 ? -64.37106 37.70204 80.72407 1.000 165.53070 335 VAL C C 1
ATOM 4929 O O . VAL A 1 335 ? -65.55072 38.07546 80.76424 1.000 166.91739 335 VAL C O 1
ATOM 4942 N N . GLU A 1 336 ? -63.63305 37.52939 81.81586 1.000 183.62418 336 GLU C N 1
ATOM 4943 C CA . GLU A 1 336 ? -64.08459 37.89079 83.15015 1.000 184.55024 336 GLU C CA 1
ATOM 4944 C C . GLU A 1 336 ? -63.41140 39.17914 83.60815 1.000 186.56395 336 GLU C C 1
ATOM 4945 O O . GLU A 1 336 ? -62.20179 39.35687 83.43438 1.000 186.26483 336 GLU C O 1
ATOM 4957 N N . VAL A 1 337 ? -64.20195 40.07391 84.19403 1.000 164.44444 337 VAL C N 1
ATOM 4958 C CA . VAL A 1 337 ? -63.71424 41.33810 84.72952 1.000 166.65650 337 VAL C CA 1
ATOM 4959 C C . VAL A 1 337 ? -64.20036 41.47133 86.16608 1.000 167.27687 337 VAL C C 1
ATOM 4960 O O . VAL A 1 337 ? -65.32562 41.07705 86.49272 1.000 167.13956 337 VAL C O 1
ATOM 4973 N N . SER A 1 338 ? -63.34051 42.00052 87.02788 1.000 167.94736 338 SER C N 1
ATOM 4974 C CA . SER A 1 338 ? -63.69289 42.20246 88.42307 1.000 168.63694 338 SER C CA 1
ATOM 4975 C C . SER A 1 338 ? -64.59505 43.42010 88.58492 1.000 171.65203 338 SER C C 1
ATOM 4976 O O . SER A 1 338 ? -64.52210 44.38541 87.81941 1.000 173.59001 338 SER C O 1
ATOM 4984 N N . GLU A 1 339 ? -65.46024 43.35925 89.59782 1.000 193.22158 339 GLU C N 1
ATOM 4985 C CA . GLU A 1 339 ? -66.32976 44.48686 89.91166 1.000 196.16238 339 GLU C CA 1
ATOM 4986 C C . GLU A 1 339 ? -65.52763 45.75909 90.13949 1.000 198.51458 339 GLU C C 1
ATOM 4987 O O . GLU A 1 339 ? -65.73592 46.77483 89.46556 1.000 200.83172 339 GLU C O 1
ATOM 4999 N N . SER A 1 340 ? -64.59651 45.71795 91.09053 1.000 188.97875 340 SER C N 1
ATOM 5000 C CA . SER A 1 340 ? -63.76737 46.87591 91.41187 1.000 191.20767 340 SER C CA 1
ATOM 5001 C C . SER A 1 340 ? -62.65228 47.02703 90.37466 1.000 190.87576 340 SER C C 1
ATOM 5002 O O . SER A 1 340 ? -61.45924 46.95560 90.66829 1.000 190.23265 340 SER C O 1
ATOM 5010 N N . ALA A 1 341 ? -63.07841 47.24755 89.13189 1.000 179.60348 341 ALA C N 1
ATOM 5011 C CA . ALA A 1 341 ? -62.16345 47.47450 88.02703 1.000 179.49799 341 ALA C CA 1
ATOM 5012 C C . ALA A 1 341 ? -62.09145 48.97318 87.78701 1.000 182.82165 341 ALA C C 1
ATOM 5013 O O . ALA A 1 341 ? -63.08564 49.56032 87.33501 1.000 184.58039 341 ALA C O 1
ATOM 5020 N N . PRO A 1 342 ? -60.97248 49.63789 88.06920 1.000 216.81631 342 PRO C N 1
ATOM 5021 C CA . PRO A 1 342 ? -60.95386 51.09068 87.95627 1.000 220.19445 342 PRO C CA 1
ATOM 5022 C C . PRO A 1 342 ? -61.20301 51.51726 86.52723 1.000 220.97447 342 PRO C C 1
ATOM 5023 O O . PRO A 1 342 ? -60.86868 50.78754 85.57395 1.000 218.87429 342 PRO C O 1
ATOM 5034 N N . PRO A 1 343 ? -61.80885 52.68613 86.32152 1.000 192.87683 343 PRO C N 1
ATOM 5035 C CA . PRO A 1 343 ? -62.05694 53.15966 84.95469 1.000 193.78222 343 PRO C CA 1
ATOM 5036 C C . PRO A 1 343 ? -60.80189 53.08134 84.09691 1.000 192.73339 343 PRO C C 1
ATOM 5037 O O . PRO A 1 343 ? -59.71341 53.48299 84.51482 1.000 193.31951 343 PRO C O 1
ATOM 5048 N N . GLY A 1 344 ? -60.96146 52.55677 82.88343 1.000 189.11795 344 GLY C N 1
ATOM 5049 C CA . GLY A 1 344 ? -59.86567 52.42998 81.94752 1.000 188.02772 344 GLY C CA 1
ATOM 5050 C C . GLY A 1 344 ? -59.12132 51.11134 81.98955 1.000 184.66743 344 GLY C C 1
ATOM 5051 O O . GLY A 1 344 ? -58.11366 50.96835 81.28514 1.000 183.71896 344 GLY C O 1
ATOM 5055 N N . TYR A 1 345 ? -59.56808 50.15140 82.79639 1.000 184.79063 345 TYR C N 1
ATOM 5056 C CA . TYR A 1 345 ? -58.93956 48.83613 82.81968 1.000 181.59578 345 TYR C CA 1
ATOM 5057 C C . TYR A 1 345 ? -59.28253 48.06140 81.55140 1.000 179.75362 345 TYR C C 1
ATOM 5058 O O . TYR A 1 345 ? -60.44177 48.02331 81.12716 1.000 180.10782 345 TYR C O 1
ATOM 5076 N N . VAL A 1 346 ? -58.26901 47.44458 80.94582 1.000 175.98028 346 VAL C N 1
ATOM 5077 C CA . VAL A 1 346 ? -58.43737 46.75754 79.66943 1.000 174.31549 346 VAL C CA 1
ATOM 5078 C C . VAL A 1 346 ? -59.14293 45.42829 79.89508 1.000 171.93954 346 VAL C C 1
ATOM 5079 O O . VAL A 1 346 ? -58.85892 44.70787 80.85957 1.000 170.54461 346 VAL C O 1
ATOM 5092 N N . ILE A 1 347 ? -60.07197 45.10270 78.99801 1.000 171.53789 347 ILE C N 1
ATOM 5093 C CA . ILE A 1 347 ? -60.87407 43.88866 79.09811 1.000 169.53985 347 ILE C CA 1
ATOM 5094 C C . ILE A 1 347 ? -60.39296 42.84739 78.09807 1.000 167.12768 347 ILE C C 1
ATOM 5095 O O . ILE A 1 347 ? -60.01966 41.73126 78.47637 1.000 164.89269 347 ILE C O 1
ATOM 5111 N N . ALA A 1 348 ? -60.39811 43.20566 76.81804 1.000 167.61142 348 ALA C N 1
ATOM 5112 C CA . ALA A 1 348 ? -60.03041 42.28200 75.75723 1.000 165.52421 348 ALA C CA 1
ATOM 5113 C C . ALA A 1 348 ? -59.50869 43.09024 74.58251 1.000 166.56525 348 ALA C C 1
ATOM 5114 O O . ALA A 1 348 ? -59.90048 44.24409 74.38697 1.000 168.89834 348 ALA C O 1
ATOM 5121 N N . LEU A 1 349 ? -58.62788 42.47828 73.79700 1.000 177.00417 349 LEU C N 1
ATOM 5122 C CA . LEU A 1 349 ? -58.02859 43.16126 72.65977 1.000 177.75114 349 LEU C CA 1
ATOM 5123 C C . LEU A 1 349 ? -58.74203 42.73384 71.38651 1.000 177.07167 349 LEU C C 1
ATOM 5124 O O . LEU A 1 349 ? -59.16223 41.58374 71.26146 1.000 175.22469 349 LEU C O 1
ATOM 5140 N N . VAL A 1 350 ? -58.91030 43.66967 70.45713 1.000 171.70357 350 VAL C N 1
ATOM 5141 C CA . VAL A 1 350 ? -59.59908 43.40278 69.20043 1.000 171.33446 350 VAL C CA 1
ATOM 5142 C C . VAL A 1 350 ? -58.63737 43.65967 68.05311 1.000 171.02329 350 VAL C C 1
ATOM 5143 O O . VAL A 1 350 ? -57.80572 44.57251 68.11688 1.000 172.24121 350 VAL C O 1
ATOM 5156 N N . ARG A 1 351 ? -58.75227 42.84570 67.00754 1.000 170.84660 351 ARG C N 1
ATOM 5157 C CA . ARG A 1 351 ? -58.01613 43.05739 65.77152 1.000 170.54175 351 ARG C CA 1
ATOM 5158 C C . ARG A 1 351 ? -58.95678 42.87444 64.59539 1.000 170.49067 351 ARG C C 1
ATOM 5159 O O . ARG A 1 351 ? -59.72090 41.90931 64.55108 1.000 169.31449 351 ARG C O 1
ATOM 5180 N N . VAL A 1 352 ? -58.88792 43.79083 63.63682 1.000 165.19874 352 VAL C N 1
ATOM 5181 C CA . VAL A 1 352 ? -59.71791 43.72679 62.44252 1.000 165.31319 352 VAL C CA 1
ATOM 5182 C C . VAL A 1 352 ? -58.81398 43.74746 61.22068 1.000 164.49350 352 VAL C C 1
ATOM 5183 O O . VAL A 1 352 ? -57.78397 44.42975 61.20912 1.000 165.02965 352 VAL C O 1
ATOM 5196 N N . SER A 1 353 ? -59.20194 42.99480 60.19589 1.000 163.24228 353 SER C N 1
ATOM 5197 C CA . SER A 1 353 ? -58.48044 42.96490 58.93481 1.000 162.43733 353 SER C CA 1
ATOM 5198 C C . SER A 1 353 ? -59.46453 43.17857 57.79332 1.000 163.13027 353 SER C C 1
ATOM 5199 O O . SER A 1 353 ? -60.67968 43.24081 57.99235 1.000 164.11121 353 SER C O 1
ATOM 5207 N N . ASP A 1 354 ? -58.92352 43.30335 56.58447 1.000 187.01428 354 ASP C N 1
ATOM 5208 C CA . ASP A 1 354 ? -59.74903 43.45534 55.38690 1.000 187.50712 354 ASP C CA 1
ATOM 5209 C C . ASP A 1 354 ? -58.87605 43.13798 54.18737 1.000 186.09659 354 ASP C C 1
ATOM 5210 O O . ASP A 1 354 ? -57.87424 43.82168 53.95296 1.000 186.42617 354 ASP C O 1
ATOM 5219 N N . ARG A 1 355 ? -59.24891 42.10730 53.43412 1.000 182.88319 355 ARG C N 1
ATOM 5220 C CA . ARG A 1 355 ? -58.42215 41.65699 52.32583 1.000 181.37166 355 ARG C CA 1
ATOM 5221 C C . ARG A 1 355 ? -58.34386 42.67625 51.19527 1.000 182.51311 355 ARG C C 1
ATOM 5222 O O . ARG A 1 355 ? -57.50933 42.51412 50.29835 1.000 181.45700 355 ARG C O 1
ATOM 5243 N N . ASP A 1 356 ? -59.18519 43.70493 51.20788 1.000 165.89005 356 ASP C N 1
ATOM 5244 C CA . ASP A 1 356 ? -59.14104 44.75312 50.19496 1.000 167.16443 356 ASP C CA 1
ATOM 5245 C C . ASP A 1 356 ? -57.92814 45.65482 50.43576 1.000 167.78066 356 ASP C C 1
ATOM 5246 O O . ASP A 1 356 ? -57.07997 45.39481 51.29416 1.000 167.08266 356 ASP C O 1
ATOM 5255 N N . SER A 1 357 ? -57.84174 46.73739 49.66271 1.000 168.81539 357 SER C N 1
ATOM 5256 C CA . SER A 1 357 ? -56.74859 47.69408 49.75496 1.000 169.65443 357 SER C CA 1
ATOM 5257 C C . SER A 1 357 ? -57.30979 49.11026 49.75509 1.000 172.39364 357 SER C C 1
ATOM 5258 O O . SER A 1 357 ? -58.46796 49.34295 49.39985 1.000 173.47325 357 SER C O 1
ATOM 5266 N N . GLY A 1 358 ? -56.46906 50.05857 50.16208 1.000 181.79829 358 GLY C N 1
ATOM 5267 C CA . GLY A 1 358 ? -56.88299 51.45144 50.19713 1.000 184.54147 358 GLY C CA 1
ATOM 5268 C C . GLY A 1 358 ? -58.04532 51.65940 51.14570 1.000 186.12215 358 GLY C C 1
ATOM 5269 O O . GLY A 1 358 ? -58.14832 51.01563 52.19557 1.000 185.46037 358 GLY C O 1
ATOM 5273 N N . LEU A 1 359 ? -58.94149 52.57744 50.77569 1.000 176.60626 359 LEU C N 1
ATOM 5274 C CA . LEU A 1 359 ? -60.11950 52.83246 51.59575 1.000 178.32188 359 LEU C CA 1
ATOM 5275 C C . LEU A 1 359 ? -61.05832 51.63592 51.64177 1.000 176.87041 359 LEU C C 1
ATOM 5276 O O . LEU A 1 359 ? -61.84751 51.52070 52.58503 1.000 177.66095 359 LEU C O 1
ATOM 5292 N N . ASN A 1 360 ? -60.99318 50.74458 50.65062 1.000 174.83067 360 ASN C N 1
ATOM 5293 C CA . ASN A 1 360 ? -61.81342 49.53988 50.69269 1.000 173.40300 360 ASN C CA 1
ATOM 5294 C C . ASN A 1 360 ? -61.38539 48.61025 51.82004 1.000 171.82954 360 ASN C C 1
ATOM 5295 O O . ASN A 1 360 ? -62.21074 47.84902 52.33936 1.000 171.37170 360 ASN C O 1
ATOM 5306 N N . GLY A 1 361 ? -60.11025 48.64930 52.20343 1.000 198.20767 361 GLY C N 1
ATOM 5307 C CA . GLY A 1 361 ? -59.59859 47.76117 53.22854 1.000 196.65380 361 GLY C CA 1
ATOM 5308 C C . GLY A 1 361 ? -59.39479 48.40339 54.58647 1.000 198.07378 361 GLY C C 1
ATOM 5309 O O . GLY A 1 361 ? -59.18733 47.69997 55.57924 1.000 197.03427 361 GLY C O 1
ATOM 5313 N N . ARG A 1 362 ? -59.44404 49.73144 54.65178 1.000 173.30816 362 ARG C N 1
ATOM 5314 C CA . ARG A 1 362 ? -59.23023 50.43591 55.90999 1.000 174.90009 362 ARG C CA 1
ATOM 5315 C C . ARG A 1 362 ? -60.52934 50.45806 56.71438 1.000 176.16193 362 ARG C C 1
ATOM 5316 O O . ARG A 1 362 ? -61.60240 50.74018 56.17066 1.000 177.30958 362 ARG C O 1
ATOM 5337 N N . VAL A 1 363 ? -60.42642 50.15630 58.01268 1.000 179.35896 363 VAL C N 1
ATOM 5338 C CA . VAL A 1 363 ? -61.57730 49.83191 58.84880 1.000 179.87433 363 VAL C CA 1
ATOM 5339 C C . VAL A 1 363 ? -61.69015 50.80529 60.01819 1.000 182.19603 363 VAL C C 1
ATOM 5340 O O . VAL A 1 363 ? -60.73410 51.48624 60.39716 1.000 182.95666 363 VAL C O 1
ATOM 5353 N N . GLN A 1 364 ? -62.89741 50.86084 60.58381 1.000 182.52258 364 GLN C N 1
ATOM 5354 C CA . GLN A 1 364 ? -63.18554 51.59485 61.80803 1.000 184.58756 364 GLN C CA 1
ATOM 5355 C C . GLN A 1 364 ? -64.23910 50.81137 62.58254 1.000 184.10908 364 GLN C C 1
ATOM 5356 O O . GLN A 1 364 ? -65.14077 50.21732 61.98340 1.000 183.51205 364 GLN C O 1
ATOM 5370 N N . CYS A 1 365 ? -64.11635 50.80784 63.91046 1.000 181.90131 365 CYS C N 1
ATOM 5371 C CA . CYS A 1 365 ? -64.86785 49.90182 64.76954 1.000 180.93998 365 CYS C CA 1
ATOM 5372 C C . CYS A 1 365 ? -65.81483 50.66003 65.69493 1.000 183.48194 365 CYS C C 1
ATOM 5373 O O . CYS A 1 365 ? -65.64700 51.85550 65.95320 1.000 185.86602 365 CYS C O 1
ATOM 5381 N N . ARG A 1 366 ? -66.82139 49.93714 66.19287 1.000 203.25687 366 ARG C N 1
ATOM 5382 C CA . ARG A 1 366 ? -67.82206 50.48928 67.09567 1.000 205.46903 366 ARG C CA 1
ATOM 5383 C C . ARG A 1 366 ? -68.21662 49.44296 68.12846 1.000 203.92355 366 ARG C C 1
ATOM 5384 O O . ARG A 1 366 ? -68.11427 48.23746 67.88535 1.000 201.37115 366 ARG C O 1
ATOM 5405 N N . LEU A 1 367 ? -68.66653 49.92086 69.28844 1.000 185.29440 367 LEU C N 1
ATOM 5406 C CA . LEU A 1 367 ? -69.17556 49.07056 70.35885 1.000 184.21904 367 LEU C CA 1
ATOM 5407 C C . LEU A 1 367 ? -70.62224 49.46313 70.62766 1.000 186.41115 367 LEU C C 1
ATOM 5408 O O . LEU A 1 367 ? -70.90018 50.61293 70.98611 1.000 189.15434 367 LEU C O 1
ATOM 5424 N N . LEU A 1 368 ? -71.53552 48.51163 70.45422 1.000 211.02292 368 LEU C N 1
ATOM 5425 C CA . LEU A 1 368 ? -72.96656 48.76774 70.53144 1.000 212.99177 368 LEU C CA 1
ATOM 5426 C C . LEU A 1 368 ? -73.47762 48.66690 71.96875 1.000 213.51405 368 LEU C C 1
ATOM 5427 O O . LEU A 1 368 ? -72.79264 48.18485 72.87354 1.000 211.94460 368 LEU C O 1
ATOM 5443 N N . GLY A 1 369 ? -74.70798 49.13873 72.16730 1.000 198.19766 369 GLY C N 1
ATOM 5444 C CA . GLY A 1 369 ? -75.37313 49.04932 73.45082 1.000 198.88524 369 GLY C CA 1
ATOM 5445 C C . GLY A 1 369 ? -74.96993 50.14816 74.42054 1.000 200.92915 369 GLY C C 1
ATOM 5446 O O . GLY A 1 369 ? -74.02873 50.91342 74.20229 1.000 201.58037 369 GLY C O 1
ATOM 5450 N N . ASN A 1 370 ? -75.72140 50.21900 75.52493 1.000 222.05876 370 ASN C N 1
ATOM 5451 C CA . ASN A 1 370 ? -75.48878 51.17026 76.60520 1.000 224.06098 370 ASN C CA 1
ATOM 5452 C C . ASN A 1 370 ? -74.50514 50.64307 77.63957 1.000 221.99874 370 ASN C C 1
ATOM 5453 O O . ASN A 1 370 ? -74.43408 51.17874 78.75055 1.000 223.28762 370 ASN C O 1
ATOM 5460 N N . VAL A 1 371 ? -73.76049 49.60219 77.29572 1.000 199.38199 371 VAL C N 1
ATOM 5461 C CA . VAL A 1 371 ? -72.91807 48.86809 78.23321 1.000 197.07930 371 VAL C CA 1
ATOM 5462 C C . VAL A 1 371 ? -71.80879 49.75176 78.79808 1.000 198.06375 371 VAL C C 1
ATOM 5463 O O . VAL A 1 371 ? -71.39323 50.72174 78.14843 1.000 199.74765 371 VAL C O 1
ATOM 5476 N N . PRO A 1 372 ? -71.29126 49.45557 80.00555 1.000 207.80124 372 PRO C N 1
ATOM 5477 C CA . PRO A 1 372 ? -70.27246 50.30248 80.63944 1.000 208.92020 372 PRO C CA 1
ATOM 5478 C C . PRO A 1 372 ? -68.84832 50.01003 80.16831 1.000 207.02665 372 PRO C C 1
ATOM 5479 O O . PRO A 1 372 ? -67.94039 49.78826 80.97174 1.000 205.96979 372 PRO C O 1
ATOM 5490 N N . PHE A 1 373 ? -68.65152 50.00201 78.85240 1.000 219.39817 373 PHE C N 1
ATOM 5491 C CA . PHE A 1 373 ? -67.34754 49.70209 78.28358 1.000 217.62100 373 PHE C CA 1
ATOM 5492 C C . PHE A 1 373 ? -67.13380 50.57502 77.06199 1.000 219.13369 373 PHE C C 1
ATOM 5493 O O . PHE A 1 373 ? -68.07467 50.82939 76.30575 1.000 220.27449 373 PHE C O 1
ATOM 5510 N N . ARG A 1 374 ? -65.90587 51.04233 76.87443 1.000 210.73800 374 ARG C N 1
ATOM 5511 C CA . ARG A 1 374 ? -65.58199 51.82787 75.69700 1.000 211.96529 374 ARG C CA 1
ATOM 5512 C C . ARG A 1 374 ? -64.62099 51.05481 74.80956 1.000 209.35572 374 ARG C C 1
ATOM 5513 O O . ARG A 1 374 ? -63.91449 50.14579 75.25309 1.000 207.01430 374 ARG C O 1
ATOM 5534 N N . LEU A 1 375 ? -64.62091 51.42547 73.53579 1.000 186.24415 375 LEU C N 1
ATOM 5535 C CA . LEU A 1 375 ? -63.77567 50.79829 72.53031 1.000 184.03622 375 LEU C CA 1
ATOM 5536 C C . LEU A 1 375 ? -62.92164 51.89227 71.91541 1.000 185.63152 375 LEU C C 1
ATOM 5537 O O . LEU A 1 375 ? -63.31805 52.51793 70.92917 1.000 186.96499 375 LEU C O 1
ATOM 5544 N N . GLN A 1 376 ? -61.74664 52.12383 72.49245 1.000 185.66167 376 GLN C N 1
ATOM 5545 C CA . GLN A 1 376 ? -60.83282 53.11109 71.93968 1.000 187.08564 376 GLN C CA 1
ATOM 5546 C C . GLN A 1 376 ? -59.96066 52.38903 70.92460 1.000 184.66042 376 GLN C C 1
ATOM 5547 O O . GLN A 1 376 ? -59.26983 51.41869 71.26537 1.000 182.30732 376 GLN C O 1
ATOM 5561 N N . GLU A 1 377 ? -60.03781 52.82303 69.67127 1.000 194.54615 377 GLU C N 1
ATOM 5562 C CA . GLU A 1 377 ? -59.34829 52.13279 68.59667 1.000 192.30060 377 GLU C CA 1
ATOM 5563 C C . GLU A 1 377 ? -57.94978 52.71603 68.46676 1.000 192.70906 377 GLU C C 1
ATOM 5564 O O . GLU A 1 377 ? -57.77692 53.93831 68.39766 1.000 195.21366 377 GLU C O 1
ATOM 5576 N N . TYR A 1 378 ? -56.96315 51.83407 68.43089 1.000 180.88288 378 TYR C N 1
ATOM 5577 C CA . TYR A 1 378 ? -55.56790 52.18432 68.25207 1.000 180.88584 378 TYR C CA 1
ATOM 5578 C C . TYR A 1 378 ? -55.15888 51.80874 66.83428 1.000 179.37487 378 TYR C C 1
ATOM 5579 O O . TYR A 1 378 ? -55.91147 51.15182 66.10683 1.000 178.10960 378 TYR C O 1
ATOM 5597 N N . GLU A 1 379 ? -53.90652 52.09920 66.48798 1.000 203.54164 379 GLU C N 1
ATOM 5598 C CA . GLU A 1 379 ? -53.45380 51.82555 65.13199 1.000 202.24299 379 GLU C CA 1
ATOM 5599 C C . GLU A 1 379 ? -53.61383 50.34522 64.83435 1.000 199.23672 379 GLU C C 1
ATOM 5600 O O . GLU A 1 379 ? -52.83303 49.51462 65.30841 1.000 197.49014 379 GLU C O 1
ATOM 5608 N N . SER A 1 380 ? -54.64220 50.01559 64.05401 1.000 200.39883 380 SER C N 1
ATOM 5609 C CA . SER A 1 380 ? -54.92992 48.67017 63.57717 1.000 197.78154 380 SER C CA 1
ATOM 5610 C C . SER A 1 380 ? -55.43743 47.75314 64.68195 1.000 196.67506 380 SER C C 1
ATOM 5611 O O . SER A 1 380 ? -55.70144 46.57855 64.40827 1.000 194.54440 380 SER C O 1
ATOM 5619 N N . PHE A 1 381 ? -55.59516 48.23844 65.91361 1.000 176.00147 381 PHE C N 1
ATOM 5620 C CA . PHE A 1 381 ? -55.99007 47.37835 67.02960 1.000 174.90792 381 PHE C CA 1
ATOM 5621 C C . PHE A 1 381 ? -56.91554 48.13467 67.96808 1.000 177.08926 381 PHE C C 1
ATOM 5622 O O . PHE A 1 381 ? -56.47701 49.04243 68.67732 1.000 178.88427 381 PHE C O 1
ATOM 5639 N N . SER A 1 382 ? -58.17670 47.71893 68.01731 1.000 207.40419 382 SER C N 1
ATOM 5640 C CA . SER A 1 382 ? -59.15424 48.34295 68.89499 1.000 209.40597 382 SER C CA 1
ATOM 5641 C C . SER A 1 382 ? -59.14981 47.66731 70.25758 1.000 208.45386 382 SER C C 1
ATOM 5642 O O . SER A 1 382 ? -59.25558 46.44009 70.34982 1.000 206.15191 382 SER C O 1
ATOM 5650 N N . THR A 1 383 ? -59.01409 48.46698 71.31138 1.000 175.96641 383 THR C N 1
ATOM 5651 C CA . THR A 1 383 ? -59.02699 47.94145 72.66833 1.000 175.28676 383 THR C CA 1
ATOM 5652 C C . THR A 1 383 ? -60.35765 48.25916 73.34102 1.000 176.81911 383 THR C C 1
ATOM 5653 O O . THR A 1 383 ? -60.91127 49.35357 73.16892 1.000 179.34186 383 THR C O 1
ATOM 5664 N N . ILE A 1 384 ? -60.85943 47.29285 74.11306 1.000 175.32975 384 ILE C N 1
ATOM 5665 C CA . ILE A 1 384 ? -62.04159 47.46914 74.94814 1.000 176.56190 384 ILE C CA 1
ATOM 5666 C C . ILE A 1 384 ? -61.59044 47.70365 76.38104 1.000 177.09766 384 ILE C C 1
ATOM 5667 O O . ILE A 1 384 ? -60.72885 46.98255 76.89978 1.000 175.25513 384 ILE C O 1
ATOM 5683 N N . LEU A 1 385 ? -62.20234 48.68863 77.03470 1.000 180.52443 385 LEU C N 1
ATOM 5684 C CA . LEU A 1 385 ? -61.85343 49.08700 78.39080 1.000 181.48872 385 LEU C CA 1
ATOM 5685 C C . LEU A 1 385 ? -63.14024 49.27601 79.18208 1.000 182.82351 385 LEU C C 1
ATOM 5686 O O . LEU A 1 385 ? -64.22187 49.45304 78.61555 1.000 183.75678 385 LEU C O 1
ATOM 5702 N N . VAL A 1 386 ? -63.01201 49.23474 80.50449 1.000 182.08159 386 VAL C N 1
ATOM 5703 C CA . VAL A 1 386 ? -64.16515 49.39112 81.38741 1.000 183.29992 386 VAL C CA 1
ATOM 5704 C C . VAL A 1 386 ? -64.48410 50.86808 81.56238 1.000 186.85443 386 VAL C C 1
ATOM 5705 O O . VAL A 1 386 ? -63.59273 51.68540 81.82321 1.000 188.24517 386 VAL C O 1
ATOM 5718 N N . ASP A 1 387 ? -65.76243 51.21273 81.40232 1.000 200.96825 387 ASP C N 1
ATOM 5719 C CA . ASP A 1 387 ? -66.24677 52.58269 81.57590 1.000 204.51588 387 ASP C CA 1
ATOM 5720 C C . ASP A 1 387 ? -67.51559 52.56186 82.42289 1.000 205.55830 387 ASP C C 1
ATOM 5721 O O . ASP A 1 387 ? -68.61077 52.35273 81.89274 1.000 205.77615 387 ASP C O 1
ATOM 5728 N N . GLY A 1 388 ? -67.37318 52.77138 83.72658 1.000 193.70402 388 GLY C N 1
ATOM 5729 C CA . GLY A 1 388 ? -68.50590 52.86902 84.61933 1.000 194.94807 388 GLY C CA 1
ATOM 5730 C C . GLY A 1 388 ? -68.38489 51.94884 85.81267 1.000 192.87709 388 GLY C C 1
ATOM 5731 O O . GLY A 1 388 ? -67.35661 51.30143 86.03919 1.000 190.65174 388 GLY C O 1
ATOM 5735 N N . ARG A 1 389 ? -69.46593 51.89719 86.58988 1.000 219.11993 389 ARG C N 1
ATOM 5736 C CA . ARG A 1 389 ? -69.57703 51.01628 87.74609 1.000 217.27174 389 ARG C CA 1
ATOM 5737 C C . ARG A 1 389 ? -70.21998 49.69270 87.34865 1.000 214.56908 389 ARG C C 1
ATOM 5738 O O . ARG A 1 389 ? -71.22861 49.67181 86.63583 1.000 215.22803 389 ARG C O 1
ATOM 5759 N N . LEU A 1 390 ? -69.63158 48.59528 87.81202 1.000 186.20191 390 LEU C N 1
ATOM 5760 C CA . LEU A 1 390 ? -70.10603 47.24407 87.53232 1.000 183.45080 390 LEU C CA 1
ATOM 5761 C C . LEU A 1 390 ? -70.75517 46.69169 88.79562 1.000 182.79584 390 LEU C C 1
ATOM 5762 O O . LEU A 1 390 ? -70.09384 46.56163 89.82844 1.000 182.07942 390 LEU C O 1
ATOM 5778 N N . ASP A 1 391 ? -72.06089 46.44334 88.74358 1.000 258.47286 391 ASP C N 1
ATOM 5779 C CA . ASP A 1 391 ? -72.78157 45.86243 89.86984 1.000 257.79993 391 ASP C CA 1
ATOM 5780 C C . ASP A 1 391 ? -73.15867 44.42479 89.52700 1.000 254.92370 391 ASP C C 1
ATOM 5781 O O . ASP A 1 391 ? -73.79532 44.17535 88.49700 1.000 254.91973 391 ASP C O 1
ATOM 5790 N N . ARG A 1 392 ? -72.75729 43.48254 90.38807 1.000 182.56426 392 ARG C N 1
ATOM 5791 C CA . ARG A 1 392 ? -73.11481 42.08012 90.18798 1.000 179.86737 392 ARG C CA 1
ATOM 5792 C C . ARG A 1 392 ? -74.61263 41.88980 90.00745 1.000 180.73732 392 ARG C C 1
ATOM 5793 O O . ARG A 1 392 ? -75.04046 40.98526 89.28165 1.000 179.27715 392 ARG C O 1
ATOM 5814 N N . GLU A 1 393 ? -75.42410 42.71909 90.65985 1.000 221.89902 393 GLU C N 1
ATOM 5815 C CA . GLU A 1 393 ? -76.87240 42.54708 90.63400 1.000 222.86312 393 GLU C CA 1
ATOM 5816 C C . GLU A 1 393 ? -77.49275 43.27050 89.44190 1.000 225.08577 393 GLU C C 1
ATOM 5817 O O . GLU A 1 393 ? -78.17688 42.65192 88.62076 1.000 224.49789 393 GLU C O 1
ATOM 5829 N N . GLN A 1 394 ? -77.26108 44.58119 89.33659 1.000 238.41400 394 GLN C N 1
ATOM 5830 C CA . GLN A 1 394 ? -77.86103 45.35173 88.25220 1.000 240.74049 394 GLN C CA 1
ATOM 5831 C C . GLN A 1 394 ? -77.46331 44.78857 86.89271 1.000 239.13582 394 GLN C C 1
ATOM 5832 O O . GLN A 1 394 ? -78.27679 44.75965 85.96175 1.000 239.93250 394 GLN C O 1
ATOM 5846 N N . HIS A 1 395 ? -76.21658 44.33312 86.75961 1.000 204.10041 395 HIS C N 1
ATOM 5847 C CA . HIS A 1 395 ? -75.75977 43.67540 85.53491 1.000 202.28492 395 HIS C CA 1
ATOM 5848 C C . HIS A 1 395 ? -74.73177 42.61743 85.92574 1.000 199.10898 395 HIS C C 1
ATOM 5849 O O . HIS A 1 395 ? -73.58529 42.95003 86.23689 1.000 198.76560 395 HIS C O 1
ATOM 5863 N N . ASP A 1 396 ? -75.15311 41.35232 85.91903 1.000 175.08954 396 ASP C N 1
ATOM 5864 C CA . ASP A 1 396 ? -74.23159 40.25451 86.19003 1.000 172.04498 396 ASP C CA 1
ATOM 5865 C C . ASP A 1 396 ? -73.35229 39.97668 84.97661 1.000 170.79146 396 ASP C C 1
ATOM 5866 O O . ASP A 1 396 ? -72.12139 39.94491 85.08404 1.000 169.68131 396 ASP C O 1
ATOM 5875 N N . GLN A 1 397 ? -73.97195 39.77422 83.81581 1.000 179.21962 397 GLN C N 1
ATOM 5876 C CA . GLN A 1 397 ? -73.26471 39.47227 82.58108 1.000 178.07259 397 GLN C CA 1
ATOM 5877 C C . GLN A 1 397 ? -73.67811 40.45611 81.49694 1.000 180.35693 397 GLN C C 1
ATOM 5878 O O . GLN A 1 397 ? -74.82070 40.92192 81.46156 1.000 182.32486 397 GLN C O 1
ATOM 5892 N N . TYR A 1 398 ? -72.73273 40.77382 80.61549 1.000 193.10990 398 TYR C N 1
ATOM 5893 C CA . TYR A 1 398 ? -73.00936 41.55857 79.42380 1.000 194.86809 398 TYR C CA 1
ATOM 5894 C C . TYR A 1 398 ? -72.74612 40.72575 78.17455 1.000 193.05317 398 TYR C C 1
ATOM 5895 O O . TYR A 1 398 ? -72.02561 39.72213 78.20106 1.000 190.54838 398 TYR C O 1
ATOM 5913 N N . ASN A 1 399 ? -73.33186 41.18049 77.07361 1.000 223.30229 399 ASN C N 1
ATOM 5914 C CA . ASN A 1 399 ? -73.18136 40.57574 75.75234 1.000 222.04295 399 ASN C CA 1
ATOM 5915 C C . ASN A 1 399 ? -72.62364 41.63093 74.79811 1.000 223.43674 399 ASN C C 1
ATOM 5916 O O . ASN A 1 399 ? -73.33748 42.15762 73.94193 1.000 225.08081 399 ASN C O 1
ATOM 5925 N N . LEU A 1 400 ? -71.34799 41.96650 74.96270 1.000 172.83471 400 LEU C N 1
ATOM 5926 C CA . LEU A 1 400 ? -70.75387 43.00043 74.12820 1.000 174.18847 400 LEU C CA 1
ATOM 5927 C C . LEU A 1 400 ? -70.71689 42.56315 72.67174 1.000 173.24394 400 LEU C C 1
ATOM 5928 O O . LEU A 1 400 ? -70.39718 41.41503 72.35647 1.000 170.84844 400 LEU C O 1
ATOM 5944 N N . THR A 1 401 ? -71.05270 43.49683 71.78228 1.000 182.69153 401 THR C N 1
ATOM 5945 C CA . THR A 1 401 ? -71.04673 43.25890 70.34402 1.000 182.12846 401 THR C CA 1
ATOM 5946 C C . THR A 1 401 ? -70.27398 44.36935 69.65106 1.000 183.39090 401 THR C C 1
ATOM 5947 O O . THR A 1 401 ? -70.60864 45.55028 69.79533 1.000 185.94958 401 THR C O 1
ATOM 5958 N N . ILE A 1 402 ? -69.24981 43.98291 68.89572 1.000 190.89519 402 ILE C N 1
ATOM 5959 C CA . ILE A 1 402 ? -68.41531 44.91170 68.14606 1.000 191.76830 402 ILE C CA 1
ATOM 5960 C C . ILE A 1 402 ? -68.85492 44.90480 66.69268 1.000 191.94009 402 ILE C C 1
ATOM 5961 O O . ILE A 1 402 ? -69.15210 43.84480 66.11992 1.000 190.21693 402 ILE C O 1
ATOM 5977 N N . GLN A 1 403 ? -68.89382 46.09223 66.09714 1.000 198.21487 403 GLN C N 1
ATOM 5978 C CA . GLN A 1 403 ? -69.09864 46.25932 64.67089 1.000 198.47728 403 GLN C CA 1
ATOM 5979 C C . GLN A 1 403 ? -67.80347 46.75374 64.03851 1.000 198.08305 403 GLN C C 1
ATOM 5980 O O . GLN A 1 403 ? -67.03100 47.48633 64.66331 1.000 198.89681 403 GLN C O 1
ATOM 5994 N N . ALA A 1 404 ? -67.56928 46.34696 62.79319 1.000 176.78910 404 ALA C N 1
ATOM 5995 C CA . ALA A 1 404 ? -66.45424 46.84573 62.00112 1.000 176.54003 404 ALA C CA 1
ATOM 5996 C C . ALA A 1 404 ? -66.98852 47.28492 60.64856 1.000 177.52185 404 ALA C C 1
ATOM 5997 O O . ALA A 1 404 ? -67.87234 46.63338 60.08536 1.000 177.04388 404 ALA C O 1
ATOM 6004 N N . ARG A 1 405 ? -66.44605 48.38592 60.12939 1.000 234.43862 405 ARG C N 1
ATOM 6005 C CA . ARG A 1 405 ? -66.96285 49.01252 58.91864 1.000 235.77099 405 ARG C CA 1
ATOM 6006 C C . ARG A 1 405 ? -65.79854 49.52425 58.08434 1.000 235.43097 405 ARG C C 1
ATOM 6007 O O . ARG A 1 405 ? -64.90257 50.18624 58.61430 1.000 236.03543 405 ARG C O 1
ATOM 6028 N N . ASP A 1 406 ? -65.81182 49.22540 56.78533 1.000 181.09251 406 ASP C N 1
ATOM 6029 C CA . ASP A 1 406 ? -64.74792 49.66446 55.89493 1.000 180.67854 406 ASP C CA 1
ATOM 6030 C C . ASP A 1 406 ? -65.13443 50.97843 55.21360 1.000 183.24876 406 ASP C C 1
ATOM 6031 O O . ASP A 1 406 ? -66.24790 51.48822 55.36796 1.000 185.29672 406 ASP C O 1
ATOM 6040 N N . GLY A 1 407 ? -64.19599 51.53668 54.44874 1.000 181.61041 407 GLY C N 1
ATOM 6041 C CA . GLY A 1 407 ? -64.40881 52.80688 53.78063 1.000 183.97737 407 GLY C CA 1
ATOM 6042 C C . GLY A 1 407 ? -64.57557 52.66919 52.28170 1.000 183.32341 407 GLY C C 1
ATOM 6043 O O . GLY A 1 407 ? -64.22760 53.58235 51.52665 1.000 184.45333 407 GLY C O 1
ATOM 6047 N N . GLY A 1 408 ? -65.10155 51.52710 51.83561 1.000 233.66817 408 GLY C N 1
ATOM 6048 C CA . GLY A 1 408 ? -65.34957 51.30041 50.42875 1.000 233.00931 408 GLY C CA 1
ATOM 6049 C C . GLY A 1 408 ? -66.74863 51.72421 50.01994 1.000 235.03389 408 GLY C C 1
ATOM 6050 O O . GLY A 1 408 ? -67.55420 52.19280 50.82362 1.000 236.99850 408 GLY C O 1
ATOM 6054 N N . VAL A 1 409 ? -67.03489 51.54299 48.73382 1.000 184.96408 409 VAL C N 1
ATOM 6055 C CA . VAL A 1 409 ? -68.34193 51.89161 48.18875 1.000 186.81097 409 VAL C CA 1
ATOM 6056 C C . VAL A 1 409 ? -68.86171 50.74902 47.30697 1.000 185.07088 409 VAL C C 1
ATOM 6057 O O . VAL A 1 409 ? -68.29193 50.47856 46.24754 1.000 183.63237 409 VAL C O 1
ATOM 6070 N N . PRO A 1 410 ? -69.94226 50.06895 47.72963 1.000 197.89835 410 PRO C N 1
ATOM 6071 C CA . PRO A 1 410 ? -70.69355 50.23361 48.97992 1.000 199.41190 410 PRO C CA 1
ATOM 6072 C C . PRO A 1 410 ? -69.92049 49.70202 50.18344 1.000 197.92084 410 PRO C C 1
ATOM 6073 O O . PRO A 1 410 ? -69.26403 48.66706 50.06617 1.000 195.35854 410 PRO C O 1
ATOM 6084 N N . MET A 1 411 ? -69.99435 50.39307 51.31864 1.000 197.85723 411 MET C N 1
ATOM 6085 C CA . MET A 1 411 ? -69.25684 49.95085 52.49078 1.000 196.57247 411 MET C CA 1
ATOM 6086 C C . MET A 1 411 ? -69.83510 48.63831 53.01341 1.000 194.99517 411 MET C C 1
ATOM 6087 O O . MET A 1 411 ? -70.99205 48.28892 52.76252 1.000 195.60866 411 MET C O 1
ATOM 6101 N N . LEU A 1 412 ? -69.00387 47.90693 53.75035 1.000 178.25640 412 LEU C N 1
ATOM 6102 C CA . LEU A 1 412 ? -69.36855 46.60988 54.29904 1.000 176.52740 412 LEU C CA 1
ATOM 6103 C C . LEU A 1 412 ? -69.12781 46.62254 55.79897 1.000 176.61666 412 LEU C C 1
ATOM 6104 O O . LEU A 1 412 ? -68.17089 47.24211 56.27560 1.000 176.83014 412 LEU C O 1
ATOM 6120 N N . GLN A 1 413 ? -69.99714 45.93935 56.53830 1.000 186.27589 413 GLN C N 1
ATOM 6121 C CA . GLN A 1 413 ? -69.87585 45.85349 57.98346 1.000 186.26962 413 GLN C CA 1
ATOM 6122 C C . GLN A 1 413 ? -69.74471 44.39708 58.41166 1.000 183.71475 413 GLN C C 1
ATOM 6123 O O . GLN A 1 413 ? -69.90110 43.46784 57.61470 1.000 182.20668 413 GLN C O 1
ATOM 6137 N N . SER A 1 414 ? -69.45148 44.21107 59.69648 1.000 176.55545 414 SER C N 1
ATOM 6138 C CA . SER A 1 414 ? -69.41801 42.88592 60.29661 1.000 174.38299 414 SER C CA 1
ATOM 6139 C C . SER A 1 414 ? -69.64596 43.03914 61.79148 1.000 175.05729 414 SER C C 1
ATOM 6140 O O . SER A 1 414 ? -69.32635 44.07781 62.37457 1.000 176.60345 414 SER C O 1
ATOM 6148 N N . ALA A 1 415 ? -70.19693 41.99391 62.40430 1.000 185.20642 415 ALA C N 1
ATOM 6149 C CA . ALA A 1 415 ? -70.54607 42.01815 63.81652 1.000 185.73111 415 ALA C CA 1
ATOM 6150 C C . ALA A 1 415 ? -70.01824 40.76786 64.50238 1.000 183.19303 415 ALA C C 1
ATOM 6151 O O . ALA A 1 415 ? -70.11285 39.66332 63.95860 1.000 181.45591 415 ALA C O 1
ATOM 6158 N N . LYS A 1 416 ? -69.46299 40.95016 65.69964 1.000 177.74634 416 LYS C N 1
ATOM 6159 C CA . LYS A 1 416 ? -68.98880 39.83878 66.51499 1.000 175.53240 416 LYS C CA 1
ATOM 6160 C C . LYS A 1 416 ? -69.42018 40.05826 67.95438 1.000 176.37336 416 LYS C C 1
ATOM 6161 O O . LYS A 1 416 ? -69.15590 41.11739 68.53024 1.000 177.97061 416 LYS C O 1
ATOM 6180 N N . SER A 1 417 ? -70.07872 39.05501 68.52709 1.000 172.77891 417 SER C N 1
ATOM 6181 C CA . SER A 1 417 ? -70.65644 39.14427 69.86055 1.000 173.49732 417 SER C CA 1
ATOM 6182 C C . SER A 1 417 ? -69.89089 38.22072 70.79890 1.000 171.29032 417 SER C C 1
ATOM 6183 O O . SER A 1 417 ? -69.76180 37.02234 70.52582 1.000 169.23009 417 SER C O 1
ATOM 6191 N N . PHE A 1 418 ? -69.38536 38.77962 71.89716 1.000 173.02099 418 PHE C N 1
ATOM 6192 C CA . PHE A 1 418 ? -68.76976 38.00816 72.96511 1.000 171.22863 418 PHE C CA 1
ATOM 6193 C C . PHE A 1 418 ? -69.37580 38.43013 74.29401 1.000 172.45792 418 PHE C C 1
ATOM 6194 O O . PHE A 1 418 ? -69.75198 39.59020 74.48302 1.000 174.786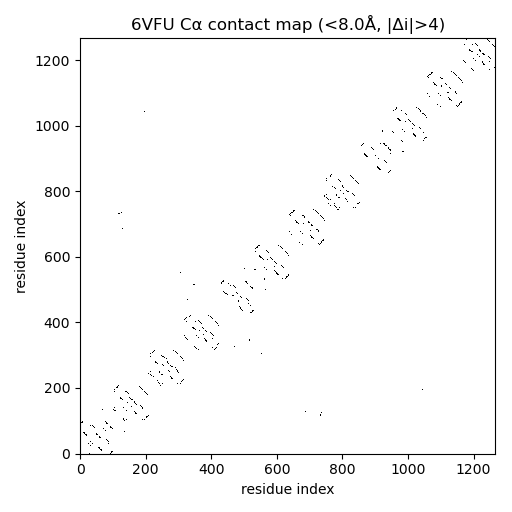85 418 PHE C O 1
ATOM 6211 N N . THR A 1 419 ? -69.45928 37.47771 75.21611 1.000 178.71992 419 THR C N 1
ATOM 6212 C CA . THR A 1 419 ? -70.04621 37.71139 76.52671 1.000 179.58479 419 THR C CA 1
ATOM 6213 C C . THR A 1 419 ? -68.95502 37.98620 77.55267 1.000 179.16524 419 THR C C 1
ATOM 6214 O O . THR A 1 419 ? -67.93042 37.29832 77.58812 1.000 177.19266 419 THR C O 1
ATOM 6225 N N . VAL A 1 420 ? -69.18458 38.99994 78.38296 1.000 165.66274 420 VAL C N 1
ATOM 6226 C CA . VAL A 1 420 ? -68.28904 39.36194 79.47629 1.000 165.63955 420 VAL C CA 1
ATOM 6227 C C . VAL A 1 420 ? -69.03465 39.12001 80.77862 1.000 165.76521 420 VAL C C 1
ATOM 6228 O O . VAL A 1 420 ? -70.24807 39.34247 80.84912 1.000 167.12037 420 VAL C O 1
ATOM 6241 N N . LEU A 1 421 ? -68.32584 38.65250 81.80677 1.000 164.37856 421 LEU C N 1
ATOM 6242 C CA . LEU A 1 421 ? -68.96658 38.45326 83.10393 1.000 164.45922 421 LEU C CA 1
ATOM 6243 C C . LEU A 1 421 ? -68.19289 39.16639 84.20293 1.000 165.22285 421 LEU C C 1
ATOM 6244 O O . LEU A 1 421 ? -66.99662 39.43517 84.08088 1.000 164.92295 421 LEU C O 1
ATOM 6260 N N . ILE A 1 422 ? -68.91101 39.48016 85.28174 1.000 166.31334 422 ILE C N 1
ATOM 6261 C CA . ILE A 1 422 ? -68.37590 40.23312 86.41085 1.000 167.39349 422 ILE C CA 1
ATOM 6262 C C . ILE A 1 422 ? -68.12805 39.27703 87.56627 1.000 165.34887 422 ILE C C 1
ATOM 6263 O O . ILE A 1 422 ? -68.93133 38.36947 87.81790 1.000 164.12909 422 ILE C O 1
ATOM 6279 N N . THR A 1 423 ? -67.01418 39.47475 88.26978 1.000 165.01671 423 THR C N 1
ATOM 6280 C CA . THR A 1 423 ? -66.64546 38.62722 89.39386 1.000 163.12646 423 THR C CA 1
ATOM 6281 C C . THR A 1 423 ? -66.42696 39.45431 90.65526 1.000 164.60873 423 THR C C 1
ATOM 6282 O O . THR A 1 423 ? -66.22599 40.67113 90.60369 1.000 166.94737 423 THR C O 1
ATOM 6293 N N . ASP A 1 424 ? -66.46982 38.76718 91.79954 1.000 178.09145 424 ASP C N 1
ATOM 6294 C CA . ASP A 1 424 ? -66.12032 39.37391 93.07995 1.000 179.08983 424 ASP C CA 1
ATOM 6295 C C . ASP A 1 424 ? -64.60768 39.40268 93.25588 1.000 178.37873 424 ASP C C 1
ATOM 6296 O O . ASP A 1 424 ? -63.97319 40.45344 93.11295 1.000 180.22671 424 ASP C O 1
ATOM 6305 N N . HIS A 1 425 ? -64.02630 38.24557 93.57517 1.000 208.05682 425 HIS C N 1
ATOM 6306 C CA . HIS A 1 425 ? -62.57837 38.13955 93.76552 1.000 207.22650 425 HIS C CA 1
ATOM 6307 C C . HIS A 1 425 ? -62.21373 36.66520 93.55176 1.000 204.20997 425 HIS C C 1
ATOM 6308 O O . HIS A 1 425 ? -62.19703 35.87643 94.49650 1.000 202.66529 425 HIS C O 1
ATOM 6322 N N . HIS A 1 426 ? -61.93388 36.31451 92.30114 1.000 199.72771 426 HIS C N 1
ATOM 6323 C CA . HIS A 1 426 ? -61.62670 34.94381 91.91909 1.000 197.07508 426 HIS C CA 1
ATOM 6324 C C . HIS A 1 426 ? -60.13595 34.81231 91.64836 1.000 196.32027 426 HIS C C 1
ATOM 6325 O O . HIS A 1 426 ? -59.57721 35.56496 90.84363 1.000 197.52280 426 HIS C O 1
ATOM 6338 N N . HIS A 1 427 ? -59.50136 33.85625 92.32131 1.000 170.94553 427 HIS C N 1
ATOM 6339 C CA . HIS A 1 427 ? -58.08916 33.53723 92.12044 1.000 170.00253 427 HIS C CA 1
ATOM 6340 C C . HIS A 1 427 ? -58.01020 32.14562 91.50170 1.000 167.58736 427 HIS C C 1
ATOM 6341 O O . HIS A 1 427 ? -57.66191 31.16496 92.16113 1.000 165.81323 427 HIS C O 1
ATOM 6350 N N . HIS A 1 428 ? -58.34076 32.06786 90.21674 1.000 204.99079 428 HIS C N 1
ATOM 6351 C CA . HIS A 1 428 ? -58.27966 30.80342 89.49655 1.000 202.91970 428 HIS C CA 1
ATOM 6352 C C . HIS A 1 428 ? -56.99013 30.70832 88.69144 1.000 202.48266 428 HIS C C 1
ATOM 6353 O O . HIS A 1 428 ? -55.89862 30.85355 89.23850 1.000 202.46351 428 HIS C O 1
ATOM 6366 N N . LEU B 1 1 ? -48.94213 49.20120 68.13441 1.000 183.21221 1 LEU A N 1
ATOM 6367 C CA . LEU B 1 1 ? -48.32147 50.30095 68.86022 1.000 186.49776 1 LEU A CA 1
ATOM 6368 C C . LEU B 1 1 ? -46.81794 50.34561 68.58393 1.000 185.54322 1 LEU A C 1
ATOM 6369 O O . LEU B 1 1 ? -46.31122 51.31632 68.02093 1.000 187.54229 1 LEU A O 1
ATOM 6384 N N . ILE B 1 2 ? -46.11306 49.29425 68.98756 1.000 191.12441 2 ILE A N 1
ATOM 6385 C CA . ILE B 1 2 ? -44.66839 49.18454 68.80311 1.000 190.06228 2 ILE A CA 1
ATOM 6386 C C . ILE B 1 2 ? -44.39313 48.45226 67.50161 1.000 186.73827 2 ILE A C 1
ATOM 6387 O O . ILE B 1 2 ? -45.15125 47.56523 67.10161 1.000 184.44373 2 ILE A O 1
ATOM 6403 N N . ASN B 1 3 ? -43.32721 48.85219 66.81572 1.000 187.69014 3 ASN A N 1
ATOM 6404 C CA . ASN B 1 3 ? -42.94825 48.23882 65.55197 1.000 185.04846 3 ASN A CA 1
ATOM 6405 C C . ASN B 1 3 ? -41.49964 47.79492 65.64667 1.000 183.60370 3 ASN A C 1
ATOM 6406 O O . ASN B 1 3 ? -40.64606 48.54104 66.13813 1.000 185.76950 3 ASN A O 1
ATOM 6417 N N . LEU B 1 4 ? -41.22914 46.57196 65.20266 1.000 171.03070 4 LEU A N 1
ATOM 6418 C CA . LEU B 1 4 ? -39.87228 46.05362 65.15525 1.000 169.53820 4 LEU A CA 1
ATOM 6419 C C . LEU B 1 4 ? -39.66275 45.49238 63.76008 1.000 167.44086 4 LEU A C 1
ATOM 6420 O O . LEU B 1 4 ? -40.23419 44.45357 63.41939 1.000 165.06903 4 LEU A O 1
ATOM 6436 N N . LYS B 1 5 ? -38.80471 46.14194 62.98200 1.000 192.63743 5 LYS A N 1
ATOM 6437 C CA . LYS B 1 5 ? -38.45891 45.68335 61.64695 1.000 191.19969 5 LYS A CA 1
ATOM 6438 C C . LYS B 1 5 ? -37.17908 44.86588 61.72842 1.000 189.24456 5 LYS A C 1
ATOM 6439 O O . LYS B 1 5 ? -36.27153 45.18915 62.49726 1.000 190.20143 5 LYS A O 1
ATOM 6458 N N . TYR B 1 6 ? -37.09310 43.82367 60.90998 1.000 192.44797 6 TYR A N 1
ATOM 6459 C CA . TYR B 1 6 ? -35.91195 42.98294 60.89884 1.000 190.67257 6 TYR A CA 1
ATOM 6460 C C . TYR B 1 6 ? -35.61006 42.61492 59.45345 1.000 189.95100 6 TYR A C 1
ATOM 6461 O O . TYR B 1 6 ? -36.35594 42.96262 58.53198 1.000 190.85542 6 TYR A O 1
ATOM 6479 N N . SER B 1 7 ? -34.50390 41.90101 59.26400 1.000 161.08045 7 SER A N 1
ATOM 6480 C CA . SER B 1 7 ? -34.05394 41.50180 57.94022 1.000 160.63881 7 SER A CA 1
ATOM 6481 C C . SER B 1 7 ? -33.18416 40.25606 58.02202 1.000 158.40559 7 SER A C 1
ATOM 6482 O O . SER B 1 7 ? -32.42043 40.07276 58.97301 1.000 158.02173 7 SER A O 1
ATOM 6490 N N . VAL B 1 8 ? -33.31931 39.39641 57.01343 1.000 164.34058 8 VAL A N 1
ATOM 6491 C CA . VAL B 1 8 ? -32.56830 38.14383 56.96584 1.000 162.44470 8 VAL A CA 1
ATOM 6492 C C . VAL B 1 8 ? -32.52153 37.66008 55.52386 1.000 162.47015 8 VAL A C 1
ATOM 6493 O O . VAL B 1 8 ? -33.51573 37.73082 54.79932 1.000 163.01046 8 VAL A O 1
ATOM 6506 N N . GLU B 1 9 ? -31.36937 37.12175 55.12980 1.000 179.80397 9 GLU A N 1
ATOM 6507 C CA . GLU B 1 9 ? -31.20481 36.57935 53.79054 1.000 180.08812 9 GLU A CA 1
ATOM 6508 C C . GLU B 1 9 ? -32.01626 35.29205 53.63480 1.000 178.48538 9 GLU A C 1
ATOM 6509 O O . GLU B 1 9 ? -32.38248 34.63533 54.61408 1.000 176.92280 9 GLU A O 1
ATOM 6521 N N . GLU B 1 10 ? -32.30553 34.93407 52.38384 1.000 152.34573 10 GLU A N 1
ATOM 6522 C CA . GLU B 1 10 ? -33.00454 33.68509 52.11867 1.000 151.30597 10 GLU A CA 1
ATOM 6523 C C . GLU B 1 10 ? -32.03642 32.50391 52.17685 1.000 150.14559 10 GLU A C 1
ATOM 6524 O O . GLU B 1 10 ? -30.81708 32.66167 52.28760 1.000 150.22729 10 GLU A O 1
ATOM 6536 N N . GLU B 1 11 ? -32.60609 31.30055 52.09700 1.000 196.93643 11 GLU A N 1
ATOM 6537 C CA . GLU B 1 11 ? -31.83957 30.06597 51.93172 1.000 196.34233 11 GLU A CA 1
ATOM 6538 C C . GLU B 1 11 ? -30.82182 29.87189 53.05133 1.000 195.15710 11 GLU A C 1
ATOM 6539 O O . GLU B 1 11 ? -29.76910 29.26321 52.84822 1.000 195.15257 11 GLU A O 1
ATOM 6551 N N . GLN B 1 12 ? -31.12230 30.38205 54.24056 1.000 150.81500 12 GLN A N 1
ATOM 6552 C CA . GLN B 1 12 ? -30.25361 30.14979 55.38121 1.000 150.06893 12 GLN A CA 1
ATOM 6553 C C . GLN B 1 12 ? -30.59399 28.82331 56.04771 1.000 149.12195 12 GLN A C 1
ATOM 6554 O O . GLN B 1 12 ? -31.71719 28.32375 55.94964 1.000 148.92495 12 GLN A O 1
ATOM 6562 N N . ARG B 1 13 ? -29.61260 28.26187 56.75407 1.000 158.86534 13 ARG A N 1
ATOM 6563 C CA . ARG B 1 13 ? -29.84730 27.01618 57.46982 1.000 158.41313 13 ARG A CA 1
ATOM 6564 C C . ARG B 1 13 ? -31.06207 27.15088 58.37969 1.000 158.15620 13 ARG A C 1
ATOM 6565 O O . ARG B 1 13 ? -31.46076 28.26228 58.74118 1.000 158.28858 13 ARG A O 1
ATOM 6575 N N . ALA B 1 14 ? -31.65596 26.02257 58.75142 1.000 156.98827 14 ALA A N 1
ATOM 6576 C CA . ALA B 1 14 ? -32.83588 26.03513 59.59820 1.000 157.01164 14 ALA A CA 1
ATOM 6577 C C . ALA B 1 14 ? -32.45695 26.26119 61.05720 1.000 157.32860 14 ALA A C 1
ATOM 6578 O O . ALA B 1 14 ? -31.34622 25.94350 61.49084 1.000 157.60709 14 ALA A O 1
ATOM 6585 N N . GLY B 1 15 ? -33.39122 26.84092 61.80735 1.000 183.93368 15 GLY A N 1
ATOM 6586 C CA . GLY B 1 15 ? -33.13671 27.16315 63.19970 1.000 184.69256 15 GLY A CA 1
ATOM 6587 C C . GLY B 1 15 ? -32.23593 28.35993 63.41206 1.000 185.03662 15 GLY A C 1
ATOM 6588 O O . GLY B 1 15 ? -31.47332 28.39061 64.38014 1.000 185.90120 15 GLY A O 1
ATOM 6592 N N . THR B 1 16 ? -32.29667 29.34768 62.52250 1.000 150.67437 16 THR A N 1
ATOM 6593 C CA . THR B 1 16 ? -31.45402 30.52505 62.63727 1.000 151.34972 16 THR A CA 1
ATOM 6594 C C . THR B 1 16 ? -32.08035 31.52058 63.60420 1.000 152.37390 16 THR A C 1
ATOM 6595 O O . THR B 1 16 ? -33.30290 31.59140 63.72940 1.000 152.32890 16 THR A O 1
ATOM 6606 N N . VAL B 1 17 ? -31.23866 32.28796 64.29351 1.000 161.80587 17 VAL A N 1
ATOM 6607 C CA . VAL B 1 17 ? -31.70500 33.33875 65.19545 1.000 163.26088 17 VAL A CA 1
ATOM 6608 C C . VAL B 1 17 ? -31.73137 34.63931 64.40092 1.000 163.77141 17 VAL A C 1
ATOM 6609 O O . VAL B 1 17 ? -30.68289 35.22805 64.12016 1.000 164.48971 17 VAL A O 1
ATOM 6622 N N . ILE B 1 18 ? -32.93126 35.10137 64.04274 1.000 150.28345 18 ILE A N 1
ATOM 6623 C CA . ILE B 1 18 ? -33.05434 36.35638 63.30455 1.000 151.21604 18 ILE A CA 1
ATOM 6624 C C . ILE B 1 18 ? -32.71690 37.53516 64.20781 1.000 153.38673 18 ILE A C 1
ATOM 6625 O O . ILE B 1 18 ? -31.90271 38.39605 63.85532 1.000 154.59336 18 ILE A O 1
ATOM 6632 N N . ALA B 1 19 ? -33.33471 37.59230 65.38422 1.000 192.52143 19 ALA A N 1
ATOM 6633 C CA . ALA B 1 19 ? -33.13055 38.69825 66.31078 1.000 195.01558 19 ALA A CA 1
ATOM 6634 C C . ALA B 1 19 ? -33.73342 38.30830 67.65025 1.000 195.78530 19 ALA A C 1
ATOM 6635 O O . ALA B 1 19 ? -34.62417 37.45819 67.72385 1.000 194.54625 19 ALA A O 1
ATOM 6642 N N . ASN B 1 20 ? -33.23396 38.94135 68.70750 1.000 161.28264 20 ASN A N 1
ATOM 6643 C CA . ASN B 1 20 ? -33.72121 38.70160 70.06581 1.000 162.79129 20 ASN A CA 1
ATOM 6644 C C . ASN B 1 20 ? -34.92237 39.60785 70.31442 1.000 164.24623 20 ASN A C 1
ATOM 6645 O O . ASN B 1 20 ? -34.77278 40.78256 70.65982 1.000 166.73917 20 ASN A O 1
ATOM 6656 N N . VAL B 1 21 ? -36.12256 39.05352 70.12697 1.000 182.31577 21 VAL A N 1
ATOM 6657 C CA . VAL B 1 21 ? -37.34421 39.84350 70.25099 1.000 183.58968 21 VAL A CA 1
ATOM 6658 C C . VAL B 1 21 ? -37.53611 40.32549 71.67909 1.000 186.66964 21 VAL A C 1
ATOM 6659 O O . VAL B 1 21 ? -38.02121 41.43874 71.91402 1.000 188.89629 21 VAL A O 1
ATOM 6672 N N . ALA B 1 22 ? -37.17737 39.49709 72.65745 1.000 166.47441 22 ALA A N 1
ATOM 6673 C CA . ALA B 1 22 ? -37.35828 39.90163 74.04470 1.000 169.84612 22 ALA A CA 1
ATOM 6674 C C . ALA B 1 22 ? -36.56674 41.16588 74.34318 1.000 172.62292 22 ALA A C 1
ATOM 6675 O O . ALA B 1 22 ? -37.10212 42.12919 74.90010 1.000 175.42305 22 ALA A O 1
ATOM 6682 N N . LYS B 1 23 ? -35.27822 41.16518 73.99888 1.000 172.17990 23 LYS A N 1
ATOM 6683 C CA . LYS B 1 23 ? -34.41872 42.31914 74.25027 1.000 175.04695 23 LYS A CA 1
ATOM 6684 C C . LYS B 1 23 ? -34.90159 43.55186 73.49533 1.000 175.69947 23 LYS A C 1
ATOM 6685 O O . LYS B 1 23 ? -35.04034 44.63958 74.07285 1.000 179.12585 23 LYS A O 1
ATOM 6704 N N . ASP B 1 24 ? -35.07967 43.42101 72.17986 1.000 206.72040 24 ASP A N 1
ATOM 6705 C CA . ASP B 1 24 ? -35.45374 44.57199 71.36705 1.000 207.60322 24 ASP A CA 1
ATOM 6706 C C . ASP B 1 24 ? -36.76922 45.17369 71.84990 1.000 209.45559 24 ASP A C 1
ATOM 6707 O O . ASP B 1 24 ? -36.87379 46.38930 72.05584 1.000 212.59573 24 ASP A O 1
ATOM 6716 N N . ALA B 1 25 ? -37.77745 44.32678 72.07026 1.000 223.85631 25 ALA A N 1
ATOM 6717 C CA . ALA B 1 25 ? -39.08495 44.81278 72.49743 1.000 225.54977 25 ALA A CA 1
ATOM 6718 C C . ALA B 1 25 ? -39.02340 45.43188 73.89160 1.000 229.54949 25 ALA A C 1
ATOM 6719 O O . ALA B 1 25 ? -39.55244 46.52622 74.11800 1.000 232.46187 25 ALA A O 1
ATOM 6726 N N . ARG B 1 26 ? -38.38740 44.74393 74.84361 1.000 196.68583 26 ARG A N 1
ATOM 6727 C CA . ARG B 1 26 ? -38.26601 45.28230 76.19946 1.000 200.93749 26 ARG A CA 1
ATOM 6728 C C . ARG B 1 26 ? -37.61778 46.66072 76.19164 1.000 204.17494 26 ARG A C 1
ATOM 6729 O O . ARG B 1 26 ? -38.13959 47.60677 76.79429 1.000 207.80101 26 ARG A O 1
ATOM 6750 N N . GLU B 1 27 ? -36.46780 46.79902 75.52050 1.000 186.78476 27 GLU A N 1
ATOM 6751 C CA . GLU B 1 27 ? -35.86890 48.12522 75.41713 1.000 190.05479 27 GLU A CA 1
ATOM 6752 C C . GLU B 1 27 ? -36.83380 49.08519 74.74941 1.000 190.81946 27 GLU A C 1
ATOM 6753 O O . GLU B 1 27 ? -36.84402 50.28000 75.06088 1.000 194.81160 27 GLU A O 1
ATOM 6765 N N . ALA B 1 28 ? -37.65698 48.57520 73.83546 1.000 225.54172 28 ALA A N 1
ATOM 6766 C CA . ALA B 1 28 ? -38.60148 49.41849 73.12685 1.000 226.28199 28 ALA A CA 1
ATOM 6767 C C . ALA B 1 28 ? -39.84095 49.72336 73.94549 1.000 228.54263 28 ALA A C 1
ATOM 6768 O O . ALA B 1 28 ? -40.68378 50.48859 73.47630 1.000 229.74852 28 ALA A O 1
ATOM 6771 N N . GLY B 1 29 ? -39.99621 49.12535 75.12916 1.000 245.22632 29 GLY A N 1
ATOM 6772 C CA . GLY B 1 29 ? -41.15741 49.44365 75.93929 1.000 247.79776 29 GLY A CA 1
ATOM 6773 C C . GLY B 1 29 ? -42.27092 48.41993 75.82607 1.000 244.90954 29 GLY A C 1
ATOM 6774 O O . GLY B 1 29 ? -43.14869 48.56210 74.96750 1.000 243.52893 29 GLY A O 1
ATOM 6777 N N . PHE B 1 30 ? -42.21523 47.35453 76.62500 1.000 190.04450 30 PHE A N 1
ATOM 6778 C CA . PHE B 1 30 ? -43.21281 46.30180 76.51869 1.000 187.47670 30 PHE A CA 1
ATOM 6779 C C . PHE B 1 30 ? -43.26689 45.56529 77.85099 1.000 189.11991 30 PHE A C 1
ATOM 6780 O O . PHE B 1 30 ? -42.34052 45.65545 78.65967 1.000 191.31905 30 PHE A O 1
ATOM 6790 N N . ALA B 1 31 ? -44.38191 44.87229 78.09999 1.000 194.69702 31 ALA A N 1
ATOM 6791 C CA . ALA B 1 31 ? -44.60790 44.25834 79.40932 1.000 197.03117 31 ALA A CA 1
ATOM 6792 C C . ALA B 1 31 ? -43.69600 43.04358 79.53117 1.000 194.93123 31 ALA A C 1
ATOM 6793 O O . ALA B 1 31 ? -44.07845 41.90014 79.26822 1.000 192.32986 31 ALA A O 1
ATOM 6797 N N . LEU B 1 32 ? -42.45742 43.31734 79.92997 1.000 190.22458 32 LEU A N 1
ATOM 6798 C CA . LEU B 1 32 ? -41.44201 42.29135 80.15630 1.000 189.01175 32 LEU A CA 1
ATOM 6799 C C . LEU B 1 32 ? -41.32659 42.09524 81.66399 1.000 193.31219 32 LEU A C 1
ATOM 6800 O O . LEU B 1 32 ? -40.48095 42.70179 82.32709 1.000 196.53086 32 LEU A O 1
ATOM 6816 N N . ASP B 1 33 ? -42.18492 41.23606 82.20698 1.000 234.97219 33 ASP A N 1
ATOM 6817 C CA . ASP B 1 33 ? -42.15073 40.92620 83.62415 1.000 239.28998 33 ASP A CA 1
ATOM 6818 C C . ASP B 1 33 ? -41.62011 39.51222 83.84728 1.000 238.08673 33 ASP A C 1
ATOM 6819 O O . ASP B 1 33 ? -41.76369 38.64541 82.97845 1.000 233.98200 33 ASP A O 1
ATOM 6828 N N . PRO B 1 34 ? -41.00058 39.24670 85.00057 1.000 282.07138 34 PRO A N 1
ATOM 6829 C CA . PRO B 1 34 ? -40.47080 37.90109 85.25880 1.000 281.47785 34 PRO A CA 1
ATOM 6830 C C . PRO B 1 34 ? -41.56671 36.90391 85.60252 1.000 281.75316 34 PRO A C 1
ATOM 6831 O O . PRO B 1 34 ? -41.92646 36.74717 86.77362 1.000 286.21937 34 PRO A O 1
ATOM 6842 N N . ARG B 1 35 ? -42.09976 36.22408 84.59148 1.000 220.34959 35 ARG A N 1
ATOM 6843 C CA . ARG B 1 35 ? -43.17513 35.26014 84.76840 1.000 220.37985 35 ARG A CA 1
ATOM 6844 C C . ARG B 1 35 ? -42.71202 33.88063 84.30945 1.000 217.73377 35 ARG A C 1
ATOM 6845 O O . ARG B 1 35 ? -41.69284 33.73265 83.62988 1.000 215.05507 35 ARG A O 1
ATOM 6866 N N . GLN B 1 36 ? -43.47751 32.86052 84.70197 1.000 212.72899 36 GLN A N 1
ATOM 6867 C CA . GLN B 1 36 ? -43.17132 31.46810 84.37470 1.000 211.00462 36 GLN A CA 1
ATOM 6868 C C . GLN B 1 36 ? -43.54801 31.20111 82.91898 1.000 205.84963 36 GLN A C 1
ATOM 6869 O O . GLN B 1 36 ? -44.58174 30.60591 82.60184 1.000 205.00531 36 GLN A O 1
ATOM 6883 N N . ALA B 1 37 ? -42.67975 31.65226 82.01768 1.000 225.28722 37 ALA A N 1
ATOM 6884 C CA . ALA B 1 37 ? -42.81885 31.40134 80.58457 1.000 220.64326 37 ALA A CA 1
ATOM 6885 C C . ALA B 1 37 ? -44.21723 31.77436 80.08763 1.000 219.67939 37 ALA A C 1
ATOM 6886 O O . ALA B 1 37 ? -44.95193 30.95539 79.53238 1.000 218.13388 37 ALA A O 1
ATOM 6892 N N . SER B 1 38 ? -44.58190 33.03888 80.29667 1.000 271.14465 38 SER A N 1
ATOM 6893 C CA . SER B 1 38 ? -45.87205 33.52937 79.82733 1.000 270.52849 38 SER A CA 1
ATOM 6894 C C . SER B 1 38 ? -45.87571 35.05182 79.76960 1.000 271.28664 38 SER A C 1
ATOM 6895 O O . SER B 1 38 ? -46.70970 35.70116 80.40891 1.000 274.02737 38 SER A O 1
ATOM 6903 N N . ALA B 1 39 ? -44.94306 35.63303 79.01492 1.000 178.11472 39 ALA A N 1
ATOM 6904 C CA . ALA B 1 39 ? -44.87530 37.08388 78.89160 1.000 179.05003 39 ALA A CA 1
ATOM 6905 C C . ALA B 1 39 ? -45.67857 37.58985 77.70704 1.000 176.73955 39 ALA A C 1
ATOM 6906 O O . ALA B 1 39 ? -46.25659 38.68095 77.76704 1.000 178.37567 39 ALA A O 1
ATOM 6913 N N . PHE B 1 40 ? -45.74682 36.79889 76.64173 1.000 173.32848 40 PHE A N 1
ATOM 6914 C CA . PHE B 1 40 ? -46.42919 37.21560 75.42905 1.000 171.29050 40 PHE A CA 1
ATOM 6915 C C . PHE B 1 40 ? -46.65587 35.99682 74.55573 1.000 168.39502 40 PHE A C 1
ATOM 6916 O O . PHE B 1 40 ? -46.10674 34.91857 74.79334 1.000 167.72293 40 PHE A O 1
ATOM 6933 N N . ARG B 1 41 ? -47.50147 36.18509 73.55368 1.000 167.08067 41 ARG A N 1
ATOM 6934 C CA . ARG B 1 41 ? -47.77742 35.16643 72.56170 1.000 164.60331 41 ARG A CA 1
ATOM 6935 C C . ARG B 1 41 ? -47.89539 35.79232 71.18609 1.000 162.92819 41 ARG A C 1
ATOM 6936 O O . ARG B 1 41 ? -48.42718 36.89535 71.03690 1.000 164.11209 41 ARG A O 1
ATOM 6957 N N . VAL B 1 42 ? -47.41359 35.07364 70.17789 1.000 179.33492 42 VAL A N 1
ATOM 6958 C CA . VAL B 1 42 ? -47.60101 35.54272 68.81621 1.000 178.09662 42 VAL A CA 1
ATOM 6959 C C . VAL B 1 42 ? -49.07352 35.36580 68.50004 1.000 178.75050 42 VAL A C 1
ATOM 6960 O O . VAL B 1 42 ? -49.60507 34.25088 68.54730 1.000 178.44246 42 VAL A O 1
ATOM 6973 N N . VAL B 1 43 ? -49.74176 36.46252 68.17094 1.000 173.21946 43 VAL A N 1
ATOM 6974 C CA . VAL B 1 43 ? -51.15148 36.37516 67.82002 1.000 174.10083 43 VAL A CA 1
ATOM 6975 C C . VAL B 1 43 ? -51.30153 35.70776 66.45967 1.000 172.48931 43 VAL A C 1
ATOM 6976 O O . VAL B 1 43 ? -51.94428 34.66086 66.32260 1.000 172.25273 43 VAL A O 1
ATOM 6989 N N . SER B 1 44 ? -50.64678 36.26412 65.44903 1.000 159.53731 44 SER A N 1
ATOM 6990 C CA . SER B 1 44 ? -50.75235 35.75245 64.09332 1.000 158.48955 44 SER A CA 1
ATOM 6991 C C . SER B 1 44 ? -49.52815 36.22202 63.33201 1.000 157.44546 44 SER A C 1
ATOM 6992 O O . SER B 1 44 ? -48.91925 37.23545 63.68470 1.000 158.05622 44 SER A O 1
ATOM 7000 N N . ASN B 1 45 ? -49.17282 35.48093 62.28666 1.000 160.72814 45 ASN A N 1
ATOM 7001 C CA . ASN B 1 45 ? -47.99911 35.84104 61.51198 1.000 159.90326 45 ASN A CA 1
ATOM 7002 C C . ASN B 1 45 ? -48.16827 35.43759 60.05913 1.000 159.75827 45 ASN A C 1
ATOM 7003 O O . ASN B 1 45 ? -48.84064 34.45476 59.73666 1.000 159.62290 45 ASN A O 1
ATOM 7014 N N . SER B 1 46 ? -47.53132 36.22076 59.18694 1.000 162.44046 46 SER A N 1
ATOM 7015 C CA . SER B 1 46 ? -47.67483 36.01537 57.75265 1.000 162.94300 46 SER A CA 1
ATOM 7016 C C . SER B 1 46 ? -47.34462 34.58038 57.36900 1.000 161.50018 46 SER A C 1
ATOM 7017 O O . SER B 1 46 ? -48.03097 33.98195 56.53082 1.000 162.19662 46 SER A O 1
ATOM 7025 N N . ALA B 1 47 ? -46.29888 34.00826 57.96659 1.000 152.97072 47 ALA A N 1
ATOM 7026 C CA . ALA B 1 47 ? -45.83795 32.66836 57.61517 1.000 151.80351 47 ALA A CA 1
ATOM 7027 C C . ALA B 1 47 ? -45.62491 31.84953 58.88372 1.000 150.69553 47 ALA A C 1
ATOM 7028 O O . ALA B 1 47 ? -44.55942 31.93111 59.51597 1.000 149.77611 47 ALA A O 1
ATOM 7035 N N . PRO B 1 48 ? -46.61033 31.03947 59.28662 1.000 166.04021 48 PRO A N 1
ATOM 7036 C CA . PRO B 1 48 ? -46.43507 30.24912 60.51079 1.000 165.48803 48 PRO A CA 1
ATOM 7037 C C . PRO B 1 48 ? -45.32984 29.21851 60.40482 1.000 164.34728 48 PRO A C 1
ATOM 7038 O O . PRO B 1 48 ? -44.57178 29.01685 61.36368 1.000 163.80330 48 PRO A O 1
ATOM 7049 N N . HIS B 1 49 ? -45.21788 28.55461 59.26102 1.000 164.41978 49 HIS A N 1
ATOM 7050 C CA . HIS B 1 49 ? -44.25783 27.47545 59.08311 1.000 163.66167 49 HIS A CA 1
ATOM 7051 C C . HIS B 1 49 ? -42.85118 27.98268 58.79229 1.000 162.68143 49 HIS A C 1
ATOM 7052 O O . HIS B 1 49 ? -41.93268 27.16646 58.64559 1.000 162.10982 49 HIS A O 1
ATOM 7066 N N . LEU B 1 50 ? -42.66245 29.30061 58.68851 1.000 147.64866 50 LEU A N 1
ATOM 7067 C CA . LEU B 1 50 ? -41.36440 29.88118 58.35749 1.000 147.09072 50 LEU A CA 1
ATOM 7068 C C . LEU B 1 50 ? -40.65577 30.44049 59.58962 1.000 146.71302 50 LEU A C 1
ATOM 7069 O O . LEU B 1 50 ? -39.55893 29.99115 59.93167 1.000 146.05001 50 LEU A O 1
ATOM 7084 N N . VAL B 1 51 ? -41.25771 31.42419 60.25906 1.000 147.42613 51 VAL A N 1
ATOM 7085 C CA . VAL B 1 51 ? -40.65542 32.06793 61.42283 1.000 147.61549 51 VAL A CA 1
ATOM 7086 C C . VAL B 1 51 ? -41.60943 31.96992 62.60400 1.000 148.33153 51 VAL A C 1
ATOM 7087 O O . VAL B 1 51 ? -42.83561 31.99164 62.44215 1.000 148.92917 51 VAL A O 1
ATOM 7100 N N . ASP B 1 52 ? -41.03402 31.86513 63.80324 1.000 172.32349 52 ASP A N 1
ATOM 7101 C CA . ASP B 1 52 ? -41.83045 31.82075 65.02293 1.000 173.44150 52 ASP A CA 1
ATOM 7102 C C . ASP B 1 52 ? -41.05271 32.39680 66.19712 1.000 174.39367 52 ASP A C 1
ATOM 7103 O O . ASP B 1 52 ? -39.84535 32.16712 66.31491 1.000 173.97127 52 ASP A O 1
ATOM 7112 N N . ILE B 1 53 ? -41.75096 33.12301 67.08308 1.000 152.21924 53 ILE A N 1
ATOM 7113 C CA . ILE B 1 53 ? -41.15792 33.56440 68.34420 1.000 153.73204 53 ILE A CA 1
ATOM 7114 C C . ILE B 1 53 ? -41.63729 32.64230 69.44544 1.000 154.77837 53 ILE A C 1
ATOM 7115 O O . ILE B 1 53 ? -42.81709 32.26905 69.50236 1.000 155.13673 53 ILE A O 1
ATOM 7131 N N . ASN B 1 54 ? -40.71686 32.28060 70.32787 1.000 155.59827 54 ASN A N 1
ATOM 7132 C CA . ASN B 1 54 ? -41.02799 31.42619 71.45140 1.000 157.15897 54 ASN A CA 1
ATOM 7133 C C . ASN B 1 54 ? -40.99825 32.23037 72.74653 1.000 159.87125 54 ASN A C 1
ATOM 7134 O O . ASN B 1 54 ? -39.96544 32.84785 73.04922 1.000 160.55563 54 ASN A O 1
ATOM 7145 N N . PRO B 1 55 ? -42.07239 32.26080 73.54376 1.000 190.28733 55 PRO A N 1
ATOM 7146 C CA . PRO B 1 55 ? -42.02338 33.02090 74.80810 1.000 193.34130 55 PRO A CA 1
ATOM 7147 C C . PRO B 1 55 ? -40.99494 32.50584 75.79758 1.000 195.09983 55 PRO A C 1
ATOM 7148 O O . PRO B 1 55 ? -40.49522 33.28703 76.61716 1.000 197.43840 55 PRO A O 1
ATOM 7159 N N . SER B 1 56 ? -40.65086 31.21940 75.73910 1.000 165.86472 56 SER A N 1
ATOM 7160 C CA . SER B 1 56 ? -39.71799 30.66583 76.71107 1.000 167.96441 56 SER A CA 1
ATOM 7161 C C . SER B 1 56 ? -38.34997 31.31829 76.55993 1.000 167.66011 56 SER A C 1
ATOM 7162 O O . SER B 1 56 ? -37.80144 31.86521 77.52320 1.000 170.41699 56 SER A O 1
ATOM 7170 N N . SER B 1 57 ? -37.77974 31.27146 75.35631 1.000 164.64577 57 SER A N 1
ATOM 7171 C CA . SER B 1 57 ? -36.47684 31.88660 75.11624 1.000 164.37428 57 SER A CA 1
ATOM 7172 C C . SER B 1 57 ? -36.57849 33.35899 74.72305 1.000 164.28791 57 SER A C 1
ATOM 7173 O O . SER B 1 57 ? -35.76469 34.17558 75.16992 1.000 166.01875 57 SER A O 1
ATOM 7181 N N . GLY B 1 58 ? -37.56692 33.71592 73.90083 1.000 200.09208 58 GLY A N 1
ATOM 7182 C CA . GLY B 1 58 ? -37.69949 35.07729 73.41270 1.000 200.15018 58 GLY A CA 1
ATOM 7183 C C . GLY B 1 58 ? -36.76181 35.46153 72.28368 1.000 198.30785 58 GLY A C 1
ATOM 7184 O O . GLY B 1 58 ? -36.11463 36.51112 72.34338 1.000 199.56529 58 GLY A O 1
ATOM 7188 N N . LEU B 1 59 ? -36.68094 34.62435 71.25076 1.000 158.23609 59 LEU A N 1
ATOM 7189 C CA . LEU B 1 59 ? -35.80879 34.86174 70.11067 1.000 156.60081 59 LEU A CA 1
ATOM 7190 C C . LEU B 1 59 ? -36.60749 34.65353 68.83387 1.000 154.48781 59 LEU A C 1
ATOM 7191 O O . LEU B 1 59 ? -37.53032 33.83218 68.78986 1.000 153.77505 59 LEU A O 1
ATOM 7207 N N . LEU B 1 60 ? -36.24770 35.39958 67.79238 1.000 156.19286 60 LEU A N 1
ATOM 7208 C CA . LEU B 1 60 ? -36.89909 35.25497 66.49365 1.000 154.61302 60 LEU A CA 1
ATOM 7209 C C . LEU B 1 60 ? -36.09294 34.20827 65.74208 1.000 152.88710 60 LEU A C 1
ATOM 7210 O O . LEU B 1 60 ? -35.01012 34.49817 65.21846 1.000 152.70192 60 LEU A O 1
ATOM 7226 N N . VAL B 1 61 ? -36.63355 32.98835 65.67658 1.000 173.11540 61 VAL A N 1
ATOM 7227 C CA . VAL B 1 61 ? -35.94899 31.91583 64.97428 1.000 171.76877 61 VAL A CA 1
ATOM 7228 C C . VAL B 1 61 ? -36.79805 31.43438 63.80003 1.000 170.72752 61 VAL A C 1
ATOM 7229 O O . VAL B 1 61 ? -38.03774 31.47404 63.80794 1.000 170.97730 61 VAL A O 1
ATOM 7242 N N . THR B 1 62 ? -36.07600 31.00288 62.76531 1.000 146.26497 62 THR A N 1
ATOM 7243 C CA . THR B 1 62 ? -36.61982 30.44422 61.53465 1.000 145.60279 62 THR A CA 1
ATOM 7244 C C . THR B 1 62 ? -36.82051 28.94023 61.66768 1.000 145.20417 62 THR A C 1
ATOM 7245 O O . THR B 1 62 ? -35.92166 28.22251 62.11926 1.000 145.08537 62 THR A O 1
ATOM 7256 N N . LYS B 1 63 ? -38.00091 28.46789 61.27165 1.000 164.43701 63 LYS A N 1
ATOM 7257 C CA . LYS B 1 63 ? -38.29779 27.04468 61.37908 1.000 164.49066 63 LYS A CA 1
ATOM 7258 C C . LYS B 1 63 ? -37.49405 26.21684 60.37896 1.000 164.08129 63 LYS A C 1
ATOM 7259 O O . LYS B 1 63 ? -36.88038 25.20814 60.75041 1.000 164.16424 63 LYS A O 1
ATOM 7278 N N . GLN B 1 64 ? -37.47784 26.62166 59.11040 1.000 167.86444 64 GLN A N 1
ATOM 7279 C CA . GLN B 1 64 ? -36.75426 25.88233 58.07967 1.000 167.82920 64 GLN A CA 1
ATOM 7280 C C . GLN B 1 64 ? -36.02835 26.87336 57.17574 1.000 167.78492 64 GLN A C 1
ATOM 7281 O O . GLN B 1 64 ? -36.01824 28.08333 57.42493 1.000 167.80720 64 GLN A O 1
ATOM 7295 N N . LYS B 1 65 ? -35.41553 26.34677 56.11363 1.000 175.49703 65 LYS A N 1
ATOM 7296 C CA . LYS B 1 65 ? -34.76928 27.19543 55.12178 1.000 175.91029 65 LYS A CA 1
ATOM 7297 C C . LYS B 1 65 ? -35.82893 27.89805 54.28841 1.000 176.83638 65 LYS A C 1
ATOM 7298 O O . LYS B 1 65 ? -36.74550 27.25991 53.76171 1.000 177.47930 65 LYS A O 1
ATOM 7317 N N . ILE B 1 66 ? -35.70480 29.21381 54.17333 1.000 150.86958 66 ILE A N 1
ATOM 7318 C CA . ILE B 1 66 ? -36.68024 30.03782 53.47385 1.000 152.08251 66 ILE A CA 1
ATOM 7319 C C . ILE B 1 66 ? -36.18462 30.30849 52.06197 1.000 153.51804 66 ILE A C 1
ATOM 7320 O O . ILE B 1 66 ? -35.03449 30.72109 51.86580 1.000 153.65765 66 ILE A O 1
ATOM 7336 N N . ASP B 1 67 ? -37.05457 30.08838 51.08292 1.000 162.65957 67 ASP A N 1
ATOM 7337 C CA . ASP B 1 67 ? -36.79296 30.42209 49.68556 1.000 164.69695 67 ASP A CA 1
ATOM 7338 C C . ASP B 1 67 ? -37.66035 31.62637 49.32773 1.000 166.34132 67 ASP A C 1
ATOM 7339 O O . ASP B 1 67 ? -38.85326 31.48223 49.04460 1.000 167.27993 67 ASP A O 1
ATOM 73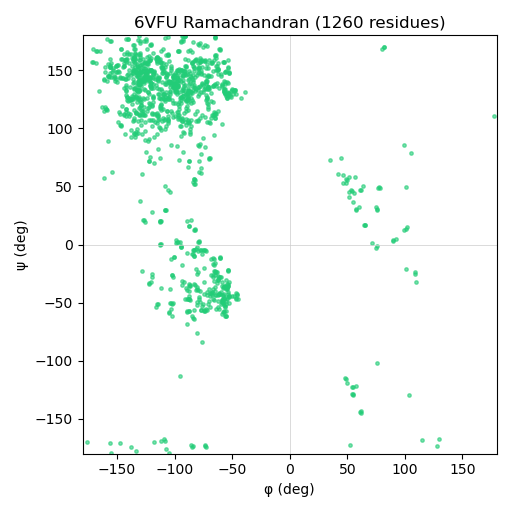48 N N . ARG B 1 68 ? -37.05249 32.81641 49.34411 1.000 155.12532 68 ARG A N 1
ATOM 7349 C CA . ARG B 1 68 ? -37.79950 34.03900 49.06332 1.000 157.00294 68 ARG A CA 1
ATOM 7350 C C . ARG B 1 68 ? -38.43089 33.99248 47.67913 1.000 159.69987 68 ARG A C 1
ATOM 7351 O O . ARG B 1 68 ? -39.53555 34.50916 47.47359 1.000 161.19387 68 ARG A O 1
ATOM 7372 N N . ASP B 1 69 ? -37.74360 33.37699 46.71511 1.000 160.66546 69 ASP A N 1
ATOM 7373 C CA . ASP B 1 69 ? -38.22133 33.38565 45.33836 1.000 163.83573 69 ASP A CA 1
ATOM 7374 C C . ASP B 1 69 ? -39.53773 32.63543 45.18910 1.000 164.25710 69 ASP A C 1
ATOM 7375 O O . ASP B 1 69 ? -40.22316 32.80336 44.17450 1.000 167.23598 69 ASP A O 1
ATOM 7384 N N . LEU B 1 70 ? -39.90669 31.81676 46.17427 1.000 161.69769 70 LEU A N 1
ATOM 7385 C CA . LEU B 1 70 ? -41.21588 31.17724 46.19771 1.000 162.13100 70 LEU A CA 1
ATOM 7386 C C . LEU B 1 70 ? -42.25937 32.07562 46.85283 1.000 162.13727 70 LEU A C 1
ATOM 7387 O O . LEU B 1 70 ? -43.35866 32.25213 46.31915 1.000 164.29591 70 LEU A O 1
ATOM 7403 N N . LEU B 1 71 ? -41.92746 32.64488 48.01205 1.000 166.54000 71 LEU A N 1
ATOM 7404 C CA . LEU B 1 71 ? -42.87511 33.48425 48.73670 1.000 166.60446 71 LEU A CA 1
ATOM 7405 C C . LEU B 1 71 ? -43.32461 34.67362 47.89923 1.000 169.63385 71 LEU A C 1
ATOM 7406 O O . LEU B 1 71 ? -44.51773 34.83909 47.62062 1.000 171.36178 71 LEU A O 1
ATOM 7422 N N . CYS B 1 72 ? -42.37814 35.51934 47.49238 1.000 173.77195 72 CYS A N 1
ATOM 7423 C CA . CYS B 1 72 ? -42.70028 36.82663 46.94028 1.000 176.74156 72 CYS A CA 1
ATOM 7424 C C . CYS B 1 72 ? -42.36522 36.96272 45.46291 1.000 179.93870 72 CYS A C 1
ATOM 7425 O O . CYS B 1 72 ? -42.63067 38.02122 44.88279 1.000 183.01520 72 CYS A O 1
ATOM 7432 N N . ARG B 1 73 ? -41.81434 35.92733 44.83232 1.000 180.64479 73 ARG A N 1
ATOM 7433 C CA . ARG B 1 73 ? -41.55787 35.94366 43.39082 1.000 184.09085 73 ARG A CA 1
ATOM 7434 C C . ARG B 1 73 ? -40.71133 37.16833 43.07047 1.000 185.97097 73 ARG A C 1
ATOM 7435 O O . ARG B 1 73 ? -39.61737 37.30735 43.64239 1.000 183.98949 73 ARG A O 1
ATOM 7456 N N . GLN B 1 74 ? -41.15565 38.06843 42.19614 1.000 226.51012 74 GLN A N 1
ATOM 7457 C CA . GLN B 1 74 ? -40.44241 39.30646 41.91819 1.000 228.83147 74 GLN A CA 1
ATOM 7458 C C . GLN B 1 74 ? -40.92779 40.48284 42.75474 1.000 228.89558 74 GLN A C 1
ATOM 7459 O O . GLN B 1 74 ? -40.37763 41.58223 42.61779 1.000 231.05079 74 GLN A O 1
ATOM 7473 N N . SER B 1 75 ? -41.94491 40.29265 43.59065 1.000 160.87736 75 SER A N 1
ATOM 7474 C CA . SER B 1 75 ? -42.45036 41.38262 44.40933 1.000 162.46386 75 SER A CA 1
ATOM 7475 C C . SER B 1 75 ? -41.27979 42.09076 45.09102 1.000 164.44090 75 SER A C 1
ATOM 7476 O O . SER B 1 75 ? -40.40472 41.42176 45.65876 1.000 164.45931 75 SER A O 1
ATOM 7484 N N . PRO B 1 76 ? -41.22579 43.42488 45.06203 1.000 159.28053 76 PRO A N 1
ATOM 7485 C CA . PRO B 1 76 ? -39.97380 44.10258 45.44234 1.000 161.27737 76 PRO A CA 1
ATOM 7486 C C . PRO B 1 76 ? -39.54267 43.82949 46.87331 1.000 162.22605 76 PRO A C 1
ATOM 7487 O O . PRO B 1 76 ? -38.35333 43.59305 47.12254 1.000 162.86696 76 PRO A O 1
ATOM 7498 N N . LYS B 1 77 ? -40.47463 43.85341 47.82078 1.000 182.61538 77 LYS A N 1
ATOM 7499 C CA . LYS B 1 77 ? -40.18996 43.57146 49.21921 1.000 183.48799 77 LYS A CA 1
ATOM 7500 C C . LYS B 1 77 ? -40.84528 42.25870 49.63190 1.000 181.49911 77 LYS A C 1
ATOM 7501 O O . LYS B 1 77 ? -41.86247 41.84861 49.06314 1.000 179.92127 77 LYS A O 1
ATOM 7520 N N . CYS B 1 78 ? -40.24699 41.59573 50.62368 1.000 198.07003 78 CYS A N 1
ATOM 7521 C CA . CYS B 1 78 ? -40.76784 40.33817 51.16391 1.000 196.48795 78 CYS A CA 1
ATOM 7522 C C . CYS B 1 78 ? -40.70695 40.42835 52.68970 1.000 197.89407 78 CYS A C 1
ATOM 7523 O O . CYS B 1 78 ? -39.66530 40.13978 53.28572 1.000 198.62317 78 CYS A O 1
ATOM 7530 N N . ILE B 1 79 ? -41.82414 40.81177 53.31702 1.000 149.44214 79 ILE A N 1
ATOM 7531 C CA . ILE B 1 79 ? -41.90866 41.01825 54.76040 1.000 150.96834 79 ILE A CA 1
ATOM 7532 C C . ILE B 1 79 ? -42.88071 40.02076 55.37988 1.000 149.65213 79 ILE A C 1
ATOM 7533 O O . ILE B 1 79 ? -43.94668 39.74277 54.81837 1.000 148.32882 79 ILE A O 1
ATOM 7549 N N . ILE B 1 80 ? -42.48730 39.45421 56.51886 1.000 150.08109 80 ILE A N 1
ATOM 7550 C CA . ILE B 1 80 ? -43.35292 38.62746 57.35849 1.000 149.35448 80 ILE A CA 1
ATOM 7551 C C . ILE B 1 80 ? -43.71988 39.43661 58.59928 1.000 151.47600 80 ILE A C 1
ATOM 7552 O O . ILE B 1 80 ? -42.83825 39.75237 59.40923 1.000 153.08743 80 ILE A O 1
ATOM 7568 N N . SER B 1 81 ? -45.00952 39.77962 58.76442 1.000 176.82035 81 SER A N 1
ATOM 7569 C CA . SER B 1 81 ? -45.45476 40.52054 59.94752 1.000 178.95491 81 SER A CA 1
ATOM 7570 C C . SER B 1 81 ? -46.03034 39.58545 61.01926 1.000 178.49124 81 SER A C 1
ATOM 7571 O O . SER B 1 81 ? -47.14701 39.07655 60.88520 1.000 177.35226 81 SER A O 1
ATOM 7579 N N . LEU B 1 82 ? -45.28681 39.44658 62.12118 1.000 154.48177 82 LEU A N 1
ATOM 7580 C CA . LEU B 1 82 ? -45.66546 38.71441 63.32432 1.000 154.56483 82 LEU A CA 1
ATOM 7581 C C . LEU B 1 82 ? -46.23921 39.67774 64.35209 1.000 156.97128 82 LEU A C 1
ATOM 7582 O O . LEU B 1 82 ? -45.67903 40.74610 64.59176 1.000 159.08990 82 LEU A O 1
ATOM 7598 N N . GLU B 1 83 ? -47.38290 39.33043 64.91617 1.000 159.12285 83 GLU A N 1
ATOM 7599 C CA . GLU B 1 83 ? -48.02985 40.15107 65.92932 1.000 161.45287 83 GLU A CA 1
ATOM 7600 C C . GLU B 1 83 ? -47.93827 39.41984 67.26198 1.000 161.85156 83 GLU A C 1
ATOM 7601 O O . GLU B 1 83 ? -48.30087 38.24255 67.35322 1.000 160.08692 83 GLU A O 1
ATOM 7613 N N . VAL B 1 84 ? -47.45430 40.11859 68.29169 1.000 161.98640 84 VAL A N 1
ATOM 7614 C CA . VAL B 1 84 ? -47.25721 39.53671 69.61683 1.000 162.68145 84 VAL A CA 1
ATOM 7615 C C . VAL B 1 84 ? -48.08290 40.32485 70.61574 1.000 165.12251 84 VAL A C 1
ATOM 7616 O O . VAL B 1 84 ? -48.12249 41.55884 70.55960 1.000 167.23129 84 VAL A O 1
ATOM 7629 N N . MET B 1 85 ? -48.64738 39.61826 71.58857 1.000 165.08383 85 MET A N 1
ATOM 7630 C CA . MET B 1 85 ? -49.49177 40.22859 72.60114 1.000 167.37816 85 MET A CA 1
ATOM 7631 C C . MET B 1 85 ? -48.85478 40.01034 73.96335 1.000 168.86614 85 MET A C 1
ATOM 7632 O O . MET B 1 85 ? -48.37860 38.91240 74.26380 1.000 167.41725 85 MET A O 1
ATOM 7646 N N . SER B 1 86 ? -48.88331 41.04402 74.80013 1.000 180.70625 86 SER A N 1
ATOM 7647 C CA . SER B 1 86 ? -48.23182 40.98350 76.09982 1.000 182.49639 86 SER A CA 1
ATOM 7648 C C . SER B 1 86 ? -49.20298 40.53641 77.19258 1.000 183.10918 86 SER A C 1
ATOM 7649 O O . SER B 1 86 ? -50.38809 40.29251 76.95987 1.000 182.26209 86 SER A O 1
ATOM 7657 N N . SER B 1 87 ? -48.67695 40.43577 78.41484 1.000 186.25807 87 SER A N 1
ATOM 7658 C CA . SER B 1 87 ? -49.50821 40.06490 79.55260 1.000 187.16143 87 SER A CA 1
ATOM 7659 C C . SER B 1 87 ? -50.67529 41.03289 79.74040 1.000 189.27931 87 SER A C 1
ATOM 7660 O O . SER B 1 87 ? -51.80588 40.60364 79.98938 1.000 188.85135 87 SER A O 1
ATOM 7668 N N . SER B 1 88 ? -50.42850 42.33589 79.61925 1.000 181.39677 88 SER A N 1
ATOM 7669 C CA . SER B 1 88 ? -51.43814 43.34572 79.91759 1.000 183.99878 88 SER A CA 1
ATOM 7670 C C . SER B 1 88 ? -52.02948 43.94566 78.64909 1.000 183.34783 88 SER A C 1
ATOM 7671 O O . SER B 1 88 ? -52.17375 45.16485 78.54527 1.000 185.88831 88 SER A O 1
ATOM 7676 N N . MET B 1 89 ? -52.37455 43.10512 77.67446 1.000 180.10171 89 MET A N 1
ATOM 7677 C CA . MET B 1 89 ? -53.02702 43.55018 76.44094 1.000 179.24794 89 MET A CA 1
ATOM 7678 C C . MET B 1 89 ? -52.21199 44.62323 75.71875 1.000 180.36526 89 MET A C 1
ATOM 7679 O O . MET B 1 89 ? -52.75695 45.62330 75.24545 1.000 181.88711 89 MET A O 1
ATOM 7686 N N . GLU B 1 90 ? -50.90223 44.41266 75.62482 1.000 213.26781 90 GLU A N 1
ATOM 7687 C CA . GLU B 1 90 ? -50.01607 45.26074 74.83947 1.000 213.95340 90 GLU A CA 1
ATOM 7688 C C . GLU B 1 90 ? -49.46530 44.46381 73.66496 1.000 210.56496 90 GLU A C 1
ATOM 7689 O O . GLU B 1 90 ? -49.19685 43.26393 73.78514 1.000 208.29108 90 GLU A O 1
ATOM 7701 N N . ILE B 1 91 ? -49.29323 45.13318 72.52659 1.000 189.02062 91 ILE A N 1
ATOM 7702 C CA . ILE B 1 91 ? -48.94085 44.45568 71.28586 1.000 185.90098 91 ILE A CA 1
ATOM 7703 C C . ILE B 1 91 ? -47.66482 45.05380 70.71722 1.000 186.53564 91 ILE A C 1
ATOM 7704 O O . ILE B 1 91 ? -47.43573 46.26592 70.80831 1.000 189.28747 91 ILE A O 1
ATOM 7720 N N . CYS B 1 92 ? -46.82096 44.19289 70.14242 1.000 171.96088 92 CYS A N 1
ATOM 7721 C CA . CYS B 1 92 ? -45.62682 44.63945 69.41509 1.000 172.19367 92 CYS A CA 1
ATOM 7722 C C . CYS B 1 92 ? -45.65781 44.02253 68.01482 1.000 169.11969 92 CYS A C 1
ATOM 7723 O O . CYS B 1 92 ? -45.34941 42.84220 67.83520 1.000 166.73226 92 CYS A O 1
ATOM 7731 N N . VAL B 1 93 ? -45.97552 44.83294 67.00727 1.000 169.33292 93 VAL A N 1
ATOM 7732 C CA . VAL B 1 93 ? -45.93845 44.35996 65.62959 1.000 166.68015 93 VAL A CA 1
ATOM 7733 C C . VAL B 1 93 ? -44.49381 44.25225 65.16242 1.000 166.35391 93 VAL A C 1
ATOM 7734 O O . VAL B 1 93 ? -43.69101 45.17065 65.35224 1.000 168.67937 93 VAL A O 1
ATOM 7747 N N . ILE B 1 94 ? -44.15767 43.11054 64.57116 1.000 163.63891 94 ILE A N 1
ATOM 7748 C CA . ILE B 1 94 ? -42.81638 42.78590 64.09397 1.000 163.04216 94 ILE A CA 1
ATOM 7749 C C . ILE B 1 94 ? -42.91958 42.47882 62.60795 1.000 160.75834 94 ILE A C 1
ATOM 7750 O O . ILE B 1 94 ? -43.81774 41.74855 62.19681 1.000 158.69305 94 ILE A O 1
ATOM 7766 N N . LYS B 1 95 ? -42.08417 43.09907 61.78846 1.000 161.30726 95 LYS A N 1
ATOM 7767 C CA . LYS B 1 95 ? -42.06798 42.78276 60.36364 1.000 159.20800 95 LYS A CA 1
ATOM 7768 C C . LYS B 1 95 ? -40.64634 42.41009 59.95829 1.000 158.89792 95 LYS A C 1
ATOM 7769 O O . LYS B 1 95 ? -39.75785 43.26976 59.94732 1.000 160.87153 95 LYS A O 1
ATOM 7788 N N . VAL B 1 96 ? -40.42865 41.13517 59.61902 1.000 157.62931 96 VAL A N 1
ATOM 7789 C CA . VAL B 1 96 ? -39.11270 40.65289 59.20651 1.000 157.27287 96 VAL A CA 1
ATOM 7790 C C . VAL B 1 96 ? -39.10699 40.52327 57.69006 1.000 155.59808 96 VAL A C 1
ATOM 7791 O O . VAL B 1 96 ? -39.97256 39.85512 57.10910 1.000 153.54154 96 VAL A O 1
ATOM 7804 N N . GLU B 1 97 ? -38.15229 41.18936 57.05060 1.000 189.88218 97 GLU A N 1
ATOM 7805 C CA . GLU B 1 97 ? -38.02370 41.18417 55.59946 1.000 188.60188 97 GLU A CA 1
ATOM 7806 C C . GLU B 1 97 ? -36.98010 40.16127 55.16554 1.000 187.50227 97 GLU A C 1
ATOM 7807 O O . GLU B 1 97 ? -35.95308 39.97975 55.82997 1.000 188.65546 97 GLU A O 1
ATOM 7819 N N . ILE B 1 98 ? -37.24757 39.50230 54.04212 1.000 157.66055 98 ILE A N 1
ATOM 7820 C CA . ILE B 1 98 ? -36.38358 38.45104 53.51662 1.000 156.54413 98 ILE A CA 1
ATOM 7821 C C . ILE B 1 98 ? -35.62017 38.99711 52.31716 1.000 156.88686 98 ILE A C 1
ATOM 7822 O O . ILE B 1 98 ? -36.18689 39.19565 51.23505 1.000 155.81991 98 ILE A O 1
ATOM 7838 N N . LYS B 1 99 ? -34.33314 39.24771 52.52392 1.000 179.33591 99 LYS A N 1
ATOM 7839 C CA . LYS B 1 99 ? -33.45843 39.72924 51.46826 1.000 179.93441 99 LYS A CA 1
ATOM 7840 C C . LYS B 1 99 ? -33.20003 38.62559 50.45019 1.000 178.03534 99 LYS A C 1
ATOM 7841 O O . LYS B 1 99 ? -32.93762 37.47452 50.80916 1.000 177.22788 99 LYS A O 1
ATOM 7860 N N . ASP B 1 100 ? -33.28105 38.98540 49.17376 1.000 151.15537 100 ASP A N 1
ATOM 7861 C CA . ASP B 1 100 ? -33.12974 38.03503 48.08406 1.000 149.46149 100 ASP A CA 1
ATOM 7862 C C . ASP B 1 100 ? -31.65371 37.72490 47.82869 1.000 150.45826 100 ASP A C 1
ATOM 7863 O O . ASP B 1 100 ? -30.75917 38.50954 48.15740 1.000 152.51112 100 ASP A O 1
ATOM 7872 N N . LEU B 1 101 ? -31.41108 36.55451 47.23288 1.000 148.28361 101 LEU A N 1
ATOM 7873 C CA . LEU B 1 101 ? -30.07686 36.10574 46.85591 1.000 149.10343 101 LEU A CA 1
ATOM 7874 C C . LEU B 1 101 ? -30.08986 35.60817 45.41679 1.000 147.81907 101 LEU A C 1
ATOM 7875 O O . LEU B 1 101 ? -31.11138 35.12786 44.91725 1.000 146.01009 101 LEU A O 1
ATOM 7891 N N . ASN B 1 102 ? -28.94059 35.73660 44.74904 1.000 181.92817 102 ASN A N 1
ATOM 7892 C CA . ASN B 1 102 ? -28.78113 35.26943 43.37235 1.000 181.02737 102 ASN A CA 1
ATOM 7893 C C . ASN B 1 102 ? -28.47994 33.77045 43.33246 1.000 180.26851 102 ASN A C 1
ATOM 7894 O O . ASN B 1 102 ? -27.49210 33.31044 42.76253 1.000 180.94926 102 ASN A O 1
ATOM 7905 N N . ASP B 1 103 ? -29.36184 33.00046 43.94890 1.000 145.78266 103 ASP A N 1
ATOM 7906 C CA . ASP B 1 103 ? -29.20924 31.55588 43.93415 1.000 145.11513 103 ASP A CA 1
ATOM 7907 C C . ASP B 1 103 ? -29.76802 30.92870 42.66412 1.000 143.64049 103 ASP A C 1
ATOM 7908 O O . ASP B 1 103 ? -29.63066 29.71387 42.48165 1.000 143.23956 103 ASP A O 1
ATOM 7917 N N . ASN B 1 104 ? -30.39203 31.72124 41.79277 1.000 142.97276 104 ASN A N 1
ATOM 7918 C CA . ASN B 1 104 ? -30.95069 31.23967 40.53688 1.000 141.68022 104 ASN A CA 1
ATOM 7919 C C . ASN B 1 104 ? -30.27534 31.94456 39.36959 1.000 142.35471 104 ASN A C 1
ATOM 7920 O O . ASN B 1 104 ? -30.21624 33.17941 39.33215 1.000 143.03094 104 ASN A O 1
ATOM 7931 N N . ALA B 1 105 ? -29.75679 31.14383 38.40664 1.000 152.24205 105 ALA A N 1
ATOM 7932 C CA . ALA B 1 105 ? -29.22780 31.69972 37.16643 1.000 152.73517 105 ALA A CA 1
ATOM 7933 C C . ALA B 1 105 ? -30.31343 31.71503 36.09347 1.000 151.20647 105 ALA A C 1
ATOM 7934 O O . ALA B 1 105 ? -31.11144 30.77835 36.01081 1.000 149.98877 105 ALA A O 1
ATOM 7941 N N . PRO B 1 106 ? -30.38493 32.74377 35.25140 1.000 141.40873 106 PRO A N 1
ATOM 7942 C CA . PRO B 1 106 ? -31.42515 32.75219 34.22023 1.000 140.02358 106 PRO A CA 1
ATOM 7943 C C . PRO B 1 106 ? -31.26166 31.57623 33.27212 1.000 139.59915 106 PRO A C 1
ATOM 7944 O O . PRO B 1 106 ? -30.16202 31.26311 32.81390 1.000 140.66063 106 PRO A O 1
ATOM 7955 N N . SER B 1 107 ? -32.37884 30.92494 32.98329 1.000 138.19940 107 SER A N 1
ATOM 7956 C CA . SER B 1 107 ? -32.38232 29.72869 32.16033 1.000 137.86394 107 SER A CA 1
ATOM 7957 C C . SER B 1 107 ? -33.53424 29.82068 31.17555 1.000 136.63697 107 SER A C 1
ATOM 7958 O O . SER B 1 107 ? -34.57469 30.40424 31.47591 1.000 135.77862 107 SER A O 1
ATOM 7966 N N . PHE B 1 108 ? -33.33899 29.24446 29.97990 1.000 136.69708 108 PHE A N 1
ATOM 7967 C CA . PHE B 1 108 ? -34.35089 29.20178 28.95734 1.000 135.70414 108 PHE A CA 1
ATOM 7968 C C . PHE B 1 108 ? -35.00377 27.83063 28.92341 1.000 135.15797 108 PHE A C 1
ATOM 7969 O O . PHE B 1 108 ? -34.29709 26.81343 28.98148 1.000 135.91334 108 PHE A O 1
ATOM 7986 N N . PRO B 1 109 ? -36.32841 27.75175 28.82434 1.000 144.22909 109 PRO A N 1
ATOM 7987 C CA . PRO B 1 109 ? -36.97223 26.42899 28.81505 1.000 143.90928 109 PRO A CA 1
ATOM 7988 C C . PRO B 1 109 ? -36.71647 25.61417 27.55295 1.000 144.37909 109 PRO A C 1
ATOM 7989 O O . PRO B 1 109 ? -36.47931 24.40278 27.65339 1.000 144.95038 109 PRO A O 1
ATOM 8000 N N . ALA B 1 110 ? -36.75025 26.23582 26.37236 1.000 134.11226 110 ALA A N 1
ATOM 8001 C CA . ALA B 1 110 ? -36.50576 25.53287 25.11723 1.000 134.67094 110 ALA A CA 1
ATOM 8002 C C . ALA B 1 110 ? -35.01516 25.48927 24.79141 1.000 135.98733 110 ALA A C 1
ATOM 8003 O O . ALA B 1 110 ? -34.25639 26.40844 25.11463 1.000 136.34224 110 ALA A O 1
ATOM 8010 N N . ALA B 1 111 ? -34.60127 24.39829 24.13943 1.000 145.03355 111 ALA A N 1
ATOM 8011 C CA . ALA B 1 111 ? -33.20470 24.25463 23.74305 1.000 146.49093 111 ALA A CA 1
ATOM 8012 C C . ALA B 1 111 ? -32.83252 25.27392 22.68258 1.000 146.64399 111 ALA A C 1
ATOM 8013 O O . ALA B 1 111 ? -31.79447 25.93995 22.78366 1.000 147.44007 111 ALA A O 1
ATOM 8020 N N . GLN B 1 112 ? -33.67635 25.42062 21.66484 1.000 175.62253 112 GLN A N 1
ATOM 8021 C CA . GLN B 1 112 ? -33.44893 26.40464 20.62582 1.000 175.70290 112 GLN A CA 1
ATOM 8022 C C . GLN B 1 112 ? -34.70816 27.24605 20.44846 1.000 174.28005 112 GLN A C 1
ATOM 8023 O O . GLN B 1 112 ? -35.81525 26.79792 20.74487 1.000 173.39008 112 GLN A O 1
ATOM 8037 N N . ILE B 1 113 ? -34.53704 28.46291 19.93573 1.000 157.87941 113 ILE A N 1
ATOM 8038 C CA . ILE B 1 113 ? -35.65188 29.35343 19.63175 1.000 156.77606 113 ILE A CA 1
ATOM 8039 C C . ILE B 1 113 ? -35.79680 29.35734 18.11363 1.000 156.97717 113 ILE A C 1
ATOM 8040 O O . ILE B 1 113 ? -34.95395 29.90964 17.39431 1.000 157.78131 113 ILE A O 1
ATOM 8056 N N . GLU B 1 114 ? -36.87999 28.75777 17.62139 1.000 146.73370 114 GLU A N 1
ATOM 8057 C CA . GLU B 1 114 ? -37.13952 28.68175 16.19132 1.000 146.94232 114 GLU A CA 1
ATOM 8058 C C . GLU B 1 114 ? -37.90913 29.90943 15.72180 1.000 146.17777 114 GLU A C 1
ATOM 8059 O O . GLU B 1 114 ? -38.91803 30.29093 16.32454 1.000 145.22444 114 GLU A O 1
ATOM 8071 N N . LEU B 1 115 ? -37.42360 30.52269 14.64565 1.000 147.79340 115 LEU A N 1
ATOM 8072 C CA . LEU B 1 115 ? -38.05645 31.69314 14.05659 1.000 147.30378 115 LEU A CA 1
ATOM 8073 C C . LEU B 1 115 ? -38.14034 31.58556 12.54380 1.000 147.70545 115 LEU A C 1
ATOM 8074 O O . LEU B 1 115 ? -37.30526 30.95491 11.88929 1.000 148.67221 115 LEU A O 1
ATOM 8090 N N . GLU B 1 116 ? -39.17506 32.22799 12.00639 1.000 138.18310 116 GLU A N 1
ATOM 8091 C CA . GLU B 1 116 ? -39.40504 32.33975 10.57029 1.000 138.48649 116 GLU A CA 1
ATOM 8092 C C . GLU B 1 116 ? -39.58802 33.80763 10.21353 1.000 138.34629 116 GLU A C 1
ATOM 8093 O O . GLU B 1 116 ? -40.52856 34.44691 10.69452 1.000 137.58880 116 GLU A O 1
ATOM 8105 N N . ILE B 1 117 ? -38.70263 34.34111 9.37527 1.000 135.19768 117 ILE A N 1
ATOM 8106 C CA . ILE B 1 117 ? -38.78842 35.73178 8.93960 1.000 135.31643 117 ILE A CA 1
ATOM 8107 C C . ILE B 1 117 ? -38.79813 35.76838 7.41738 1.000 135.81494 117 ILE A C 1
ATOM 8108 O O . ILE B 1 117 ? -37.98732 35.09766 6.77019 1.000 136.63534 117 ILE A O 1
ATOM 8124 N N . SER B 1 118 ? -39.71911 36.54120 6.84915 1.000 138.39697 118 SER A N 1
ATOM 8125 C CA . SER B 1 118 ? -39.75856 36.71708 5.40371 1.000 138.90527 118 SER A CA 1
ATOM 8126 C C . SER B 1 118 ? -38.57407 37.55168 4.93658 1.000 139.98711 118 SER A C 1
ATOM 8127 O O . SER B 1 118 ? -38.23364 38.57168 5.54297 1.000 140.20041 118 SER A O 1
ATOM 8135 N N . GLU B 1 119 ? -37.93505 37.10295 3.85128 1.000 149.00941 119 GLU A N 1
ATOM 8136 C CA . GLU B 1 119 ? -36.83511 37.86551 3.26930 1.000 150.19163 119 GLU A CA 1
ATOM 8137 C C . GLU B 1 119 ? -37.24284 39.29963 2.96757 1.000 150.21776 119 GLU A C 1
ATOM 8138 O O . GLU B 1 119 ? -36.37633 40.17578 2.86949 1.000 151.19320 119 GLU A O 1
ATOM 8150 N N . ALA B 1 120 ? -38.54110 39.55879 2.81956 1.000 138.19644 120 ALA A N 1
ATOM 8151 C CA . ALA B 1 120 ? -39.04896 40.90350 2.59183 1.000 138.28768 120 ALA A CA 1
ATOM 8152 C C . ALA B 1 120 ? -39.20153 41.70259 3.87969 1.000 138.05126 120 ALA A C 1
ATOM 8153 O O . ALA B 1 120 ? -39.84077 42.76035 3.86169 1.000 138.09681 120 ALA A O 1
ATOM 8160 N N . ALA B 1 121 ? -38.63814 41.23116 4.99025 1.000 137.93216 121 ALA A N 1
ATOM 8161 C CA . ALA B 1 121 ? -38.73525 41.95458 6.25238 1.000 137.84596 121 ALA A CA 1
ATOM 8162 C C . ALA B 1 121 ? -37.98773 43.27587 6.12968 1.000 139.13823 121 ALA A C 1
ATOM 8163 O O . ALA B 1 121 ? -36.75703 43.29555 6.02152 1.000 140.16111 121 ALA A O 1
ATOM 8170 N N . SER B 1 122 ? -38.72839 44.37986 6.14299 1.000 152.14589 122 SER A N 1
ATOM 8171 C CA . SER B 1 122 ? -38.10119 45.68723 6.05992 1.000 153.56261 122 SER A CA 1
ATOM 8172 C C . SER B 1 122 ? -37.13757 45.86883 7.22960 1.000 154.28839 122 SER A C 1
ATOM 8173 O O . SER B 1 122 ? -37.46463 45.48974 8.36087 1.000 153.57553 122 SER A O 1
ATOM 8181 N N . PRO B 1 123 ? -35.95117 46.43068 7.00403 1.000 142.91198 123 PRO A N 1
ATOM 8182 C CA . PRO B 1 123 ? -35.07637 46.76536 8.13423 1.000 143.86366 123 PRO A CA 1
ATOM 8183 C C . PRO B 1 123 ? -35.79242 47.61747 9.17541 1.000 143.92676 123 PRO A C 1
ATOM 8184 O O . PRO B 1 123 ? -36.41673 48.63421 8.85494 1.000 144.42337 123 PRO A O 1
ATOM 8195 N N . GLY B 1 124 ? -35.70450 47.18715 10.43806 1.000 143.52906 124 GLY A N 1
ATOM 8196 C CA . GLY B 1 124 ? -36.37421 47.82010 11.55666 1.000 143.56390 124 GLY A CA 1
ATOM 8197 C C . GLY B 1 124 ? -37.52669 47.02061 12.13867 1.000 141.80220 124 GLY A C 1
ATOM 8198 O O . GLY B 1 124 ? -37.77071 47.10544 13.34580 1.000 141.72006 124 GLY A O 1
ATOM 8202 N N . THR B 1 125 ? -38.23907 46.25362 11.32025 1.000 159.49671 125 THR A N 1
ATOM 8203 C CA . THR B 1 125 ? -39.26907 45.36740 11.85482 1.000 157.94429 125 THR A CA 1
ATOM 8204 C C . THR B 1 125 ? -38.67131 44.42519 12.89780 1.000 157.54676 125 THR A C 1
ATOM 8205 O O . THR B 1 125 ? -37.61665 43.82437 12.67534 1.000 157.87824 125 THR A O 1
ATOM 8216 N N . ARG B 1 126 ? -39.36205 44.28612 14.02946 1.000 143.16233 126 ARG A N 1
ATOM 8217 C CA . ARG B 1 126 ? -38.87251 43.55516 15.19194 1.000 142.91131 126 ARG A CA 1
ATOM 8218 C C . ARG B 1 126 ? -39.81062 42.40033 15.52898 1.000 141.39483 126 ARG A C 1
ATOM 8219 O O . ARG B 1 126 ? -41.01947 42.47158 15.28866 1.000 140.69153 126 ARG A O 1
ATOM 8240 N N . ILE B 1 127 ? -39.23750 41.33904 16.09498 1.000 163.95994 127 ILE A N 1
ATOM 8241 C CA . ILE B 1 127 ? -39.97940 40.14401 16.49709 1.000 162.72830 127 ILE A CA 1
ATOM 8242 C C . ILE B 1 127 ? -39.74056 39.94715 17.98853 1.000 162.74051 127 ILE A C 1
ATOM 8243 O O . ILE B 1 127 ? -38.62933 39.56921 18.38993 1.000 163.28314 127 ILE A O 1
ATOM 8259 N N . PRO B 1 128 ? -40.72816 40.20714 18.84511 1.000 150.62227 128 PRO A N 1
ATOM 8260 C CA . PRO B 1 128 ? -40.52039 39.97136 20.27851 1.000 150.65396 128 PRO A CA 1
ATOM 8261 C C . PRO B 1 128 ? -40.05707 38.54762 20.54821 1.000 150.12221 128 PRO A C 1
ATOM 8262 O O . PRO B 1 128 ? -40.69896 37.57602 20.12422 1.000 149.24372 128 PRO A O 1
ATOM 8273 N N . LEU B 1 129 ? -38.93233 38.42441 21.25570 1.000 146.84625 129 LEU A N 1
ATOM 8274 C CA . LEU B 1 129 ? -38.40075 37.12129 21.62798 1.000 146.58593 129 LEU A CA 1
ATOM 8275 C C . LEU B 1 129 ? -38.85815 36.70507 23.01857 1.000 146.12128 129 LEU A C 1
ATOM 8276 O O . LEU B 1 129 ? -39.11215 37.53065 23.89910 1.000 146.40933 129 LEU A O 1
ATOM 8292 N N . ASP B 1 130 ? -38.96786 35.39724 23.19453 1.000 174.10032 130 ASP A N 1
ATOM 8293 C CA . ASP B 1 130 ? -39.36742 34.83340 24.47257 1.000 173.67564 130 ASP A CA 1
ATOM 8294 C C . ASP B 1 130 ? -38.35551 35.17628 25.55651 1.000 174.55891 130 ASP A C 1
ATOM 8295 O O . ASP B 1 130 ? -37.19167 34.76729 25.49357 1.000 175.26921 130 ASP A O 1
ATOM 8304 N N . SER B 1 131 ? -38.80502 35.95470 26.53438 1.000 137.75022 131 SER A N 1
ATOM 8305 C CA . SER B 1 131 ? -37.95147 36.36295 27.63741 1.000 138.70677 131 SER A CA 1
ATOM 8306 C C . SER B 1 131 ? -37.47956 35.15484 28.43836 1.000 138.58499 131 SER A C 1
ATOM 8307 O O . SER B 1 131 ? -38.15557 34.12556 28.51906 1.000 137.66917 131 SER A O 1
ATOM 8315 N N . ALA B 1 132 ? -36.29144 35.28867 29.02254 1.000 143.23170 132 ALA A N 1
ATOM 8316 C CA . ALA B 1 132 ? -35.72290 34.24287 29.85258 1.000 143.36866 132 ALA A CA 1
ATOM 8317 C C . ALA B 1 132 ? -36.42095 34.20007 31.20936 1.000 143.00005 132 ALA A C 1
ATOM 8318 O O . ALA B 1 132 ? -37.21541 35.07576 31.56252 1.000 142.86087 132 ALA A O 1
ATOM 8325 N N . TYR B 1 133 ? -36.12400 33.14818 31.96882 1.000 167.33099 133 TYR A N 1
ATOM 8326 C CA . TYR B 1 133 ? -36.75265 32.91043 33.26317 1.000 166.98376 133 TYR A CA 1
ATOM 8327 C C . TYR B 1 133 ? -35.70778 32.89408 34.37563 1.000 168.07605 133 TYR A C 1
ATOM 8328 O O . TYR B 1 133 ? -34.87052 31.98686 34.43630 1.000 168.47012 133 TYR A O 1
ATOM 8346 N N . ASP B 1 134 ? -35.76319 33.90955 35.25362 1.000 143.62198 134 ASP A N 1
ATOM 8347 C CA . ASP B 1 134 ? -34.94996 34.01590 36.46235 1.000 144.73207 134 ASP A CA 1
ATOM 8348 C C . ASP B 1 134 ? -35.84370 34.46052 37.61941 1.000 144.59316 134 ASP A C 1
ATOM 8349 O O . ASP B 1 134 ? -36.27378 35.62063 37.65116 1.000 144.99561 134 ASP A O 1
ATOM 8358 N N . PRO B 1 135 ? -36.14932 33.58817 38.58707 1.000 137.19836 135 PRO A N 1
ATOM 8359 C CA . PRO B 1 135 ? -37.12671 33.95128 39.62771 1.000 137.01664 135 PRO A CA 1
ATOM 8360 C C . PRO B 1 135 ? -36.61548 34.94968 40.65363 1.000 138.48098 135 PRO A C 1
ATOM 8361 O O . PRO B 1 135 ? -37.39651 35.37556 41.51123 1.000 138.56807 135 PRO A O 1
ATOM 8372 N N . ASP B 1 136 ? -35.34548 35.34473 40.60027 1.000 142.74706 136 ASP A N 1
ATOM 8373 C CA . ASP B 1 136 ? -34.83614 36.33511 41.53469 1.000 144.38976 136 ASP A CA 1
ATOM 8374 C C . ASP B 1 136 ? -35.59155 37.65662 41.37170 1.000 144.80608 136 ASP A C 1
ATOM 8375 O O . ASP B 1 136 ? -36.33459 37.87177 40.41016 1.000 143.91064 136 ASP A O 1
ATOM 8384 N N . SER B 1 137 ? -35.38855 38.55155 42.33420 1.000 165.54096 137 SER A N 1
ATOM 8385 C CA . SER B 1 137 ? -36.15284 39.78863 42.42769 1.000 166.25422 137 SER A CA 1
ATOM 8386 C C . SER B 1 137 ? -35.35810 40.94966 41.84529 1.000 167.91233 137 SER A C 1
ATOM 8387 O O . SER B 1 137 ? -34.17861 41.12664 42.16852 1.000 169.37533 137 SER A O 1
ATOM 8395 N N . GLY B 1 138 ? -36.01310 41.73731 40.99346 1.000 151.51432 138 GLY A N 1
ATOM 8396 C CA . GLY B 1 138 ? -35.44509 42.96773 40.47726 1.000 153.24308 138 GLY A CA 1
ATOM 8397 C C . GLY B 1 138 ? -34.04009 42.83937 39.93116 1.000 154.03159 138 GLY A C 1
ATOM 8398 O O . GLY B 1 138 ? -33.81114 42.14939 38.93512 1.000 152.83523 138 GLY A O 1
ATOM 8402 N N . SER B 1 139 ? -33.09486 43.52091 40.58140 1.000 150.36575 139 SER A N 1
ATOM 8403 C CA . SER B 1 139 ? -31.71274 43.53814 40.11390 1.000 151.53760 139 SER A CA 1
ATOM 8404 C C . SER B 1 139 ? -31.22861 42.13842 39.75823 1.000 150.05986 139 SER A C 1
ATOM 8405 O O . SER B 1 139 ? -30.62021 41.92362 38.70464 1.000 149.90824 139 SER A O 1
ATOM 8413 N N . PHE B 1 140 ? -31.50696 41.17033 40.62287 1.000 158.55148 140 PHE A N 1
ATOM 8414 C CA . PHE B 1 140 ? -30.99897 39.81473 40.47432 1.000 157.50446 140 PHE A CA 1
ATOM 8415 C C . PHE B 1 140 ? -31.72926 38.98153 39.42062 1.000 155.32886 140 PHE A C 1
ATOM 8416 O O . PHE B 1 140 ? -31.32458 37.83874 39.18242 1.000 154.57995 140 PHE A O 1
ATOM 8433 N N . GLY B 1 141 ? -32.79110 39.49854 38.80092 1.000 165.22089 141 GLY A N 1
ATOM 8434 C CA . GLY B 1 141 ? -33.48378 38.79952 37.73546 1.000 163.37017 141 GLY A CA 1
ATOM 8435 C C . GLY B 1 141 ? -32.83986 39.05177 36.38497 1.000 163.66871 141 GLY A C 1
ATOM 8436 O O . GLY B 1 141 ? -31.77416 39.65972 36.27580 1.000 165.30305 141 GLY A O 1
ATOM 8440 N N . VAL B 1 142 ? -33.51179 38.57390 35.33102 1.000 161.26782 142 VAL A N 1
ATOM 8441 C CA . VAL B 1 142 ? -33.01318 38.80753 33.97874 1.000 161.47143 142 VAL A CA 1
ATOM 8442 C C . VAL B 1 142 ? -32.81689 40.30135 33.78159 1.000 162.95185 142 VAL A C 1
ATOM 8443 O O . VAL B 1 142 ? -33.70100 41.10244 34.10153 1.000 162.99571 142 VAL A O 1
ATOM 8456 N N . GLN B 1 143 ? -31.64563 40.68554 33.27501 1.000 150.95633 143 GLN A N 1
ATOM 8457 C CA . GLN B 1 143 ? -31.34172 42.09222 33.04749 1.000 152.65008 143 GLN A CA 1
ATOM 8458 C C . GLN B 1 143 ? -31.13506 42.42063 31.57723 1.000 152.67468 143 GLN A C 1
ATOM 8459 O O . GLN B 1 143 ? -31.79239 43.33098 31.05658 1.000 152.76752 143 GLN A O 1
ATOM 8473 N N . THR B 1 144 ? -30.24474 41.71050 30.88501 1.000 153.40286 144 THR A N 1
ATOM 8474 C CA . THR B 1 144 ? -29.96769 41.98243 29.48200 1.000 153.55258 144 THR A CA 1
ATOM 8475 C C . THR B 1 144 ? -29.77826 40.65962 28.74934 1.000 152.32457 144 THR A C 1
ATOM 8476 O O . THR B 1 144 ? -29.56661 39.60496 29.36118 1.000 151.83346 144 THR A O 1
ATOM 8487 N N . TYR B 1 145 ? -29.84911 40.73476 27.42077 1.000 145.33381 145 TYR A N 1
ATOM 8488 C CA . TYR B 1 145 ? -29.66733 39.58870 26.54280 1.000 144.44221 145 TYR A CA 1
ATOM 8489 C C . TYR B 1 145 ? -28.58202 39.89325 25.51288 1.000 145.82067 145 TYR A C 1
ATOM 8490 O O . TYR B 1 145 ? -28.28714 41.05546 25.22179 1.000 147.07226 145 TYR A O 1
ATOM 8508 N N . GLU B 1 146 ? -27.98170 38.83530 24.95993 1.000 171.36994 146 GLU A N 1
ATOM 8509 C CA . GLU B 1 146 ? -26.92109 38.97845 23.96489 1.000 172.74180 146 GLU A CA 1
ATOM 8510 C C . GLU B 1 146 ? -27.03151 37.90814 22.88507 1.000 171.85649 146 GLU A C 1
ATOM 8511 O O . GLU B 1 146 ? -27.28510 36.74129 23.18842 1.000 170.93202 146 GLU A O 1
ATOM 8523 N N . LEU B 1 147 ? -26.84027 38.31257 21.62784 1.000 146.65831 147 LEU A N 1
ATOM 8524 C CA . LEU B 1 147 ? -26.80080 37.40362 20.48673 1.000 146.23226 147 LEU A CA 1
ATOM 8525 C C . LEU B 1 147 ? -25.40472 37.35100 19.87076 1.000 148.15762 147 LEU A C 1
ATOM 8526 O O . LEU B 1 147 ? -24.57549 38.24243 20.07513 1.000 149.79066 147 LEU A O 1
ATOM 8542 N N . THR B 1 148 ? -25.15824 36.27061 19.12687 1.000 148.55708 148 THR A N 1
ATOM 8543 C CA . THR B 1 148 ? -23.91345 36.10169 18.39036 1.000 150.39158 148 THR A CA 1
ATOM 8544 C C . THR B 1 148 ? -23.63776 37.33095 17.52504 1.000 151.33973 148 THR A C 1
ATOM 8545 O O . THR B 1 148 ? -24.49843 37.71749 16.72597 1.000 150.28177 148 THR A O 1
ATOM 8556 N N . PRO B 1 149 ? -22.45393 37.93648 17.61470 1.000 152.98730 149 PRO A N 1
ATOM 8557 C CA . PRO B 1 149 ? -22.16539 39.11385 16.78299 1.000 154.08427 149 PRO A CA 1
ATOM 8558 C C . PRO B 1 149 ? -22.38826 38.83229 15.30464 1.000 153.72170 149 PRO A C 1
ATOM 8559 O O . PRO B 1 149 ? -21.84645 37.87737 14.74564 1.000 154.25522 149 PRO A O 1
ATOM 8570 N N . ASN B 1 150 ? -23.20992 39.66822 14.67533 1.000 152.91116 150 ASN A N 1
ATOM 8571 C CA . ASN B 1 150 ? -23.51011 39.54495 13.25206 1.000 152.56503 150 ASN A CA 1
ATOM 8572 C C . ASN B 1 150 ? -24.01851 40.88991 12.74824 1.000 152.56168 150 ASN A C 1
ATOM 8573 O O . ASN B 1 150 ? -24.17689 41.84404 13.51408 1.000 152.82418 150 ASN A O 1
ATOM 8584 N N . GLU B 1 151 ? -24.26965 40.95708 11.44113 1.000 191.26956 151 GLU A N 1
ATOM 8585 C CA . GLU B 1 151 ? -24.71239 42.18602 10.79613 1.000 191.42393 151 GLU A CA 1
ATOM 8586 C C . GLU B 1 151 ? -26.20188 42.21238 10.51384 1.000 189.33708 151 GLU A C 1
ATOM 8587 O O . GLU B 1 151 ? -26.79131 43.29790 10.46431 1.000 189.23917 151 GLU A O 1
ATOM 8599 N N . LEU B 1 152 ? -26.82253 41.04656 10.32347 1.000 148.98268 152 LEU A N 1
ATOM 8600 C CA . LEU B 1 152 ? -28.19790 41.02906 9.84447 1.000 147.23565 152 LEU A CA 1
ATOM 8601 C C . LEU B 1 152 ? -29.18804 41.33547 10.95799 1.000 145.95619 152 LEU A C 1
ATOM 8602 O O . LEU B 1 152 ? -30.17340 42.04589 10.73320 1.000 145.20762 152 LEU A O 1
ATOM 8618 N N . PHE B 1 153 ? -28.95294 40.80233 12.15239 1.000 145.78152 153 PHE A N 1
ATOM 8619 C CA . PHE B 1 153 ? -29.89408 40.91299 13.25335 1.000 144.55859 153 PHE A CA 1
ATOM 8620 C C . PHE B 1 153 ? -29.22828 41.55228 14.46538 1.000 145.64989 153 PHE A C 1
ATOM 8621 O O . PHE B 1 153 ? -28.01716 41.43012 14.67401 1.000 147.08759 153 PHE A O 1
ATOM 8638 N N . GLY B 1 154 ? -30.05034 42.24362 15.25940 1.000 172.11380 154 GLY A N 1
ATOM 8639 C CA . GLY B 1 154 ? -29.61523 42.81054 16.51752 1.000 173.04669 154 GLY A CA 1
ATOM 8640 C C . GLY B 1 154 ? -30.65321 42.56806 17.59889 1.000 171.65388 154 GLY A C 1
ATOM 8641 O O . GLY B 1 154 ? -31.77742 42.14040 17.32287 1.000 170.05810 154 GLY A O 1
ATOM 8645 N N . LEU B 1 155 ? -30.27345 42.89399 18.83577 1.000 145.39655 155 LEU A N 1
ATOM 8646 C CA . LEU B 1 155 ? -31.12794 42.72672 20.00731 1.000 144.36995 155 LEU A CA 1
ATOM 8647 C C . LEU B 1 155 ? -31.47394 44.08378 20.59458 1.000 145.28247 155 LEU A C 1
ATOM 8648 O O . LEU B 1 155 ? -30.63003 44.98936 20.63685 1.000 147.14698 155 LEU A O 1
ATOM 8664 N N . GLU B 1 156 ? -32.71981 44.21834 21.04716 1.000 189.82296 156 GLU A N 1
ATOM 8665 C CA . GLU B 1 156 ? -33.16579 45.43344 21.70457 1.000 190.73478 156 GLU A CA 1
ATOM 8666 C C . GLU B 1 156 ? -33.79747 45.07109 23.03708 1.000 189.98725 156 GLU A C 1
ATOM 8667 O O . GLU B 1 156 ? -34.72485 44.25828 23.07694 1.000 188.25284 156 GLU A O 1
ATOM 8679 N N . ILE B 1 157 ? -33.31503 45.68921 24.11930 1.000 145.73766 157 ILE A N 1
ATOM 8680 C CA . ILE B 1 157 ? -33.84132 45.45585 25.46428 1.000 145.31161 157 ILE A CA 1
ATOM 8681 C C . ILE B 1 157 ? -34.84614 46.54489 25.80614 1.000 145.77957 157 ILE A C 1
ATOM 8682 O O . ILE B 1 157 ? -34.62047 47.73024 25.53435 1.000 147.43636 157 ILE A O 1
ATOM 8698 N N . LYS B 1 158 ? -35.96213 46.13188 26.40314 1.000 181.56510 158 LYS A N 1
ATOM 8699 C CA . LYS B 1 158 ? -37.04480 47.02155 26.79708 1.000 181.92876 158 LYS A CA 1
ATOM 8700 C C . LYS B 1 158 ? -37.65923 46.55504 28.11552 1.000 181.32093 158 LYS A C 1
ATOM 8701 O O . LYS B 1 158 ? -37.54612 45.38530 28.49423 1.000 180.07394 158 LYS A O 1
ATOM 8720 N N . THR B 1 159 ? -38.33806 47.48429 28.79386 1.000 183.41842 159 THR A N 1
ATOM 8721 C CA . THR B 1 159 ? -38.93216 47.26203 30.11254 1.000 183.24977 159 THR A CA 1
ATOM 8722 C C . THR B 1 159 ? -40.43049 47.56950 30.06754 1.000 182.67511 159 THR A C 1
ATOM 8723 O O . THR B 1 159 ? -40.82441 48.71516 29.82762 1.000 183.99042 159 THR A O 1
ATOM 8729 N N . ARG B 1 160 ? -41.27110 46.54639 30.27896 1.000 147.19712 160 ARG A N 1
ATOM 8730 C CA . ARG B 1 160 ? -42.71809 46.67905 30.08302 1.000 146.52091 160 ARG A CA 1
ATOM 8731 C C . ARG B 1 160 ? -43.43571 47.14051 31.34922 1.000 147.38952 160 ARG A C 1
ATOM 8732 O O . ARG B 1 160 ? -43.99101 48.24282 31.38725 1.000 148.75696 160 ARG A O 1
ATOM 8742 N N . GLY B 1 161 ? -43.47768 46.29187 32.37219 1.000 176.67317 161 GLY A N 1
ATOM 8743 C CA . GLY B 1 161 ? -44.25138 46.61713 33.55696 1.000 177.38416 161 GLY A CA 1
ATOM 8744 C C . GLY B 1 161 ? -43.49247 46.56536 34.86211 1.000 178.32703 161 GLY A C 1
ATOM 8745 O O . GLY B 1 161 ? -43.34766 45.49401 35.46197 1.000 177.21467 161 GLY A O 1
ATOM 8749 N N . ASP B 1 162 ? -43.03313 47.72750 35.32300 1.000 235.27829 162 ASP A N 1
ATOM 8750 C CA . ASP B 1 162 ? -42.29085 47.84481 36.57573 1.000 236.57327 162 ASP A CA 1
ATOM 8751 C C . ASP B 1 162 ? -41.28846 46.69840 36.68545 1.000 235.42406 162 ASP A C 1
ATOM 8752 O O . ASP B 1 162 ? -41.31114 45.89235 37.61683 1.000 234.77999 162 ASP A O 1
ATOM 8761 N N . GLY B 1 163 ? -40.37675 46.67436 35.71719 1.000 181.23062 163 GLY A N 1
ATOM 8762 C CA . GLY B 1 163 ? -39.44587 45.58371 35.52463 1.000 180.16372 163 GLY A CA 1
ATOM 8763 C C . GLY B 1 163 ? -39.86564 44.70238 34.36725 1.000 178.11798 163 GLY A C 1
ATOM 8764 O O . GLY B 1 163 ? -40.16698 45.20603 33.28162 1.000 178.05730 163 GLY A O 1
ATOM 8768 N N . SER B 1 164 ? -39.91894 43.39192 34.59201 1.000 180.96601 164 SER A N 1
ATOM 8769 C CA . SER B 1 164 ? -40.26537 42.45106 33.53542 1.000 179.19654 164 SER A CA 1
ATOM 8770 C C . SER B 1 164 ? -39.50984 42.82972 32.26364 1.000 179.57308 164 SER A C 1
ATOM 8771 O O . SER B 1 164 ? -40.08162 43.30411 31.27720 1.000 179.34592 164 SER A O 1
ATOM 8779 N N . ARG B 1 165 ? -38.21652 42.52197 32.28385 1.000 162.54764 165 ARG A N 1
ATOM 8780 C CA . ARG B 1 165 ? -37.35354 42.96376 31.20879 1.000 163.26631 165 ARG A CA 1
ATOM 8781 C C . ARG B 1 165 ? -37.48454 41.94532 30.09117 1.000 161.70717 165 ARG A C 1
ATOM 8782 O O . ARG B 1 165 ? -37.56605 40.73665 30.33272 1.000 160.56796 165 ARG A O 1
ATOM 8803 N N . PHE B 1 166 ? -37.51462 42.44017 28.86403 1.000 160.72529 166 PHE A N 1
ATOM 8804 C CA . PHE B 1 166 ? -37.59081 41.57888 27.69932 1.000 159.50663 166 PHE A CA 1
ATOM 8805 C C . PHE B 1 166 ? -36.77955 42.18812 26.57800 1.000 160.42720 166 PHE A C 1
ATOM 8806 O O . PHE B 1 166 ? -36.55072 43.39357 26.53516 1.000 161.79166 166 PHE A O 1
ATOM 8823 N N . ALA B 1 167 ? -36.34812 41.33901 25.65907 1.000 164.21665 167 ALA A N 1
ATOM 8824 C CA . ALA B 1 167 ? -35.53011 41.78615 24.54590 1.000 165.08457 167 ALA A CA 1
ATOM 8825 C C . ALA B 1 167 ? -36.14993 41.21194 23.28624 1.000 163.86092 167 ALA A C 1
ATOM 8826 O O . ALA B 1 167 ? -36.36555 39.99648 23.19986 1.000 162.75494 167 ALA A O 1
ATOM 8833 N N . GLU B 1 168 ? -36.42522 42.07682 22.31420 1.000 163.52304 168 GLU A N 1
ATOM 8834 C CA . GLU B 1 168 ? -36.94790 41.62090 21.04105 1.000 162.57010 168 GLU A CA 1
ATOM 8835 C C . GLU B 1 168 ? -35.86116 41.67725 19.98893 1.000 163.42882 168 GLU A C 1
ATOM 8836 O O . GLU B 1 168 ? -34.86578 42.40170 20.09878 1.000 164.90168 168 GLU A O 1
ATOM 8848 N N . LEU B 1 169 ? -36.07817 40.87614 18.96789 1.000 140.06024 169 LEU A N 1
ATOM 8849 C CA . LEU B 1 169 ? -35.19611 40.84225 17.82837 1.000 140.78946 169 LEU A CA 1
ATOM 8850 C C . LEU B 1 169 ? -35.49746 42.00726 16.88920 1.000 141.31446 169 LEU A C 1
ATOM 8851 O O . LEU B 1 169 ? -36.64608 42.43224 16.75398 1.000 140.63834 169 LEU A O 1
ATOM 8867 N N . VAL B 1 170 ? -34.45445 42.51341 16.22577 1.000 140.57055 170 VAL A N 1
ATOM 8868 C CA . VAL B 1 170 ? -34.59180 43.64042 15.30573 1.000 141.31587 170 VAL A CA 1
ATOM 8869 C C . VAL B 1 170 ? -33.73082 43.39476 14.07660 1.000 141.97035 170 VAL A C 1
ATOM 8870 O O . VAL B 1 170 ? -32.52939 43.14765 14.19583 1.000 143.00734 170 VAL A O 1
ATOM 8883 N N . VAL B 1 171 ? -34.34749 43.46214 12.89728 1.000 141.47208 171 VAL A N 1
ATOM 8884 C CA . VAL B 1 171 ? -33.61847 43.33761 11.63726 1.000 142.18805 171 VAL A CA 1
ATOM 8885 C C . VAL B 1 171 ? -32.80126 44.59386 11.36417 1.000 143.99684 171 VAL A C 1
ATOM 8886 O O . VAL B 1 171 ? -33.33301 45.71177 11.33938 1.000 144.39169 171 VAL A O 1
ATOM 8899 N N . GLU B 1 172 ? -31.49407 44.40874 11.17152 1.000 180.27833 172 GLU A N 1
ATOM 8900 C CA . GLU B 1 172 ? -30.55082 45.49227 10.91218 1.000 182.26892 172 GLU A CA 1
ATOM 8901 C C . GLU B 1 172 ? -30.39628 45.83118 9.43105 1.000 182.85961 172 GLU A C 1
ATOM 8902 O O . GLU B 1 172 ? -30.28931 47.01321 9.08218 1.000 184.07714 172 GLU A O 1
ATOM 8914 N N . LYS B 1 173 ? -30.39059 44.82884 8.54906 1.000 178.53160 173 LYS A N 1
ATOM 8915 C CA . LYS B 1 173 ? -30.24562 45.06225 7.11722 1.000 179.09613 173 LYS A CA 1
ATOM 8916 C C . LYS B 1 173 ? -31.09790 44.05931 6.35230 1.000 177.53830 173 LYS A C 1
ATOM 8917 O O . LYS B 1 173 ? -31.54711 43.04854 6.89776 1.000 176.28574 173 LYS A O 1
ATOM 8936 N N . SER B 1 174 ? -31.31446 44.36193 5.07396 1.000 153.90451 174 SER A N 1
ATOM 8937 C CA . SER B 1 174 ? -32.19130 43.56243 4.23098 1.000 152.65066 174 SER A CA 1
ATOM 8938 C C . SER B 1 174 ? -31.74397 42.10609 4.20868 1.000 152.39259 174 SER A C 1
ATOM 8939 O O . SER B 1 174 ? -30.54899 41.80366 4.14744 1.000 153.63519 174 SER A O 1
ATOM 8947 N N . LEU B 1 175 ? -32.71602 41.20268 4.24827 1.000 143.60860 175 LEU A N 1
ATOM 8948 C CA . LEU B 1 175 ? -32.47181 39.77556 4.11031 1.000 143.42698 175 LEU A CA 1
ATOM 8949 C C . LEU B 1 175 ? -32.69345 39.33976 2.66510 1.000 143.61746 175 LEU A C 1
ATOM 8950 O O . LEU B 1 175 ? -33.25636 40.06766 1.84396 1.000 143.53100 175 LEU A O 1
ATOM 8966 N N . ASP B 1 176 ? -32.23590 38.12762 2.36069 1.000 143.83941 176 ASP A N 1
ATOM 8967 C CA . ASP B 1 176 ? -32.44627 37.54178 1.03898 1.000 144.15472 176 ASP A CA 1
ATOM 8968 C C . ASP B 1 176 ? -32.30267 36.03351 1.14750 1.000 144.25970 176 ASP A C 1
ATOM 8969 O O . ASP B 1 176 ? -31.21705 35.53767 1.46718 1.000 145.32801 176 ASP A O 1
ATOM 8978 N N . ARG B 1 177 ? -33.39193 35.30744 0.88160 1.000 143.32710 177 ARG A N 1
ATOM 8979 C CA . ARG B 1 177 ? -33.34524 33.85039 0.94972 1.000 143.59117 177 ARG A CA 1
ATOM 8980 C C . ARG B 1 177 ? -32.47305 33.27687 -0.15713 1.000 145.27376 177 ARG A C 1
ATOM 8981 O O . ARG B 1 177 ? -31.69890 32.34082 0.07538 1.000 146.27338 177 ARG A O 1
ATOM 9002 N N . GLU B 1 178 ? -32.58307 33.82603 -1.36875 1.000 145.72637 178 GLU A N 1
ATOM 9003 C CA . GLU B 1 178 ? -31.83640 33.29830 -2.50273 1.000 147.40296 178 GLU A CA 1
ATOM 9004 C C . GLU B 1 178 ? -30.33088 33.35296 -2.28537 1.000 148.95400 178 GLU A C 1
ATOM 9005 O O . GLU B 1 178 ? -29.58733 32.74713 -3.06562 1.000 150.57503 178 GLU A O 1
ATOM 9017 N N . THR B 1 179 ? -29.86542 34.05963 -1.25582 1.000 148.66052 179 THR A N 1
ATOM 9018 C CA . THR B 1 179 ? -28.46102 34.05124 -0.86973 1.000 150.17147 179 THR A CA 1
ATOM 9019 C C . THR B 1 179 ? -28.21164 33.18164 0.35741 1.000 149.99605 179 THR A C 1
ATOM 9020 O O . THR B 1 179 ? -27.31089 32.33801 0.34296 1.000 151.45000 179 THR A O 1
ATOM 9031 N N . GLN B 1 180 ? -28.98464 33.36688 1.42769 1.000 155.77107 180 GLN A N 1
ATOM 9032 C CA . GLN B 1 180 ? -28.80371 32.55166 2.62597 1.000 155.55496 180 GLN A CA 1
ATOM 9033 C C . GLN B 1 180 ? -30.15451 32.31088 3.28568 1.000 153.62815 180 GLN A C 1
ATOM 9034 O O . GLN B 1 180 ? -30.82270 33.26765 3.68810 1.000 152.40780 180 GLN A O 1
ATOM 9048 N N . SER B 1 181 ? -30.55978 31.04255 3.38916 1.000 150.66334 181 SER A N 1
ATOM 9049 C CA . SER B 1 181 ? -31.89301 30.69481 3.87605 1.000 149.04070 181 SER A CA 1
ATOM 9050 C C . SER B 1 181 ? -31.97033 30.49490 5.38752 1.000 148.22907 181 SER A C 1
ATOM 9051 O O . SER B 1 181 ? -32.96359 30.89456 6.00701 1.000 146.73122 181 SER A O 1
ATOM 9059 N N . HIS B 1 182 ? -30.94627 29.90064 6.00283 1.000 168.23029 182 HIS A N 1
ATOM 9060 C CA . HIS B 1 182 ? -30.98393 29.54672 7.41640 1.000 167.62130 182 HIS A CA 1
ATOM 9061 C C . HIS B 1 182 ? -29.89069 30.29107 8.16663 1.000 168.25085 182 HIS A C 1
ATOM 9062 O O . HIS B 1 182 ? -28.83111 30.59357 7.61228 1.000 169.69242 182 HIS A O 1
ATOM 9076 N N . TYR B 1 183 ? -30.16480 30.59560 9.43306 1.000 157.21409 183 TYR A N 1
ATOM 9077 C CA . TYR B 1 183 ? -29.18539 31.20808 10.31983 1.000 157.87179 183 TYR A CA 1
ATOM 9078 C C . TYR B 1 183 ? -29.14518 30.45952 11.63764 1.000 157.59491 183 TYR A C 1
ATOM 9079 O O . TYR B 1 183 ? -30.16665 29.98114 12.13982 1.000 156.31555 183 TYR A O 1
ATOM 9097 N N . SER B 1 184 ? -27.94888 30.40688 12.20754 1.000 162.78414 184 SER A N 1
ATOM 9098 C CA . SER B 1 184 ? -27.70350 29.74459 13.48042 1.000 162.81576 184 SER A CA 1
ATOM 9099 C C . SER B 1 184 ? -27.01021 30.74651 14.38729 1.000 163.22355 184 SER A C 1
ATOM 9100 O O . SER B 1 184 ? -25.85471 31.10946 14.14848 1.000 164.81819 184 SER A O 1
ATOM 9108 N N . PHE B 1 185 ? -27.71230 31.19030 15.42181 1.000 144.61720 185 PHE A N 1
ATOM 9109 C CA . PHE B 1 185 ? -27.16507 32.13424 16.38199 1.000 145.04017 185 PHE A CA 1
ATOM 9110 C C . PHE B 1 185 ? -27.32948 31.56407 17.78533 1.000 144.53665 185 PHE A C 1
ATOM 9111 O O . PHE B 1 185 ? -27.89584 30.48408 17.97974 1.000 143.83363 185 PHE A O 1
ATOM 9128 N N . ARG B 1 186 ? -26.77142 32.27679 18.76076 1.000 159.38338 186 ARG A N 1
ATOM 9129 C CA . ARG B 1 186 ? -26.82221 31.87357 20.16028 1.000 159.08393 186 ARG A CA 1
ATOM 9130 C C . ARG B 1 186 ? -27.20967 33.07318 21.00747 1.000 158.59060 186 ARG A C 1
ATOM 9131 O O . ARG B 1 186 ? -26.58388 34.13403 20.90820 1.000 159.64024 186 ARG A O 1
ATOM 9152 N N . ILE B 1 187 ? -28.23614 32.91043 21.83664 1.000 142.89288 187 ILE A N 1
ATOM 9153 C CA . ILE B 1 187 ? -28.68623 33.97464 22.72735 1.000 142.50270 187 ILE A CA 1
ATOM 9154 C C . ILE B 1 187 ? -28.37835 33.59671 24.17114 1.000 142.76348 187 ILE A C 1
ATOM 9155 O O . ILE B 1 187 ? -28.54528 32.43700 24.56850 1.000 142.29571 187 ILE A O 1
ATOM 9171 N N . THR B 1 188 ? -27.93580 34.58509 24.95894 1.000 143.63680 188 THR A N 1
ATOM 9172 C CA . THR B 1 188 ? -27.66737 34.39633 26.37632 1.000 143.98434 188 THR A CA 1
ATOM 9173 C C . THR B 1 188 ? -28.35361 35.47347 27.20932 1.000 143.63130 188 THR A C 1
ATOM 9174 O O . THR B 1 188 ? -28.33614 36.65520 26.85315 1.000 144.20876 188 THR A O 1
ATOM 9185 N N . ALA B 1 189 ? -28.95869 35.04658 28.31709 1.000 142.81641 189 ALA A N 1
ATOM 9186 C CA . ALA B 1 189 ? -29.60695 35.91264 29.29230 1.000 142.61231 189 ALA A CA 1
ATOM 9187 C C . ALA B 1 189 ? -28.70213 36.12388 30.50223 1.000 144.04929 189 ALA A C 1
ATOM 9188 O O . ALA B 1 189 ? -28.00403 35.20843 30.94141 1.000 144.50131 189 ALA A O 1
ATOM 9195 N N . LEU B 1 190 ? -28.76601 37.33631 31.06700 1.000 144.86557 190 LEU A N 1
ATOM 9196 C CA . LEU B 1 190 ? -27.92685 37.78305 32.18259 1.000 146.52605 190 LEU A CA 1
ATOM 9197 C C . LEU B 1 190 ? -28.74737 38.44133 33.28632 1.000 146.33986 190 LEU A C 1
ATOM 9198 O O . LEU B 1 190 ? -29.72983 39.13876 33.01510 1.000 145.65333 190 LEU A O 1
ATOM 9214 N N . ASP B 1 191 ? -28.32725 38.21516 34.53336 1.000 148.44404 191 ASP A N 1
ATOM 9215 C CA . ASP B 1 191 ? -28.92995 38.82364 35.71194 1.000 148.65250 191 ASP A CA 1
ATOM 9216 C C . ASP B 1 191 ? -28.01922 39.89349 36.31091 1.000 151.03776 191 ASP A C 1
ATOM 9217 O O . ASP B 1 191 ? -26.81569 39.94433 36.03595 1.000 152.54099 191 ASP A O 1
ATOM 9226 N N . GLY B 1 192 ? -28.61284 40.74760 37.15363 1.000 150.19002 192 GLY A N 1
ATOM 9227 C CA . GLY B 1 192 ? -27.88582 41.86268 37.74069 1.000 152.63659 192 GLY A CA 1
ATOM 9228 C C . GLY B 1 192 ? -27.17243 41.55257 39.04094 1.000 153.86007 192 GLY A C 1
ATOM 9229 O O . GLY B 1 192 ? -27.55510 42.05029 40.10368 1.000 154.53408 192 GLY A O 1
ATOM 9233 N N . GLY B 1 193 ? -26.15404 40.69662 38.96817 1.000 183.61219 193 GLY A N 1
ATOM 9234 C CA . GLY B 1 193 ? -25.36310 40.35291 40.12769 1.000 184.91990 193 GLY A CA 1
ATOM 9235 C C . GLY B 1 193 ? -23.90058 40.67765 39.89480 1.000 187.28428 193 GLY A C 1
ATOM 9236 O O . GLY B 1 193 ? -23.46185 40.88150 38.76243 1.000 187.59906 193 GLY A O 1
ATOM 9240 N N . ASP B 1 194 ? -23.14681 40.75276 40.99403 1.000 239.19932 194 ASP A N 1
ATOM 9241 C CA . ASP B 1 194 ? -21.71049 40.99960 40.87194 1.000 241.67540 194 ASP A CA 1
ATOM 9242 C C . ASP B 1 194 ? -21.03591 39.96430 39.97947 1.000 241.12852 194 ASP A C 1
ATOM 9243 O O . ASP B 1 194 ? -20.47721 40.34668 38.93738 1.000 241.95782 194 ASP A O 1
ATOM 9252 N N . PRO B 1 195 ? -21.04413 38.66997 40.30107 1.000 192.72062 195 PRO A N 1
ATOM 9253 C CA . PRO B 1 195 ? -20.79360 37.65520 39.27664 1.000 191.70042 195 PRO A CA 1
ATOM 9254 C C . PRO B 1 195 ? -22.07910 37.31129 38.55172 1.000 189.00961 195 PRO A C 1
ATOM 9255 O O . PRO B 1 195 ? -22.92311 36.58184 39.09078 1.000 187.30641 195 PRO A O 1
ATOM 9266 N N . PRO B 1 196 ? -22.28410 37.82660 37.34221 1.000 156.33879 196 PRO A N 1
ATOM 9267 C CA . PRO B 1 196 ? -23.57490 37.61365 36.68693 1.000 153.91582 196 PRO A CA 1
ATOM 9268 C C . PRO B 1 196 ? -23.71178 36.17026 36.23747 1.000 152.42885 196 PRO A C 1
ATOM 9269 O O . PRO B 1 196 ? -22.74043 35.53214 35.82279 1.000 153.33360 196 PRO A O 1
ATOM 9280 N N . ARG B 1 197 ? -24.92913 35.65690 36.32314 1.000 155.24412 197 ARG A N 1
ATOM 9281 C CA . ARG B 1 197 ? -25.21048 34.31086 35.86363 1.000 153.86326 197 ARG A CA 1
ATOM 9282 C C . ARG B 1 197 ? -25.91747 34.38268 34.52404 1.000 152.55189 197 ARG A C 1
ATOM 9283 O O . ARG B 1 197 ? -26.63743 35.34221 34.23270 1.000 152.04978 197 ARG A O 1
ATOM 9304 N N . LEU B 1 198 ? -25.70308 33.35645 33.70617 1.000 152.40170 198 LEU A N 1
ATOM 9305 C CA . LEU B 1 198 ? -26.17024 33.40237 32.33529 1.000 151.50473 198 LEU A CA 1
ATOM 9306 C C . LEU B 1 198 ? -26.94930 32.14283 31.98976 1.000 149.93397 198 LEU A C 1
ATOM 9307 O O . LEU B 1 198 ? -26.86345 31.11404 32.66586 1.000 149.84997 198 LEU A O 1
ATOM 9323 N N . GLY B 1 199 ? -27.72997 32.25643 30.91968 1.000 172.15273 199 GLY A N 1
ATOM 9324 C CA . GLY B 1 199 ? -28.34327 31.10136 30.29730 1.000 171.01860 199 GLY A CA 1
ATOM 9325 C C . GLY B 1 199 ? -28.19625 31.23440 28.79466 1.000 171.11957 199 GLY A C 1
ATOM 9326 O O . GLY B 1 199 ? -27.98023 32.33086 28.28672 1.000 171.59905 199 GLY A O 1
ATOM 9330 N N . THR B 1 200 ? -28.27151 30.10967 28.08112 1.000 160.29563 200 THR A N 1
ATOM 9331 C CA . THR B 1 200 ? -28.05478 30.16711 26.64407 1.000 160.57527 200 THR A CA 1
ATOM 9332 C C . THR B 1 200 ? -29.03802 29.25677 25.92618 1.000 159.37540 200 THR A C 1
ATOM 9333 O O . THR B 1 200 ? -29.47809 28.24150 26.47337 1.000 158.88041 200 THR A O 1
ATOM 9344 N N . VAL B 1 201 ? -29.38121 29.63802 24.69213 1.000 149.27943 201 VAL A N 1
ATOM 9345 C CA . VAL B 1 201 ? -30.19943 28.80061 23.81908 1.000 148.46358 201 VAL A CA 1
ATOM 9346 C C . VAL B 1 201 ? -29.82167 29.08088 22.37628 1.000 149.05400 201 VAL A C 1
ATOM 9347 O O . VAL B 1 201 ? -29.40071 30.18710 22.01631 1.000 149.50926 201 VAL A O 1
ATOM 9360 N N . GLY B 1 202 ? -29.94793 28.04049 21.56043 1.000 167.78676 202 GLY A N 1
ATOM 9361 C CA . GLY B 1 202 ? -29.71765 28.16825 20.13953 1.000 168.31181 202 GLY A CA 1
ATOM 9362 C C . GLY B 1 202 ? -30.90712 28.80613 19.44097 1.000 166.96022 202 GLY A C 1
ATOM 9363 O O . GLY B 1 202 ? -32.06384 28.50966 19.72754 1.000 165.70985 202 GLY A O 1
ATOM 9367 N N . LEU B 1 203 ? -30.60702 29.73621 18.54733 1.000 144.91799 203 LEU A N 1
ATOM 9368 C CA . LEU B 1 203 ? -31.62730 30.49921 17.84532 1.000 143.84105 203 LEU A CA 1
ATOM 9369 C C . LEU B 1 203 ? -31.50205 30.17911 16.36090 1.000 144.37907 203 LEU A C 1
ATOM 9370 O O . LEU B 1 203 ? -30.56515 30.64286 15.69975 1.000 145.52391 203 LEU A O 1
ATOM 9386 N N . SER B 1 204 ? -32.43111 29.37650 15.84418 1.000 165.95449 204 SER A N 1
ATOM 9387 C CA . SER B 1 204 ? -32.48033 29.06849 14.42244 1.000 166.42808 204 SER A CA 1
ATOM 9388 C C . SER B 1 204 ? -33.44190 30.02800 13.73448 1.000 165.42546 204 SER A C 1
ATOM 9389 O O . SER B 1 204 ? -34.59448 30.16975 14.15364 1.000 164.15980 204 SER A O 1
ATOM 9397 N N . ILE B 1 205 ? -32.96503 30.68636 12.68405 1.000 156.23290 205 ILE A N 1
ATOM 9398 C CA . ILE B 1 205 ? -33.75879 31.65247 11.92842 1.000 155.51940 205 ILE A CA 1
ATOM 9399 C C . ILE B 1 205 ? -33.93789 31.13238 10.50939 1.000 155.95210 205 ILE A C 1
ATOM 9400 O O . ILE B 1 205 ? -32.97618 31.07538 9.73484 1.000 157.21916 205 ILE A O 1
ATOM 9416 N N . LYS B 1 206 ? -35.16715 30.77300 10.16032 1.000 148.80862 206 LYS A N 1
ATOM 9417 C CA . LYS B 1 206 ? -35.49499 30.36774 8.80228 1.000 149.19892 206 LYS A CA 1
ATOM 9418 C C . LYS B 1 206 ? -36.01776 31.57022 8.02504 1.000 148.73430 206 LYS A C 1
ATOM 9419 O O . LYS B 1 206 ? -36.97950 32.21850 8.45214 1.000 147.61557 206 LYS A O 1
ATOM 9438 N N . VAL B 1 207 ? -35.38820 31.87102 6.89207 1.000 139.15732 207 VAL A N 1
ATOM 9439 C CA . VAL B 1 207 ? -35.80444 32.98778 6.05099 1.000 138.92086 207 VAL A CA 1
ATOM 9440 C C . VAL B 1 207 ? -36.87604 32.47661 5.09305 1.000 138.57122 207 VAL A C 1
ATOM 9441 O O . VAL B 1 207 ? -36.57338 31.76436 4.13275 1.000 139.49862 207 VAL A O 1
ATOM 9454 N N . THR B 1 208 ? -38.13063 32.83706 5.35262 1.000 139.27400 208 THR A N 1
ATOM 9455 C CA . THR B 1 208 ? -39.21325 32.45885 4.45617 1.000 139.01668 208 THR A CA 1
ATOM 9456 C C . THR B 1 208 ? -39.12199 33.24997 3.15434 1.000 139.52845 208 THR A C 1
ATOM 9457 O O . THR B 1 208 ? -38.71541 34.41492 3.13324 1.000 139.60341 208 THR A O 1
ATOM 9468 N N . ASP B 1 209 ? -39.50831 32.60060 2.05939 1.000 171.99901 209 ASP A N 1
ATOM 9469 C CA . ASP B 1 209 ? -39.29956 33.15254 0.73018 1.000 172.71144 209 ASP A CA 1
ATOM 9470 C C . ASP B 1 209 ? -40.31787 34.24398 0.41433 1.000 171.93254 209 ASP A C 1
ATOM 9471 O O . ASP B 1 209 ? -41.40156 34.31927 1.00026 1.000 170.94515 209 ASP A O 1
ATOM 9480 N N . SER B 1 210 ? -39.94023 35.10352 -0.53003 1.000 139.95798 210 SER A N 1
ATOM 9481 C CA . SER B 1 210 ? -40.83462 36.09040 -1.11315 1.000 139.56581 210 SER A CA 1
ATOM 9482 C C . SER B 1 210 ? -40.63623 36.08300 -2.61967 1.000 140.53604 210 SER A C 1
ATOM 9483 O O . SER B 1 210 ? -39.50441 35.97031 -3.10253 1.000 141.57827 210 SER A O 1
ATOM 9491 N N . ASN B 1 211 ? -41.73959 36.19251 -3.35843 1.000 144.35713 211 ASN A N 1
ATOM 9492 C CA . ASN B 1 211 ? -41.66515 36.23245 -4.81182 1.000 145.28126 211 ASN A CA 1
ATOM 9493 C C . ASN B 1 211 ? -41.03237 37.54390 -5.25589 1.000 145.74411 211 ASN A C 1
ATOM 9494 O O . ASN B 1 211 ? -41.72262 38.43823 -5.75556 1.000 145.57926 211 ASN A O 1
ATOM 9505 N N . ASP B 1 212 ? -39.71518 37.66145 -5.08232 1.000 141.11169 212 ASP A N 1
ATOM 9506 C CA . ASP B 1 212 ? -38.97373 38.86067 -5.45173 1.000 141.80367 212 ASP A CA 1
ATOM 9507 C C . ASP B 1 212 ? -38.02968 38.60439 -6.62132 1.000 143.22483 212 ASP A C 1
ATOM 9508 O O . ASP B 1 212 ? -37.07316 39.35916 -6.82292 1.000 144.10385 212 ASP A O 1
ATOM 9517 N N . ASN B 1 213 ? -38.28035 37.54761 -7.39194 1.000 147.90314 213 ASN A N 1
ATOM 9518 C CA . ASN B 1 213 ? -37.54750 37.26739 -8.61796 1.000 147.46956 213 ASN A CA 1
ATOM 9519 C C . ASN B 1 213 ? -38.54668 36.93338 -9.71315 1.000 147.37936 213 ASN A C 1
ATOM 9520 O O . ASN B 1 213 ? -39.46546 36.13664 -9.49808 1.000 147.69835 213 ASN A O 1
ATOM 9531 N N . ASN B 1 214 ? -38.36955 37.53870 -10.86569 1.000 134.44723 214 ASN A N 1
ATOM 9532 C CA . ASN B 1 214 ? -39.22036 37.29687 -12.01548 1.000 134.33971 214 ASN A CA 1
ATOM 9533 C C . ASN B 1 214 ? -38.57234 36.28832 -12.95765 1.000 134.11023 214 ASN A C 1
ATOM 9534 O O . ASN B 1 214 ? -37.34391 36.19432 -13.01913 1.000 134.10946 214 ASN A O 1
ATOM 9545 N N . PRO B 1 215 ? -39.35363 35.49901 -13.69691 1.000 134.14182 215 PRO A N 1
ATOM 9546 C CA . PRO B 1 215 ? -38.74726 34.61884 -14.70195 1.000 134.11548 215 PRO A CA 1
ATOM 9547 C C . PRO B 1 215 ? -37.90830 35.42756 -15.68114 1.000 133.89503 215 PRO A C 1
ATOM 9548 O O . PRO B 1 215 ? -38.20412 36.58861 -15.97232 1.000 133.75500 215 PRO A O 1
ATOM 9559 N N . VAL B 1 216 ? -36.84303 34.80610 -16.18385 1.000 134.16316 216 VAL A N 1
ATOM 9560 C CA . VAL B 1 216 ? -35.89874 35.47641 -17.07356 1.000 134.32842 216 VAL A CA 1
ATOM 9561 C C . VAL B 1 216 ? -35.43615 34.49268 -18.13874 1.000 134.75360 216 VAL A C 1
ATOM 9562 O O . VAL B 1 216 ? -34.99849 33.38242 -17.81898 1.000 135.28136 216 VAL A O 1
ATOM 9575 N N . PHE B 1 217 ? -35.53769 34.90140 -19.40139 1.000 134.71620 217 PHE A N 1
ATOM 9576 C CA . PHE B 1 217 ? -35.05777 34.09926 -20.51831 1.000 135.27887 217 PHE A CA 1
ATOM 9577 C C . PHE B 1 217 ? -33.55795 34.29980 -20.71715 1.000 136.25530 217 PHE A C 1
ATOM 9578 O O . PHE B 1 217 ? -32.99730 35.34539 -20.37738 1.000 136.41270 217 PHE A O 1
ATOM 9595 N N . SER B 1 218 ? -32.90774 33.27384 -21.27373 1.000 184.65564 218 SER A N 1
ATOM 9596 C CA . SER B 1 218 ? -31.46660 33.33697 -21.50947 1.000 186.01317 218 SER A CA 1
ATOM 9597 C C . SER B 1 218 ? -31.09525 34.53423 -22.37746 1.000 186.30306 218 SER A C 1
ATOM 9598 O O . SER B 1 218 ? -30.14813 35.26798 -22.07004 1.000 187.10780 218 SER A O 1
ATOM 9606 N N . GLU B 1 219 ? -31.83333 34.75166 -23.46347 1.000 139.55100 219 GLU A N 1
ATOM 9607 C CA . GLU B 1 219 ? -31.57251 35.84986 -24.38226 1.000 140.00308 219 GLU A CA 1
ATOM 9608 C C . GLU B 1 219 ? -32.86476 36.60853 -24.63949 1.000 138.77467 219 GLU A C 1
ATOM 9609 O O . GLU B 1 219 ? -33.96265 36.12336 -24.35866 1.000 137.71206 219 GLU A O 1
ATOM 9621 N N . SER B 1 220 ? -32.72139 37.81274 -25.19357 1.000 142.43128 220 SER A N 1
ATOM 9622 C CA . SER B 1 220 ? -33.89088 38.65337 -25.41558 1.000 141.62131 220 SER A CA 1
ATOM 9623 C C . SER B 1 220 ? -34.72632 38.15700 -26.58906 1.000 141.17265 220 SER A C 1
ATOM 9624 O O . SER B 1 220 ? -35.95955 38.13041 -26.50772 1.000 140.21651 220 SER A O 1
ATOM 9632 N N . THR B 1 221 ? -34.08272 37.76456 -27.68403 1.000 156.01670 221 THR A N 1
ATOM 9633 C CA . THR B 1 221 ? -34.77406 37.27837 -28.86989 1.000 155.73345 221 THR A CA 1
ATOM 9634 C C . THR B 1 221 ? -34.15760 35.96190 -29.32238 1.000 156.37753 221 THR A C 1
ATOM 9635 O O . THR B 1 221 ? -32.98554 35.68506 -29.05362 1.000 157.49340 221 THR A O 1
ATOM 9646 N N . TYR B 1 222 ? -34.96120 35.15344 -30.01227 1.000 152.88608 222 TYR A N 1
ATOM 9647 C CA . TYR B 1 222 ? -34.52454 33.86626 -30.53827 1.000 153.69060 222 TYR A CA 1
ATOM 9648 C C . TYR B 1 222 ? -34.88975 33.75550 -32.01220 1.000 153.92785 222 TYR A C 1
ATOM 9649 O O . TYR B 1 222 ? -35.77276 34.45646 -32.51341 1.000 153.14513 222 TYR A O 1
ATOM 9667 N N . ALA B 1 223 ? -34.18657 32.85707 -32.70272 1.000 139.84516 223 ALA A N 1
ATOM 9668 C CA . ALA B 1 223 ? -34.39293 32.62025 -34.12938 1.000 140.33105 223 ALA A CA 1
ATOM 9669 C C . ALA B 1 223 ? -34.26258 31.13197 -34.42247 1.000 141.22550 223 ALA A C 1
ATOM 9670 O O . ALA B 1 223 ? -33.23813 30.52383 -34.09677 1.000 142.65075 223 ALA A O 1
ATOM 9677 N N . VAL B 1 224 ? -35.29794 30.54837 -35.03358 1.000 140.62318 224 VAL A N 1
ATOM 9678 C CA . VAL B 1 224 ? -35.31640 29.13251 -35.38661 1.000 141.63724 224 VAL A CA 1
ATOM 9679 C C . VAL B 1 224 ? -35.85418 28.97539 -36.80480 1.000 141.77124 224 VAL A C 1
ATOM 9680 O O . VAL B 1 224 ? -36.56104 29.84082 -37.32656 1.000 140.67417 224 VAL A O 1
ATOM 9693 N N . SER B 1 225 ? -35.50023 27.84926 -37.42994 1.000 148.41359 225 SER A N 1
ATOM 9694 C CA . SER B 1 225 ? -35.95069 27.51060 -38.77193 1.000 148.79805 225 SER A CA 1
ATOM 9695 C C . SER B 1 225 ? -36.67515 26.16986 -38.76097 1.000 149.20231 225 SER A C 1
ATOM 9696 O O . SER B 1 225 ? -36.27636 25.24585 -38.04523 1.000 150.30964 225 SER A O 1
ATOM 9704 N N . VAL B 1 226 ? -37.73817 26.06914 -39.55699 1.000 157.50357 226 VAL A N 1
ATOM 9705 C CA . VAL B 1 226 ? -38.54009 24.84727 -39.64393 1.000 158.04169 226 VAL A CA 1
ATOM 9706 C C . VAL B 1 226 ? -38.87880 24.53410 -41.09954 1.000 158.64349 226 VAL A C 1
ATOM 9707 O O . VAL B 1 226 ? -39.39409 25.40715 -41.81107 1.000 157.48216 226 VAL A O 1
ATOM 9720 N N . PRO B 1 227 ? -38.61724 23.31842 -41.58573 1.000 190.43417 227 PRO A N 1
ATOM 9721 C CA . PRO B 1 227 ? -39.01731 22.97303 -42.95756 1.000 191.04819 227 PRO A CA 1
ATOM 9722 C C . PRO B 1 227 ? -40.52899 22.94977 -43.12126 1.000 189.69956 227 PRO A C 1
ATOM 9723 O O . PRO B 1 227 ? -41.25861 22.43952 -42.26753 1.000 189.47360 227 PRO A O 1
ATOM 9734 N N . GLU B 1 228 ? -40.99195 23.51530 -44.23587 1.000 155.69858 228 GLU A N 1
ATOM 9735 C CA . GLU B 1 228 ? -42.41850 23.58171 -44.51110 1.000 154.57855 228 GLU A CA 1
ATOM 9736 C C . GLU B 1 228 ? -43.02228 22.18164 -44.51853 1.000 155.95900 228 GLU A C 1
ATOM 9737 O O . GLU B 1 228 ? -42.33745 21.17755 -44.73152 1.000 157.94547 228 GLU A O 1
ATOM 9749 N N . ASN B 1 229 ? -44.32969 22.12633 -44.27697 1.000 160.43472 229 ASN A N 1
ATOM 9750 C CA . ASN B 1 229 ? -45.08077 20.87509 -44.24570 1.000 161.85032 229 ASN A CA 1
ATOM 9751 C C . ASN B 1 229 ? -44.63218 19.96487 -43.11134 1.000 163.23157 229 ASN A C 1
ATOM 9752 O O . ASN B 1 229 ? -44.92537 18.76446 -43.12486 1.000 165.11841 229 ASN A O 1
ATOM 9763 N N . SER B 1 230 ? -43.91825 20.50772 -42.13061 1.000 165.83154 230 SER A N 1
ATOM 9764 C CA . SER B 1 230 ? -43.54052 19.71760 -40.97109 1.000 167.06291 230 SER A CA 1
ATOM 9765 C C . SER B 1 230 ? -44.80085 19.15748 -40.31717 1.000 167.36728 230 SER A C 1
ATOM 9766 O O . SER B 1 230 ? -45.76280 19.90659 -40.09968 1.000 165.79640 230 SER A O 1
ATOM 9774 N N . PRO B 1 231 ? -44.84341 17.86946 -39.99089 1.000 158.21015 231 PRO A N 1
ATOM 9775 C CA . PRO B 1 231 ? -46.09583 17.26944 -39.52832 1.000 158.97787 231 PRO A CA 1
ATOM 9776 C C . PRO B 1 231 ? -46.53286 17.86677 -38.20345 1.000 157.73804 231 PRO A C 1
ATOM 9777 O O . PRO B 1 231 ? -45.72859 18.49989 -37.50215 1.000 156.66346 231 PRO A O 1
ATOM 9788 N N . PRO B 1 232 ? -47.80054 17.69466 -37.82990 1.000 171.04922 232 PRO A N 1
ATOM 9789 C CA . PRO B 1 232 ? -48.26125 18.18490 -36.52525 1.000 170.26828 232 PRO A CA 1
ATOM 9790 C C . PRO B 1 232 ? -47.38292 17.67417 -35.38660 1.000 171.23949 232 PRO A C 1
ATOM 9791 O O . PRO B 1 232 ? -46.82522 16.57797 -35.45053 1.000 173.37645 232 PRO A O 1
ATOM 9802 N N . ASN B 1 233 ? -47.26229 18.48689 -34.33323 1.000 154.07179 233 ASN A N 1
ATOM 9803 C CA . ASN B 1 233 ? -46.51237 18.12268 -33.12402 1.000 154.81213 233 ASN A CA 1
ATOM 9804 C C . ASN B 1 233 ? -45.01969 17.92739 -33.40529 1.000 155.16744 233 ASN A C 1
ATOM 9805 O O . ASN B 1 233 ? -44.41730 16.89714 -33.07801 1.000 157.29268 233 ASN A O 1
ATOM 9816 N N . THR B 1 234 ? -44.43758 18.92112 -34.07460 1.000 148.30038 234 THR A N 1
ATOM 9817 C CA . THR B 1 234 ? -43.00815 18.90087 -34.34846 1.000 148.69539 234 THR A CA 1
ATOM 9818 C C . THR B 1 234 ? -42.24498 19.86123 -33.43179 1.000 147.21585 234 THR A C 1
ATOM 9819 O O . THR B 1 234 ? -42.70976 20.98281 -33.21224 1.000 145.19253 234 THR A O 1
ATOM 9830 N N . PRO B 1 235 ? -41.06384 19.48125 -32.89433 1.000 148.33481 235 PRO A N 1
ATOM 9831 C CA . PRO B 1 235 ? -40.31952 20.42035 -32.03273 1.000 147.00421 235 PRO A CA 1
ATOM 9832 C C . PRO B 1 235 ? -39.84331 21.66017 -32.77117 1.000 145.37056 235 PRO A C 1
ATOM 9833 O O . PRO B 1 235 ? -38.93751 21.58995 -33.60789 1.000 146.21017 235 PRO A O 1
ATOM 9844 N N . VAL B 1 236 ? -40.46811 22.80280 -32.46917 1.000 143.31072 236 VAL A N 1
ATOM 9845 C CA . VAL B 1 236 ? -40.06126 24.09706 -33.01308 1.000 141.88370 236 VAL A CA 1
ATOM 9846 C C . VAL B 1 236 ? -38.95328 24.66931 -32.15476 1.000 141.69284 236 VAL A C 1
ATOM 9847 O O . VAL B 1 236 ? -37.83570 24.88355 -32.63190 1.000 142.33081 236 VAL A O 1
ATOM 9860 N N . ILE B 1 237 ? -39.24592 24.92226 -30.87985 1.000 140.99770 237 ILE A N 1
ATOM 9861 C CA . ILE B 1 237 ? -38.24939 25.57151 -30.03134 1.000 140.70781 237 ILE A CA 1
ATOM 9862 C C . ILE B 1 237 ? -38.56199 25.26884 -28.57851 1.000 140.65650 237 ILE A C 1
ATOM 9863 O O . ILE B 1 237 ? -39.72164 25.17528 -28.18402 1.000 140.16701 237 ILE A O 1
ATOM 9879 N N . ARG B 1 238 ? -37.51425 25.12753 -27.78000 1.000 174.98749 238 ARG A N 1
ATOM 9880 C CA . ARG B 1 238 ? -37.63125 24.83418 -26.35637 1.000 175.10351 238 ARG A CA 1
ATOM 9881 C C . ARG B 1 238 ? -37.17171 26.03347 -25.53468 1.000 173.86962 238 ARG A C 1
ATOM 9882 O O . ARG B 1 238 ? -35.97348 26.22700 -25.30874 1.000 174.39385 238 ARG A O 1
ATOM 9903 N N . LEU B 1 239 ? -38.13480 26.82980 -25.08004 1.000 170.14869 239 LEU A N 1
ATOM 9904 C CA . LEU B 1 239 ? -37.83340 27.97040 -24.23311 1.000 169.12666 239 LEU A CA 1
ATOM 9905 C C . LEU B 1 239 ? -37.54568 27.49929 -22.81280 1.000 169.62129 239 LEU A C 1
ATOM 9906 O O . LEU B 1 239 ? -38.11127 26.50983 -22.33884 1.000 170.40119 239 LEU A O 1
ATOM 9922 N N . ASN B 1 240 ? -36.65603 28.22314 -22.13283 1.000 150.45917 240 ASN A N 1
ATOM 9923 C CA . ASN B 1 240 ? -36.20171 27.85434 -20.78707 1.000 150.95904 240 ASN A CA 1
ATOM 9924 C C . ASN B 1 240 ? -36.00761 29.12749 -19.96091 1.000 149.88782 240 ASN A C 1
ATOM 9925 O O . ASN B 1 240 ? -34.94969 29.76089 -20.01041 1.000 149.96561 240 ASN A O 1
ATOM 9935 N N . ALA B 1 241 ? -37.03668 29.48860 -19.19925 1.000 158.49800 241 ALA A N 1
ATOM 9936 C CA . ALA B 1 241 ? -36.98270 30.59770 -18.25870 1.000 157.72704 241 ALA A CA 1
ATOM 9937 C C . ALA B 1 241 ? -36.56291 30.10371 -16.87998 1.000 158.25137 241 ALA A C 1
ATOM 9938 O O . ALA B 1 241 ? -36.84218 28.96553 -16.49415 1.000 159.10105 241 ALA A O 1
ATOM 9945 N N . SER B 1 242 ? -35.88715 30.97698 -16.13762 1.000 137.56074 242 SER A N 1
ATOM 9946 C CA . SER B 1 242 ? -35.36859 30.65428 -14.81622 1.000 138.01275 242 SER A CA 1
ATOM 9947 C C . SER B 1 242 ? -35.95605 31.59628 -13.77435 1.000 137.28723 242 SER A C 1
ATOM 9948 O O . SER B 1 242 ? -36.04740 32.80799 -13.99809 1.000 136.60634 242 SER A O 1
ATOM 9956 N N . ASP B 1 243 ? -36.34799 31.02785 -12.63234 1.000 136.22023 243 ASP A N 1
ATOM 9957 C CA . ASP B 1 243 ? -36.81524 31.80221 -11.48946 1.000 135.83996 243 ASP A CA 1
ATOM 9958 C C . ASP B 1 243 ? -36.28626 31.17579 -10.20118 1.000 136.50872 243 ASP A C 1
ATOM 9959 O O . ASP B 1 243 ? -36.69099 30.06031 -9.85136 1.000 137.36701 243 ASP A O 1
ATOM 9968 N N . PRO B 1 244 ? -35.39211 31.84347 -9.46629 1.000 143.16909 244 PRO A N 1
ATOM 9969 C CA . PRO B 1 244 ? -34.78968 31.21850 -8.28084 1.000 143.87882 244 PRO A CA 1
ATOM 9970 C C . PRO B 1 244 ? -35.66966 31.21519 -7.03657 1.000 144.03289 244 PRO A C 1
ATOM 9971 O O . PRO B 1 244 ? -35.21017 30.75338 -5.98505 1.000 144.64788 244 PRO A O 1
ATOM 9982 N N . ASP B 1 245 ? -36.90518 31.70722 -7.10892 1.000 154.06775 245 ASP A N 1
ATOM 9983 C CA . ASP B 1 245 ? -37.77526 31.71949 -5.94321 1.000 154.54054 245 ASP A CA 1
ATOM 9984 C C . ASP B 1 245 ? -38.10578 30.29159 -5.51343 1.000 155.79400 245 ASP A C 1
ATOM 9985 O O . ASP B 1 245 ? -37.68173 29.30479 -6.12593 1.000 156.32453 245 ASP A O 1
ATOM 9994 N N . GLU B 1 246 ? -38.87823 30.18855 -4.43604 1.000 139.33890 246 GLU A N 1
ATOM 9995 C CA . GLU B 1 246 ? -39.17563 28.91931 -3.78591 1.000 140.86994 246 GLU A CA 1
ATOM 9996 C C . GLU B 1 246 ? -40.54962 28.41142 -4.20256 1.000 141.83592 246 GLU A C 1
ATOM 9997 O O . GLU B 1 246 ? -41.52268 29.16952 -4.22899 1.000 141.67553 246 GLU A O 1
ATOM 10005 N N . GLY B 1 247 ? -40.61779 27.12305 -4.52641 1.000 143.09861 247 GLY A N 1
ATOM 10006 C CA . GLY B 1 247 ? -41.89770 26.48642 -4.79435 1.000 144.47181 247 GLY A CA 1
ATOM 10007 C C . GLY B 1 247 ? -42.68954 27.20990 -5.86055 1.000 143.58272 247 GLY A C 1
ATOM 10008 O O . GLY B 1 247 ? -42.19560 27.48088 -6.96141 1.000 142.38082 247 GLY A O 1
ATOM 10012 N N . THR B 1 248 ? -43.94502 27.52153 -5.53252 1.000 151.65594 248 THR A N 1
ATOM 10013 C CA . THR B 1 248 ? -44.83451 28.18017 -6.48293 1.000 151.18455 248 THR A CA 1
ATOM 10014 C C . THR B 1 248 ? -44.19338 29.43407 -7.06229 1.000 149.13367 248 THR A C 1
ATOM 10015 O O . THR B 1 248 ? -44.24817 29.67213 -8.27377 1.000 148.32363 248 THR A O 1
ATOM 10026 N N . ASN B 1 249 ? -43.58266 30.25413 -6.20493 1.000 141.19088 249 ASN A N 1
ATOM 10027 C CA . ASN B 1 249 ? -42.99779 31.50597 -6.67281 1.000 139.62035 249 ASN A CA 1
ATOM 10028 C C . ASN B 1 249 ? -41.90031 31.26770 -7.70056 1.000 138.57026 249 ASN A C 1
ATOM 10029 O O . ASN B 1 249 ? -41.66664 32.12034 -8.56419 1.000 137.55958 249 ASN A O 1
ATOM 10040 N N . GLY B 1 250 ? -41.22580 30.12363 -7.63415 1.000 153.11783 250 GLY A N 1
ATOM 10041 C CA . GLY B 1 250 ? -40.16658 29.80109 -8.56311 1.000 152.54851 250 GLY A CA 1
ATOM 10042 C C . GLY B 1 250 ? -40.59120 28.92416 -9.71442 1.000 153.03024 250 GLY A C 1
ATOM 10043 O O . GLY B 1 250 ? -39.75181 28.56518 -10.54590 1.000 152.82715 250 GLY A O 1
ATOM 10047 N N . GLN B 1 251 ? -41.87002 28.57026 -9.79376 1.000 139.80408 251 GLN A N 1
ATOM 10048 C CA . GLN B 1 251 ? -42.38154 27.72122 -10.86058 1.000 140.44459 251 GLN A CA 1
ATOM 10049 C C . GLN B 1 251 ? -42.83585 28.58249 -12.03067 1.000 139.36404 251 GLN A C 1
ATOM 10050 O O . GLN B 1 251 ? -43.69112 29.45855 -11.87016 1.000 139.14723 251 GLN A O 1
ATOM 10064 N N . VAL B 1 252 ? -42.27321 28.31806 -13.20206 1.000 138.91637 252 VAL A N 1
ATOM 10065 C CA . VAL B 1 252 ? -42.55460 29.08644 -14.40759 1.000 137.93843 252 VAL A CA 1
ATOM 10066 C C . VAL B 1 252 ? -43.62271 28.36685 -15.20750 1.000 138.75840 252 VAL A C 1
ATOM 10067 O O . VAL B 1 252 ? -43.63680 27.13302 -15.29098 1.000 139.94070 252 VAL A O 1
ATOM 10080 N N . VAL B 1 253 ? -44.52452 29.14217 -15.79543 1.000 138.34097 253 VAL A N 1
ATOM 10081 C CA . VAL B 1 253 ? -45.51979 28.61703 -16.71705 1.000 139.01630 253 VAL A CA 1
ATOM 10082 C C . VAL B 1 253 ? -45.42707 29.45605 -17.98241 1.000 137.82718 253 VAL A C 1
ATOM 10083 O O . VAL B 1 253 ? -45.69763 30.66200 -17.95386 1.000 137.16481 253 VAL A O 1
ATOM 10096 N N . TYR B 1 254 ? -45.02891 28.83154 -19.08457 1.000 137.75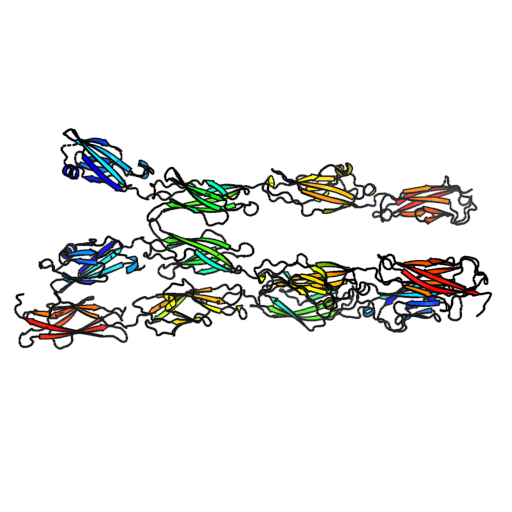419 254 TYR A N 1
ATOM 10097 C CA . TYR B 1 254 ? -44.93523 29.57390 -20.32678 1.000 136.78268 254 TYR A CA 1
ATOM 10098 C C . TYR B 1 254 ? -46.30245 29.64923 -20.99369 1.000 137.20893 254 TYR A C 1
ATOM 10099 O O . TYR B 1 254 ? -47.20191 28.85215 -20.71933 1.000 138.43268 254 TYR A O 1
ATOM 10117 N N . SER B 1 255 ? -46.46419 30.64746 -21.85559 1.000 146.73717 255 SER A N 1
ATOM 10118 C CA . SER B 1 255 ? -47.72223 30.80453 -22.57102 1.000 147.18493 255 SER A CA 1
ATOM 10119 C C . SER B 1 255 ? -47.52135 31.80795 -23.69518 1.000 146.24422 255 SER A C 1
ATOM 10120 O O . SER B 1 255 ? -46.51993 32.52674 -23.73941 1.000 145.40807 255 SER A O 1
ATOM 10128 N N . PHE B 1 256 ? -48.48422 31.84330 -24.60687 1.000 136.44492 256 PHE A N 1
ATOM 10129 C CA . PHE B 1 256 ? -48.43128 32.78324 -25.71504 1.000 135.78440 256 PHE A CA 1
ATOM 10130 C C . PHE B 1 256 ? -48.98793 34.14205 -25.32456 1.000 135.93071 256 PHE A C 1
ATOM 10131 O O . PHE B 1 256 ? -49.92053 34.25648 -24.52217 1.000 136.84699 256 PHE A O 1
ATOM 10148 N N . TYR B 1 257 ? -48.38646 35.17889 -25.90046 1.000 139.43660 257 TYR A N 1
ATOM 10149 C CA . TYR B 1 257 ? -48.78540 36.54938 -25.64845 1.000 139.79992 257 TYR A CA 1
ATOM 10150 C C . TYR B 1 257 ? -48.85751 37.27687 -26.98325 1.000 139.68966 257 TYR A C 1
ATOM 10151 O O . TYR B 1 257 ? -48.22846 36.86629 -27.96029 1.000 139.08280 257 TYR A O 1
ATOM 10169 N N . GLY B 1 258 ? -49.64725 38.34908 -27.02627 1.000 187.32669 258 GLY A N 1
ATOM 10170 C CA . GLY B 1 258 ? -49.81056 39.13079 -28.23049 1.000 187.50779 258 GLY A CA 1
ATOM 10171 C C . GLY B 1 258 ? -51.26899 39.35282 -28.53799 1.000 188.66942 258 GLY A C 1
ATOM 10172 O O . GLY B 1 258 ? -52.15374 39.10870 -27.71014 1.000 189.56315 258 GLY A O 1
ATOM 10176 N N . TYR B 1 259 ? -51.53328 39.83001 -29.75124 1.000 166.71869 259 TYR A N 1
ATOM 10177 C CA . TYR B 1 259 ? -52.90893 40.00504 -30.18101 1.000 167.94775 259 TYR A CA 1
ATOM 10178 C C . TYR B 1 259 ? -53.54607 38.63456 -30.34629 1.000 167.87289 259 TYR A C 1
ATOM 10179 O O . TYR B 1 259 ? -52.89703 37.67809 -30.77821 1.000 166.79774 259 TYR A O 1
ATOM 10197 N N . VAL B 1 260 ? -54.83472 38.54426 -30.02521 1.000 146.92118 260 VAL A N 1
ATOM 10198 C CA . VAL B 1 260 ? -55.48778 37.24231 -30.00640 1.000 147.27305 260 VAL A CA 1
ATOM 10199 C C . VAL B 1 260 ? -55.83088 36.80527 -31.42747 1.000 147.09136 260 VAL A C 1
ATOM 10200 O O . VAL B 1 260 ? -55.59437 35.65676 -31.82025 1.000 146.49810 260 VAL A O 1
ATOM 10213 N N . ASN B 1 261 ? -56.39263 37.71949 -32.21666 1.000 230.25116 261 ASN A N 1
ATOM 10214 C CA . ASN B 1 261 ? -56.80371 37.45352 -33.59623 1.000 230.22491 261 ASN A CA 1
ATOM 10215 C C . ASN B 1 261 ? -55.59761 37.48681 -34.53702 1.000 228.58637 261 ASN A C 1
ATOM 10216 O O . ASN B 1 261 ? -55.39667 38.41661 -35.32127 1.000 228.54528 261 ASN A O 1
ATOM 10227 N N . ASP B 1 262 ? -54.76533 36.45675 -34.42882 1.000 179.72732 262 ASP A N 1
ATOM 10228 C CA . ASP B 1 262 ? -53.54655 36.39323 -35.21914 1.000 178.45768 262 ASP A CA 1
ATOM 10229 C C . ASP B 1 262 ? -53.41620 35.00784 -35.83983 1.000 178.08236 262 ASP A C 1
ATOM 10230 O O . ASP B 1 262 ? -53.86080 34.00737 -35.26874 1.000 178.55602 262 ASP A O 1
ATOM 10239 N N . ARG B 1 263 ? -52.80564 34.96799 -37.02823 1.000 165.43672 263 ARG A N 1
ATOM 10240 C CA . ARG B 1 263 ? -52.60010 33.70806 -37.73523 1.000 165.25416 263 ARG A CA 1
ATOM 10241 C C . ARG B 1 263 ? -51.85729 32.70454 -36.86525 1.000 165.04399 263 ARG A C 1
ATOM 10242 O O . ARG B 1 263 ? -52.30575 31.56848 -36.66384 1.000 165.64340 263 ARG A O 1
ATOM 10263 N N . THR B 1 264 ? -50.76228 33.15485 -36.26142 1.000 147.08729 264 THR A N 1
ATOM 10264 C CA . THR B 1 264 ? -49.91347 32.28294 -35.46466 1.000 146.95417 264 THR A CA 1
ATOM 10265 C C . THR B 1 264 ? -50.70750 31.39826 -34.52252 1.000 147.70921 264 THR A C 1
ATOM 10266 O O . THR B 1 264 ? -50.39415 30.21196 -34.37391 1.000 148.09724 264 THR A O 1
ATOM 10277 N N . ARG B 1 265 ? -51.73038 31.95285 -33.86918 1.000 165.05099 265 ARG A N 1
ATOM 10278 C CA . ARG B 1 265 ? -52.44632 31.19545 -32.85105 1.000 166.04071 265 ARG A CA 1
ATOM 10279 C C . ARG B 1 265 ? -52.77290 29.78561 -33.32396 1.000 166.86489 265 ARG A C 1
ATOM 10280 O O . ARG B 1 265 ? -52.60654 28.81784 -32.57034 1.000 167.51879 265 ARG A O 1
ATOM 10301 N N . GLU B 1 266 ? -53.22530 29.63535 -34.56582 1.000 186.04981 266 GLU A N 1
ATOM 10302 C CA . GLU B 1 266 ? -53.59191 28.29722 -35.01086 1.000 187.08573 266 GLU A CA 1
ATOM 10303 C C . GLU B 1 266 ? -52.40127 27.46601 -35.46160 1.000 186.75197 266 GLU A C 1
ATOM 10304 O O . GLU B 1 266 ? -52.49985 26.23489 -35.47800 1.000 187.88513 266 GLU A O 1
ATOM 10316 N N . LEU B 1 267 ? -51.28499 28.09086 -35.82754 1.000 137.75278 267 LEU A N 1
ATOM 10317 C CA . LEU B 1 267 ? -50.20004 27.31335 -36.40560 1.000 137.79398 267 LEU A CA 1
ATOM 10318 C C . LEU B 1 267 ? -49.42100 26.57343 -35.32821 1.000 138.25470 267 LEU A C 1
ATOM 10319 O O . LEU B 1 267 ? -49.17421 25.36761 -35.44880 1.000 139.35026 267 LEU A O 1
ATOM 10335 N N . PHE B 1 268 ? -49.01722 27.27459 -34.27764 1.000 137.60099 268 PHE A N 1
ATOM 10336 C CA . PHE B 1 268 ? -48.16425 26.69948 -33.25152 1.000 137.94628 268 PHE A CA 1
ATOM 10337 C C . PHE B 1 268 ? -48.92851 26.55022 -31.93962 1.000 138.52450 268 PHE A C 1
ATOM 10338 O O . PHE B 1 268 ? -50.02404 27.09006 -31.75422 1.000 138.58305 268 PHE A O 1
ATOM 10355 N N . GLN B 1 269 ? -48.33034 25.78810 -31.02866 1.000 139.19544 269 GLN A N 1
ATOM 10356 C CA . GLN B 1 269 ? -48.81438 25.64759 -29.66397 1.000 139.81317 269 GLN A CA 1
ATOM 10357 C C . GLN B 1 269 ? -47.59169 25.54942 -28.76204 1.000 139.57741 269 GLN A C 1
ATOM 10358 O O . GLN B 1 269 ? -46.49564 25.21160 -29.21759 1.000 139.52716 269 GLN A O 1
ATOM 10372 N N . ILE B 1 270 ? -47.77579 25.85077 -27.47848 1.000 139.60078 270 ILE A N 1
ATOM 10373 C CA . ILE B 1 270 ? -46.68429 25.81052 -26.51530 1.000 139.40897 270 ILE A CA 1
ATOM 10374 C C . ILE B 1 270 ? -47.07442 24.94324 -25.33306 1.000 140.83881 270 ILE A C 1
ATOM 10375 O O . ILE B 1 270 ? -48.24299 24.90865 -24.93317 1.000 141.60100 270 ILE A O 1
ATOM 10391 N N . ASP B 1 271 ? -46.09194 24.22414 -24.79552 1.000 164.86377 271 ASP A N 1
ATOM 10392 C CA . ASP B 1 271 ? -46.26020 23.46402 -23.57081 1.000 166.26549 271 ASP A CA 1
ATOM 10393 C C . ASP B 1 271 ? -46.14688 24.41938 -22.38830 1.000 165.29743 271 ASP A C 1
ATOM 10394 O O . ASP B 1 271 ? -45.04325 24.87641 -22.06720 1.000 164.36608 271 ASP A O 1
ATOM 10403 N N . PRO B 1 272 ? -47.25424 24.75748 -21.72397 1.000 142.27539 272 PRO A N 1
ATOM 10404 C CA . PRO B 1 272 ? -47.18129 25.81607 -20.70416 1.000 141.34491 272 PRO A CA 1
ATOM 10405 C C . PRO B 1 272 ? -46.29182 25.46055 -19.52681 1.000 141.65134 272 PRO A C 1
ATOM 10406 O O . PRO B 1 272 ? -45.51101 26.30387 -19.06930 1.000 140.42241 272 PRO A O 1
ATOM 10417 N N . HIS B 1 273 ? -46.39281 24.23513 -19.01649 1.000 143.44306 273 HIS A N 1
ATOM 10418 C CA . HIS B 1 273 ? -45.61912 23.83323 -17.84973 1.000 143.99741 273 HIS A CA 1
ATOM 10419 C C . HIS B 1 273 ? -44.20459 23.38056 -18.19232 1.000 143.82832 273 HIS A C 1
ATOM 10420 O O . HIS B 1 273 ? -43.40255 23.18634 -17.27318 1.000 144.12128 273 HIS A O 1
ATOM 10433 N N . SER B 1 274 ? -43.87392 23.20230 -19.47133 1.000 154.39163 274 SER A N 1
ATOM 10434 C CA . SER B 1 274 ? -42.53885 22.76255 -19.85707 1.000 154.61175 274 SER A CA 1
ATOM 10435 C C . SER B 1 274 ? -41.83450 23.71899 -20.80503 1.000 152.94169 274 SER A C 1
ATOM 10436 O O . SER B 1 274 ? -40.60935 23.84308 -20.73497 1.000 152.78236 274 SER A O 1
ATOM 10444 N N . GLY B 1 275 ? -42.56564 24.38750 -21.69115 1.000 151.19623 275 GLY A N 1
ATOM 10445 C CA . GLY B 1 275 ? -41.98827 25.38719 -22.56344 1.000 149.76634 275 GLY A CA 1
ATOM 10446 C C . GLY B 1 275 ? -41.68116 24.93035 -23.97087 1.000 150.15410 275 GLY A C 1
ATOM 10447 O O . GLY B 1 275 ? -40.97095 25.64366 -24.69068 1.000 149.32894 275 GLY A O 1
ATOM 10451 N N . LEU B 1 276 ? -42.18319 23.77137 -24.38798 1.000 143.99541 276 LEU A N 1
ATOM 10452 C CA . LEU B 1 276 ? -41.92193 23.26748 -25.72919 1.000 144.57311 276 LEU A CA 1
ATOM 10453 C C . LEU B 1 276 ? -42.92548 23.87667 -26.70316 1.000 143.58876 276 LEU A C 1
ATOM 10454 O O . LEU B 1 276 ? -44.14193 23.76212 -26.51200 1.000 143.79921 276 LEU A O 1
ATOM 10470 N N . VAL B 1 277 ? -42.41395 24.52406 -27.73995 1.000 150.49535 277 VAL A N 1
ATOM 10471 C CA . VAL B 1 277 ? -43.21402 25.09252 -28.81345 1.000 149.68769 277 VAL A CA 1
ATOM 10472 C C . VAL B 1 277 ? -43.19132 24.08125 -29.94522 1.000 150.88652 277 VAL A C 1
ATOM 10473 O O . VAL B 1 277 ? -42.13643 23.84862 -30.56336 1.000 151.38865 277 VAL A O 1
ATOM 10486 N N . THR B 1 278 ? -44.37152 23.52557 -30.22091 1.000 156.31112 278 THR A N 1
ATOM 10487 C CA . THR B 1 278 ? -44.60980 22.49606 -31.21639 1.000 157.66505 278 THR A CA 1
ATOM 10488 C C . THR B 1 278 ? -45.51782 23.09263 -32.28727 1.000 156.77676 278 THR A C 1
ATOM 10489 O O . THR B 1 278 ? -46.25607 24.05149 -32.03628 1.000 155.60756 278 THR A O 1
ATOM 10500 N N . VAL B 1 279 ? -45.45916 22.52262 -33.48180 1.000 144.87913 279 VAL A N 1
ATOM 10501 C CA . VAL B 1 279 ? -46.29663 22.95750 -34.59865 1.000 144.24930 279 VAL A CA 1
ATOM 10502 C C . VAL B 1 279 ? -47.62550 22.21627 -34.55679 1.000 145.40063 279 VAL A C 1
ATOM 10503 O O . VAL B 1 279 ? -47.66698 21.00739 -34.29015 1.000 147.23001 279 VAL A O 1
ATOM 10516 N N . THR B 1 280 ? -48.72172 22.93394 -34.81631 1.000 149.30000 280 THR A N 1
ATOM 10517 C CA . THR B 1 280 ? -50.03446 22.30178 -34.89277 1.000 150.59272 280 THR A CA 1
ATOM 10518 C C . THR B 1 280 ? -50.61399 22.29642 -36.29518 1.000 150.61498 280 THR A C 1
ATOM 10519 O O . THR B 1 280 ? -51.18883 21.28476 -36.71561 1.000 152.24643 280 THR A O 1
ATOM 10530 N N . GLY B 1 281 ? -50.40229 23.35665 -37.07484 1.000 163.72051 281 GLY A N 1
ATOM 10531 C CA . GLY B 1 281 ? -50.95205 23.40680 -38.40769 1.000 163.71488 281 GLY A CA 1
ATOM 10532 C C . GLY B 1 281 ? -49.87906 23.22848 -39.46607 1.000 163.53609 281 GLY A C 1
ATOM 10533 O O . GLY B 1 281 ? -48.70183 23.00981 -39.18243 1.000 163.62190 281 GLY A O 1
ATOM 10537 N N . ALA B 1 282 ? -50.30980 23.34279 -40.71584 1.000 142.85688 282 ALA A N 1
ATOM 10538 C CA . ALA B 1 282 ? -49.43490 23.13958 -41.86232 1.000 142.97009 282 ALA A CA 1
ATOM 10539 C C . ALA B 1 282 ? -48.73522 24.43180 -42.27072 1.000 141.43590 282 ALA A C 1
ATOM 10540 O O . ALA B 1 282 ? -49.38373 25.46042 -42.49124 1.000 140.40671 282 ALA A O 1
ATOM 10547 N N . LEU B 1 283 ? -47.40891 24.36917 -42.35424 1.000 150.33751 283 LEU A N 1
ATOM 10548 C CA . LEU B 1 283 ? -46.57127 25.48498 -42.77334 1.000 149.37258 283 LEU A CA 1
ATOM 10549 C C . LEU B 1 283 ? -46.20252 25.35284 -44.24776 1.000 149.89457 283 LEU A C 1
ATOM 10550 O O . LEU B 1 283 ? -45.74087 24.29111 -44.67932 1.000 151.27700 283 LEU A O 1
ATOM 10566 N N . ASP B 1 284 ? -46.41080 26.42452 -45.01913 1.000 151.36495 284 ASP A N 1
ATOM 10567 C CA . ASP B 1 284 ? -46.09842 26.43511 -46.44954 1.000 151.84401 284 ASP A CA 1
ATOM 10568 C C . ASP B 1 284 ? -45.21599 27.64113 -46.75205 1.000 151.38029 284 ASP A C 1
ATOM 10569 O O . ASP B 1 284 ? -45.67155 28.78619 -46.66302 1.000 150.37853 284 ASP A O 1
ATOM 10578 N N . TYR B 1 285 ? -43.95255 27.38010 -47.10849 1.000 140.10533 285 TYR A N 1
ATOM 10579 C CA . TYR B 1 285 ? -43.03508 28.45757 -47.47396 1.000 140.14187 285 TYR A CA 1
ATOM 10580 C C . TYR B 1 285 ? -43.61435 29.32043 -48.58353 1.000 139.70014 285 TYR A C 1
ATOM 10581 O O . TYR B 1 285 ? -43.42830 30.54322 -48.59604 1.000 139.27457 285 TYR A O 1
ATOM 10599 N N . GLU B 1 286 ? -44.31801 28.69865 -49.52942 1.000 146.64365 286 GLU A N 1
ATOM 10600 C CA . GLU B 1 286 ? -44.87322 29.44129 -50.65202 1.000 146.36583 286 GLU A CA 1
ATOM 10601 C C . GLU B 1 286 ? -45.91933 30.45484 -50.20602 1.000 145.09863 286 GLU A C 1
ATOM 10602 O O . GLU B 1 286 ? -46.16004 31.43555 -50.91954 1.000 144.95380 286 GLU A O 1
ATOM 10614 N N . GLU B 1 287 ? -46.54501 30.24359 -49.04690 1.000 172.71067 287 GLU A N 1
ATOM 10615 C CA . GLU B 1 287 ? -47.53602 31.17940 -48.53091 1.000 171.83420 287 GLU A CA 1
ATOM 10616 C C . GLU B 1 287 ? -46.88714 32.27086 -47.68260 1.000 171.49214 287 GLU A C 1
ATOM 10617 O O . GLU B 1 287 ? -47.18494 33.45670 -47.85839 1.000 171.30505 287 GLU A O 1
ATOM 10629 N N . GLY B 1 288 ? -46.00085 31.88395 -46.76546 1.000 167.61736 288 GLY A N 1
ATOM 10630 C CA . GLY B 1 288 ? -45.28734 32.82726 -45.92523 1.000 167.43397 288 GLY A CA 1
ATOM 10631 C C . GLY B 1 288 ? -43.93844 32.29054 -45.48268 1.000 168.04767 288 GLY A C 1
ATOM 10632 O O . GLY B 1 288 ? -43.79749 31.08580 -45.24508 1.000 168.38980 288 GLY A O 1
ATOM 10636 N N . HIS B 1 289 ? -42.94143 33.17187 -45.35894 1.000 149.63963 289 HIS A N 1
ATOM 10637 C CA . HIS B 1 289 ? -41.58597 32.74834 -45.02528 1.000 150.54193 289 HIS A CA 1
ATOM 10638 C C . HIS B 1 289 ? -41.29154 32.80423 -43.53388 1.000 150.08590 289 HIS A C 1
ATOM 10639 O O . HIS B 1 289 ? -40.56548 31.94214 -43.02578 1.000 150.65341 289 HIS A O 1
ATOM 10653 N N . VAL B 1 290 ? -41.84453 33.78092 -42.81464 1.000 137.07738 290 VAL A N 1
ATOM 10654 C CA . VAL B 1 290 ? -41.49421 33.99943 -41.41845 1.000 136.73338 290 VAL A CA 1
ATOM 10655 C C . VAL B 1 290 ? -42.76068 34.17728 -40.59861 1.000 135.68594 290 VAL A C 1
ATOM 10656 O O . VAL B 1 290 ? -43.80951 34.59424 -41.10159 1.000 135.35440 290 VAL A O 1
ATOM 10669 N N . TYR B 1 291 ? -42.64655 33.84968 -39.31694 1.000 135.36532 291 TYR A N 1
ATOM 10670 C CA . TYR B 1 291 ? -43.72173 34.02322 -38.35602 1.000 134.66243 291 TYR A CA 1
ATOM 10671 C C . TYR B 1 291 ? -43.13213 34.56521 -37.06297 1.000 134.51336 291 TYR A C 1
ATOM 10672 O O . TYR B 1 291 ? -42.00957 34.22216 -36.68362 1.000 134.87644 291 TYR A O 1
ATOM 10690 N N . GLU B 1 292 ? -43.89984 35.41011 -36.38551 1.000 135.79328 292 GLU A N 1
ATOM 10691 C CA . GLU B 1 292 ? -43.45686 36.04636 -35.15259 1.000 135.70452 292 GLU A CA 1
ATOM 10692 C C . GLU B 1 292 ? -44.27684 35.49693 -33.99042 1.000 135.34401 292 GLU A C 1
ATOM 10693 O O . GLU B 1 292 ? -45.49326 35.70832 -33.92502 1.000 135.30522 292 GLU A O 1
ATOM 10705 N N . LEU B 1 293 ? -43.60317 34.81077 -33.06902 1.000 133.67040 293 LEU A N 1
ATOM 10706 C CA . LEU B 1 293 ? -44.23165 34.25926 -31.87688 1.000 133.54187 293 LEU A CA 1
ATOM 10707 C C . LEU B 1 293 ? -43.80785 35.07917 -30.67410 1.000 133.41571 293 LEU A C 1
ATOM 10708 O O . LEU B 1 293 ? -42.61967 35.35528 -30.50141 1.000 133.50296 293 LEU A O 1
ATOM 10724 N N . ASP B 1 294 ? -44.76165 35.48733 -29.85375 1.000 182.32609 294 ASP A N 1
ATOM 10725 C CA . ASP B 1 294 ? -44.44167 36.19477 -28.61696 1.000 182.31439 294 ASP A CA 1
ATOM 10726 C C . ASP B 1 294 ? -44.76551 35.29498 -27.43233 1.000 182.36849 294 ASP A C 1
ATOM 10727 O O . ASP B 1 294 ? -45.94050 35.09569 -27.10583 1.000 182.69521 294 ASP A O 1
ATOM 10736 N N . VAL B 1 295 ? -43.72301 34.75646 -26.78624 1.000 149.50283 295 VAL A N 1
ATOM 10737 C CA . VAL B 1 295 ? -43.90301 33.88667 -25.62240 1.000 149.71628 295 VAL A CA 1
ATOM 10738 C C . VAL B 1 295 ? -43.57827 34.65664 -24.35271 1.000 149.62876 295 VAL A C 1
ATOM 10739 O O . VAL B 1 295 ? -42.62149 35.44246 -24.30494 1.000 149.44323 295 VAL A O 1
ATOM 10752 N N . GLN B 1 296 ? -44.39199 34.43080 -23.32260 1.000 134.86932 296 GLN A N 1
ATOM 10753 C CA . GLN B 1 296 ? -44.17001 34.98504 -21.99731 1.000 134.91981 296 GLN A CA 1
ATOM 10754 C C . GLN B 1 296 ? -44.04229 33.87374 -20.96691 1.000 135.25282 296 GLN A C 1
ATOM 10755 O O . GLN B 1 296 ? -44.79939 32.89580 -20.98444 1.000 135.82225 296 GLN A O 1
ATOM 10769 N N . ALA B 1 297 ? -43.06426 34.03196 -20.08451 1.000 134.03193 297 ALA A N 1
ATOM 10770 C CA . ALA B 1 297 ? -42.90239 33.19399 -18.90790 1.000 134.44777 297 ALA A CA 1
ATOM 10771 C C . ALA B 1 297 ? -43.31702 33.98778 -17.67894 1.000 134.61134 297 ALA A C 1
ATOM 10772 O O . ALA B 1 297 ? -42.86746 35.12399 -17.48547 1.000 134.26366 297 ALA A O 1
ATOM 10779 N N . LYS B 1 298 ? -44.18823 33.39746 -16.86966 1.000 138.21887 298 LYS A N 1
ATOM 10780 C CA . LYS B 1 298 ? -44.67776 34.02586 -15.65473 1.000 138.67518 298 LYS A CA 1
ATOM 10781 C C . LYS B 1 298 ? -44.67621 32.97955 -14.55416 1.000 139.40564 298 LYS A C 1
ATOM 10782 O O . LYS B 1 298 ? -44.97169 31.80962 -14.80665 1.000 140.03440 298 LYS A O 1
ATOM 10801 N N . ASP B 1 299 ? -44.33092 33.39268 -13.34205 1.000 156.76246 299 ASP A N 1
ATOM 10802 C CA . ASP B 1 299 ? -44.33236 32.47019 -12.22071 1.000 157.59172 299 ASP A CA 1
ATOM 10803 C C . ASP B 1 299 ? -45.69487 32.46537 -11.54487 1.000 158.92523 299 ASP A C 1
ATOM 10804 O O . ASP B 1 299 ? -46.44135 33.44460 -11.59809 1.000 159.14965 299 ASP A O 1
ATOM 10813 N N . LEU B 1 300 ? -46.01973 31.34475 -10.91493 1.000 141.35552 300 LEU A N 1
ATOM 10814 C CA . LEU B 1 300 ? -47.28323 31.24038 -10.21040 1.000 143.02634 300 LEU A CA 1
ATOM 10815 C C . LEU B 1 300 ? -47.16842 31.97811 -8.88734 1.000 143.25772 300 LEU A C 1
ATOM 10816 O O . LEU B 1 300 ? -46.09873 32.02839 -8.27350 1.000 142.47724 300 LEU A O 1
ATOM 10832 N N . GLY B 1 301 ? -48.27222 32.57370 -8.45704 1.000 143.47596 301 GLY A N 1
ATOM 10833 C CA . GLY B 1 301 ? -48.27661 33.26699 -7.19538 1.000 144.00549 301 GLY A CA 1
ATOM 10834 C C . GLY B 1 301 ? -48.50108 34.76200 -7.30198 1.000 143.74379 301 GLY A C 1
ATOM 10835 O O . GLY B 1 301 ? -48.88185 35.30023 -8.34691 1.000 143.44638 301 GLY A O 1
ATOM 10839 N N . PRO B 1 302 ? -48.26489 35.45630 -6.19515 1.000 143.70025 302 PRO A N 1
ATOM 10840 C CA . PRO B 1 302 ? -48.42479 36.91644 -6.16017 1.000 143.80915 302 PRO A CA 1
ATOM 10841 C C . PRO B 1 302 ? -47.28335 37.70451 -6.79891 1.000 141.98410 302 PRO A C 1
ATOM 10842 O O . PRO B 1 302 ? -46.15906 37.22622 -6.96394 1.000 140.58289 302 PRO A O 1
ATOM 10853 N N . ASN B 1 303 ? -47.60918 38.94808 -7.16391 1.000 192.75019 303 ASN A N 1
ATOM 10854 C CA . ASN B 1 303 ? -46.65073 39.87477 -7.77471 1.000 191.53908 303 ASN A CA 1
ATOM 10855 C C . ASN B 1 303 ? -45.93076 39.24348 -8.95609 1.000 189.98374 303 ASN A C 1
ATOM 10856 O O . ASN B 1 303 ? -44.71054 39.33843 -9.09831 1.000 188.81571 303 ASN A O 1
ATOM 10867 N N . SER B 1 304 ? -46.69858 38.58098 -9.80705 1.000 158.76629 304 SER A N 1
ATOM 10868 C CA . SER B 1 304 ? -46.11330 37.90564 -10.95417 1.000 157.52157 304 SER A CA 1
ATOM 10869 C C . SER B 1 304 ? -45.65536 38.95979 -11.95242 1.000 156.88022 304 SER A C 1
ATOM 10870 O O . SER B 1 304 ? -46.47896 39.56401 -12.64870 1.000 157.49396 304 SER A O 1
ATOM 10878 N N . ILE B 1 305 ? -44.34654 39.17869 -12.03525 1.000 136.89767 305 ILE A N 1
ATOM 10879 C CA . ILE B 1 305 ? -43.76678 40.05925 -13.04320 1.000 136.45767 305 ILE A CA 1
ATOM 10880 C C . ILE B 1 305 ? -43.38158 39.17148 -14.22226 1.000 135.59146 305 ILE A C 1
ATOM 10881 O O . ILE B 1 305 ? -42.40516 38.41753 -14.11347 1.000 134.96537 305 ILE A O 1
ATOM 10888 N N . PRO B 1 306 ? -44.09534 39.22392 -15.34003 1.000 135.69061 306 PRO A N 1
ATOM 10889 C CA . PRO B 1 306 ? -43.78446 38.31353 -16.44086 1.000 135.00213 306 PRO A CA 1
ATOM 10890 C C . PRO B 1 306 ? -42.61872 38.82016 -17.27188 1.000 134.45912 306 PRO A C 1
ATOM 10891 O O . PRO B 1 306 ? -42.27933 40.00516 -17.27971 1.000 134.74269 306 PRO A O 1
ATOM 10902 N N . ALA B 1 307 ? -42.00769 37.88556 -17.98287 1.000 140.90924 307 ALA A N 1
ATOM 10903 C CA . ALA B 1 307 ? -40.91916 38.18912 -18.89735 1.000 140.66452 307 ALA A CA 1
ATOM 10904 C C . ALA B 1 307 ? -41.30212 37.68145 -20.27488 1.000 140.50095 307 ALA A C 1
ATOM 10905 O O . ALA B 1 307 ? -41.94307 36.63667 -20.40050 1.000 140.45937 307 ALA A O 1
ATOM 10912 N N . HIS B 1 308 ? -40.91878 38.42001 -21.30508 1.000 133.62617 308 HIS A N 1
ATOM 10913 C CA . HIS B 1 308 ? -41.31995 38.08610 -22.66136 1.000 133.52591 308 HIS A CA 1
ATOM 10914 C C . HIS B 1 308 ? -40.10279 37.92955 -23.55467 1.000 133.59302 308 HIS A C 1
ATOM 10915 O O . HIS B 1 308 ? -39.02669 38.47557 -23.29170 1.000 133.91703 308 HIS A O 1
ATOM 10929 N N . CYS B 1 309 ? -40.29820 37.16330 -24.62000 1.000 152.00370 309 CYS A N 1
ATOM 10930 C CA . CYS B 1 309 ? -39.30049 37.05689 -25.66464 1.000 152.32788 309 CYS A CA 1
ATOM 10931 C C . CYS B 1 309 ? -40.02565 36.81117 -26.97665 1.000 152.24546 309 CYS A C 1
ATOM 10932 O O . CYS B 1 309 ? -41.14507 36.27751 -27.00709 1.000 151.94763 309 CYS A O 1
ATOM 10940 N N . LYS B 1 310 ? -39.36508 37.20614 -28.05643 1.000 134.17489 310 LYS A N 1
ATOM 10941 C CA . LYS B 1 310 ? -39.89954 37.09050 -29.39902 1.000 134.19658 310 LYS A CA 1
ATOM 10942 C C . LYS B 1 310 ? -39.10665 36.02413 -30.13052 1.000 134.58910 310 LYS A C 1
ATOM 10943 O O . LYS B 1 310 ? -37.87138 36.05394 -30.14131 1.000 135.28782 310 LYS A O 1
ATOM 10962 N N . VAL B 1 311 ? -39.82225 35.08854 -30.73474 1.000 134.38483 311 VAL A N 1
ATOM 10963 C CA . VAL B 1 311 ? -39.23053 34.00958 -31.49941 1.000 134.96849 311 VAL A CA 1
ATOM 10964 C C . VAL B 1 311 ? -39.56938 34.29121 -32.95358 1.000 135.10568 311 VAL A C 1
ATOM 10965 O O . VAL B 1 311 ? -40.74663 34.30524 -33.33442 1.000 134.60330 311 VAL A O 1
ATOM 10978 N N . THR B 1 312 ? -38.53954 34.52834 -33.75961 1.000 173.57401 312 THR A N 1
ATOM 10979 C CA . THR B 1 312 ? -38.69967 34.71905 -35.19671 1.000 173.92855 312 THR A CA 1
ATOM 10980 C C . THR B 1 312 ? -38.50246 33.35485 -35.83977 1.000 174.49223 312 THR A C 1
ATOM 10981 O O . THR B 1 312 ? -37.37273 32.92291 -36.08196 1.000 175.63971 312 THR A O 1
ATOM 10992 N N . VAL B 1 313 ? -39.61008 32.67569 -36.11584 1.000 143.59937 313 VAL A N 1
ATOM 10993 C CA . VAL B 1 313 ? -39.58019 31.34307 -36.70723 1.000 144.27926 313 VAL A CA 1
ATOM 10994 C C . VAL B 1 313 ? -39.61742 31.49177 -38.22439 1.000 144.71650 313 VAL A C 1
ATOM 10995 O O . VAL B 1 313 ? -40.65661 31.80937 -38.80554 1.000 144.06310 313 VAL A O 1
ATOM 11008 N N . SER B 1 314 ? -38.46898 31.27428 -38.85648 1.000 139.36253 314 SER A N 1
ATOM 11009 C CA . SER B 1 314 ? -38.34066 31.26477 -40.30599 1.000 140.12110 314 SER A CA 1
ATOM 11010 C C . SER B 1 314 ? -38.61009 29.87514 -40.87500 1.000 140.78887 314 SER A C 1
ATOM 11011 O O . SER B 1 314 ? -38.14870 28.86783 -40.33874 1.000 141.62263 314 SER A O 1
ATOM 11019 N N . VAL B 1 315 ? -39.39196 29.82775 -41.94362 1.000 139.93213 315 VAL A N 1
ATOM 11020 C CA . VAL B 1 315 ? -39.72069 28.58141 -42.62938 1.000 140.70073 315 VAL A CA 1
ATOM 11021 C C . VAL B 1 315 ? -38.71695 28.30473 -43.74107 1.000 142.41278 315 VAL A C 1
ATOM 11022 O O . VAL B 1 315 ? -38.14095 29.21936 -44.33862 1.000 142.76071 315 VAL A O 1
ATOM 11035 N N . LEU B 1 316 ? -38.49127 27.01859 -44.00470 1.000 143.79245 316 LEU A N 1
ATOM 11036 C CA . LEU B 1 316 ? -37.59502 26.57318 -45.06154 1.000 145.79330 316 LEU A CA 1
ATOM 11037 C C . LEU B 1 316 ? -38.39713 26.00496 -46.22494 1.000 145.98612 316 LEU A C 1
ATOM 11038 O O . LEU B 1 316 ? -39.47112 25.42295 -46.04198 1.000 145.23208 316 LEU A O 1
ATOM 11054 N N . ASP B 1 317 ? -37.86100 26.19322 -47.42683 1.000 147.17407 317 ASP A N 1
ATOM 11055 C CA . ASP B 1 317 ? -38.52209 25.77702 -48.65664 1.000 147.45498 317 ASP A CA 1
ATOM 11056 C C . ASP B 1 317 ? -38.10724 24.35481 -49.01447 1.000 149.67984 317 ASP A C 1
ATOM 11057 O O . ASP B 1 317 ? -36.92588 24.09253 -49.26718 1.000 151.79523 317 ASP A O 1
ATOM 11066 N N . THR B 1 318 ? -39.07783 23.44498 -49.03677 1.000 149.49435 318 THR A N 1
ATOM 11067 C CA . THR B 1 318 ? -38.87374 22.10576 -49.56725 1.000 151.77170 318 THR A CA 1
ATOM 11068 C C . THR B 1 318 ? -39.27903 22.06912 -51.03484 1.000 152.16772 318 THR A C 1
ATOM 11069 O O . THR B 1 318 ? -40.16375 22.81136 -51.47637 1.000 150.35463 318 THR A O 1
ATOM 11080 N N . ASN B 1 319 ? -38.61409 21.19753 -51.79095 1.000 154.74484 319 ASN A N 1
ATOM 11081 C CA . ASN B 1 319 ? -38.93322 20.99341 -53.20145 1.000 155.50385 319 ASN A CA 1
ATOM 11082 C C . ASN B 1 319 ? -40.16933 20.10800 -53.25717 1.000 155.18274 319 ASN A C 1
ATOM 11083 O O . ASN B 1 319 ? -40.08496 18.88636 -53.38720 1.000 157.33349 319 ASN A O 1
ATOM 11094 N N . ASP B 1 320 ? -41.34018 20.74008 -53.15455 1.000 152.73219 320 ASP A N 1
ATOM 11095 C CA . ASP B 1 320 ? -42.61092 20.02578 -53.13766 1.000 152.39332 320 ASP A CA 1
ATOM 11096 C C . ASP B 1 320 ? -43.57008 20.57392 -54.18717 1.000 151.14725 320 ASP A C 1
ATOM 11097 O O . ASP B 1 320 ? -44.78561 20.38354 -54.07138 1.000 150.26703 320 ASP A O 1
ATOM 11106 N N . ASN B 1 321 ? -43.04450 21.25110 -55.20719 1.000 152.89040 321 ASN A N 1
ATOM 11107 C CA . ASN B 1 321 ? -43.83782 21.72180 -56.33063 1.000 152.06248 321 ASN A CA 1
ATOM 11108 C C . ASN B 1 321 ? -43.12631 21.32485 -57.61867 1.000 154.11704 321 ASN A C 1
ATOM 11109 O O . ASN B 1 321 ? -41.93963 21.65207 -57.79597 1.000 155.22059 321 ASN A O 1
ATOM 11120 N N . PRO B 1 322 ? -43.79237 20.62602 -58.53194 1.000 153.27215 322 PRO A N 1
ATOM 11121 C CA . PRO B 1 322 ? -43.12026 20.17410 -59.74450 1.000 155.47189 322 PRO A CA 1
ATOM 11122 C C . PRO B 1 322 ? -42.89419 21.33068 -60.69932 1.000 154.78528 322 PRO A C 1
ATOM 11123 O O . PRO B 1 322 ? -43.58588 22.35726 -60.62214 1.000 152.57557 322 PRO A O 1
ATOM 11134 N N . PRO B 1 323 ? -41.93659 21.20815 -61.61643 1.000 156.89623 323 PRO A N 1
ATOM 11135 C CA . PRO B 1 323 ? -41.79123 22.23014 -62.65775 1.000 156.60057 323 PRO A CA 1
ATOM 11136 C C . PRO B 1 323 ? -42.93680 22.13363 -63.65069 1.000 155.87455 323 PRO A C 1
ATOM 11137 O O . PRO B 1 323 ? -43.21614 21.06625 -64.20153 1.000 157.27224 323 PRO A O 1
ATOM 11148 N N . VAL B 1 324 ? -43.60660 23.25733 -63.86876 1.000 157.57504 324 VAL A N 1
ATOM 11149 C CA . VAL B 1 324 ? -44.74951 23.30449 -64.76939 1.000 156.76091 324 VAL A CA 1
ATOM 11150 C C . VAL B 1 324 ? -44.21964 23.65774 -66.14906 1.000 158.12690 324 VAL A C 1
ATOM 11151 O O . VAL B 1 324 ? -43.52757 24.67204 -66.31740 1.000 158.22691 324 VAL A O 1
ATOM 11164 N N . ILE B 1 325 ? -44.54095 22.80556 -67.13208 1.000 155.67075 325 ILE A N 1
ATOM 11165 C CA . ILE B 1 325 ? -44.17385 23.02949 -68.52406 1.000 157.07983 325 ILE A CA 1
ATOM 11166 C C . ILE B 1 325 ? -45.38105 23.65384 -69.19808 1.000 155.35969 325 ILE A C 1
ATOM 11167 O O . ILE B 1 325 ? -46.52046 23.23600 -68.96264 1.000 154.17252 325 ILE A O 1
ATOM 11183 N N . ASN B 1 326 ? -45.14388 24.64323 -70.04902 1.000 174.51898 326 ASN A N 1
ATOM 11184 C CA . ASN B 1 326 ? -46.25299 25.27916 -70.74990 1.000 173.13388 326 ASN A CA 1
ATOM 11185 C C . ASN B 1 326 ? -45.73944 25.75393 -72.10486 1.000 174.63237 326 ASN A C 1
ATOM 11186 O O . ASN B 1 326 ? -45.02296 26.75399 -72.18637 1.000 175.03753 326 ASN A O 1
ATOM 11197 N N . LEU B 1 327 ? -46.11348 25.03230 -73.15522 1.000 182.19206 327 LEU A N 1
ATOM 11198 C CA . LEU B 1 327 ? -45.82305 25.44049 -74.52013 1.000 183.55401 327 LEU A CA 1
ATOM 11199 C C . LEU B 1 327 ? -46.93267 26.35249 -75.01753 1.000 181.84761 327 LEU A C 1
ATOM 11200 O O . LEU B 1 327 ? -48.10327 26.17067 -74.66962 1.000 180.15468 327 LEU A O 1
ATOM 11216 N N . LEU B 1 328 ? -46.55546 27.36707 -75.78695 1.000 181.93409 328 LEU A N 1
ATOM 11217 C CA . LEU B 1 328 ? -47.51960 28.30955 -76.33777 1.000 180.71986 328 LEU A CA 1
ATOM 11218 C C . LEU B 1 328 ? -47.21067 28.56248 -77.80339 1.000 182.48262 328 LEU A C 1
ATOM 11219 O O . LEU B 1 328 ? -46.15005 29.10284 -78.13233 1.000 184.19398 328 LEU A O 1
ATOM 11235 N N . SER B 1 329 ? -48.13653 28.17012 -78.67364 1.000 166.25811 329 SER A N 1
ATOM 11236 C CA . SER B 1 329 ? -48.01754 28.45069 -80.09341 1.000 167.75010 329 SER A CA 1
ATOM 11237 C C . SER B 1 329 ? -48.53468 29.85366 -80.40709 1.000 166.97978 329 SER A C 1
ATOM 11238 O O . SER B 1 329 ? -49.08127 30.55582 -79.55117 1.000 165.29016 329 SER A O 1
ATOM 11246 N N . VAL B 1 330 ? -48.35305 30.25981 -81.66564 1.000 175.47053 330 VAL A N 1
ATOM 11247 C CA . VAL B 1 330 ? -48.75310 31.60420 -82.07768 1.000 175.27444 330 VAL A CA 1
ATOM 11248 C C . VAL B 1 330 ? -50.23186 31.82836 -81.78400 1.000 173.05320 330 VAL A C 1
ATOM 11249 O O . VAL B 1 330 ? -50.61067 32.79423 -81.11061 1.000 172.02497 330 VAL A O 1
ATOM 11262 N N . ASN B 1 331 ? -51.08863 30.93290 -82.27728 1.000 194.68854 331 ASN A N 1
ATOM 11263 C CA . ASN B 1 331 ? -52.53515 31.05912 -82.13043 1.000 192.99333 331 ASN A CA 1
ATOM 11264 C C . ASN B 1 331 ? -53.13457 29.87409 -81.37731 1.000 191.84341 331 ASN A C 1
ATOM 11265 O O . ASN B 1 331 ? -54.30019 29.53091 -81.58033 1.000 191.08493 331 ASN A O 1
ATOM 11276 N N . SER B 1 332 ? -52.35601 29.24357 -80.50053 1.000 176.47424 332 SER A N 1
ATOM 11277 C CA . SER B 1 332 ? -52.82243 28.09567 -79.72443 1.000 175.71935 332 SER A CA 1
ATOM 11278 C C . SER B 1 332 ? -53.48926 27.05904 -80.62918 1.000 176.33533 332 SER A C 1
ATOM 11279 O O . SER B 1 332 ? -54.64488 26.67135 -80.44260 1.000 175.45611 332 SER A O 1
ATOM 11287 N N . GLU B 1 333 ? -52.73488 26.62671 -81.63366 1.000 155.34869 333 GLU A N 1
ATOM 11288 C CA . GLU B 1 333 ? -53.19048 25.63949 -82.59966 1.000 156.32012 333 GLU A CA 1
ATOM 11289 C C . GLU B 1 333 ? -52.22569 24.46201 -82.61772 1.000 158.13190 333 GLU A C 1
ATOM 11290 O O . GLU B 1 333 ? -51.13339 24.51210 -82.04605 1.000 158.79312 333 GLU A O 1
ATOM 11302 N N . LEU B 1 334 ? -52.64684 23.38741 -83.28036 1.000 167.90840 334 LEU A N 1
ATOM 11303 C CA . LEU B 1 334 ? -51.74709 22.26999 -83.52372 1.000 170.17406 334 LEU A CA 1
ATOM 11304 C C . LEU B 1 334 ? -50.52503 22.77776 -84.27417 1.000 171.92295 334 LEU A C 1
ATOM 11305 O O . LEU B 1 334 ? -50.64751 23.52991 -85.24577 1.000 172.06542 334 LEU A O 1
ATOM 11321 N N . VAL B 1 335 ? -49.34202 22.37006 -83.82329 1.000 164.72978 335 VAL A N 1
ATOM 11322 C CA . VAL B 1 335 ? -48.11330 22.97828 -84.32270 1.000 166.51361 335 VAL A CA 1
ATOM 11323 C C . VAL B 1 335 ? -47.85792 22.48024 -85.74254 1.000 168.96254 335 VAL A C 1
ATOM 11324 O O . VAL B 1 335 ? -47.52339 21.31237 -85.96413 1.000 170.98467 335 VAL A O 1
ATOM 11337 N N . GLU B 1 336 ? -48.02069 23.37974 -86.70515 1.000 168.95721 336 GLU A N 1
ATOM 11338 C CA . GLU B 1 336 ? -47.70128 23.12859 -88.09962 1.000 171.34840 336 GLU A CA 1
ATOM 11339 C C . GLU B 1 336 ? -46.36310 23.77315 -88.43029 1.000 173.64435 336 GLU A C 1
ATOM 11340 O O . GLU B 1 336 ? -46.09296 24.91076 -88.03342 1.000 172.80372 336 GLU A O 1
ATOM 11352 N N . VAL B 1 337 ? -45.52503 23.03570 -89.14832 1.000 176.82502 337 VAL A N 1
ATOM 11353 C CA . VAL B 1 337 ? -44.21890 23.51521 -89.57462 1.000 179.69882 337 VAL A CA 1
ATOM 11354 C C . VAL B 1 337 ? -44.12756 23.33445 -91.08095 1.000 182.11604 337 VAL A C 1
ATOM 11355 O O . VAL B 1 337 ? -44.60783 22.33416 -91.62955 1.000 182.71594 337 VAL A O 1
ATOM 11368 N N . SER B 1 338 ? -43.52292 24.30883 -91.75084 1.000 224.16946 338 SER A N 1
ATOM 11369 C CA . SER B 1 338 ? -43.39479 24.22307 -93.19326 1.000 226.62910 338 SER A CA 1
ATOM 11370 C C . SER B 1 338 ? -42.32836 23.19832 -93.55501 1.000 230.58853 338 SER A C 1
ATOM 11371 O O . SER B 1 338 ? -41.33170 23.02665 -92.84865 1.000 232.20020 338 SER A O 1
ATOM 11379 N N . GLU B 1 339 ? -42.55217 22.50673 -94.67141 1.000 199.73771 339 GLU A N 1
ATOM 11380 C CA . GLU B 1 339 ? -41.57928 21.52801 -95.14032 1.000 203.93462 339 GLU A CA 1
ATOM 11381 C C . GLU B 1 339 ? -40.21927 22.18344 -95.34941 1.000 207.31210 339 GLU A C 1
ATOM 11382 O O . GLU B 1 339 ? -39.20024 21.70845 -94.83550 1.000 209.83944 339 GLU A O 1
ATOM 11394 N N . SER B 1 340 ? -40.18671 23.28071 -96.10695 1.000 199.73749 340 SER A N 1
ATOM 11395 C CA . SER B 1 340 ? -38.95481 24.02802 -96.36231 1.000 203.12475 340 SER A CA 1
ATOM 11396 C C . SER B 1 340 ? -38.61561 24.86567 -95.12709 1.000 201.42371 340 SER A C 1
ATOM 11397 O O . SER B 1 340 ? -38.62901 26.09848 -95.13922 1.000 200.65680 340 SER A O 1
ATOM 11405 N N . ALA B 1 341 ? -38.30392 24.16287 -94.03477 1.000 201.00517 341 ALA A N 1
ATOM 11406 C CA . ALA B 1 341 ? -37.95646 24.82431 -92.78592 1.000 199.45410 341 ALA A CA 1
ATOM 11407 C C . ALA B 1 341 ? -36.44311 24.90263 -92.64891 1.000 203.70804 341 ALA A C 1
ATOM 11408 O O . ALA B 1 341 ? -35.80115 23.86630 -92.41965 1.000 206.09939 341 ALA A O 1
ATOM 11415 N N . PRO B 1 342 ? -35.82490 26.07995 -92.78485 1.000 233.43531 342 PRO A N 1
ATOM 11416 C CA . PRO B 1 342 ? -34.36918 26.14762 -92.71859 1.000 237.95803 342 PRO A CA 1
ATOM 11417 C C . PRO B 1 342 ? -33.87983 25.79393 -91.30951 1.000 237.25546 342 PRO A C 1
ATOM 11418 O O . PRO B 1 342 ? -34.58545 26.05124 -90.32837 1.000 233.08850 342 PRO A O 1
ATOM 11429 N N . PRO B 1 343 ? -32.69156 25.21270 -91.19562 1.000 213.09723 343 PRO A N 1
ATOM 11430 C CA . PRO B 1 343 ? -32.17279 24.90127 -89.85385 1.000 212.66634 343 PRO A CA 1
ATOM 11431 C C . PRO B 1 343 ? -32.23603 26.11827 -88.94465 1.000 209.99032 343 PRO A C 1
ATOM 11432 O O . PRO B 1 343 ? -31.82222 27.21833 -89.31710 1.000 211.45884 343 PRO A O 1
ATOM 11443 N N . GLY B 1 344 ? -32.75708 25.91661 -87.73952 1.000 215.47169 344 GLY A N 1
ATOM 11444 C CA . GLY B 1 344 ? -32.84615 26.98330 -86.77163 1.000 212.87675 344 GLY A CA 1
ATOM 11445 C C . GLY B 1 344 ? -34.12326 27.79290 -86.82012 1.000 208.52711 344 GLY A C 1
ATOM 11446 O O . GLY B 1 344 ? -34.22623 28.79641 -86.10337 1.000 206.62225 344 GLY A O 1
ATOM 11450 N N . TYR B 1 345 ? -35.08129 27.42512 -87.66585 1.000 207.50112 345 TYR A N 1
ATOM 11451 C CA . TYR B 1 345 ? -36.35493 28.12918 -87.68187 1.000 203.45920 345 TYR A CA 1
ATOM 11452 C C . TYR B 1 345 ? -37.17808 27.75577 -86.45473 1.000 199.32611 345 TYR A C 1
ATOM 11453 O O . TYR B 1 345 ? -37.29289 26.57857 -86.10026 1.000 199.04487 345 TYR A O 1
ATOM 11471 N N . VAL B 1 346 ? -37.75029 28.76376 -85.81280 1.000 190.75137 346 VAL A N 1
ATOM 11472 C CA . VAL B 1 346 ? -38.47682 28.58043 -84.56054 1.000 187.02336 346 VAL A CA 1
ATOM 11473 C C . VAL B 1 346 ? -39.83876 27.95492 -84.84288 1.000 184.27744 346 VAL A C 1
ATOM 11474 O O . VAL B 1 346 ? -40.52991 28.33718 -85.79529 1.000 183.83200 346 VAL A O 1
ATOM 11487 N N . ILE B 1 347 ? -40.23146 26.98779 -84.00841 1.000 178.71774 347 ILE A N 1
ATOM 11488 C CA . ILE B 1 347 ? -41.48648 26.25755 -84.18038 1.000 176.47306 347 ILE A CA 1
ATOM 11489 C C . ILE B 1 347 ? -42.52814 26.71807 -83.17243 1.000 172.62774 347 ILE A C 1
ATOM 11490 O O . ILE B 1 347 ? -43.62700 27.14327 -83.54389 1.000 170.63598 347 ILE A O 1
ATOM 11506 N N . ALA B 1 348 ? -42.19615 26.59060 -81.89010 1.000 171.75570 348 ALA A N 1
ATOM 11507 C CA . ALA B 1 348 ? -43.10472 26.89320 -80.79265 1.000 168.39709 348 ALA A CA 1
ATOM 11508 C C . ALA B 1 348 ? -42.25271 27.27520 -79.59285 1.000 168.41693 348 ALA A C 1
ATOM 11509 O O . ALA B 1 348 ? -41.11869 26.81120 -79.45007 1.000 170.81636 348 ALA A O 1
ATOM 11516 N N . LEU B 1 349 ? -42.79370 28.13377 -78.74271 1.000 157.29943 349 LEU A N 1
ATOM 11517 C CA . LEU B 1 349 ? -42.07198 28.61334 -77.57422 1.000 158.02800 349 LEU A CA 1
ATOM 11518 C C . LEU B 1 349 ? -42.53890 27.88179 -76.32953 1.000 155.96846 349 LEU A C 1
ATOM 11519 O O . LEU B 1 349 ? -43.71621 27.53614 -76.20189 1.000 153.16465 349 LEU A O 1
ATOM 11535 N N . VAL B 1 350 ? -41.59753 27.62955 -75.42610 1.000 160.87367 350 VAL A N 1
ATOM 11536 C CA . VAL B 1 350 ? -41.86621 26.91716 -74.18613 1.000 159.41108 350 VAL A CA 1
ATOM 11537 C C . VAL B 1 350 ? -41.55215 27.84203 -73.02086 1.000 159.08659 350 VAL A C 1
ATOM 11538 O O . VAL B 1 350 ? -40.59626 28.62365 -73.07246 1.000 161.33113 350 VAL A O 1
ATOM 11551 N N . ARG B 1 351 ? -42.35776 27.74779 -71.96913 1.000 171.90266 351 ARG A N 1
ATOM 11552 C CA . ARG B 1 351 ? -42.09183 28.45753 -70.72966 1.000 171.46041 351 ARG A CA 1
ATOM 11553 C C . ARG B 1 351 ? -42.31483 27.49500 -69.57930 1.000 170.29171 351 ARG A C 1
ATOM 11554 O O . ARG B 1 351 ? -43.32337 26.78635 -69.55381 1.000 168.10661 351 ARG A O 1
ATOM 11575 N N . VAL B 1 352 ? -41.38739 27.47241 -68.62907 1.000 152.97903 352 VAL A N 1
ATOM 11576 C CA . VAL B 1 352 ? -41.49765 26.59973 -67.46971 1.000 152.19751 352 VAL A CA 1
ATOM 11577 C C . VAL B 1 352 ? -41.39978 27.45054 -66.21503 1.000 151.24169 352 VAL A C 1
ATOM 11578 O O . VAL B 1 352 ? -40.63053 28.41702 -66.17196 1.000 152.78425 352 VAL A O 1
ATOM 11591 N N . SER B 1 353 ? -42.18142 27.10294 -65.19569 1.000 150.98436 353 SER A N 1
ATOM 11592 C CA . SER B 1 353 ? -42.07847 27.80002 -63.91842 1.000 150.08977 353 SER A CA 1
ATOM 11593 C C . SER B 1 353 ? -42.00313 26.77347 -62.79433 1.000 149.94332 353 SER A C 1
ATOM 11594 O O . SER B 1 353 ? -42.08883 25.56236 -63.01762 1.000 150.50462 353 SER A O 1
ATOM 11602 N N . ASP B 1 354 ? -41.82720 27.26847 -61.57171 1.000 154.46896 354 ASP A N 1
ATOM 11603 C CA . ASP B 1 354 ? -41.76877 26.39852 -60.39992 1.000 154.29421 354 ASP A CA 1
ATOM 11604 C C . ASP B 1 354 ? -42.04485 27.24534 -59.16857 1.000 152.40144 354 ASP A C 1
ATOM 11605 O O . ASP B 1 354 ? -41.28687 28.17605 -58.87597 1.000 153.60637 354 ASP A O 1
ATOM 11614 N N . ARG B 1 355 ? -43.12359 26.92562 -58.45065 1.000 181.29189 355 ARG A N 1
ATOM 11615 C CA . ARG B 1 355 ? -43.54444 27.71704 -57.29945 1.000 179.18504 355 ARG A CA 1
ATOM 11616 C C . ARG B 1 355 ? -42.54449 27.66585 -56.15041 1.000 180.83839 355 ARG A C 1
ATOM 11617 O O . ARG B 1 355 ? -42.66400 28.46456 -55.21544 1.000 179.57252 355 ARG A O 1
ATOM 11638 N N . ASP B 1 356 ? -41.57538 26.75712 -56.19300 1.000 150.15532 356 ASP A N 1
ATOM 11639 C CA . ASP B 1 356 ? -40.53679 26.68980 -55.17283 1.000 152.15190 356 ASP A CA 1
ATOM 11640 C C . ASP B 1 356 ? -39.56467 27.85575 -55.36365 1.000 154.01194 356 ASP A C 1
ATOM 11641 O O . ASP B 1 356 ? -39.77864 28.75800 -56.17800 1.000 153.51856 356 ASP A O 1
ATOM 11650 N N . SER B 1 357 ? -38.47513 27.84464 -54.59773 1.000 150.82012 357 SER A N 1
ATOM 11651 C CA . SER B 1 357 ? -37.46779 28.89191 -54.65181 1.000 152.91429 357 SER A CA 1
ATOM 11652 C C . SER B 1 357 ? -36.08363 28.26234 -54.71550 1.000 157.01175 357 SER A C 1
ATOM 11653 O O . SER B 1 357 ? -35.89940 27.07995 -54.41555 1.000 158.08092 357 SER A O 1
ATOM 11661 N N . GLY B 1 358 ? -35.10746 29.07399 -55.11260 1.000 159.49502 358 GLY A N 1
ATOM 11662 C CA . GLY B 1 358 ? -33.74057 28.59341 -55.20686 1.000 163.65598 358 GLY A CA 1
ATOM 11663 C C . GLY B 1 358 ? -33.62316 27.46437 -56.20947 1.000 165.29571 358 GLY A C 1
ATOM 11664 O O . GLY B 1 358 ? -34.29679 27.44417 -57.24549 1.000 164.02613 358 GLY A O 1
ATOM 11668 N N . LEU B 1 359 ? -32.75008 26.50236 -55.90148 1.000 168.30333 359 LEU A N 1
ATOM 11669 C CA . LEU B 1 359 ? -32.58289 25.34625 -56.77381 1.000 170.19449 359 LEU A CA 1
ATOM 11670 C C . LEU B 1 359 ? -33.83992 24.49205 -56.83401 1.000 167.27233 359 LEU A C 1
ATOM 11671 O O . LEU B 1 359 ? -34.02277 23.74851 -57.80382 1.000 167.93693 359 LEU A O 1
ATOM 11687 N N . ASN B 1 360 ? -34.70704 24.57961 -55.82334 1.000 164.15098 360 ASN A N 1
ATOM 11688 C CA . ASN B 1 360 ? -35.98564 23.88375 -55.88967 1.000 161.20907 360 ASN A CA 1
ATOM 11689 C C . ASN B 1 360 ? -36.86806 24.47605 -56.97952 1.000 158.86723 360 ASN A C 1
ATOM 11690 O O . ASN B 1 360 ? -37.73194 23.77982 -57.52608 1.000 157.42257 360 ASN A O 1
ATOM 11701 N N . GLY B 1 361 ? -36.66422 25.75187 -57.30470 1.000 166.57624 361 GLY A N 1
ATOM 11702 C CA . GLY B 1 361 ? -37.47318 26.43635 -58.29233 1.000 164.52424 361 GLY A CA 1
ATOM 11703 C C . GLY B 1 361 ? -36.78939 26.54647 -59.64109 1.000 167.12334 361 GLY A C 1
ATOM 11704 O O . GLY B 1 361 ? -37.41770 26.92481 -60.63436 1.000 165.84510 361 GLY A O 1
ATOM 11708 N N . ARG B 1 362 ? -35.49995 26.22142 -59.69061 1.000 179.87185 362 ARG A N 1
ATOM 11709 C CA . ARG B 1 362 ? -34.74500 26.28724 -60.93293 1.000 182.71504 362 ARG A CA 1
ATOM 11710 C C . ARG B 1 362 ? -35.02355 25.05808 -61.78650 1.000 183.27996 362 ARG A C 1
ATOM 11711 O O . ARG B 1 362 ? -35.03017 23.93110 -61.28580 1.000 183.81352 362 ARG A O 1
ATOM 11732 N N . VAL B 1 363 ? -35.23543 25.27637 -63.08418 1.000 173.89908 363 VAL A N 1
ATOM 11733 C CA . VAL B 1 363 ? -35.70665 24.22851 -63.97862 1.000 173.86125 363 VAL A CA 1
ATOM 11734 C C . VAL B 1 363 ? -34.70020 24.03520 -65.10836 1.000 177.53065 363 VAL A C 1
ATOM 11735 O O . VAL B 1 363 ? -33.88989 24.91260 -65.41720 1.000 179.43570 363 VAL A O 1
ATOM 11748 N N . GLN B 1 364 ? -34.76701 22.85533 -65.72384 1.000 171.12453 364 GLN A N 1
ATOM 11749 C CA . GLN B 1 364 ? -33.99614 22.52089 -66.91242 1.000 174.32913 364 GLN A CA 1
ATOM 11750 C C . GLN B 1 364 ? -34.85102 21.60274 -67.77443 1.000 173.15483 364 GLN A C 1
ATOM 11751 O O . GLN B 1 364 ? -35.58224 20.75872 -67.24814 1.000 171.52427 364 GLN A O 1
ATOM 11765 N N . CYS B 1 365 ? -34.75750 21.76897 -69.09299 1.000 174.07443 365 CYS A N 1
ATOM 11766 C CA . CYS B 1 365 ? -35.68278 21.13872 -70.02408 1.000 172.53570 365 CYS A CA 1
ATOM 11767 C C . CYS B 1 365 ? -34.95605 20.13888 -70.91631 1.000 176.01801 365 CYS A C 1
ATOM 11768 O O . CYS B 1 365 ? -33.73828 20.20944 -71.10529 1.000 179.60189 365 CYS A O 1
ATOM 11776 N N . ARG B 1 366 ? -35.72784 19.19778 -71.46438 1.000 201.92706 366 ARG A N 1
ATOM 11777 C CA . ARG B 1 366 ? -35.19495 18.14855 -72.32230 1.000 204.99759 366 ARG A CA 1
ATOM 11778 C C . ARG B 1 366 ? -36.19702 17.82090 -73.42170 1.000 203.10032 366 ARG A C 1
ATOM 11779 O O . ARG B 1 366 ? -37.41070 17.96976 -73.24251 1.000 199.45525 366 ARG A O 1
ATOM 11800 N N . LEU B 1 367 ? -35.67537 17.34577 -74.55443 1.000 210.53386 367 LEU A N 1
ATOM 11801 C CA . LEU B 1 367 ? -36.48762 16.90441 -75.68357 1.000 209.33472 367 LEU A CA 1
ATOM 11802 C C . LEU B 1 367 ? -36.19572 15.43222 -75.93258 1.000 211.94746 367 LEU A C 1
ATOM 11803 O O . LEU B 1 367 ? -35.03056 15.04154 -76.05983 1.000 215.84900 367 LEU A O 1
ATOM 11819 N N . LEU B 1 368 ? -37.23584 14.60707 -75.88480 1.000 205.94954 368 LEU A N 1
ATOM 11820 C CA . LEU B 1 368 ? -37.07555 13.17000 -76.04088 1.000 208.32992 368 LEU A CA 1
ATOM 11821 C C . LEU B 1 368 ? -37.15804 12.77888 -77.51949 1.000 209.36192 368 LEU A C 1
ATOM 11822 O O . LEU B 1 368 ? -37.57951 13.56044 -78.37541 1.000 207.59879 368 LEU A O 1
ATOM 11838 N N . GLY B 1 369 ? -36.74563 11.54618 -77.81388 1.000 197.42044 369 GLY A N 1
ATOM 11839 C CA . GLY B 1 369 ? -36.82998 11.00262 -79.15590 1.000 198.61143 369 GLY A CA 1
ATOM 11840 C C . GLY B 1 369 ? -35.68105 11.41946 -80.06643 1.000 201.78694 369 GLY A C 1
ATOM 11841 O O . GLY B 1 369 ? -34.86829 12.29052 -79.75412 1.000 202.81048 369 GLY A O 1
ATOM 11845 N N . ASN B 1 370 ? -35.62418 10.75888 -81.22895 1.000 196.53170 370 ASN A N 1
ATOM 11846 C CA . ASN B 1 370 ? -34.62157 11.01022 -82.25993 1.000 199.65731 370 ASN A CA 1
ATOM 11847 C C . ASN B 1 370 ? -35.04257 12.11425 -83.22415 1.000 197.40477 370 ASN A C 1
ATOM 11848 O O . ASN B 1 370 ? -34.45703 12.23645 -84.30498 1.000 199.57031 370 ASN A O 1
ATOM 11855 N N . VAL B 1 371 ? -36.03791 12.91025 -82.85254 1.000 187.51116 371 VAL A N 1
ATOM 11856 C CA . VAL B 1 371 ? -36.69876 13.85828 -83.74555 1.000 184.99313 371 VAL A CA 1
ATOM 11857 C C . VAL B 1 371 ? -35.76119 14.95833 -84.23874 1.000 186.75798 371 VAL A C 1
ATOM 11858 O O . VAL B 1 371 ? -34.78065 15.29799 -83.56223 1.000 188.84041 371 VAL A O 1
ATOM 11871 N N . PRO B 1 372 ? -36.03282 15.55511 -85.41710 1.000 186.09463 372 PRO A N 1
ATOM 11872 C CA . PRO B 1 372 ? -35.15885 16.58112 -86.00107 1.000 188.01512 372 PRO A CA 1
ATOM 11873 C C . PRO B 1 372 ? -35.41914 17.99173 -85.46823 1.000 185.72153 372 PRO A C 1
ATOM 11874 O O . PRO B 1 372 ? -35.64731 18.93298 -86.23141 1.000 184.89079 372 PRO A O 1
ATOM 11885 N N . PHE B 1 373 ? -35.39049 18.14077 -84.14482 1.000 184.79974 373 PHE A N 1
ATOM 11886 C CA . PHE B 1 373 ? -35.68783 19.42212 -83.52182 1.000 182.55704 373 PHE A CA 1
ATOM 11887 C C . PHE B 1 373 ? -34.76847 19.66020 -82.33184 1.000 184.19985 373 PHE A C 1
ATOM 11888 O O . PHE B 1 373 ? -34.38752 18.73154 -81.61487 1.000 185.54695 373 PHE A O 1
ATOM 11905 N N . ARG B 1 374 ? -34.41991 20.92914 -82.14366 1.000 212.52170 374 ARG A N 1
ATOM 11906 C CA . ARG B 1 374 ? -33.58290 21.41602 -81.05950 1.000 213.88432 374 ARG A CA 1
ATOM 11907 C C . ARG B 1 374 ? -34.40931 22.18554 -80.04003 1.000 210.30346 374 ARG A C 1
ATOM 11908 O O . ARG B 1 374 ? -35.47526 22.72765 -80.34544 1.000 207.19711 374 ARG A O 1
ATOM 11929 N N . LEU B 1 375 ? -33.89185 22.22316 -78.81141 1.000 182.59511 375 LEU A N 1
ATOM 11930 C CA . LEU B 1 375 ? -34.47476 23.00538 -77.72138 1.000 179.69382 375 LEU A CA 1
ATOM 11931 C C . LEU B 1 375 ? -33.35118 23.89201 -77.18667 1.000 182.08097 375 LEU A C 1
ATOM 11932 O O . LEU B 1 375 ? -32.62562 23.50353 -76.26774 1.000 183.76902 375 LEU A O 1
ATOM 11939 N N . GLN B 1 376 ? -33.21179 25.08638 -77.75848 1.000 182.35428 376 GLN A N 1
ATOM 11940 C CA . GLN B 1 376 ? -32.19528 26.04429 -77.33305 1.000 184.64604 376 GLN A CA 1
ATOM 11941 C C . GLN B 1 376 ? -32.75569 26.94032 -76.23292 1.000 181.86980 376 GLN A C 1
ATOM 11942 O O . GLN B 1 376 ? -33.80531 27.57009 -76.40670 1.000 178.81677 376 GLN A O 1
ATOM 11956 N N . GLU B 1 377 ? -32.05718 26.97265 -75.09733 1.000 220.31140 377 GLU A N 1
ATOM 11957 C CA . GLU B 1 377 ? -32.53369 27.62167 -73.88362 1.000 217.78863 377 GLU A CA 1
ATOM 11958 C C . GLU B 1 377 ? -32.18161 29.10393 -73.84937 1.000 218.43930 377 GLU A C 1
ATOM 11959 O O . GLU B 1 377 ? -31.03422 29.48586 -74.10134 1.000 221.95860 377 GLU A O 1
ATOM 11971 N N . TYR B 1 378 ? -33.17646 29.92929 -73.53651 1.000 199.01777 378 TYR A N 1
ATOM 11972 C CA . TYR B 1 378 ? -32.99721 31.33715 -73.21213 1.000 199.18235 378 TYR A CA 1
ATOM 11973 C C . TYR B 1 378 ? -33.23895 31.54289 -71.72089 1.000 197.26004 378 TYR A C 1
ATOM 11974 O O . TYR B 1 378 ? -33.57698 30.61367 -70.98249 1.000 195.75936 378 TYR A O 1
ATOM 11992 N N . GLU B 1 379 ? -33.05653 32.78210 -71.27790 1.000 195.42203 379 GLU A N 1
ATOM 11993 C CA . GLU B 1 379 ? -33.39034 33.15850 -69.90960 1.000 193.35774 379 GLU A CA 1
ATOM 11994 C C . GLU B 1 379 ? -34.90500 33.10702 -69.74207 1.000 189.02269 379 GLU A C 1
ATOM 11995 O O . GLU B 1 379 ? -35.62305 33.94681 -70.29486 1.000 187.66251 379 GLU A O 1
ATOM 12007 N N . SER B 1 380 ? -35.39640 32.12376 -68.99166 1.000 201.26285 380 SER A N 1
ATOM 12008 C CA . SER B 1 380 ? -36.80564 31.95648 -68.63717 1.000 197.21082 380 SER A CA 1
ATOM 12009 C C . SER B 1 380 ? -37.66849 31.42392 -69.78134 1.000 195.88348 380 SER A C 1
ATOM 12010 O O . SER B 1 380 ? -38.87392 31.23618 -69.56943 1.000 192.63030 380 SER A O 1
ATOM 12018 N N . PHE B 1 381 ? -37.12075 31.17800 -70.97250 1.000 198.91697 381 PHE A N 1
ATOM 12019 C CA . PHE B 1 381 ? -37.94144 30.71696 -72.09295 1.000 197.69761 381 PHE A CA 1
ATOM 12020 C C . PHE B 1 381 ? -37.11678 29.80216 -72.98854 1.000 200.62167 381 PHE A C 1
ATOM 12021 O O . PHE B 1 381 ? -36.16293 30.25629 -73.62265 1.000 203.64415 381 PHE A O 1
ATOM 12038 N N . SER B 1 382 ? -37.47932 28.52380 -73.04725 1.000 195.04653 382 SER A N 1
ATOM 12039 C CA . SER B 1 382 ? -36.80971 27.57431 -73.92784 1.000 197.70746 382 SER A CA 1
ATOM 12040 C C . SER B 1 382 ? -37.50300 27.55944 -75.28633 1.000 196.91241 382 SER A C 1
ATOM 12041 O O . SER B 1 382 ? -38.72869 27.42521 -75.36236 1.000 193.80116 382 SER A O 1
ATOM 12049 N N . THR B 1 383 ? -36.71814 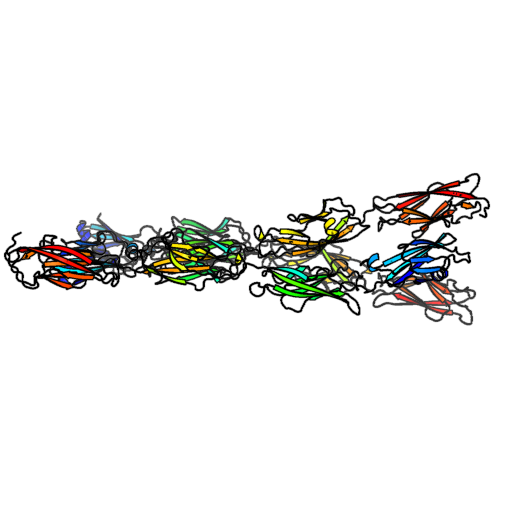27.69822 -76.35405 1.000 170.69523 383 THR A N 1
ATOM 12050 C CA . THR B 1 383 ? -37.24342 27.74465 -77.71322 1.000 170.36513 383 THR A CA 1
ATOM 12051 C C . THR B 1 383 ? -37.04559 26.40688 -78.41825 1.000 171.71729 383 THR A C 1
ATOM 12052 O O . THR B 1 383 ? -36.00379 25.76131 -78.26396 1.000 174.60412 383 THR A O 1
ATOM 12063 N N . ILE B 1 384 ? -38.04813 26.00541 -79.20589 1.000 169.77107 384 ILE A N 1
ATOM 12064 C CA . ILE B 1 384 ? -37.96522 24.82825 -80.06979 1.000 170.99790 384 ILE A CA 1
ATOM 12065 C C . ILE B 1 384 ? -37.68633 25.28669 -81.49407 1.000 172.70249 384 ILE A C 1
ATOM 12066 O O . ILE B 1 384 ? -38.35326 26.19845 -82.00050 1.000 171.14747 384 ILE A O 1
ATOM 12082 N N . LEU B 1 385 ? -36.73533 24.62522 -82.15554 1.000 186.28528 385 LEU A N 1
ATOM 12083 C CA . LEU B 1 385 ? -36.30293 24.99024 -83.50267 1.000 188.41459 385 LEU A CA 1
ATOM 12084 C C . LEU B 1 385 ? -36.12762 23.73007 -84.34707 1.000 189.95009 385 LEU A C 1
ATOM 12085 O O . LEU B 1 385 ? -36.01407 22.61956 -83.82577 1.000 190.31308 385 LEU A O 1
ATOM 12101 N N . VAL B 1 386 ? -36.13967 23.91204 -85.67373 1.000 180.57736 386 VAL A N 1
ATOM 12102 C CA . VAL B 1 386 ? -35.94893 22.80984 -86.61731 1.000 182.22799 386 VAL A CA 1
ATOM 12103 C C . VAL B 1 386 ? -34.46079 22.53841 -86.78886 1.000 186.66507 386 VAL A C 1
ATOM 12104 O O . VAL B 1 386 ? -33.65240 23.47442 -86.87043 1.000 188.69586 386 VAL A O 1
ATOM 12117 N N . ASP B 1 387 ? -34.08243 21.25531 -86.81355 1.000 188.37738 387 ASP A N 1
ATOM 12118 C CA . ASP B 1 387 ? -32.67565 20.89145 -86.96085 1.000 192.81871 387 ASP A CA 1
ATOM 12119 C C . ASP B 1 387 ? -32.40588 19.89102 -88.07655 1.000 195.04276 387 ASP A C 1
ATOM 12120 O O . ASP B 1 387 ? -31.27870 19.87201 -88.59090 1.000 198.85340 387 ASP A O 1
ATOM 12127 N N . GLY B 1 388 ? -33.39093 19.09723 -88.50356 1.000 216.45262 388 GLY A N 1
ATOM 12128 C CA . GLY B 1 388 ? -33.19718 18.13015 -89.55542 1.000 218.45401 388 GLY A CA 1
ATOM 12129 C C . GLY B 1 388 ? -33.93502 18.46458 -90.83782 1.000 216.95845 388 GLY A C 1
ATOM 12130 O O . GLY B 1 388 ? -34.46686 19.55955 -91.03016 1.000 214.87325 388 GLY A O 1
ATOM 12134 N N . ARG B 1 389 ? -33.95136 17.48079 -91.73207 1.000 207.96141 389 ARG A N 1
ATOM 12135 C CA . ARG B 1 389 ? -34.68457 17.57659 -92.98601 1.000 206.65381 389 ARG A CA 1
ATOM 12136 C C . ARG B 1 389 ? -36.11064 17.11148 -92.73105 1.000 202.70676 389 ARG A C 1
ATOM 12137 O O . ARG B 1 389 ? -36.32289 16.06246 -92.11449 1.000 202.46702 389 ARG A O 1
ATOM 12158 N N . LEU B 1 390 ? -37.08379 17.88875 -93.19821 1.000 240.85187 390 LEU A N 1
ATOM 12159 C CA . LEU B 1 390 ? -38.49610 17.58409 -92.98913 1.000 237.03665 390 LEU A CA 1
ATOM 12160 C C . LEU B 1 390 ? -39.07856 17.07462 -94.30201 1.000 236.76399 390 LEU A C 1
ATOM 12161 O O . LEU B 1 390 ? -39.26798 17.84856 -95.24622 1.000 236.49184 390 LEU A O 1
ATOM 12177 N N . ASP B 1 391 ? -39.35572 15.77361 -94.35621 1.000 245.02216 391 ASP A N 1
ATOM 12178 C CA . ASP B 1 391 ? -39.95161 15.12809 -95.51962 1.000 244.75139 391 ASP A CA 1
ATOM 12179 C C . ASP B 1 391 ? -41.37859 14.72051 -95.18368 1.000 241.12121 391 ASP A C 1
ATOM 12180 O O . ASP B 1 391 ? -41.61160 14.02580 -94.18847 1.000 240.41977 391 ASP A O 1
ATOM 12189 N N . ARG B 1 392 ? -42.32859 15.15556 -96.01415 1.000 207.40993 392 ARG A N 1
ATOM 12190 C CA . ARG B 1 392 ? -43.73035 14.83317 -95.77487 1.000 204.01505 392 ARG A CA 1
ATOM 12191 C C . ARG B 1 392 ? -43.94471 13.33060 -95.64939 1.000 204.61390 392 ARG A C 1
ATOM 12192 O O . ARG B 1 392 ? -44.80902 12.88470 -94.88578 1.000 202.41027 392 ARG A O 1
ATOM 12213 N N . GLU B 1 393 ? -43.16799 12.53788 -96.38848 1.000 185.26150 393 GLU A N 1
ATOM 12214 C CA . GLU B 1 393 ? -43.35579 11.09130 -96.45954 1.000 186.25056 393 GLU A CA 1
ATOM 12215 C C . GLU B 1 393 ? -42.57236 10.35829 -95.37337 1.000 188.34100 393 GLU A C 1
ATOM 12216 O O . GLU B 1 393 ? -43.15176 9.61543 -94.57475 1.000 187.24910 393 GLU A O 1
ATOM 12228 N N . GLN B 1 394 ? -41.25214 10.55456 -95.33899 1.000 229.74204 394 GLN A N 1
ATOM 12229 C CA . GLN B 1 394 ? -40.42062 9.84193 -94.37375 1.000 232.19225 394 GLN A CA 1
ATOM 12230 C C . GLN B 1 394 ? -40.88609 10.10471 -92.94656 1.000 229.79979 394 GLN A C 1
ATOM 12231 O O . GLN B 1 394 ? -40.84234 9.20773 -92.09610 1.000 230.55340 394 GLN A O 1
ATOM 12245 N N . HIS B 1 395 ? -41.33646 11.32808 -92.66421 1.000 194.60396 395 HIS A N 1
ATOM 12246 C CA . HIS B 1 395 ? -41.90837 11.65603 -91.35807 1.000 191.97140 395 HIS A CA 1
ATOM 12247 C C . HIS B 1 395 ? -42.99863 12.70026 -91.58485 1.000 188.24279 395 HIS A C 1
ATOM 12248 O O . HIS B 1 395 ? -42.69655 13.87785 -91.79665 1.000 188.00636 395 HIS A O 1
ATOM 12262 N N . ASP B 1 396 ? -44.25846 12.26185 -91.54537 1.000 171.42563 396 ASP A N 1
ATOM 12263 C CA . ASP B 1 396 ? -45.37698 13.18566 -91.70838 1.000 167.93637 396 ASP A CA 1
ATOM 12264 C C . ASP B 1 396 ? -45.62433 13.98695 -90.43414 1.000 165.80710 396 ASP A C 1
ATOM 12265 O O . ASP B 1 396 ? -45.62030 15.22275 -90.45651 1.000 164.78607 396 ASP A O 1
ATOM 12274 N N . GLN B 1 397 ? -45.84197 13.30069 -89.31160 1.000 174.20603 397 GLN A N 1
ATOM 12275 C CA . GLN B 1 397 ? -46.10235 13.96530 -88.04312 1.000 172.18026 397 GLN A CA 1
ATOM 12276 C C . GLN B 1 397 ? -45.15153 13.42451 -86.98805 1.000 174.29545 397 GLN A C 1
ATOM 12277 O O . GLN B 1 397 ? -44.73445 12.26399 -87.03868 1.000 176.55537 397 GLN A O 1
ATOM 12291 N N . TYR B 1 398 ? -44.80907 14.28290 -86.03518 1.000 180.78087 398 TYR A N 1
ATOM 12292 C CA . TYR B 1 398 ? -44.06278 13.88977 -84.85466 1.000 182.26351 398 TYR A CA 1
ATOM 12293 C C . TYR B 1 398 ? -44.94022 14.09250 -83.62831 1.000 179.22078 398 TYR A C 1
ATOM 12294 O O . TYR B 1 398 ? -45.93859 14.81802 -83.66485 1.000 176.17403 398 TYR A O 1
ATOM 12312 N N . ASN B 1 399 ? -44.55867 13.43613 -82.54151 1.000 176.49638 399 ASN A N 1
ATOM 12313 C CA . ASN B 1 399 ? -45.22077 13.58395 -81.24907 1.000 174.02535 399 ASN A CA 1
ATOM 12314 C C . ASN B 1 399 ? -44.16916 14.03546 -80.23903 1.000 175.48818 399 ASN A C 1
ATOM 12315 O O . ASN B 1 399 ? -43.74566 13.26726 -79.37143 1.000 176.93581 399 ASN A O 1
ATOM 12324 N N . LEU B 1 400 ? -43.73770 15.28677 -80.36179 1.000 162.92400 400 LEU A N 1
ATOM 12325 C CA . LEU B 1 400 ? -42.68392 15.79900 -79.49987 1.000 164.50298 400 LEU A CA 1
ATOM 12326 C C . LEU B 1 400 ? -43.13156 15.80030 -78.04578 1.000 162.55394 400 LEU A C 1
ATOM 12327 O O . LEU B 1 400 ? -44.27160 16.14740 -77.72682 1.000 159.24808 400 LEU A O 1
ATOM 12343 N N . THR B 1 401 ? -42.21910 15.40729 -77.15971 1.000 182.95492 401 THR A N 1
ATOM 12344 C CA . THR B 1 401 ? -42.49045 15.36523 -75.73002 1.000 181.53470 401 THR A CA 1
ATOM 12345 C C . THR B 1 401 ? -41.37550 16.11018 -75.01343 1.000 183.15233 401 THR A C 1
ATOM 12346 O O . THR B 1 401 ? -40.19788 15.76666 -75.16343 1.000 186.66854 401 THR A O 1
ATOM 12357 N N . ILE B 1 402 ? -41.74809 17.12548 -74.24024 1.000 162.50193 402 ILE A N 1
ATOM 12358 C CA . ILE B 1 402 ? -40.80617 17.93140 -73.47346 1.000 163.66930 402 ILE A CA 1
ATOM 12359 C C . ILE B 1 402 ? -40.82381 17.45271 -72.03201 1.000 163.29568 402 ILE A C 1
ATOM 12360 O O . ILE B 1 402 ? -41.89395 17.18186 -71.46737 1.000 160.54275 402 ILE A O 1
ATOM 12376 N N . GLN B 1 403 ? -39.64057 17.35047 -71.43291 1.000 169.82155 403 GLN A N 1
ATOM 12377 C CA . GLN B 1 403 ? -39.50907 17.11883 -70.00231 1.000 169.65895 403 GLN A CA 1
ATOM 12378 C C . GLN B 1 403 ? -38.95106 18.36133 -69.31972 1.000 169.43540 403 GLN A C 1
ATOM 12379 O O . GLN B 1 403 ? -38.16320 19.11027 -69.90394 1.000 171.12052 403 GLN A O 1
ATOM 12393 N N . ALA B 1 404 ? -39.37474 18.57987 -68.07654 1.000 186.72251 404 ALA A N 1
ATOM 12394 C CA . ALA B 1 404 ? -38.81774 19.63207 -67.23692 1.000 186.67621 404 ALA A CA 1
ATOM 12395 C C . ALA B 1 404 ? -38.47526 19.05657 -65.87322 1.000 187.44496 404 ALA A C 1
ATOM 12396 O O . ALA B 1 404 ? -39.21527 18.22762 -65.33849 1.000 186.09428 404 ALA A O 1
ATOM 12403 N N . ARG B 1 405 ? -37.34874 19.49354 -65.31680 1.000 173.01372 405 ARG A N 1
ATOM 12404 C CA . ARG B 1 405 ? -36.84681 18.94429 -64.06455 1.000 174.34672 405 ARG A CA 1
ATOM 12405 C C . ARG B 1 405 ? -36.20160 20.04447 -63.24120 1.000 174.52200 405 ARG A C 1
ATOM 12406 O O . ARG B 1 405 ? -35.42221 20.84188 -63.76921 1.000 176.18560 405 ARG A O 1
ATOM 12427 N N . ASP B 1 406 ? -36.51639 20.07461 -61.95015 1.000 169.03286 406 ASP A N 1
ATOM 12428 C CA . ASP B 1 406 ? -35.96312 21.08234 -61.06459 1.000 169.06010 406 ASP A CA 1
ATOM 12429 C C . ASP B 1 406 ? -34.68587 20.56079 -60.40476 1.000 172.90868 406 ASP A C 1
ATOM 12430 O O . ASP B 1 406 ? -34.29317 19.40318 -60.57160 1.000 175.45264 406 ASP A O 1
ATOM 12439 N N . GLY B 1 407 ? -34.03011 21.42972 -59.63767 1.000 171.15684 407 GLY A N 1
ATOM 12440 C CA . GLY B 1 407 ? -32.77459 21.08481 -58.99861 1.000 174.90329 407 GLY A CA 1
ATOM 12441 C C . GLY B 1 407 ? -32.89907 20.88129 -57.50310 1.000 174.01339 407 GLY A C 1
ATOM 12442 O O . GLY B 1 407 ? -31.94612 21.12133 -56.75517 1.000 176.23799 407 GLY A O 1
ATOM 12446 N N . GLY B 1 408 ? -34.07447 20.43630 -57.05379 1.000 189.03155 408 GLY A N 1
ATOM 12447 C CA . GLY B 1 408 ? -34.30192 20.16224 -55.65170 1.000 188.03643 408 GLY A CA 1
ATOM 12448 C C . GLY B 1 408 ? -33.98510 18.72258 -55.28808 1.000 190.65504 408 GLY A C 1
ATOM 12449 O O . GLY B 1 408 ? -33.59597 17.90442 -56.12071 1.000 193.28838 408 GLY A O 1
ATOM 12453 N N . VAL B 1 409 ? -34.17054 18.41574 -54.00746 1.000 171.79801 409 VAL A N 1
ATOM 12454 C CA . VAL B 1 409 ? -33.91482 17.07283 -53.50032 1.000 174.30789 409 VAL A CA 1
ATOM 12455 C C . VAL B 1 409 ? -35.07979 16.61841 -52.61197 1.000 171.24263 409 VAL A C 1
ATOM 12456 O O . VAL B 1 409 ? -35.30330 17.19686 -51.54695 1.000 169.30918 409 VAL A O 1
ATOM 12469 N N . PRO B 1 410 ? -35.83215 15.58695 -53.03594 1.000 184.44207 410 PRO A N 1
ATOM 12470 C CA . PRO B 1 410 ? -35.71259 14.83755 -54.29164 1.000 186.45296 410 PRO A CA 1
ATOM 12471 C C . PRO B 1 410 ? -36.18816 15.65572 -55.48389 1.000 184.19423 410 PRO A C 1
ATOM 12472 O O . PRO B 1 410 ? -37.17892 16.37492 -55.36457 1.000 180.24302 410 PRO A O 1
ATOM 12483 N N . MET B 1 411 ? -35.49791 15.54770 -56.61544 1.000 173.18682 411 MET A N 1
ATOM 12484 C CA . MET B 1 411 ? -35.88036 16.32561 -57.78119 1.000 171.36399 411 MET A CA 1
ATOM 12485 C C . MET B 1 411 ? -37.22933 15.85120 -58.31753 1.000 168.45223 411 MET A C 1
ATOM 12486 O O . MET B 1 411 ? -37.65663 14.71421 -58.09696 1.000 168.90365 411 MET A O 1
ATOM 12500 N N . LEU B 1 412 ? -37.90155 16.74880 -59.03438 1.000 181.59756 412 LEU A N 1
ATOM 12501 C CA . LEU B 1 412 ? -39.22831 16.49615 -59.57656 1.000 178.57000 412 LEU A CA 1
ATOM 12502 C C . LEU B 1 412 ? -39.21464 16.76690 -61.07099 1.000 178.88955 412 LEU A C 1
ATOM 12503 O O . LEU B 1 412 ? -38.52288 17.67811 -61.53648 1.000 179.78737 412 LEU A O 1
ATOM 12519 N N . GLN B 1 413 ? -39.97911 15.97697 -61.81904 1.000 181.21647 413 GLN A N 1
ATOM 12520 C CA . GLN B 1 413 ? -40.05550 16.13526 -63.26044 1.000 181.43916 413 GLN A CA 1
ATOM 12521 C C . GLN B 1 413 ? -41.49386 16.41189 -63.67839 1.000 177.53091 413 GLN A C 1
ATOM 12522 O O . GLN B 1 413 ? -42.43117 16.34585 -62.87779 1.000 174.87697 413 GLN A O 1
ATOM 12536 N N . SER B 1 414 ? -41.64818 16.72654 -64.96094 1.000 178.07646 414 SER A N 1
ATOM 12537 C CA . SER B 1 414 ? -42.95044 16.88491 -65.58670 1.000 174.92122 414 SER A CA 1
ATOM 12538 C C . SER B 1 414 ? -42.77205 16.64724 -67.07770 1.000 176.37523 414 SER A C 1
ATOM 12539 O O . SER B 1 414 ? -41.68366 16.85334 -67.62233 1.000 179.13809 414 SER A O 1
ATOM 12547 N N . ALA B 1 415 ? -43.84195 16.19049 -67.72495 1.000 167.41458 415 ALA A N 1
ATOM 12548 C CA . ALA B 1 415 ? -43.81316 15.85532 -69.14122 1.000 168.58274 415 ALA A CA 1
ATOM 12549 C C . ALA B 1 415 ? -45.01994 16.46154 -69.84112 1.000 165.34796 415 ALA A C 1
ATOM 12550 O O . ALA B 1 415 ? -46.13785 16.41353 -69.31903 1.000 162.53064 415 ALA A O 1
ATOM 12557 N N . LYS B 1 416 ? -44.79114 17.03189 -71.02428 1.000 193.77561 416 LYS A N 1
ATOM 12558 C CA . LYS B 1 416 ? -45.87426 17.56813 -71.84415 1.000 191.15575 416 LYS A CA 1
ATOM 12559 C C . LYS B 1 416 ? -45.63461 17.18446 -73.29488 1.000 192.89150 416 LYS A C 1
ATOM 12560 O O . LYS B 1 416 ? -44.57623 17.49019 -73.84996 1.000 195.38719 416 LYS A O 1
ATOM 12579 N N . SER B 1 417 ? -46.61896 16.53581 -73.91098 1.000 171.28512 417 SER A N 1
ATOM 12580 C CA . SER B 1 417 ? -46.49241 16.01970 -75.26766 1.000 172.84698 417 SER A CA 1
ATOM 12581 C C . SER B 1 417 ? -47.42801 16.77062 -76.20501 1.000 170.53687 417 SER A C 1
ATOM 12582 O O . SER B 1 417 ? -48.63444 16.85698 -75.95117 1.000 167.67421 417 SER A O 1
ATOM 12590 N N . PHE B 1 418 ? -46.86439 17.31063 -77.28226 1.000 151.88301 418 PHE A N 1
ATOM 12591 C CA . PHE B 1 418 ? -47.62329 17.93584 -78.35260 1.000 150.32573 418 PHE A CA 1
ATOM 12592 C C . PHE B 1 418 ? -47.17168 17.35945 -79.68489 1.000 152.61323 418 PHE A C 1
ATOM 12593 O O . PHE B 1 418 ? -46.00656 16.99334 -79.85698 1.000 155.65847 418 PHE A O 1
ATOM 12610 N N . THR B 1 419 ? -48.10341 17.28763 -80.62786 1.000 166.11417 419 THR A N 1
ATOM 12611 C CA . THR B 1 419 ? -47.83510 16.73851 -81.94868 1.000 167.96937 419 THR A CA 1
ATOM 12612 C C . THR B 1 419 ? -47.55171 17.86044 -82.93945 1.000 168.36559 419 THR A C 1
ATOM 12613 O O . THR B 1 419 ? -48.22259 18.89644 -82.93253 1.000 166.21135 419 THR A O 1
ATOM 12624 N N . VAL B 1 420 ? -46.54352 17.64849 -83.78126 1.000 156.40789 420 VAL A N 1
ATOM 12625 C CA . VAL B 1 420 ? -46.16743 18.58118 -84.83762 1.000 157.33159 420 VAL A CA 1
ATOM 12626 C C . VAL B 1 420 ? -46.45352 17.91486 -86.17398 1.000 158.03055 420 VAL A C 1
ATOM 12627 O O . VAL B 1 420 ? -46.29591 16.69821 -86.31162 1.000 159.33892 420 VAL A O 1
ATOM 12640 N N . LEU B 1 421 ? -46.90035 18.69943 -87.15124 1.000 162.37548 421 LEU A N 1
ATOM 12641 C CA . LEU B 1 421 ? -47.12490 18.17568 -88.49129 1.000 163.12896 421 LEU A CA 1
ATOM 12642 C C . LEU B 1 421 ? -46.38684 19.03484 -89.50848 1.000 165.03883 421 LEU A C 1
ATOM 12643 O O . LEU B 1 421 ? -46.16450 20.22839 -89.29084 1.000 164.82575 421 LEU A O 1
ATOM 12659 N N . ILE B 1 422 ? -46.00273 18.40984 -90.62182 1.000 163.78757 422 ILE A N 1
ATOM 12660 C CA . ILE B 1 422 ? -45.20500 19.05013 -91.66565 1.000 166.06310 422 ILE A CA 1
ATOM 12661 C C . ILE B 1 422 ? -46.09364 19.31388 -92.87399 1.000 164.83678 422 ILE A C 1
ATOM 12662 O O . ILE B 1 422 ? -46.92282 18.46975 -93.23451 1.000 163.63228 422 ILE A O 1
ATOM 12678 N N . THR B 1 423 ? -45.92183 20.47827 -93.50353 1.000 163.39828 423 THR A N 1
ATOM 12679 C CA . THR B 1 423 ? -46.71640 20.81428 -94.68157 1.000 162.48125 423 THR A CA 1
ATOM 12680 C C . THR B 1 423 ? -45.93161 21.73240 -95.61196 1.000 164.79083 423 THR A C 1
ATOM 12681 O O . THR B 1 423 ? -45.05025 22.47637 -95.17808 1.000 166.29551 423 THR A O 1
ATOM 12692 N N . ASP B 1 424 ? -46.28503 21.68981 -96.89983 1.000 170.20224 424 ASP A N 1
ATOM 12693 C CA . ASP B 1 424 ? -45.56317 22.46587 -97.90236 1.000 172.58622 424 ASP A CA 1
ATOM 12694 C C . ASP B 1 424 ? -46.13494 23.87468 -98.03312 1.000 171.41104 424 ASP A C 1
ATOM 12695 O O . ASP B 1 424 ? -45.41759 24.86732 -97.85698 1.000 172.91384 424 ASP A O 1
ATOM 12702 N N . HIS B 1 425 ? -47.42818 23.98579 -98.32806 1.000 217.87724 425 HIS A N 1
ATOM 12703 C CA . HIS B 1 425 ? -48.05623 25.27928 -98.59269 1.000 216.97376 425 HIS A CA 1
ATOM 12704 C C . HIS B 1 425 ? -49.32389 25.41587 -97.75987 1.000 213.63981 425 HIS A C 1
ATOM 12705 O O . HIS B 1 425 ? -50.20819 24.55508 -97.82164 1.000 211.79704 425 HIS A O 1
ATOM 12719 N N . HIS B 1 426 ? -49.40318 26.49283 -96.98008 1.000 262.00777 426 HIS A N 1
ATOM 12720 C CA . HIS B 1 426 ? -50.54624 26.78572 -96.12373 1.000 259.04730 426 HIS A CA 1
ATOM 12721 C C . HIS B 1 426 ? -51.25257 28.02676 -96.65092 1.000 258.64690 426 HIS A C 1
ATOM 12722 O O . HIS B 1 426 ? -50.65184 29.10536 -96.71948 1.000 260.32247 426 HIS A O 1
ATOM 12735 N N . HIS B 1 427 ? -52.52169 27.87011 -97.02083 1.000 259.24872 427 HIS A N 1
ATOM 12736 C CA . HIS B 1 427 ? -53.35518 28.95542 -97.53379 1.000 258.78958 427 HIS A CA 1
ATOM 12737 C C . HIS B 1 427 ? -54.57228 29.07887 -96.62133 1.000 255.86700 427 HIS A C 1
ATOM 12738 O O . HIS B 1 427 ? -55.68132 28.67334 -96.97607 1.000 254.18688 427 HIS A O 1
ATOM 12752 N N . HIS B 1 428 ? -54.35721 29.64366 -95.43692 1.000 172.41588 428 HIS A N 1
ATOM 12753 C CA . HIS B 1 428 ? -55.43555 29.83221 -94.47373 1.000 169.78442 428 HIS A CA 1
ATOM 12754 C C . HIS B 1 428 ? -54.99941 30.76917 -93.35155 1.000 169.91264 428 HIS A C 1
ATOM 12755 O O . HIS B 1 428 ? -55.82994 31.29113 -92.60754 1.000 168.15545 428 HIS A O 1
ATOM 12768 N N . LEU C 1 1 ? -73.53941 88.18674 -70.71724 1.000 272.10044 1 LEU B N 1
ATOM 12769 C CA . LEU C 1 1 ? -74.08531 87.20512 -71.69461 1.000 275.85121 1 LEU B CA 1
ATOM 12770 C C . LEU C 1 1 ? -73.18678 85.97040 -71.75162 1.000 268.46996 1 LEU B C 1
ATOM 12771 O O . LEU C 1 1 ? -73.63493 84.85876 -71.46905 1.000 268.50772 1 LEU B O 1
ATOM 12789 N N . ILE C 1 2 ? -71.92191 86.16462 -72.12440 1.000 233.68353 2 ILE B N 1
ATOM 12790 C CA . ILE C 1 2 ? -70.97372 85.06318 -72.25563 1.000 226.85843 2 ILE B CA 1
ATOM 12791 C C . ILE C 1 2 ? -70.24130 84.87363 -70.93438 1.000 219.44761 2 ILE B C 1
ATOM 12792 O O . ILE C 1 2 ? -69.81144 85.84374 -70.29636 1.000 217.39228 2 ILE B O 1
ATOM 12808 N N . ASN C 1 3 ? -70.09742 83.61335 -70.52294 1.000 203.46639 3 ASN B N 1
ATOM 12809 C CA . ASN C 1 3 ? -69.41709 83.25479 -69.28493 1.000 196.85441 3 ASN B CA 1
ATOM 12810 C C . ASN C 1 3 ? -68.40703 82.14377 -69.53877 1.000 190.76594 3 ASN B C 1
ATOM 12811 O O . ASN C 1 3 ? -68.72140 81.16130 -70.21857 1.000 192.47654 3 ASN B O 1
ATOM 12822 N N . LEU C 1 4 ? -67.20024 82.30263 -68.99297 1.000 196.75985 4 LEU B N 1
ATOM 12823 C CA . LEU C 1 4 ? -66.18730 81.25191 -69.00041 1.000 190.74248 4 LEU B CA 1
ATOM 12824 C C . LEU C 1 4 ? -65.67574 81.04567 -67.58705 1.000 185.85071 4 LEU B C 1
ATOM 12825 O O . LEU C 1 4 ? -65.07083 81.94842 -66.99934 1.000 183.35925 4 LEU B O 1
ATOM 12841 N N . LYS C 1 5 ? -65.93661 79.86571 -67.04215 1.000 173.00371 5 LYS B N 1
ATOM 12842 C CA . LYS C 1 5 ? -65.50035 79.51771 -65.70272 1.000 168.97557 5 LYS B CA 1
ATOM 12843 C C . LYS C 1 5 ? -64.29842 78.57946 -65.75764 1.000 163.08769 5 LYS B C 1
ATOM 12844 O O . LYS C 1 5 ? -64.16371 77.76869 -66.67822 1.000 163.02266 5 LYS B O 1
ATOM 12863 N N . TYR C 1 6 ? -63.41583 78.70555 -64.76610 1.000 194.42579 6 TYR B N 1
ATOM 12864 C CA . TYR C 1 6 ? -62.24213 77.84197 -64.64465 1.000 189.06451 6 TYR B CA 1
ATOM 12865 C C . TYR C 1 6 ? -62.02731 77.51138 -63.17248 1.000 186.87572 6 TYR B C 1
ATOM 12866 O O . TYR C 1 6 ? -62.78573 77.95260 -62.30598 1.000 189.49727 6 TYR B O 1
ATOM 12884 N N . SER C 1 7 ? -61.03042 76.67268 -62.89146 1.000 171.98598 7 SER B N 1
ATOM 12885 C CA . SER C 1 7 ? -60.69608 76.34392 -61.51554 1.000 170.01082 7 SER B CA 1
ATOM 12886 C C . SER C 1 7 ? -59.25754 75.84544 -61.48291 1.000 164.93362 7 SER B C 1
ATOM 12887 O O . SER C 1 7 ? -58.80879 75.17979 -62.42115 1.000 163.56200 7 SER B O 1
ATOM 12895 N N . VAL C 1 8 ? -58.54376 76.15920 -60.40228 1.000 148.50622 8 VAL B N 1
ATOM 12896 C CA . VAL C 1 8 ? -57.14444 75.76931 -60.27685 1.000 144.16148 8 VAL B CA 1
ATOM 12897 C C . VAL C 1 8 ? -56.75937 75.81853 -58.80812 1.000 143.19350 8 VAL B C 1
ATOM 12898 O O . VAL C 1 8 ? -57.27799 76.63535 -58.04261 1.000 145.10772 8 VAL B O 1
ATOM 12911 N N . GLU C 1 9 ? -55.84446 74.93568 -58.41499 1.000 145.28259 9 GLU B N 1
ATOM 12912 C CA . GLU C 1 9 ? -55.33954 74.93752 -57.05034 1.000 144.54725 9 GLU B CA 1
ATOM 12913 C C . GLU C 1 9 ? -54.58861 76.23382 -56.76160 1.000 143.21548 9 GLU B C 1
ATOM 12914 O O . GLU C 1 9 ? -54.15564 76.95074 -57.66674 1.000 142.06441 9 GLU B O 1
ATOM 12926 N N . GLU C 1 10 ? -54.44340 76.53120 -55.47370 1.000 127.11103 10 GLU B N 1
ATOM 12927 C CA . GLU C 1 10 ? -53.71528 77.70943 -55.03695 1.000 126.29864 10 GLU B CA 1
ATOM 12928 C C . GLU C 1 10 ? -52.20834 77.47576 -55.12923 1.000 123.08276 10 GLU B C 1
ATOM 12929 O O . GLU C 1 10 ? -51.73316 76.37235 -55.41160 1.000 121.53672 10 GLU B O 1
ATOM 12941 N N . GLU C 1 11 ? -51.45256 78.54469 -54.87723 1.000 147.48747 11 GLU B N 1
ATOM 12942 C CA . GLU C 1 11 ? -50.00004 78.46537 -54.73200 1.000 145.20849 11 GLU B CA 1
ATOM 12943 C C . GLU C 1 11 ? -49.32734 77.92278 -55.99139 1.000 142.86487 11 GLU B C 1
ATOM 12944 O O . GLU C 1 11 ? -48.30346 77.23977 -55.91928 1.000 141.19175 11 GLU B O 1
ATOM 12956 N N . GLN C 1 12 ? -49.90544 78.21490 -57.15270 1.000 166.13496 12 GLN B N 1
ATOM 12957 C CA . GLN C 1 12 ? -49.30963 77.82659 -58.42262 1.000 164.37980 12 GLN B CA 1
ATOM 12958 C C . GLN C 1 12 ? -48.13806 78.73881 -58.75685 1.000 163.22684 12 GLN B C 1
ATOM 12959 O O . GLN C 1 12 ? -48.20088 79.95394 -58.54817 1.000 164.35982 12 GLN B O 1
ATOM 12973 N N . ARG C 1 13 ? -47.06047 78.14301 -59.26360 1.000 159.25502 13 ARG B N 1
ATOM 12974 C CA . ARG C 1 13 ? -45.91227 78.92084 -59.70698 1.000 158.49712 13 ARG B CA 1
ATOM 12975 C C . ARG C 1 13 ? -46.37004 80.08737 -60.56969 1.000 159.83025 13 ARG B C 1
ATOM 12976 O O . ARG C 1 13 ? -47.15089 79.91161 -61.50817 1.000 160.52921 13 ARG B O 1
ATOM 12997 N N . ALA C 1 14 ? -45.89307 81.28517 -60.23422 1.000 157.01729 14 ALA B N 1
ATOM 12998 C CA . ALA C 1 14 ? -46.25969 82.46775 -60.99815 1.000 158.73807 14 ALA B CA 1
ATOM 12999 C C . ALA C 1 14 ? -45.97352 82.24201 -62.47683 1.000 158.36719 14 ALA B C 1
ATOM 13000 O O . ALA C 1 14 ? -45.08839 81.46797 -62.85064 1.000 156.65646 14 ALA B O 1
ATOM 13007 N N . GLY C 1 15 ? -46.72968 82.93061 -63.32342 1.000 156.01690 15 GLY B N 1
ATOM 13008 C CA . GLY C 1 15 ? -46.63037 82.71515 -64.74999 1.000 156.33643 15 GLY B CA 1
ATOM 13009 C C . GLY C 1 15 ? -47.29577 81.44460 -65.22260 1.000 155.80109 15 GLY B C 1
ATOM 13010 O O . GLY C 1 15 ? -46.85608 80.85499 -66.21504 1.000 155.22594 15 GLY B O 1
ATOM 13014 N N . THR C 1 16 ? -48.34575 81.00182 -64.53539 1.000 127.03478 16 THR B N 1
ATOM 13015 C CA . THR C 1 16 ? -49.09715 79.82893 -64.95562 1.000 127.16942 16 THR B CA 1
ATOM 13016 C C . THR C 1 16 ? -50.10327 80.19772 -66.03496 1.000 130.09877 16 THR B C 1
ATOM 13017 O O . THR C 1 16 ? -50.69308 81.27962 -66.01010 1.000 132.44072 16 THR B O 1
ATOM 13028 N N . VAL C 1 17 ? -50.30149 79.28275 -66.97826 1.000 152.01393 17 VAL B N 1
ATOM 13029 C CA . VAL C 1 17 ? -51.31162 79.43240 -68.01964 1.000 155.27945 17 VAL B CA 1
ATOM 13030 C C . VAL C 1 17 ? -52.56203 78.70294 -67.54641 1.000 156.76004 17 VAL B C 1
ATOM 13031 O O . VAL C 1 17 ? -52.59606 77.47039 -67.50717 1.000 155.71587 17 VAL B O 1
ATOM 13044 N N . ILE C 1 18 ? -53.58927 79.46412 -67.17426 1.000 145.47900 18 ILE B N 1
ATOM 13045 C CA . ILE C 1 18 ? -54.83868 78.85398 -66.73542 1.000 147.60468 18 ILE B CA 1
ATOM 13046 C C . ILE C 1 18 ? -55.54640 78.18616 -67.90787 1.000 150.25493 18 ILE B C 1
ATOM 13047 O O . ILE C 1 18 ? -55.88515 76.99794 -67.85169 1.000 150.19565 18 ILE B O 1
ATOM 13063 N N . ALA C 1 19 ? -55.77518 78.93214 -68.98505 1.000 179.97769 19 ALA B N 1
ATOM 13064 C CA . ALA C 1 19 ? -56.50838 78.39819 -70.12272 1.000 183.31807 19 ALA B CA 1
ATOM 13065 C C . ALA C 1 19 ? -56.42069 79.37977 -71.28072 1.000 186.00970 19 ALA B C 1
ATOM 13066 O O . ALA C 1 19 ? -56.18493 80.57654 -71.08991 1.000 186.36561 19 ALA B O 1
ATOM 13073 N N . ASN C 1 20 ? -56.60488 78.84811 -72.48959 1.000 178.70148 20 ASN B N 1
ATOM 13074 C CA . ASN C 1 20 ? -56.61132 79.65084 -73.71078 1.000 182.14716 20 ASN B CA 1
ATOM 13075 C C . ASN C 1 20 ? -58.02841 80.16241 -73.92122 1.000 187.85802 20 ASN B C 1
ATOM 13076 O O . ASN C 1 20 ? -58.88132 79.48138 -74.49575 1.000 191.28936 20 ASN B O 1
ATOM 13087 N N . VAL C 1 21 ? -58.28314 81.38647 -73.45211 1.000 198.01409 21 VAL B N 1
ATOM 13088 C CA . VAL C 1 21 ? -59.63410 81.93704 -73.55056 1.000 203.75546 21 VAL B CA 1
ATOM 13089 C C . VAL C 1 21 ? -60.03686 82.15713 -74.99545 1.000 209.03327 21 VAL B C 1
ATOM 13090 O O . VAL C 1 21 ? -61.22359 82.09761 -75.32315 1.000 214.32881 21 VAL B O 1
ATOM 13103 N N . ALA C 1 22 ? -59.08948 82.47190 -75.87555 1.000 220.85726 22 ALA B N 1
ATOM 13104 C CA . ALA C 1 22 ? -59.44948 82.67318 -77.27467 1.000 226.33699 22 ALA B CA 1
ATOM 13105 C C . ALA C 1 22 ? -60.09981 81.42150 -77.85427 1.000 228.48842 22 ALA B C 1
ATOM 13106 O O . ALA C 1 22 ? -61.17584 81.48921 -78.45736 1.000 234.61647 22 ALA B O 1
ATOM 13113 N N . LYS C 1 23 ? -59.46869 80.26141 -77.65838 1.000 175.99928 23 LYS B N 1
ATOM 13114 C CA . LYS C 1 23 ? -59.97573 79.02684 -78.24794 1.000 178.00700 23 LYS B CA 1
ATOM 13115 C C . LYS C 1 23 ? -61.38068 78.70383 -77.73428 1.000 181.67594 23 LYS B C 1
ATOM 13116 O O . LYS C 1 23 ? -62.33260 78.60995 -78.52083 1.000 187.82863 23 LYS B O 1
ATOM 13124 N N . ASP C 1 24 ? -61.54963 78.60914 -76.40757 1.000 237.46242 24 ASP B N 1
ATOM 13125 C CA . ASP C 1 24 ? -62.83383 78.18144 -75.85488 1.000 240.86714 24 ASP B CA 1
ATOM 13126 C C . ASP C 1 24 ? -63.90053 79.26675 -75.94655 1.000 246.93543 24 ASP B C 1
ATOM 13127 O O . ASP C 1 24 ? -65.08501 78.95114 -76.09213 1.000 252.32895 24 ASP B O 1
ATOM 13136 N N . ALA C 1 25 ? -63.50338 80.53473 -75.84447 1.000 233.90570 25 ALA B N 1
ATOM 13137 C CA . ALA C 1 25 ? -64.43446 81.63983 -76.05092 1.000 240.11160 25 ALA B CA 1
ATOM 13138 C C . ALA C 1 25 ? -64.97562 81.63073 -77.47391 1.000 246.69914 25 ALA B C 1
ATOM 13139 O O . ALA C 1 25 ? -66.18733 81.74423 -77.69370 1.000 253.27034 25 ALA B O 1
ATOM 13146 N N . ARG C 1 26 ? -64.08352 81.50552 -78.45887 1.000 252.03375 26 ARG B N 1
ATOM 13147 C CA . ARG C 1 26 ? -64.52045 81.35545 -79.84136 1.000 258.28727 26 ARG B CA 1
ATOM 13148 C C . ARG C 1 26 ? -65.48110 80.18420 -79.95723 1.000 261.50194 26 ARG B C 1
ATOM 13149 O O . ARG C 1 26 ? -66.54236 80.28816 -80.58279 1.000 268.98038 26 ARG B O 1
ATOM 13170 N N . GLU C 1 27 ? -65.11605 79.04902 -79.35946 1.000 225.72859 27 GLU B N 1
ATOM 13171 C CA . GLU C 1 27 ? -66.02462 77.91040 -79.34147 1.000 228.71811 27 GLU B CA 1
ATOM 13172 C C . GLU C 1 27 ? -67.37668 78.29651 -78.74686 1.000 233.98166 27 GLU B C 1
ATOM 13173 O O . GLU C 1 27 ? -68.40438 77.72567 -79.12822 1.000 239.92492 27 GLU B O 1
ATOM 13185 N N . ALA C 1 28 ? -67.39316 79.25409 -77.81067 1.000 257.77174 28 ALA B N 1
ATOM 13186 C CA . ALA C 1 28 ? -68.60841 79.69668 -77.13221 1.000 262.49644 28 ALA B CA 1
ATOM 13187 C C . ALA C 1 28 ? -69.39631 80.76356 -77.89679 1.000 270.41913 28 ALA B C 1
ATOM 13188 O O . ALA C 1 28 ? -70.52256 81.08274 -77.49158 1.000 275.72902 28 ALA B O 1
ATOM 13191 N N . GLY C 1 29 ? -68.84977 81.29717 -78.98969 1.000 242.31669 29 GLY B N 1
ATOM 13192 C CA . GLY C 1 29 ? -69.56656 82.22712 -79.85529 1.000 250.56250 29 GLY B CA 1
ATOM 13193 C C . GLY C 1 29 ? -69.22366 83.69551 -79.67185 1.000 250.50392 29 GLY B C 1
ATOM 13194 O O . GLY C 1 29 ? -70.11530 84.54486 -79.56537 1.000 256.51186 29 GLY B O 1
ATOM 13197 N N . PHE C 1 30 ? -67.93352 84.00736 -79.67476 1.000 252.14347 30 PHE B N 1
ATOM 13198 C CA . PHE C 1 30 ? -67.43409 85.36373 -79.52432 1.000 251.61035 30 PHE B CA 1
ATOM 13199 C C . PHE C 1 30 ? -67.32185 86.08010 -80.87064 1.000 257.35423 30 PHE B C 1
ATOM 13200 O O . PHE C 1 30 ? -67.24294 85.45740 -81.93057 1.000 259.68952 30 PHE B O 1
ATOM 13209 N N . ALA C 1 31 ? -67.30472 87.41437 -80.80920 1.000 227.57961 31 ALA B N 1
ATOM 13210 C CA . ALA C 1 31 ? -66.99913 88.26021 -81.96586 1.000 232.43676 31 ALA B CA 1
ATOM 13211 C C . ALA C 1 31 ? -65.49715 88.26451 -82.26206 1.000 226.23040 31 ALA B C 1
ATOM 13212 O O . ALA C 1 31 ? -64.81549 89.28014 -82.08581 1.000 224.80492 31 ALA B O 1
ATOM 13218 N N . PHE C 1 40 ? -60.22500 92.96405 -78.63397 1.000 246.27791 40 PHE B N 1
ATOM 13219 C CA . PHE C 1 40 ? -60.56413 92.28504 -77.38709 1.000 241.54422 40 PHE B CA 1
ATOM 13220 C C . PHE C 1 40 ? -59.70106 92.82356 -76.24414 1.000 236.30405 40 PHE B C 1
ATOM 13221 O O . PHE C 1 40 ? -58.49768 92.56178 -76.18929 1.000 231.17542 40 PHE B O 1
ATOM 13237 N N . ARG C 1 41 ? -60.32341 93.55163 -75.31483 1.000 233.36401 41 ARG B N 1
ATOM 13238 C CA . ARG C 1 41 ? -59.59449 94.20857 -74.23941 1.000 229.58994 41 ARG B CA 1
ATOM 13239 C C . ARG C 1 41 ? -60.31887 94.00419 -72.91582 1.000 228.08142 41 ARG B C 1
ATOM 13240 O O . ARG C 1 41 ? -61.54532 93.87377 -72.87226 1.000 232.16135 41 ARG B O 1
ATOM 13261 N N . VAL C 1 42 ? -59.54037 93.96377 -71.83594 1.000 212.97376 42 VAL B N 1
ATOM 13262 C CA . VAL C 1 42 ? -60.09384 93.79556 -70.49444 1.000 211.37675 42 VAL B CA 1
ATOM 13263 C C . VAL C 1 42 ? -60.80684 95.06958 -70.05278 1.000 216.54073 42 VAL B C 1
ATOM 13264 O O . VAL C 1 42 ? -60.22318 96.15987 -70.04469 1.000 217.66372 42 VAL B O 1
ATOM 13277 N N . VAL C 1 43 ? -62.09476 94.94543 -69.73408 1.000 191.65658 43 VAL B N 1
ATOM 13278 C CA . VAL C 1 43 ? -62.83019 96.06338 -69.14965 1.000 196.48986 43 VAL B CA 1
ATOM 13279 C C . VAL C 1 43 ? -62.55029 96.17330 -67.65657 1.000 192.72819 43 VAL B C 1
ATOM 13280 O O . VAL C 1 43 ? -62.18940 97.24517 -67.15618 1.000 193.62940 43 VAL B O 1
ATOM 13293 N N . SER C 1 44 ? -62.72276 95.07472 -66.92278 1.000 188.27384 44 SER B N 1
ATOM 13294 C CA . SER C 1 44 ? -62.61211 95.11066 -65.46973 1.000 185.55441 44 SER B CA 1
ATOM 13295 C C . SER C 1 44 ? -62.24616 93.71946 -64.99466 1.000 179.79076 44 SER B C 1
ATOM 13296 O O . SER C 1 44 ? -62.42103 92.74749 -65.72278 1.000 179.06191 44 SER B O 1
ATOM 13304 N N . ASN C 1 45 ? -61.63886 93.63792 -63.81288 1.000 224.95233 45 ASN B N 1
ATOM 13305 C CA . ASN C 1 45 ? -61.32989 92.32674 -63.26305 1.000 220.01655 45 ASN B CA 1
ATOM 13306 C C . ASN C 1 45 ? -61.25093 92.39734 -61.74650 1.000 218.42317 45 ASN B C 1
ATOM 13307 O O . ASN C 1 45 ? -60.87572 93.42251 -61.17297 1.000 219.09995 45 ASN B O 1
ATOM 13318 N N . SER C 1 46 ? -61.62048 91.28519 -61.11003 1.000 183.98260 46 SER B N 1
ATOM 13319 C CA . SER C 1 46 ? -61.66155 91.23345 -59.65570 1.000 183.08835 46 SER B CA 1
ATOM 13320 C C . SER C 1 46 ? -60.30519 91.57362 -59.05247 1.000 178.97365 46 SER B C 1
ATOM 13321 O O . SER C 1 46 ? -60.21407 92.37348 -58.11496 1.000 180.10605 46 SER B O 1
ATOM 13326 N N . ALA C 1 47 ? -59.23808 90.97040 -59.57361 1.000 172.33349 47 ALA B N 1
ATOM 13327 C CA . ALA C 1 47 ? -57.89505 91.13906 -59.01967 1.000 168.50477 47 ALA B CA 1
ATOM 13328 C C . ALA C 1 47 ? -56.86524 91.30157 -60.13329 1.000 166.44266 47 ALA B C 1
ATOM 13329 O O . ALA C 1 47 ? -56.42948 90.30171 -60.72613 1.000 163.43195 47 ALA B O 1
ATOM 13336 N N . PRO C 1 48 ? -56.46388 92.53205 -60.46235 1.000 218.46112 48 PRO B N 1
ATOM 13337 C CA . PRO C 1 48 ? -55.45258 92.69426 -61.52142 1.000 216.89871 48 PRO B CA 1
ATOM 13338 C C . PRO C 1 48 ? -54.11255 92.07254 -61.18579 1.000 212.03765 48 PRO B C 1
ATOM 13339 O O . PRO C 1 48 ? -53.42676 91.58953 -62.09660 1.000 209.96027 48 PRO B O 1
ATOM 13350 N N . HIS C 1 49 ? -53.71018 92.06196 -59.91548 1.000 170.17814 49 HIS B N 1
ATOM 13351 C CA . HIS C 1 49 ? -52.36500 91.62461 -59.57075 1.000 166.33065 49 HIS B CA 1
ATOM 13352 C C . HIS C 1 49 ? -52.17947 90.11397 -59.62459 1.000 162.73123 49 HIS B C 1
ATOM 13353 O O . HIS C 1 49 ? -51.03940 89.64512 -59.51860 1.000 159.68321 49 HIS B O 1
ATOM 13367 N N . LEU C 1 50 ? -53.24700 89.34098 -59.80262 1.000 147.03973 50 LEU B N 1
ATOM 13368 C CA . LEU C 1 50 ? -53.14030 87.88720 -59.85001 1.000 144.08089 50 LEU B CA 1
ATOM 13369 C C . LEU C 1 50 ? -53.25605 87.33104 -61.26116 1.000 143.77777 50 LEU B C 1
ATOM 13370 O O . LEU C 1 50 ? -52.41584 86.53101 -61.67933 1.000 140.79874 50 LEU B O 1
ATOM 13386 N N . VAL C 1 51 ? -54.27691 87.73685 -62.00534 1.000 154.66909 51 VAL B N 1
ATOM 13387 C CA . VAL C 1 51 ? -54.55195 87.16500 -63.31304 1.000 155.15048 51 VAL B CA 1
ATOM 13388 C C . VAL C 1 51 ? -54.62781 88.28401 -64.33692 1.000 158.32031 51 VAL B C 1
ATOM 13389 O O . VAL C 1 51 ? -55.06948 89.39885 -64.04263 1.000 161.40621 51 VAL B O 1
ATOM 13402 N N . ASP C 1 52 ? -54.20933 87.96081 -65.55722 1.000 184.27533 52 ASP B N 1
ATOM 13403 C CA . ASP C 1 52 ? -54.24212 88.87573 -66.68574 1.000 187.58114 52 ASP B CA 1
ATOM 13404 C C . ASP C 1 52 ? -54.48115 88.05592 -67.94148 1.000 188.22061 52 ASP B C 1
ATOM 13405 O O . ASP C 1 52 ? -54.00134 86.92220 -68.05413 1.000 184.92888 52 ASP B O 1
ATOM 13414 N N . ILE C 1 53 ? -55.23433 88.63236 -68.86864 1.000 151.87865 53 ILE B N 1
ATOM 13415 C CA . ILE C 1 53 ? -55.42968 88.06606 -70.19366 1.000 153.52502 53 ILE B CA 1
ATOM 13416 C C . ILE C 1 53 ? -54.51648 88.80596 -71.14848 1.000 154.48028 53 ILE B C 1
ATOM 13417 O O . ILE C 1 53 ? -54.32293 90.02165 -71.01820 1.000 156.50966 53 ILE B O 1
ATOM 13433 N N . ASN C 1 54 ? -53.97017 88.08380 -72.12257 1.000 199.13580 54 ASN B N 1
ATOM 13434 C CA . ASN C 1 54 ? -53.10031 88.70294 -73.09425 1.000 200.41957 54 ASN B CA 1
ATOM 13435 C C . ASN C 1 54 ? -53.92968 89.03331 -74.32177 1.000 206.16344 54 ASN B C 1
ATOM 13436 O O . ASN C 1 54 ? -54.49013 88.11535 -74.94064 1.000 207.09449 54 ASN B O 1
ATOM 13447 N N . PRO C 1 55 ? -54.04412 90.30399 -74.71456 1.000 212.51108 55 PRO B N 1
ATOM 13448 C CA . PRO C 1 55 ? -54.81183 90.61387 -75.92655 1.000 218.60733 55 PRO B CA 1
ATOM 13449 C C . PRO C 1 55 ? -54.21907 89.99244 -77.17868 1.000 218.91383 55 PRO B C 1
ATOM 13450 O O . PRO C 1 55 ? -54.96120 89.66637 -78.11531 1.000 222.98279 55 PRO B O 1
ATOM 13461 N N . SER C 1 56 ? -52.89706 89.82280 -77.22259 1.000 200.19605 56 SER B N 1
ATOM 13462 C CA . SER C 1 56 ? -52.23813 89.23679 -78.38614 1.000 200.49546 56 SER B CA 1
ATOM 13463 C C . SER C 1 56 ? -52.45129 87.72745 -78.46548 1.000 197.61385 56 SER B C 1
ATOM 13464 O O . SER C 1 56 ? -52.95720 87.21167 -79.46831 1.000 200.79246 56 SER B O 1
ATOM 13472 N N . SER C 1 57 ? -52.07576 87.00528 -77.40721 1.000 175.22719 57 SER B N 1
ATOM 13473 C CA . SER C 1 57 ? -52.14268 85.54872 -77.42581 1.000 172.33778 57 SER B CA 1
ATOM 13474 C C . SER C 1 57 ? -53.53696 85.03192 -77.10329 1.000 173.99044 57 SER B C 1
ATOM 13475 O O . SER C 1 57 ? -53.95042 84.00172 -77.64790 1.000 174.65669 57 SER B O 1
ATOM 13483 N N . GLY C 1 58 ? -54.26778 85.71609 -76.22829 1.000 233.91995 58 GLY B N 1
ATOM 13484 C CA . GLY C 1 58 ? -55.56706 85.23457 -75.81040 1.000 235.60662 58 GLY B CA 1
ATOM 13485 C C . GLY C 1 58 ? -55.43420 84.11382 -74.79879 1.000 230.59670 58 GLY B C 1
ATOM 13486 O O . GLY C 1 58 ? -56.06901 83.06413 -74.93668 1.000 231.03623 58 GLY B O 1
ATOM 13490 N N . LEU C 1 59 ? -54.61438 84.33251 -73.77199 1.000 162.98375 59 LEU B N 1
ATOM 13491 C CA . LEU C 1 59 ? -54.31826 83.31870 -72.77274 1.000 158.29749 59 LEU B CA 1
ATOM 13492 C C . LEU C 1 59 ? -54.51019 83.88865 -71.37450 1.000 157.00451 59 LEU B C 1
ATOM 13493 O O . LEU C 1 59 ? -54.28892 85.07988 -71.13031 1.000 158.01294 59 LEU B O 1
ATOM 13509 N N . LEU C 1 60 ? -54.91937 83.01124 -70.45972 1.000 166.57350 60 LEU B N 1
ATOM 13510 C CA . LEU C 1 60 ? -55.13703 83.36330 -69.06215 1.000 165.43651 60 LEU B CA 1
ATOM 13511 C C . LEU C 1 60 ? -53.85889 83.06360 -68.29736 1.000 160.54250 60 LEU B C 1
ATOM 13512 O O . LEU C 1 60 ? -53.52675 81.89078 -68.08429 1.000 157.79255 60 LEU B O 1
ATOM 13528 N N . VAL C 1 61 ? -53.13914 84.10126 -67.87675 1.000 157.28554 61 VAL B N 1
ATOM 13529 C CA . VAL C 1 61 ? -51.90453 83.87269 -67.13736 1.000 153.24356 61 VAL B CA 1
ATOM 13530 C C . VAL C 1 61 ? -52.02308 84.47505 -65.74698 1.000 152.95725 61 VAL B C 1
ATOM 13531 O O . VAL C 1 61 ? -52.66957 85.50843 -65.54642 1.000 155.84414 61 VAL B O 1
ATOM 13544 N N . THR C 1 62 ? -51.38196 83.81868 -64.78344 1.000 127.47234 62 THR B N 1
ATOM 13545 C CA . THR C 1 62 ? -51.30955 84.32444 -63.42272 1.000 127.14196 62 THR B CA 1
ATOM 13546 C C . THR C 1 62 ? -50.09497 85.23680 -63.31583 1.000 126.29930 62 THR B C 1
ATOM 13547 O O . THR C 1 62 ? -48.97458 84.82429 -63.63693 1.000 124.00768 62 THR B O 1
ATOM 13558 N N . LYS C 1 63 ? -50.31304 86.47051 -62.85926 1.000 147.42760 63 LYS B N 1
ATOM 13559 C CA . LYS C 1 63 ? -49.20293 87.40473 -62.70891 1.000 147.23318 63 LYS B CA 1
ATOM 13560 C C . LYS C 1 63 ? -48.31277 87.00913 -61.53987 1.000 144.75027 63 LYS B C 1
ATOM 13561 O O . LYS C 1 63 ? -47.08399 87.09818 -61.62948 1.000 143.40992 63 LYS B O 1
ATOM 13580 N N . GLN C 1 64 ? -48.90988 86.57600 -60.43488 1.000 125.63324 64 GLN B N 1
ATOM 13581 C CA . GLN C 1 64 ? -48.15190 86.18252 -59.25886 1.000 123.91487 64 GLN B CA 1
ATOM 13582 C C . GLN C 1 64 ? -48.65120 84.83104 -58.77118 1.000 122.53858 64 GLN B C 1
ATOM 13583 O O . GLN C 1 64 ? -49.56380 84.23548 -59.35215 1.000 122.92972 64 GLN B O 1
ATOM 13597 N N . LYS C 1 65 ? -48.04040 84.34044 -57.69590 1.000 132.61226 65 LYS B N 1
ATOM 13598 C CA . LYS C 1 65 ? -48.49899 83.11477 -57.06124 1.000 131.87273 65 LYS B CA 1
ATOM 13599 C C . LYS C 1 65 ? -49.73655 83.42811 -56.23777 1.000 134.36604 65 LYS B C 1
ATOM 13600 O O . LYS C 1 65 ? -49.74974 84.38986 -55.46314 1.000 136.04634 65 LYS B O 1
ATOM 13619 N N . ILE C 1 66 ? -50.77251 82.62291 -56.40185 1.000 136.14646 66 ILE B N 1
ATOM 13620 C CA . ILE C 1 66 ? -52.04903 82.88813 -55.75563 1.000 139.01533 66 ILE B CA 1
ATOM 13621 C C . ILE C 1 66 ? -52.10280 82.12147 -54.44261 1.000 139.20951 66 ILE B C 1
ATOM 13622 O O . ILE C 1 66 ? -51.89555 80.90208 -54.41042 1.000 137.75716 66 ILE B O 1
ATOM 13638 N N . ASP C 1 67 ? -52.39072 82.84029 -53.35867 1.000 150.55889 67 ASP B N 1
ATOM 13639 C CA . ASP C 1 67 ? -52.57794 82.26133 -52.03149 1.000 151.70243 67 ASP B CA 1
ATOM 13640 C C . ASP C 1 67 ? -54.03325 82.50286 -51.64509 1.000 155.18844 67 ASP B C 1
ATOM 13641 O O . ASP C 1 67 ? -54.38955 83.56628 -51.13515 1.000 157.56103 67 ASP B O 1
ATOM 13650 N N . ARG C 1 68 ? -54.87771 81.50350 -51.90831 1.000 146.08065 68 ARG B N 1
ATOM 13651 C CA . ARG C 1 68 ? -56.30521 81.64800 -51.64489 1.000 149.80959 68 ARG B CA 1
ATOM 13652 C C . ARG C 1 68 ? -56.56233 82.08546 -50.21028 1.000 152.51512 68 ARG B C 1
ATOM 13653 O O . ARG C 1 68 ? -57.49356 82.85426 -49.94053 1.000 155.85687 68 ARG B O 1
ATOM 13674 N N . ASP C 1 69 ? -55.74354 81.60391 -49.27415 1.000 139.62414 69 ASP B N 1
ATOM 13675 C CA . ASP C 1 69 ? -55.97836 81.87979 -47.86440 1.000 142.58184 69 ASP B CA 1
ATOM 13676 C C . ASP C 1 69 ? -55.80990 83.35610 -47.52797 1.000 143.96321 69 ASP B C 1
ATOM 13677 O O . ASP C 1 69 ? -56.28388 83.79385 -46.47422 1.000 147.27035 69 ASP B O 1
ATOM 13686 N N . LEU C 1 70 ? -55.15309 84.13039 -48.39336 1.000 146.35282 70 LEU B N 1
ATOM 13687 C CA . LEU C 1 70 ? -55.06900 85.57595 -48.22045 1.000 148.02793 70 LEU B CA 1
ATOM 13688 C C . LEU C 1 70 ? -56.25174 86.28824 -48.86671 1.000 150.56910 70 LEU B C 1
ATOM 13689 O O . LEU C 1 70 ? -56.86321 87.16768 -48.25243 1.000 154.03094 70 LEU B O 1
ATOM 13705 N N . LEU C 1 71 ? -56.57913 85.92367 -50.10680 1.000 144.78757 71 LEU B N 1
ATOM 13706 C CA . LEU C 1 71 ? -57.67921 86.57292 -50.81197 1.000 147.60062 71 LEU B CA 1
ATOM 13707 C C . LEU C 1 71 ? -58.98305 86.44467 -50.03885 1.000 151.79825 71 LEU B C 1
ATOM 13708 O O . LEU C 1 71 ? -59.61989 87.44537 -49.69001 1.000 155.36133 71 LEU B O 1
ATOM 13724 N N . CYS C 1 72 ? -59.39687 85.20950 -49.76725 1.000 216.26781 72 CYS B N 1
ATOM 13725 C CA . CYS C 1 72 ? -60.74613 84.92241 -49.30806 1.000 220.52757 72 CYS B CA 1
ATOM 13726 C C . CYS C 1 72 ? -60.80209 84.44420 -47.86572 1.000 222.14629 72 CYS B C 1
ATOM 13727 O O . CYS C 1 72 ? -61.89559 84.17347 -47.36091 1.000 226.07755 72 CYS B O 1
ATOM 13734 N N . ARG C 1 73 ? -59.66208 84.34673 -47.18692 1.000 187.61435 73 ARG B N 1
ATOM 13735 C CA . ARG C 1 73 ? -59.60856 83.99899 -45.76634 1.000 189.57160 73 ARG B CA 1
ATOM 13736 C C . ARG C 1 73 ? -60.30914 82.65497 -45.61362 1.000 190.78449 73 ARG B C 1
ATOM 13737 O O . ARG C 1 73 ? -59.88668 81.68195 -46.26209 1.000 187.71192 73 ARG B O 1
ATOM 13758 N N . GLN C 1 74 ? -61.35366 82.54499 -44.79908 1.000 208.12115 74 GLN B N 1
ATOM 13759 C CA . GLN C 1 74 ? -62.15708 81.33709 -44.69093 1.000 210.14659 74 GLN B CA 1
ATOM 13760 C C . GLN C 1 74 ? -63.38829 81.36126 -45.58839 1.000 212.56028 74 GLN B C 1
ATOM 13761 O O . GLN C 1 74 ? -64.14507 80.38390 -45.59386 1.000 214.74706 74 GLN B O 1
ATOM 13775 N N . SER C 1 75 ? -63.61821 82.45047 -46.32134 1.000 169.95630 75 SER B N 1
ATOM 13776 C CA . SER C 1 75 ? -64.78154 82.53580 -47.19039 1.000 172.83918 75 SER B CA 1
ATOM 13777 C C . SER C 1 75 ? -64.89176 81.26022 -48.02605 1.000 171.20580 75 SER B C 1
ATOM 13778 O O . SER C 1 75 ? -63.88808 80.81309 -48.59952 1.000 166.43815 75 SER B O 1
ATOM 13786 N N . PRO C 1 76 ? -66.07783 80.65313 -48.12318 1.000 175.12882 76 PRO B N 1
ATOM 13787 C CA . PRO C 1 76 ? -66.14885 79.28594 -48.66681 1.000 174.08044 76 PRO B CA 1
ATOM 13788 C C . PRO C 1 76 ? -65.65982 79.17261 -50.09842 1.000 170.30789 76 PRO B C 1
ATOM 13789 O O . PRO C 1 76 ? -64.93746 78.22393 -50.42875 1.000 166.76707 76 PRO B O 1
ATOM 13800 N N . LYS C 1 77 ? -66.02789 80.11370 -50.95906 1.000 199.06975 77 LYS B N 1
ATOM 13801 C CA . LYS C 1 77 ? -65.59205 80.11208 -52.34495 1.000 196.09374 77 LYS B CA 1
ATOM 13802 C C . LYS C 1 77 ? -64.62827 81.26423 -52.58250 1.000 192.85639 77 LYS B C 1
ATOM 13803 O O . LYS C 1 77 ? -64.70186 82.30550 -51.92264 1.000 194.45103 77 LYS B O 1
ATOM 13822 N N . CYS C 1 78 ? -63.71610 81.06489 -53.53108 1.000 188.86164 78 CYS B N 1
ATOM 13823 C CA . CYS C 1 78 ? -62.74636 82.09494 -53.89198 1.000 185.92431 78 CYS B CA 1
ATOM 13824 C C . CYS C 1 78 ? -62.68670 82.13959 -55.41357 1.000 185.05614 78 CYS B C 1
ATOM 13825 O O . CYS C 1 78 ? -61.95891 81.36266 -56.03959 1.000 181.57680 78 CYS B O 1
ATOM 13832 N N . ILE C 1 79 ? -63.45544 83.05167 -55.99777 1.000 164.50845 79 ILE B N 1
ATOM 13833 C CA . ILE C 1 79 ? -63.52163 83.22675 -57.43926 1.000 164.80934 79 ILE B CA 1
ATOM 13834 C C . ILE C 1 79 ? -62.96396 84.60261 -57.76066 1.000 164.36963 79 ILE B C 1
ATOM 13835 O O . ILE C 1 79 ? -63.30481 85.58806 -57.09621 1.000 166.90210 79 ILE B O 1
ATOM 13851 N N . ILE C 1 80 ? -62.11659 84.66940 -58.78063 1.000 164.20220 80 ILE B N 1
ATOM 13852 C CA . ILE C 1 80 ? -61.67681 85.93708 -59.34334 1.000 164.57390 80 ILE B CA 1
ATOM 13853 C C . ILE C 1 80 ? -62.56618 86.19253 -60.55110 1.000 168.70114 80 ILE B C 1
ATOM 13854 O O . ILE C 1 80 ? -62.51046 85.46971 -61.55346 1.000 168.00364 80 ILE B O 1
ATOM 13870 N N . SER C 1 81 ? -63.38207 87.23742 -60.44319 1.000 198.60183 81 SER B N 1
ATOM 13871 C CA . SER C 1 81 ? -64.26939 87.66728 -61.51038 1.000 203.53033 81 SER B CA 1
ATOM 13872 C C . SER C 1 81 ? -63.52214 88.63642 -62.40835 1.000 203.09329 81 SER B C 1
ATOM 13873 O O . SER C 1 81 ? -62.87821 89.57886 -61.93512 1.000 202.02712 81 SER B O 1
ATOM 13881 N N . LEU C 1 82 ? -63.54091 88.33968 -63.70081 1.000 170.01171 82 LEU B N 1
ATOM 13882 C CA . LEU C 1 82 ? -62.74687 89.09050 -64.65920 1.000 169.51650 82 LEU B CA 1
ATOM 13883 C C . LEU C 1 82 ? -63.55084 89.25769 -65.94170 1.000 174.74258 82 LEU B C 1
ATOM 13884 O O . LEU C 1 82 ? -63.73236 88.29270 -66.68550 1.000 174.65933 82 LEU B O 1
ATOM 13900 N N . GLU C 1 83 ? -63.91724 90.49370 -66.25816 1.000 222.76682 83 GLU B N 1
ATOM 13901 C CA . GLU C 1 83 ? -64.83144 90.79890 -67.34885 1.000 229.05276 83 GLU B CA 1
ATOM 13902 C C . GLU C 1 83 ? -64.07548 91.48822 -68.47297 1.000 229.56441 83 GLU B C 1
ATOM 13903 O O . GLU C 1 83 ? -63.31435 92.43708 -68.22860 1.000 228.32017 83 GLU B O 1
ATOM 13915 N N . VAL C 1 84 ? -64.29755 91.01003 -69.69728 1.000 197.60279 84 VAL B N 1
ATOM 13916 C CA . VAL C 1 84 ? -63.63929 91.52389 -70.89212 1.000 198.71471 84 VAL B CA 1
ATOM 13917 C C . VAL C 1 84 ? -64.68297 91.92516 -71.93154 1.000 206.60823 84 VAL B C 1
ATOM 13918 O O . VAL C 1 84 ? -65.78391 91.36935 -71.97718 1.000 210.20980 84 VAL B O 1
ATOM 13931 N N . MET C 1 85 ? -64.32790 92.90031 -72.77183 1.000 257.71726 85 MET B N 1
ATOM 13932 C CA . MET C 1 85 ? -65.22103 93.46678 -73.78046 1.000 265.90869 85 MET B CA 1
ATOM 13933 C C . MET C 1 85 ? -64.73517 93.21459 -75.20200 1.000 267.18600 85 MET B C 1
ATOM 13934 O O . MET C 1 85 ? -63.53153 93.19269 -75.48214 1.000 262.75698 85 MET B O 1
ATOM 13948 N N . SER C 1 86 ? -65.70692 93.03198 -76.09301 1.000 264.03607 86 SER B N 1
ATOM 13949 C CA . SER C 1 86 ? -65.47278 92.71365 -77.48846 1.000 266.61779 86 SER B CA 1
ATOM 13950 C C . SER C 1 86 ? -65.41328 93.95603 -78.37554 1.000 272.95621 86 SER B C 1
ATOM 13951 O O . SER C 1 86 ? -65.60970 95.09575 -77.94302 1.000 275.78250 86 SER B O 1
ATOM 13959 N N . SER C 1 87 ? -65.12719 93.70077 -79.65416 1.000 228.10706 87 SER B N 1
ATOM 13960 C CA . SER C 1 87 ? -65.22896 94.72781 -80.68178 1.000 235.59587 87 SER B CA 1
ATOM 13961 C C . SER C 1 87 ? -66.65373 95.26701 -80.76994 1.000 244.43102 87 SER B C 1
ATOM 13962 O O . SER C 1 87 ? -66.86037 96.47491 -80.93195 1.000 250.00371 87 SER B O 1
ATOM 13970 N N . SER C 1 88 ? -67.64129 94.38156 -80.67226 1.000 246.20289 88 SER B N 1
ATOM 13971 C CA . SER C 1 88 ? -69.04981 94.70603 -80.89945 1.000 255.39593 88 SER B CA 1
ATOM 13972 C C . SER C 1 88 ? -69.84732 94.77845 -79.60163 1.000 254.76432 88 SER B C 1
ATOM 13973 O O . SER C 1 88 ? -70.94064 94.21997 -79.50827 1.000 258.71877 88 SER B O 1
ATOM 13978 N N . MET C 1 89 ? -69.32615 95.46573 -78.58376 1.000 255.88720 89 MET B N 1
ATOM 13979 C CA . MET C 1 89 ? -70.06285 95.67069 -77.33401 1.000 255.90076 89 MET B CA 1
ATOM 13980 C C . MET C 1 89 ? -70.51445 94.34732 -76.72800 1.000 252.25128 89 MET B C 1
ATOM 13981 O O . MET C 1 89 ? -71.60071 94.24928 -76.15471 1.000 255.99963 89 MET B O 1
ATOM 13995 N N . GLU C 1 90 ? -69.68556 93.32159 -76.85140 1.000 246.97151 90 GLU B N 1
ATOM 13996 C CA . GLU C 1 90 ? -70.00153 92.01468 -76.29760 1.000 243.25620 90 GLU B CA 1
ATOM 13997 C C . GLU C 1 90 ? -68.95962 91.66926 -75.24336 1.000 233.53432 90 GLU B C 1
ATOM 13998 O O . GLU C 1 90 ? -67.77293 91.97323 -75.40336 1.000 228.82619 90 GLU B O 1
ATOM 14010 N N . ILE C 1 91 ? -69.41278 91.03099 -74.16781 1.000 225.30994 91 ILE B N 1
ATOM 14011 C CA . ILE C 1 91 ? -68.60549 90.84684 -72.97188 1.000 217.36693 91 ILE B CA 1
ATOM 14012 C C . ILE C 1 91 ? -68.52285 89.36574 -72.64767 1.000 212.66095 91 ILE B C 1
ATOM 14013 O O . ILE C 1 91 ? -69.46861 88.60082 -72.86534 1.000 216.39618 91 ILE B O 1
ATOM 14029 N N . CYS C 1 92 ? -67.36845 88.97081 -72.12127 1.000 252.43731 92 CYS B N 1
ATOM 14030 C CA . CYS C 1 92 ? -67.15790 87.64275 -71.56831 1.000 247.31516 92 CYS B CA 1
ATOM 14031 C C . CYS C 1 92 ? -66.76058 87.83763 -70.11456 1.000 242.54803 92 CYS B C 1
ATOM 14032 O O . CYS C 1 92 ? -65.67930 88.36524 -69.82133 1.000 238.05308 92 CYS B O 1
ATOM 14040 N N . VAL C 1 93 ? -67.68079 87.51338 -69.21507 1.000 250.24916 93 VAL B N 1
ATOM 14041 C CA . VAL C 1 93 ? -67.35555 87.43633 -67.80115 1.000 245.85242 93 VAL B CA 1
ATOM 14042 C C . VAL C 1 93 ? -66.66473 86.09876 -67.58052 1.000 239.86864 93 VAL B C 1
ATOM 14043 O O . VAL C 1 93 ? -67.17540 85.04672 -67.98385 1.000 241.20502 93 VAL B O 1
ATOM 14056 N N . ILE C 1 94 ? -65.50001 86.13225 -66.95092 1.000 189.35453 94 ILE B N 1
ATOM 14057 C CA . ILE C 1 94 ? -64.69149 84.94659 -66.71867 1.000 183.57782 94 ILE B CA 1
ATOM 14058 C C . ILE C 1 94 ? -64.50215 84.82032 -65.21884 1.000 180.52442 94 ILE B C 1
ATOM 14059 O O . ILE C 1 94 ? -63.90289 85.69778 -64.59177 1.000 178.66005 94 ILE B O 1
ATOM 14075 N N . LYS C 1 95 ? -64.94897 83.70398 -64.65511 1.000 189.39183 95 LYS B N 1
ATOM 14076 C CA . LYS C 1 95 ? -64.86366 83.47755 -63.21700 1.000 187.23511 95 LYS B CA 1
ATOM 14077 C C . LYS C 1 95 ? -63.98564 82.25934 -62.97839 1.000 181.93358 95 LYS B C 1
ATOM 14078 O O . LYS C 1 95 ? -64.34305 81.13435 -63.34996 1.000 182.49309 95 LYS B O 1
ATOM 14097 N N . VAL C 1 96 ? -62.82160 82.49932 -62.39014 1.000 157.12512 96 VAL B N 1
ATOM 14098 C CA . VAL C 1 96 ? -61.84268 81.45776 -62.12599 1.000 152.13118 96 VAL B CA 1
ATOM 14099 C C . VAL C 1 96 ? -61.88621 81.13044 -60.64195 1.000 151.21187 96 VAL B C 1
ATOM 14100 O O . VAL C 1 96 ? -61.77568 82.02643 -59.79514 1.000 151.42285 96 VAL B O 1
ATOM 14113 N N . GLU C 1 97 ? -62.05307 79.85000 -60.32465 1.000 222.23356 97 GLU B N 1
ATOM 14114 C CA . GLU C 1 97 ? -62.14021 79.40024 -58.94583 1.000 217.43911 97 GLU B CA 1
ATOM 14115 C C . GLU C 1 97 ? -60.76418 78.99465 -58.45006 1.000 211.56535 97 GLU B C 1
ATOM 14116 O O . GLU C 1 97 ? -59.98199 78.37084 -59.17422 1.000 210.94876 97 GLU B O 1
ATOM 14128 N N . ILE C 1 98 ? -60.47580 79.35896 -57.21223 1.000 186.31286 98 ILE B N 1
ATOM 14129 C CA . ILE C 1 98 ? -59.20987 79.04469 -56.57359 1.000 181.00779 98 ILE B CA 1
ATOM 14130 C C . ILE C 1 98 ? -59.52040 77.96321 -55.54804 1.000 177.52229 98 ILE B C 1
ATOM 14131 O O . ILE C 1 98 ? -60.04217 78.25016 -54.46468 1.000 176.14020 98 ILE B O 1
ATOM 14147 N N . LYS C 1 99 ? -59.20232 76.71618 -55.88042 1.000 163.49011 99 LYS B N 1
ATOM 14148 C CA . LYS C 1 99 ? -59.45563 75.61619 -54.96241 1.000 160.63797 99 LYS B CA 1
ATOM 14149 C C . LYS C 1 99 ? -58.48965 75.69250 -53.78890 1.000 155.56695 99 LYS B C 1
ATOM 14150 O O . LYS C 1 99 ? -57.28447 75.88779 -53.97305 1.000 153.84569 99 LYS B O 1
ATOM 14169 N N . ASP C 1 100 ? -59.01922 75.53863 -52.57957 1.000 153.52019 100 ASP B N 1
ATOM 14170 C CA . ASP C 1 100 ? -58.20084 75.65658 -51.38422 1.000 149.11886 100 ASP B CA 1
ATOM 14171 C C . ASP C 1 100 ? -57.40940 74.37895 -51.15541 1.000 146.34887 100 ASP B C 1
ATOM 14172 O O . ASP C 1 100 ? -57.93683 73.27052 -51.28140 1.000 147.10717 100 ASP B O 1
ATOM 14181 N N . LEU C 1 101 ? -56.13551 74.54298 -50.82297 1.000 143.61814 101 LEU B N 1
ATOM 14182 C CA . LEU C 1 101 ? -55.27590 73.43711 -50.44208 1.000 141.07235 101 LEU B CA 1
ATOM 14183 C C . LEU C 1 101 ? -54.98145 73.51414 -48.95244 1.000 137.65366 101 LEU B C 1
ATOM 14184 O O . LEU C 1 101 ? -54.92779 74.60023 -48.36815 1.000 136.92057 101 LEU B O 1
ATOM 14200 N N . ASN C 1 102 ? -54.79357 72.34662 -48.33948 1.000 135.92967 102 ASN B N 1
ATOM 14201 C CA . ASN C 1 102 ? -54.41496 72.27270 -46.93119 1.000 132.87438 102 ASN B CA 1
ATOM 14202 C C . ASN C 1 102 ? -52.90030 72.43818 -46.79758 1.000 131.26087 102 ASN B C 1
ATOM 14203 O O . ASN C 1 102 ? -52.18881 71.60107 -46.24298 1.000 129.74490 102 ASN B O 1
ATOM 14214 N N . ASP C 1 103 ? -52.41453 73.55730 -47.32619 1.000 140.76189 103 ASP B N 1
ATOM 14215 C CA . ASP C 1 103 ? -50.99510 73.87077 -47.27957 1.000 139.92492 103 ASP B CA 1
ATOM 14216 C C . ASP C 1 103 ? -50.57120 74.47591 -45.95006 1.000 137.83520 103 ASP B C 1
ATOM 14217 O O . ASP C 1 103 ? -49.37538 74.71615 -45.75258 1.000 137.33648 103 ASP B O 1
ATOM 14226 N N . ASN C 1 104 ? -51.51132 74.72827 -45.04303 1.000 128.28518 104 ASN B N 1
ATOM 14227 C CA . ASN C 1 104 ? -51.20980 75.25655 -43.72135 1.000 126.49758 104 ASN B CA 1
ATOM 14228 C C . ASN C 1 104 ? -51.66591 74.25656 -42.67189 1.000 124.70856 104 ASN B C 1
ATOM 14229 O O . ASN C 1 104 ? -52.82765 73.83452 -42.67067 1.000 125.14414 104 ASN B O 1
ATOM 14240 N N . ALA C 1 105 ? -50.77255 73.89345 -41.80807 1.000 145.93414 105 ALA B N 1
ATOM 14241 C CA . ALA C 1 105 ? -51.08519 73.08133 -40.64756 1.000 144.38047 105 ALA B CA 1
ATOM 14242 C C . ALA C 1 105 ? -51.38673 73.98956 -39.46309 1.000 143.40980 105 ALA B C 1
ATOM 14243 O O . ALA C 1 105 ? -50.79952 75.06960 -39.34142 1.000 143.66699 105 ALA B O 1
ATOM 14250 N N . PRO C 1 106 ? -52.29874 73.60434 -38.57283 1.000 119.83807 106 PRO B N 1
ATOM 14251 C CA . PRO C 1 106 ? -52.61583 74.48767 -37.44775 1.000 119.17169 106 PRO B CA 1
ATOM 14252 C C . PRO C 1 106 ? -51.35163 74.80776 -36.66974 1.000 118.29944 106 PRO B C 1
ATOM 14253 O O . PRO C 1 106 ? -50.50815 73.94076 -36.43165 1.000 117.69255 106 PRO B O 1
ATOM 14264 N N . SER C 1 107 ? -51.22707 76.06807 -36.27294 1.000 149.07985 107 SER B N 1
ATOM 14265 C CA . SER C 1 107 ? -50.00046 76.56992 -35.67946 1.000 149.01987 107 SER B CA 1
ATOM 14266 C C . SER C 1 107 ? -50.31821 77.33871 -34.41109 1.000 148.77489 107 SER B C 1
ATOM 14267 O O . SER C 1 107 ? -51.30530 78.07856 -34.35218 1.000 149.41700 107 SER B O 1
ATOM 14275 N N . PHE C 1 108 ? -49.47732 77.14958 -33.39655 1.000 117.84508 108 PHE B N 1
ATOM 14276 C CA . PHE C 1 108 ? -49.56445 77.92556 -32.17456 1.000 117.96988 108 PHE B CA 1
ATOM 14277 C C . PHE C 1 108 ? -48.43331 78.94066 -32.17884 1.000 119.56218 108 PHE B C 1
ATOM 14278 O O . PHE C 1 108 ? -47.26565 78.54727 -32.31957 1.000 119.90317 108 PHE B O 1
ATOM 14295 N N . PRO C 1 109 ? -48.70752 80.23846 -32.02883 1.000 121.01857 109 PRO B N 1
ATOM 14296 C CA . PRO C 1 109 ? -47.59749 81.20143 -32.03458 1.000 123.07306 109 PRO B CA 1
ATOM 14297 C C . PRO C 1 109 ? -46.74717 81.09862 -30.78739 1.000 123.22193 109 PRO B C 1
ATOM 14298 O O . PRO C 1 109 ? -45.51817 81.21782 -30.86245 1.000 124.61099 109 PRO B O 1
ATOM 14309 N N . ALA C 1 110 ? -47.37443 80.87423 -29.63794 1.000 149.92127 110 ALA B N 1
ATOM 14310 C CA . ALA C 1 110 ? -46.64632 80.72017 -28.39173 1.000 150.25494 110 ALA B CA 1
ATOM 14311 C C . ALA C 1 110 ? -46.20081 79.27602 -28.22338 1.000 148.81218 110 ALA B C 1
ATOM 14312 O O . ALA C 1 110 ? -46.91058 78.34120 -28.60708 1.000 147.05567 110 ALA B O 1
ATOM 14319 N N . ALA C 1 111 ? -45.01238 79.09794 -27.64583 1.000 136.96012 111 ALA B N 1
ATOM 14320 C CA . ALA C 1 111 ? -44.53660 77.75125 -27.35853 1.000 136.24102 111 ALA B CA 1
ATOM 14321 C C . ALA C 1 111 ? -45.38031 77.10316 -26.26888 1.000 134.76715 111 ALA B C 1
ATOM 14322 O O . ALA C 1 111 ? -45.73205 75.92255 -26.37191 1.000 133.45565 111 ALA B O 1
ATOM 14329 N N . GLN C 1 112 ? -45.69732 77.84766 -25.20834 1.000 150.30178 112 GLN B N 1
ATOM 14330 C CA . GLN C 1 112 ? -46.59296 77.35994 -24.17004 1.000 149.11229 112 GLN B CA 1
ATOM 14331 C C . GLN C 1 112 ? -47.69775 78.36353 -23.88139 1.000 148.95686 112 GLN B C 1
ATOM 14332 O O . GLN C 1 112 ? -47.54912 79.56881 -24.10349 1.000 150.38832 112 GLN B O 1
ATOM 14346 N N . ILE C 1 113 ? -48.81230 77.83398 -23.38784 1.000 134.28943 113 ILE B N 1
ATOM 14347 C CA . ILE C 1 113 ? -49.94119 78.62198 -22.90953 1.000 134.40480 113 ILE B CA 1
ATOM 14348 C C . ILE C 1 113 ? -49.99135 78.45734 -21.39812 1.000 134.77416 113 ILE B C 1
ATOM 14349 O O . ILE C 1 113 ? -50.31293 77.37580 -20.89263 1.000 133.76992 113 ILE B O 1
ATOM 14365 N N . GLU C 1 114 ? -49.64169 79.51334 -20.67580 1.000 160.66291 114 GLU B N 1
ATOM 14366 C CA . GLU C 1 114 ? -49.67843 79.50005 -19.22202 1.000 161.44461 114 GLU B CA 1
ATOM 14367 C C . GLU C 1 114 ? -51.02616 80.02465 -18.74762 1.000 161.40751 114 GLU B C 1
ATOM 14368 O O . GLU C 1 114 ? -51.49976 81.05762 -19.23292 1.000 162.27857 114 GLU B O 1
ATOM 14380 N N . LEU C 1 115 ? -51.63943 79.31362 -17.80303 1.000 146.61904 115 LEU B N 1
ATOM 14381 C CA . LEU C 1 115 ? -52.92977 79.69922 -17.25840 1.000 146.85031 115 LEU B CA 1
ATOM 14382 C C . LEU C 1 115 ? -52.83529 79.66677 -15.74059 1.000 147.94419 115 LEU B C 1
ATOM 14383 O O . LEU C 1 115 ? -52.04503 78.90819 -15.17100 1.000 147.95009 115 LEU B O 1
ATOM 14399 N N . GLU C 1 116 ? -53.64548 80.49700 -15.08829 1.000 131.28014 116 GLU B N 1
ATOM 14400 C CA . GLU C 1 116 ? -53.70003 80.55475 -13.63303 1.000 132.59360 116 GLU B CA 1
ATOM 14401 C C . GLU C 1 116 ? -55.12921 80.28117 -13.19179 1.000 132.26263 116 GLU B C 1
ATOM 14402 O O . GLU C 1 116 ? -56.04389 81.03946 -13.53263 1.000 132.96260 116 GLU B O 1
ATOM 14414 N N . ILE C 1 117 ? -55.31524 79.20165 -12.43556 1.000 140.12998 117 ILE B N 1
ATOM 14415 C CA . ILE C 1 117 ? -56.62179 78.78597 -11.94103 1.000 140.08830 117 ILE B CA 1
ATOM 14416 C C . ILE C 1 117 ? -56.55461 78.69591 -10.42442 1.000 141.53131 117 ILE B C 1
ATOM 14417 O O . ILE C 1 117 ? -55.63090 78.08732 -9.87318 1.000 141.64976 117 ILE B O 1
ATOM 14433 N N . SER C 1 118 ? -57.53009 79.30135 -9.75511 1.000 126.08606 118 SER B N 1
ATOM 14434 C CA . SER C 1 118 ? -57.61267 79.21165 -8.30483 1.000 127.65992 118 SER B CA 1
ATOM 14435 C C . SER C 1 118 ? -58.03230 77.80615 -7.89412 1.000 126.80142 118 SER B C 1
ATOM 14436 O O . SER C 1 118 ? -58.95020 77.22513 -8.48170 1.000 125.82010 118 SER B O 1
ATOM 14444 N N . GLU C 1 119 ? -57.35617 77.25556 -6.88209 1.000 129.24400 119 GLU B N 1
ATOM 14445 C CA . GLU C 1 119 ? -57.73424 75.94590 -6.36320 1.000 129.07341 119 GLU B CA 1
ATOM 14446 C C . GLU C 1 119 ? -59.20689 75.88509 -5.98196 1.000 129.75315 119 GLU B C 1
ATOM 14447 O O . GLU C 1 119 ? -59.77683 74.79016 -5.91369 1.000 129.51236 119 GLU B O 1
ATOM 14459 N N . ALA C 1 120 ? -59.83375 77.03314 -5.73175 1.000 129.38798 120 ALA B N 1
ATOM 14460 C CA . ALA C 1 120 ? -61.25319 77.10456 -5.41454 1.000 130.52139 120 ALA B CA 1
ATOM 14461 C C . ALA C 1 120 ? -62.13764 77.07180 -6.65624 1.000 129.55680 120 ALA B C 1
ATOM 14462 O O . ALA C 1 120 ? -63.33258 77.37242 -6.55780 1.000 130.95955 120 ALA B O 1
ATOM 14469 N N . ALA C 1 121 ? -61.58378 76.71724 -7.81353 1.000 127.56227 121 ALA B N 1
ATOM 14470 C CA . ALA C 1 121 ? -62.35797 76.65514 -9.04807 1.000 126.87573 121 ALA B CA 1
ATOM 14471 C C . ALA C 1 121 ? -63.40838 75.55815 -8.93914 1.000 127.35415 121 ALA B C 1
ATOM 14472 O O . ALA C 1 121 ? -63.07487 74.37048 -8.87603 1.000 126.56324 121 ALA B O 1
ATOM 14479 N N . SER C 1 122 ? -64.67533 75.95411 -8.90713 1.000 142.31576 122 SER B N 1
ATOM 14480 C CA . SER C 1 122 ? -65.75295 74.98159 -8.84001 1.000 143.37171 122 SER B CA 1
ATOM 14481 C C . SER C 1 122 ? -65.68556 74.05288 -10.05155 1.000 141.95408 122 SER B C 1
ATOM 14482 O O . SER C 1 122 ? -65.44175 74.51693 -11.17254 1.000 140.92181 122 SER B O 1
ATOM 14490 N N . PRO C 1 123 ? -65.88082 72.74693 -9.87371 1.000 128.96388 123 PRO B N 1
ATOM 14491 C CA . PRO C 1 123 ? -66.00262 71.86663 -11.04135 1.000 128.30837 123 PRO B CA 1
ATOM 14492 C C . PRO C 1 123 ? -67.06459 72.39834 -11.99057 1.000 129.51276 123 PRO B C 1
ATOM 14493 O O . PRO C 1 123 ? -68.18447 72.71897 -11.58371 1.000 131.88771 123 PRO B O 1
ATOM 14504 N N . GLY C 1 124 ? -66.70811 72.49158 -13.26881 1.000 130.32840 124 GLY B N 1
ATOM 14505 C CA . GLY C 1 124 ? -67.51995 73.17401 -14.24817 1.000 131.53307 124 GLY B CA 1
ATOM 14506 C C . GLY C 1 124 ? -66.91410 74.47974 -14.71067 1.000 130.54660 124 GLY B C 1
ATOM 14507 O O . GLY C 1 124 ? -67.23748 74.94600 -15.81099 1.000 131.06793 124 GLY B O 1
ATOM 14511 N N . THR C 1 125 ? -66.05522 75.08574 -13.89205 1.000 137.64446 125 THR B N 1
ATOM 14512 C CA . THR C 1 125 ? -65.34571 76.29680 -14.28244 1.000 136.98636 125 THR B CA 1
ATOM 14513 C C . THR C 1 125 ? -64.73337 76.12724 -15.66255 1.000 135.36720 125 THR B C 1
ATOM 14514 O O . THR C 1 125 ? -64.07911 75.12108 -15.94622 1.000 133.69560 125 THR B O 1
ATOM 14525 N N . ARG C 1 126 ? -64.94831 77.12193 -16.51739 1.000 150.63811 126 ARG B N 1
ATOM 14526 C CA . ARG C 1 126 ? -64.52891 77.05991 -17.90659 1.000 149.61462 126 ARG B CA 1
ATOM 14527 C C . ARG C 1 126 ? -63.58292 78.21513 -18.21974 1.000 149.15085 126 ARG B C 1
ATOM 14528 O O . ARG C 1 126 ? -63.79243 79.33951 -17.75435 1.000 150.79883 126 ARG B O 1
ATOM 14549 N N . ILE C 1 127 ? -62.54747 77.93630 -19.01130 1.000 128.43119 127 ILE B N 1
ATOM 14550 C CA . ILE C 1 127 ? -61.57565 78.94899 -19.42998 1.000 128.20719 127 ILE B CA 1
ATOM 14551 C C . ILE C 1 127 ? -61.35410 78.85936 -20.93966 1.000 127.71453 127 ILE B C 1
ATOM 14552 O O . ILE C 1 127 ? -60.69360 77.92039 -21.40362 1.000 125.93757 127 ILE B O 1
ATOM 14568 N N . PRO C 1 128 ? -61.87596 79.79073 -21.73922 1.000 139.71514 128 PRO B N 1
ATOM 14569 C CA . PRO C 1 128 ? -61.60331 79.77524 -23.18537 1.000 139.50168 128 PRO B CA 1
ATOM 14570 C C . PRO C 1 128 ? -60.11380 79.80565 -23.49358 1.000 137.74637 128 PRO B C 1
ATOM 14571 O O . PRO C 1 128 ? -59.36132 80.62396 -22.95801 1.000 138.02631 128 PRO B O 1
ATOM 14582 N N . LEU C 1 129 ? -59.69071 78.89083 -24.35718 1.000 136.71289 129 LEU B N 1
ATOM 14583 C CA . LEU C 1 129 ? -58.30203 78.80098 -24.77202 1.000 135.34304 129 LEU B CA 1
ATOM 14584 C C . LEU C 1 129 ? -58.11621 79.53229 -26.09318 1.000 136.35090 129 LEU B C 1
ATOM 14585 O O . LEU C 1 129 ? -59.01975 79.57445 -26.93498 1.000 137.55789 129 LEU B O 1
ATOM 14601 N N . ASP C 1 130 ? -56.93142 80.11399 -26.26880 1.000 160.03167 130 ASP B N 1
ATOM 14602 C CA . ASP C 1 130 ? -56.61752 80.79221 -27.51713 1.000 161.14129 130 ASP B CA 1
ATOM 14603 C C . ASP C 1 130 ? -56.60575 79.76005 -28.63466 1.000 160.11577 130 ASP B C 1
ATOM 14604 O O . ASP C 1 130 ? -55.72860 78.89144 -28.66737 1.000 158.48605 130 ASP B O 1
ATOM 14613 N N . SER C 1 131 ? -57.56036 79.84442 -29.55671 1.000 142.70342 131 SER B N 1
ATOM 14614 C CA . SER C 1 131 ? -57.62431 78.86868 -30.63412 1.000 142.16447 131 SER B CA 1
ATOM 14615 C C . SER C 1 131 ? -56.36652 78.93932 -31.48999 1.000 141.67627 131 SER B C 1
ATOM 14616 O O . SER C 1 131 ? -55.73803 79.99209 -31.62732 1.000 142.63766 131 SER B O 1
ATOM 14624 N N . ALA C 1 132 ? -56.00420 77.80083 -32.07542 1.000 142.19671 132 ALA B N 1
ATOM 14625 C CA . ALA C 1 132 ? -54.83631 77.75645 -32.93603 1.000 141.95702 132 ALA B CA 1
ATOM 14626 C C . ALA C 1 132 ? -55.14044 78.48400 -34.24092 1.000 143.90423 132 ALA B C 1
ATOM 14627 O O . ALA C 1 132 ? -56.28443 78.84973 -34.52828 1.000 145.48357 132 ALA B O 1
ATOM 14634 N N . TYR C 1 133 ? -54.10476 78.68529 -35.04706 1.000 156.70164 133 TYR B N 1
ATOM 14635 C CA . TYR C 1 133 ? -54.21876 79.50095 -36.24851 1.000 158.84519 133 TYR B CA 1
ATOM 14636 C C . TYR C 1 133 ? -54.00200 78.60345 -37.46126 1.000 158.81330 133 TYR B C 1
ATOM 14637 O O . TYR C 1 133 ? -52.88987 78.11399 -37.68729 1.000 157.90284 133 TYR B O 1
ATOM 14655 N N . ASP C 1 134 ? -55.05922 78.39217 -38.23618 1.000 125.22966 134 ASP B N 1
ATOM 14656 C CA . ASP C 1 134 ? -54.97230 77.68127 -39.51105 1.000 125.91221 134 ASP B CA 1
ATOM 14657 C C . ASP C 1 134 ? -55.77884 78.47330 -40.53158 1.000 128.87036 134 ASP B C 1
ATOM 14658 O O . ASP C 1 134 ? -57.02540 78.46075 -40.47042 1.000 130.21680 134 ASP B O 1
ATOM 14667 N N . PRO C 1 135 ? -55.13826 79.16991 -41.47423 1.000 129.70248 135 PRO B N 1
ATOM 14668 C CA . PRO C 1 135 ? -55.88184 80.05434 -42.38205 1.000 133.02363 135 PRO B CA 1
ATOM 14669 C C . PRO C 1 135 ? -56.67311 79.34104 -43.46850 1.000 134.74140 135 PRO B C 1
ATOM 14670 O O . PRO C 1 135 ? -57.38904 80.01109 -44.22167 1.000 137.93886 135 PRO B O 1
ATOM 14681 N N . ASP C 1 136 ? -56.57393 78.01918 -43.58151 1.000 140.30386 136 ASP B N 1
ATOM 14682 C CA . ASP C 1 136 ? -57.34134 77.30172 -44.58771 1.000 142.33280 136 ASP B CA 1
ATOM 14683 C C . ASP C 1 136 ? -58.84131 77.50080 -44.35395 1.000 144.52273 136 ASP B C 1
ATOM 14684 O O . ASP C 1 136 ? -59.28030 77.99485 -43.31215 1.000 143.98138 136 ASP B O 1
ATOM 14693 N N . SER C 1 137 ? -59.63294 77.10395 -45.34726 1.000 140.29644 137 SER B N 1
ATOM 14694 C CA . SER C 1 137 ? -61.06501 77.37556 -45.36193 1.000 143.48877 137 SER B CA 1
ATOM 14695 C C . SER C 1 137 ? -61.83875 76.15127 -44.88756 1.000 143.15674 137 SER B C 1
ATOM 14696 O O . SER C 1 137 ? -61.58022 75.03023 -45.33841 1.000 142.66589 137 SER B O 1
ATOM 14704 N N . GLY C 1 138 ? -62.78721 76.37853 -43.98103 1.000 149.35020 138 GLY B N 1
ATOM 14705 C CA . GLY C 1 138 ? -63.70021 75.35534 -43.50557 1.000 149.90875 138 GLY B CA 1
ATOM 14706 C C . GLY C 1 138 ? -63.04420 74.06290 -43.06317 1.000 146.75974 138 GLY B C 1
ATOM 14707 O O . GLY C 1 138 ? -62.24301 74.05805 -42.12391 1.000 143.24944 138 GLY B O 1
ATOM 14711 N N . SER C 1 139 ? -63.38922 72.95637 -43.73023 1.000 142.89341 139 SER B N 1
ATOM 14712 C CA . SER C 1 139 ? -62.85536 71.65102 -43.34987 1.000 140.70433 139 SER B CA 1
ATOM 14713 C C . SER C 1 139 ? -61.34399 71.69623 -43.17268 1.000 137.03260 139 SER B C 1
ATOM 14714 O O . SER C 1 139 ? -60.80760 71.15234 -42.20116 1.000 134.29318 139 SER B O 1
ATOM 14722 N N . PHE C 1 140 ? -60.63816 72.35212 -44.09423 1.000 137.29749 140 PHE B N 1
ATOM 14723 C CA . PHE C 1 140 ? -59.18379 72.37147 -44.03351 1.000 134.45730 140 PHE B CA 1
ATOM 14724 C C . PHE C 1 140 ? -58.66025 73.25581 -42.91492 1.000 131.87115 140 PHE B C 1
ATOM 14725 O O . PHE C 1 140 ? -57.44652 73.27457 -42.68262 1.000 129.66314 140 PHE B O 1
ATOM 14742 N N . GLY C 1 141 ? -59.53262 73.97640 -42.21584 1.000 146.30785 141 GLY B N 1
ATOM 14743 C CA . GLY C 1 141 ? -59.13218 74.75762 -41.06954 1.000 144.20232 141 GLY B CA 1
ATOM 14744 C C . GLY C 1 141 ? -59.10879 73.90152 -39.81973 1.000 141.94062 141 GLY B C 1
ATOM 14745 O O . GLY C 1 141 ? -59.28868 72.68313 -39.85730 1.000 141.93429 141 GLY B O 1
ATOM 14749 N N . VAL C 1 142 ? -58.87130 74.56136 -38.68642 1.000 126.47122 142 VAL B N 1
ATOM 14750 C CA . VAL C 1 142 ? -58.87654 73.85520 -37.41278 1.000 124.57642 142 VAL B CA 1
ATOM 14751 C C . VAL C 1 142 ? -60.21983 73.17166 -37.22171 1.000 126.21742 142 VAL B C 1
ATOM 14752 O O . VAL C 1 142 ? -61.28117 73.78339 -37.39681 1.000 128.49234 142 VAL B O 1
ATOM 14765 N N . GLN C 1 143 ? -60.17712 71.89276 -36.85820 1.000 132.99817 143 GLN B N 1
ATOM 14766 C CA . GLN C 1 143 ? -61.37388 71.10633 -36.59645 1.000 134.77755 143 GLN B CA 1
ATOM 14767 C C . GLN C 1 143 ? -61.48597 70.66754 -35.14729 1.000 133.35463 143 GLN B C 1
ATOM 14768 O O . GLN C 1 143 ? -62.53555 70.86598 -34.52929 1.000 134.59980 143 GLN B O 1
ATOM 14782 N N . THR C 1 144 ? -60.44374 70.06794 -34.57904 1.000 141.14568 144 THR B N 1
ATOM 14783 C CA . THR C 1 144 ? -60.55505 69.55908 -33.21871 1.000 140.18449 144 THR B CA 1
ATOM 14784 C C . THR C 1 144 ? -59.28095 69.83597 -32.44169 1.000 137.61354 144 THR B C 1
ATOM 14785 O O . THR C 1 144 ? -58.24834 70.19296 -33.00346 1.000 136.68574 144 THR B O 1
ATOM 14796 N N . TYR C 1 145 ? -59.39028 69.71711 -31.12540 1.000 119.33376 145 TYR B N 1
ATOM 14797 C CA . TYR C 1 145 ? -58.25517 69.82627 -30.22641 1.000 117.42456 145 TYR B CA 1
ATOM 14798 C C . TYR C 1 145 ? -58.22679 68.60052 -29.32713 1.000 117.48625 145 TYR B C 1
ATOM 14799 O O . TYR C 1 145 ? -59.23346 67.90814 -29.15068 1.000 118.91016 145 TYR B O 1
ATOM 14817 N N . GLU C 1 146 ? -57.05434 68.34114 -28.76207 1.000 134.99451 146 GLU B N 1
ATOM 14818 C CA . GLU C 1 146 ? -56.85439 67.22413 -27.85706 1.000 135.33111 146 GLU B CA 1
ATOM 14819 C C . GLU C 1 146 ? -55.97930 67.70018 -26.71286 1.000 134.16386 146 GLU B C 1
ATOM 14820 O O . GLU C 1 146 ? -54.97825 68.38802 -26.93470 1.000 133.31075 146 GLU B O 1
ATOM 14832 N N . LEU C 1 147 ? -56.35777 67.32593 -25.49607 1.000 130.40783 147 LEU B N 1
ATOM 14833 C CA . LEU C 1 147 ? -55.57497 67.62460 -24.31007 1.000 129.80731 147 LEU B CA 1
ATOM 14834 C C . LEU C 1 147 ? -54.97995 66.33054 -23.77698 1.000 130.82020 147 LEU B C 1
ATOM 14835 O O . LEU C 1 147 ? -55.52976 65.24433 -23.98368 1.000 132.11520 147 LEU B O 1
ATOM 14851 N N . THR C 1 148 ? -53.84356 66.45257 -23.10554 1.000 116.13632 148 THR B N 1
ATOM 14852 C CA . THR C 1 148 ? -53.22772 65.29426 -22.48567 1.000 117.58713 148 THR B CA 1
ATOM 14853 C C . THR C 1 148 ? -54.25083 64.59829 -21.58813 1.000 118.64585 148 THR B C 1
ATOM 14854 O O . THR C 1 148 ? -54.86847 65.25868 -20.74213 1.000 118.13768 148 THR B O 1
ATOM 14865 N N . PRO C 1 149 ? -54.46667 63.29125 -21.73973 1.000 120.43652 149 PRO B N 1
ATOM 14866 C CA . PRO C 1 149 ? -55.45004 62.61286 -20.88515 1.000 121.87925 149 PRO B CA 1
ATOM 14867 C C . PRO C 1 149 ? -55.14508 62.83337 -19.41013 1.000 122.10039 149 PRO B C 1
ATOM 14868 O O . PRO C 1 149 ? -54.02642 62.60059 -18.94495 1.000 122.78271 149 PRO B O 1
ATOM 14879 N N . ASN C 1 150 ? -56.15690 63.28379 -18.67397 1.000 136.76012 150 ASN B N 1
ATOM 14880 C CA . ASN C 1 150 ? -56.02404 63.50052 -17.24172 1.000 137.21062 150 ASN B CA 1
ATOM 14881 C C . ASN C 1 150 ? -57.41211 63.40741 -16.62725 1.000 138.03700 150 ASN B C 1
ATOM 14882 O O . ASN C 1 150 ? -58.41743 63.26997 -17.32955 1.000 138.27826 150 ASN B O 1
ATOM 14893 N N . GLU C 1 151 ? -57.45201 63.47913 -15.29998 1.000 160.55720 151 GLU B N 1
ATOM 14894 C CA . GLU C 1 151 ? -58.69633 63.35972 -14.55313 1.000 161.74468 151 GLU B CA 1
ATOM 14895 C C . GLU C 1 151 ? -59.23250 64.70159 -14.07247 1.000 160.47187 151 GLU B C 1
ATOM 14896 O O . GLU C 1 151 ? -60.44173 64.84304 -13.87476 1.000 161.20711 151 GLU B O 1
ATOM 14908 N N . LEU C 1 152 ? -58.35611 65.68499 -13.88073 1.000 129.29639 152 LEU B N 1
ATOM 14909 C CA . LEU C 1 152 ? -58.74629 66.97619 -13.32782 1.000 128.57005 152 LEU B CA 1
ATOM 14910 C C . LEU C 1 152 ? -59.35798 67.90975 -14.36335 1.000 127.31605 152 LEU B C 1
ATOM 14911 O O . LEU C 1 152 ? -60.32314 68.62186 -14.06100 1.000 127.66783 152 LEU B O 1
ATOM 14927 N N . PHE C 1 153 ? -58.82828 67.92376 -15.57928 1.000 128.90093 153 PHE B N 1
ATOM 14928 C CA . PHE C 1 153 ? -59.23093 68.89445 -16.58377 1.000 127.92631 153 PHE B CA 1
ATOM 14929 C C . PHE C 1 153 ? -59.79819 68.19991 -17.81303 1.000 128.21661 153 PHE B C 1
ATOM 14930 O O . PHE C 1 153 ? -59.42638 67.07064 -18.14400 1.000 128.68421 153 PHE B O 1
ATOM 14947 N N . GLY C 1 154 ? -60.72126 68.89447 -18.48155 1.000 160.94265 154 GLY B N 1
ATOM 14948 C CA . GLY C 1 154 ? -61.28549 68.41741 -19.72130 1.000 161.52684 154 GLY B CA 1
ATOM 14949 C C . GLY C 1 154 ? -61.32216 69.53931 -20.74146 1.000 160.82744 154 GLY B C 1
ATOM 14950 O O . GLY C 1 154 ? -61.08781 70.70809 -20.42427 1.000 160.18772 154 GLY B O 1
ATOM 14954 N N . LEU C 1 155 ? -61.58802 69.15471 -21.98086 1.000 124.46878 155 LEU B N 1
ATOM 14955 C CA . LEU C 1 155 ? -61.63962 70.09128 -23.08874 1.000 124.22301 155 LEU B CA 1
ATOM 14956 C C . LEU C 1 155 ? -63.01911 70.04930 -23.72692 1.000 126.36070 155 LEU B C 1
ATOM 14957 O O . LEU C 1 155 ? -63.60016 68.97137 -23.89850 1.000 127.81303 155 LEU B O 1
ATOM 14973 N N . GLU C 1 156 ? -63.53735 71.22036 -24.08893 1.000 146.29099 156 GLU B N 1
ATOM 14974 C CA . GLU C 1 156 ? -64.81374 71.31946 -24.78449 1.000 148.83600 156 GLU B CA 1
ATOM 14975 C C . GLU C 1 156 ? -64.60819 72.08281 -26.08400 1.000 148.97855 156 GLU B C 1
ATOM 14976 O O . GLU C 1 156 ? -64.08195 73.20233 -26.07485 1.000 148.09928 156 GLU B O 1
ATOM 14988 N N . ILE C 1 157 ? -65.02597 71.47441 -27.19724 1.000 133.69522 157 ILE B N 1
ATOM 14989 C CA . ILE C 1 157 ? -64.88612 72.06875 -28.52196 1.000 134.25646 157 ILE B CA 1
ATOM 14990 C C . ILE C 1 157 ? -66.19685 72.74935 -28.88239 1.000 137.51165 157 ILE B C 1
ATOM 14991 O O . ILE C 1 157 ? -67.28457 72.20644 -28.64710 1.000 139.90906 157 ILE B O 1
ATOM 15007 N N . LYS C 1 158 ? -66.09185 73.94354 -29.45291 1.000 171.40784 158 LYS B N 1
ATOM 15008 C CA . LYS C 1 158 ? -67.23989 74.74661 -29.83682 1.000 174.92161 158 LYS B CA 1
ATOM 15009 C C . LYS C 1 158 ? -66.96534 75.44191 -31.15815 1.000 175.89143 158 LYS B C 1
ATOM 15010 O O . LYS C 1 158 ? -65.81544 75.61902 -31.56753 1.000 173.55942 158 LYS B O 1
ATOM 15029 N N . THR C 1 159 ? -68.04600 75.84026 -31.81609 1.000 165.21389 159 THR B N 1
ATOM 15030 C CA . THR C 1 159 ? -67.98639 76.50794 -33.10734 1.000 167.07081 159 THR B CA 1
ATOM 15031 C C . THR C 1 159 ? -68.63632 77.86914 -32.87477 1.000 169.93615 159 THR B C 1
ATOM 15032 O O . THR C 1 159 ? -69.86839 77.99095 -32.84316 1.000 173.77692 159 THR B O 1
ATOM 15043 N N . ARG C 1 160 ? -67.78749 78.89025 -32.74813 1.000 174.80343 160 ARG B N 1
ATOM 15044 C CA . ARG C 1 160 ? -68.23222 80.22051 -32.34276 1.000 177.34959 160 ARG B CA 1
ATOM 15045 C C . ARG C 1 160 ? -68.77330 81.02879 -33.51430 1.000 181.63099 160 ARG B C 1
ATOM 15046 O O . ARG C 1 160 ? -69.90819 81.51147 -33.46867 1.000 185.87187 160 ARG B O 1
ATOM 15067 N N . GLY C 1 161 ? -67.97381 81.21098 -34.55844 1.000 173.38295 161 GLY B N 1
ATOM 15068 C CA . GLY C 1 161 ? -68.31246 82.19748 -35.56144 1.000 177.49628 161 GLY B CA 1
ATOM 15069 C C . GLY C 1 161 ? -68.62391 81.59558 -36.90855 1.000 179.45682 161 GLY B C 1
ATOM 15070 O O . GLY C 1 161 ? -67.77519 81.58146 -37.80399 1.000 178.28019 161 GLY B O 1
ATOM 15074 N N . ASP C 1 162 ? -69.85750 81.12716 -37.07198 1.000 192.78415 162 ASP B N 1
ATOM 15075 C CA . ASP C 1 162 ? -70.31730 80.55132 -38.32919 1.000 195.58010 162 ASP B CA 1
ATOM 15076 C C . ASP C 1 162 ? -69.28679 79.56837 -38.89662 1.000 191.67384 162 ASP B C 1
ATOM 15077 O O . ASP C 1 162 ? -68.78234 79.72210 -40.01041 1.000 192.24521 162 ASP B O 1
ATOM 15086 N N . GLY C 1 163 ? -68.99614 78.53050 -38.10791 1.000 197.72583 163 GLY B N 1
ATOM 15087 C CA . GLY C 1 163 ? -68.01483 77.51933 -38.44932 1.000 194.10472 163 GLY B CA 1
ATOM 15088 C C . GLY C 1 163 ? -66.64946 77.65014 -37.79142 1.000 189.17979 163 GLY B C 1
ATOM 15089 O O . GLY C 1 163 ? -65.92988 76.64858 -37.71746 1.000 186.14940 163 GLY B O 1
ATOM 15093 N N . SER C 1 164 ? -66.25964 78.83059 -37.31423 1.000 203.26093 164 SER B N 1
ATOM 15094 C CA . SER C 1 164 ? -64.96989 78.95615 -36.63589 1.000 199.08230 164 SER B CA 1
ATOM 15095 C C . SER C 1 164 ? -64.98207 78.22397 -35.29686 1.000 196.43882 164 SER B C 1
ATOM 15096 O O . SER C 1 164 ? -65.91402 78.37382 -34.50268 1.000 197.89912 164 SER B O 1
ATOM 15104 N N . ARG C 1 165 ? -63.96953 77.38841 -35.06372 1.000 147.65937 165 ARG B N 1
ATOM 15105 C CA . ARG C 1 165 ? -63.91571 76.56782 -33.85877 1.000 145.38600 165 ARG B CA 1
ATOM 15106 C C . ARG C 1 165 ? -62.87191 77.05092 -32.86003 1.000 142.58518 165 ARG B C 1
ATOM 15107 O O . ARG C 1 165 ? -61.79241 77.52003 -33.23912 1.000 141.38491 165 ARG B O 1
ATOM 15128 N N . PHE C 1 166 ? -63.21759 76.91813 -31.57981 1.000 172.92755 166 PHE B N 1
ATOM 15129 C CA . PHE C 1 166 ? -62.31057 77.15349 -30.46648 1.000 170.50094 166 PHE B CA 1
ATOM 15130 C C . PHE C 1 166 ? -62.68520 76.17602 -29.36361 1.000 169.54473 166 PHE B C 1
ATOM 15131 O O . PHE C 1 166 ? -63.80037 75.65330 -29.33442 1.000 171.25228 166 PHE B O 1
ATOM 15148 N N . ALA C 1 167 ? -61.74581 75.92945 -28.45219 1.000 146.62711 167 ALA B N 1
ATOM 15149 C CA . ALA C 1 167 ? -61.93219 74.93713 -27.39672 1.000 145.75004 167 ALA B CA 1
ATOM 15150 C C . ALA C 1 167 ? -61.52924 75.52232 -26.05115 1.000 144.86460 167 ALA B C 1
ATOM 15151 O O . ALA C 1 167 ? -60.48900 76.17687 -25.95182 1.000 143.84339 167 ALA B O 1
ATOM 15158 N N . GLU C 1 168 ? -62.36896 75.34109 -25.03152 1.000 152.10165 168 GLU B N 1
ATOM 15159 C CA . GLU C 1 168 ? -62.02732 75.82207 -23.70017 1.000 151.51558 168 GLU B CA 1
ATOM 15160 C C . GLU C 1 168 ? -61.72545 74.68796 -22.73048 1.000 150.32337 168 GLU B C 1
ATOM 15161 O O . GLU C 1 168 ? -62.16572 73.54241 -22.89254 1.000 150.55839 168 GLU B O 1
ATOM 15173 N N . LEU C 1 169 ? -60.95950 75.05188 -21.70720 1.000 124.68154 169 LEU B N 1
ATOM 15174 C CA . LEU C 1 169 ? -60.65640 74.16649 -20.59861 1.000 124.02731 169 LEU B CA 1
ATOM 15175 C C . LEU C 1 169 ? -61.82957 74.13394 -19.63284 1.000 125.48811 169 LEU B C 1
ATOM 15176 O O . LEU C 1 169 ? -62.59557 75.09477 -19.52472 1.000 126.89559 169 LEU B O 1
ATOM 15192 N N . VAL C 1 170 ? -61.97355 73.00958 -18.93844 1.000 138.23450 170 VAL B N 1
ATOM 15193 C CA . VAL C 1 170 ? -63.04820 72.81345 -17.97417 1.000 139.81362 170 VAL B CA 1
ATOM 15194 C C . VAL C 1 170 ? -62.46367 72.11455 -16.76051 1.000 139.38207 170 VAL B C 1
ATOM 15195 O O . VAL C 1 170 ? -61.85497 71.04583 -16.88857 1.000 138.74325 170 VAL B O 1
ATOM 15208 N N . VAL C 1 171 ? -62.63965 72.70880 -15.58358 1.000 138.70792 171 VAL B N 1
ATOM 15209 C CA . VAL C 1 171 ? -62.24480 72.00611 -14.37383 1.000 138.85512 171 VAL B CA 1
ATOM 15210 C C . VAL C 1 171 ? -63.23867 70.86965 -14.18874 1.000 140.28875 171 VAL B C 1
ATOM 15211 O O . VAL C 1 171 ? -64.43566 71.10171 -13.98739 1.000 141.95547 171 VAL B O 1
ATOM 15224 N N . GLU C 1 172 ? -62.74906 69.63316 -14.25011 1.000 160.47075 172 GLU B N 1
ATOM 15225 C CA . GLU C 1 172 ? -63.64151 68.48388 -14.20202 1.000 162.23308 172 GLU B CA 1
ATOM 15226 C C . GLU C 1 172 ? -63.94942 68.06479 -12.77437 1.000 163.76621 172 GLU B C 1
ATOM 15227 O O . GLU C 1 172 ? -65.07032 67.62493 -12.49514 1.000 165.83919 172 GLU B O 1
ATOM 15239 N N . LYS C 1 173 ? -62.98652 68.19106 -11.86656 1.000 144.46463 173 LYS B N 1
ATOM 15240 C CA . LYS C 1 173 ? -63.23354 67.93135 -10.45784 1.000 146.06769 173 LYS B CA 1
ATOM 15241 C C . LYS C 1 173 ? -62.36920 68.88129 -9.63707 1.000 145.30301 173 LYS B C 1
ATOM 15242 O O . LYS C 1 173 ? -61.47024 69.54843 -10.15817 1.000 143.67713 173 LYS B O 1
ATOM 15261 N N . SER C 1 174 ? -62.65811 68.93603 -8.33835 1.000 130.32487 174 SER B N 1
ATOM 15262 C CA . SER C 1 174 ? -62.04785 69.93126 -7.46598 1.000 130.25243 174 SER B CA 1
ATOM 15263 C C . SER C 1 174 ? -60.52736 69.90480 -7.55665 1.000 129.17627 174 SER B C 1
ATOM 15264 O O . SER C 1 174 ? -59.90632 68.84017 -7.61179 1.000 129.39695 174 SER B O 1
ATOM 15272 N N . LEU C 1 175 ? -59.93538 71.09551 -7.57220 1.000 148.02733 175 LEU B N 1
ATOM 15273 C CA . LEU C 1 175 ? -58.49262 71.27327 -7.51891 1.000 147.62251 175 LEU B CA 1
ATOM 15274 C C . LEU C 1 175 ? -58.05224 71.55388 -6.08632 1.000 149.44259 175 LEU B C 1
ATOM 15275 O O . LEU C 1 175 ? -58.86067 71.85202 -5.20455 1.000 150.73091 175 LEU B O 1
ATOM 15291 N N . ASP C 1 176 ? -56.74382 71.45545 -5.86206 1.000 141.63318 176 ASP B N 1
ATOM 15292 C CA . ASP C 1 176 ? -56.16823 71.78346 -4.55984 1.000 143.73827 176 ASP B CA 1
ATOM 15293 C C . ASP C 1 176 ? -54.68926 72.07378 -4.74880 1.000 144.07238 176 ASP B C 1
ATOM 15294 O O . ASP C 1 176 ? -53.93072 71.18226 -5.14344 1.000 144.07815 176 ASP B O 1
ATOM 15303 N N . ARG C 1 177 ? -54.27960 73.31282 -4.46687 1.000 140.45535 177 ARG B N 1
ATOM 15304 C CA . ARG C 1 177 ? -52.87427 73.67708 -4.61586 1.000 141.33629 177 ARG B CA 1
ATOM 15305 C C . ARG C 1 177 ? -52.00728 72.94588 -3.59875 1.000 143.95269 177 ARG B C 1
ATOM 15306 O O . ARG C 1 177 ? -50.90613 72.48833 -3.92696 1.000 144.64432 177 ARG B O 1
ATOM 15327 N N . GLU C 1 178 ? -52.48542 72.82925 -2.35759 1.000 135.94723 178 GLU B N 1
ATOM 15328 C CA . GLU C 1 178 ? -51.70531 72.20393 -1.29648 1.000 138.99361 178 GLU B CA 1
ATOM 15329 C C . GLU C 1 178 ? -51.35076 70.75011 -1.59333 1.000 139.18605 178 GLU B C 1
ATOM 15330 O O . GLU C 1 178 ? -50.52340 70.17716 -0.87572 1.000 142.06541 178 GLU B O 1
ATOM 15342 N N . THR C 1 179 ? -51.94430 70.14323 -2.62171 1.000 136.66236 179 THR B N 1
ATOM 15343 C CA . THR C 1 179 ? -51.59297 68.79527 -3.05804 1.000 137.00333 179 THR B CA 1
ATOM 15344 C C . THR C 1 179 ? -50.69925 68.81165 -4.29136 1.000 135.76010 179 THR B C 1
ATOM 15345 O O . THR C 1 179 ? -49.65117 68.15962 -4.31476 1.000 137.64856 179 THR B O 1
ATOM 15356 N N . GLN C 1 180 ? -51.10366 69.55401 -5.31812 1.000 149.82478 180 GLN B N 1
ATOM 15357 C CA . GLN C 1 180 ? -50.34073 69.71136 -6.55080 1.000 148.54406 180 GLN B CA 1
ATOM 15358 C C . GLN C 1 180 ? -50.50831 71.15118 -7.00280 1.000 147.01135 180 GLN B C 1
ATOM 15359 O O . GLN C 1 180 ? -51.62214 71.57701 -7.32180 1.000 145.16566 180 GLN B O 1
ATOM 15373 N N . SER C 1 181 ? -49.40700 71.89776 -7.03307 1.000 131.34955 181 SER B N 1
ATOM 15374 C CA . SER C 1 181 ? -49.47474 73.32245 -7.32344 1.000 130.73009 181 SER B CA 1
ATOM 15375 C C . SER C 1 181 ? -49.42599 73.59433 -8.82024 1.000 128.45900 181 SER B C 1
ATOM 15376 O O . SER C 1 181 ? -50.08479 74.52273 -9.30205 1.000 127.13066 181 SER B O 1
ATOM 15384 N N . HIS C 1 182 ? -48.66138 72.80017 -9.56448 1.000 142.64006 182 HIS B N 1
ATOM 15385 C CA . HIS C 1 182 ? -48.47930 73.00206 -10.99204 1.000 140.84716 182 HIS B CA 1
ATOM 15386 C C . HIS C 1 182 ? -48.92176 71.76813 -11.76918 1.000 139.26971 182 HIS B C 1
ATOM 15387 O O . HIS C 1 182 ? -48.83077 70.63708 -11.28086 1.000 140.32082 182 HIS B O 1
ATOM 15401 N N . TYR C 1 183 ? -49.40339 72.00147 -12.98942 1.000 131.00593 183 TYR B N 1
ATOM 15402 C CA . TYR C 1 183 ? -49.74405 70.93842 -13.92222 1.000 129.76172 183 TYR B CA 1
ATOM 15403 C C . TYR C 1 183 ? -49.10745 71.26107 -15.26472 1.000 128.95230 183 TYR B C 1
ATOM 15404 O O . TYR C 1 183 ? -49.02214 72.43054 -15.65201 1.000 128.52105 183 TYR B O 1
ATOM 15422 N N . SER C 1 184 ? -48.66066 70.22400 -15.97060 1.000 141.83203 184 SER B N 1
ATOM 15423 C CA . SER C 1 184 ? -48.04909 70.37428 -17.28631 1.000 141.26853 184 SER B CA 1
ATOM 15424 C C . SER C 1 184 ? -48.72939 69.41569 -18.24957 1.000 140.09367 184 SER B C 1
ATOM 15425 O O . SER C 1 184 ? -48.64410 68.19507 -18.07720 1.000 141.08260 184 SER B O 1
ATOM 15433 N N . PHE C 1 185 ? -49.40310 69.96639 -19.25565 1.000 121.78650 185 PHE B N 1
ATOM 15434 C CA . PHE C 1 185 ? -50.14817 69.18154 -20.22891 1.000 120.92799 185 PHE B CA 1
ATOM 15435 C C . PHE C 1 185 ? -49.68357 69.53215 -21.63516 1.000 120.35678 185 PHE B C 1
ATOM 15436 O O . PHE C 1 185 ? -48.81621 70.38673 -21.83685 1.000 120.64011 185 PHE B O 1
ATOM 15453 N N . ARG C 1 186 ? -50.24933 68.82696 -22.61048 1.000 145.43736 186 ARG B N 1
ATOM 15454 C CA . ARG C 1 186 ? -49.94925 69.04144 -24.01705 1.000 145.04204 186 ARG B CA 1
ATOM 15455 C C . ARG C 1 186 ? -51.24774 69.10368 -24.80182 1.000 144.18060 186 ARG B C 1
ATOM 15456 O O . ARG C 1 186 ? -52.07497 68.19051 -24.71606 1.000 144.48717 186 ARG B O 1
ATOM 15477 N N . ILE C 1 187 ? -51.41889 70.18235 -25.56176 1.000 123.23871 187 ILE B N 1
ATOM 15478 C CA . ILE C 1 187 ? -52.57404 70.36596 -26.42858 1.000 122.92595 187 ILE B CA 1
ATOM 15479 C C . ILE C 1 187 ? -52.10675 70.20461 -27.86440 1.000 123.13656 187 ILE B C 1
ATOM 15480 O O . ILE C 1 187 ? -51.03490 70.69866 -28.23814 1.000 123.24671 187 ILE B O 1
ATOM 15496 N N . THR C 1 188 ? -52.91023 69.51500 -28.66945 1.000 119.39930 188 THR B N 1
ATOM 15497 C CA . THR C 1 188 ? -52.63833 69.39651 -30.09294 1.000 119.82793 188 THR B CA 1
ATOM 15498 C C . THR C 1 188 ? -53.90452 69.73488 -30.86279 1.000 120.23353 188 THR B C 1
ATOM 15499 O O . THR C 1 188 ? -54.98118 69.21562 -30.55436 1.000 120.74895 188 THR B O 1
ATOM 15510 N N . ALA C 1 189 ? -53.76891 70.58864 -31.86952 1.000 126.11086 189 ALA B N 1
ATOM 15511 C CA . ALA C 1 189 ? -54.87317 70.96537 -32.73459 1.000 127.04161 189 ALA B CA 1
ATOM 15512 C C . ALA C 1 189 ? -54.78142 70.19170 -34.04125 1.000 128.06655 189 ALA B C 1
ATOM 15513 O O . ALA C 1 189 ? -53.68936 69.91342 -34.54275 1.000 127.96303 189 ALA B O 1
ATOM 15520 N N . LEU C 1 190 ? -55.94360 69.86579 -34.59779 1.000 127.58898 190 LEU B N 1
ATOM 15521 C CA . LEU C 1 190 ? -56.04434 69.04962 -35.79270 1.000 129.05448 190 LEU B CA 1
ATOM 15522 C C . LEU C 1 190 ? -56.98341 69.74884 -36.76293 1.000 130.65629 190 LEU B C 1
ATOM 15523 O O . LEU C 1 190 ? -58.04963 70.23874 -36.36190 1.000 131.32814 190 LEU B O 1
ATOM 15539 N N . ASP C 1 191 ? -56.60964 69.74572 -38.04114 1.000 140.49397 191 ASP B N 1
ATOM 15540 C CA . ASP C 1 191 ? -57.42868 70.30011 -39.10625 1.000 142.56918 191 ASP B CA 1
ATOM 15541 C C . ASP C 1 191 ? -58.04855 69.17106 -39.91924 1.000 144.81585 191 ASP B C 1
ATOM 15542 O O . ASP C 1 191 ? -57.61079 68.01846 -39.86773 1.000 144.75071 191 ASP B O 1
ATOM 15551 N N . GLY C 1 192 ? -59.08042 69.52146 -40.67764 1.000 136.61792 192 GLY B N 1
ATOM 15552 C CA . GLY C 1 192 ? -59.82238 68.54591 -41.45091 1.000 139.43620 192 GLY B CA 1
ATOM 15553 C C . GLY C 1 192 ? -59.23565 68.30164 -42.82507 1.000 140.73440 192 GLY B C 1
ATOM 15554 O O . GLY C 1 192 ? -59.80978 68.72078 -43.83496 1.000 143.24252 192 GLY B O 1
ATOM 15558 N N . GLY C 1 193 ? -58.09056 67.62650 -42.87666 1.000 132.08723 193 GLY B N 1
ATOM 15559 C CA . GLY C 1 193 ? -57.43594 67.31040 -44.12608 1.000 133.36761 193 GLY B CA 1
ATOM 15560 C C . GLY C 1 193 ? -57.41238 65.81957 -44.37457 1.000 134.99531 193 GLY B C 1
ATOM 15561 O O . GLY C 1 193 ? -57.54139 65.02223 -43.43624 1.000 134.46880 193 GLY B O 1
ATOM 15565 N N . ASP C 1 194 ? -57.21351 65.43809 -45.63447 1.000 187.21545 194 ASP B N 1
ATOM 15566 C CA . ASP C 1 194 ? -57.15480 64.03180 -46.00799 1.000 189.39511 194 ASP B CA 1
ATOM 15567 C C . ASP C 1 194 ? -56.08821 63.33338 -45.16078 1.000 187.40981 194 ASP B C 1
ATOM 15568 O O . ASP C 1 194 ? -56.42050 62.41078 -44.40519 1.000 187.93248 194 ASP B O 1
ATOM 15577 N N . PRO C 1 195 ? -54.81754 63.72873 -45.23814 1.000 135.46824 195 PRO B N 1
ATOM 15578 C CA . PRO C 1 195 ? -53.90471 63.44213 -44.13415 1.000 133.27794 195 PRO B CA 1
ATOM 15579 C C . PRO C 1 195 ? -53.83866 64.62212 -43.18096 1.000 130.31946 195 PRO B C 1
ATOM 15580 O O . PRO C 1 195 ? -53.03209 65.54398 -43.37924 1.000 129.00103 195 PRO B O 1
ATOM 15591 N N . PRO C 1 196 ? -54.65822 64.63289 -42.12937 1.000 129.51733 196 PRO B N 1
ATOM 15592 C CA . PRO C 1 196 ? -54.79003 65.85148 -41.32422 1.000 127.23091 196 PRO B CA 1
ATOM 15593 C C . PRO C 1 196 ? -53.46618 66.28351 -40.70991 1.000 125.04764 196 PRO B C 1
ATOM 15594 O O . PRO C 1 196 ? -52.62100 65.46488 -40.34072 1.000 124.95729 196 PRO B O 1
ATOM 15605 N N . ARG C 1 197 ? -53.29540 67.59840 -40.62043 1.000 135.40939 197 ARG B N 1
ATOM 15606 C CA . ARG C 1 197 ? -52.10188 68.22895 -40.07740 1.000 133.78927 197 ARG B CA 1
ATOM 15607 C C . ARG C 1 197 ? -52.39225 68.73128 -38.67026 1.000 132.11264 197 ARG B C 1
ATOM 15608 O O . ARG C 1 197 ? -53.54037 69.02929 -38.33040 1.000 132.14705 197 ARG B O 1
ATOM 15629 N N . LEU C 1 198 ? -51.34554 68.82489 -37.84925 1.000 136.99819 198 LEU B N 1
ATOM 15630 C CA . LEU C 1 198 ? -51.52021 69.14238 -36.44057 1.000 135.66202 198 LEU B CA 1
ATOM 15631 C C . LEU C 1 198 ? -50.60513 70.28049 -36.00711 1.000 134.86587 198 LEU B C 1
ATOM 15632 O O . LEU C 1 198 ? -49.63525 70.63415 -36.68398 1.000 135.38725 198 LEU B O 1
ATOM 15648 N N . GLY C 1 199 ? -50.95079 70.84762 -34.84994 1.000 128.06061 199 GLY B N 1
ATOM 15649 C CA . GLY C 1 199 ? -50.09008 71.78113 -34.16320 1.000 127.63011 199 GLY B CA 1
ATOM 15650 C C . GLY C 1 199 ? -50.05145 71.40728 -32.69447 1.000 126.91175 199 GLY B C 1
ATOM 15651 O O . GLY C 1 199 ? -50.91185 70.68224 -32.20040 1.000 126.64017 199 GLY B O 1
ATOM 15655 N N . THR C 1 200 ? -49.01659 71.88097 -32.00356 1.000 127.20538 200 THR B N 1
ATOM 15656 C CA . THR C 1 200 ? -48.78896 71.46504 -30.62577 1.000 126.94679 200 THR B CA 1
ATOM 15657 C C . THR C 1 200 ? -48.40825 72.65368 -29.75633 1.000 127.00165 200 THR B C 1
ATOM 15658 O O . THR C 1 200 ? -47.76879 73.60352 -30.21689 1.000 127.68100 200 THR B O 1
ATOM 15669 N N . VAL C 1 201 ? -48.81634 72.59069 -28.48997 1.000 129.43338 201 VAL B N 1
ATOM 15670 C CA . VAL C 1 201 ? -48.43791 73.60038 -27.50652 1.000 129.83294 201 VAL B CA 1
ATOM 15671 C C . VAL C 1 201 ? -48.42202 72.95857 -26.12764 1.000 129.84999 201 VAL B C 1
ATOM 15672 O O . VAL C 1 201 ? -49.27601 72.12758 -25.80383 1.000 129.22990 201 VAL B O 1
ATOM 15685 N N . GLY C 1 202 ? -47.43822 73.34838 -25.31845 1.000 158.53147 202 GLY B N 1
ATOM 15686 C CA . GLY C 1 202 ? -47.39897 72.93416 -23.92466 1.000 158.94275 202 GLY B CA 1
ATOM 15687 C C . GLY C 1 202 ? -48.28650 73.83662 -23.08977 1.000 158.53748 202 GLY B C 1
ATOM 15688 O O . GLY C 1 202 ? -48.25956 75.06239 -23.23917 1.000 158.94399 202 GLY B O 1
ATOM 15692 N N . LEU C 1 203 ? -49.07434 73.23367 -22.20515 1.000 115.66136 203 LEU B N 1
ATOM 15693 C CA . LEU C 1 203 ? -50.06078 73.95467 -21.40631 1.000 115.41384 203 LEU B CA 1
ATOM 15694 C C . LEU C 1 203 ? -49.66089 73.89037 -19.93928 1.000 116.48080 203 LEU B C 1
ATOM 15695 O O . LEU C 1 203 ? -49.78114 72.84047 -19.30101 1.000 116.61009 203 LEU B O 1
ATOM 15711 N N . SER C 1 204 ? -49.18223 75.01327 -19.41454 1.000 119.31268 204 SER B N 1
ATOM 15712 C CA . SER C 1 204 ? -48.81274 75.12298 -18.01133 1.000 120.73558 204 SER B CA 1
ATOM 15713 C C . SER C 1 204 ? -49.99130 75.66555 -17.21506 1.000 120.50216 204 SER B C 1
ATOM 15714 O O . SER C 1 204 ? -50.54129 76.71879 -17.55131 1.000 120.45521 204 SER B O 1
ATOM 15722 N N . ILE C 1 205 ? -50.37461 74.94863 -16.16295 1.000 137.70577 205 ILE B N 1
ATOM 15723 C CA . ILE C 1 205 ? -51.47753 75.35101 -15.29806 1.000 135.15135 205 ILE B CA 1
ATOM 15724 C C . ILE C 1 205 ? -50.89606 75.64108 -13.92430 1.000 138.20494 205 ILE B C 1
ATOM 15725 O O . ILE C 1 205 ? -50.41039 74.73177 -13.23917 1.000 140.43804 205 ILE B O 1
ATOM 15741 N N . LYS C 1 206 ? -50.93608 76.90838 -13.52772 1.000 155.32979 206 LYS B N 1
ATOM 15742 C CA . LYS C 1 206 ? -50.56360 77.31695 -12.18054 1.000 157.72078 206 LYS B CA 1
ATOM 15743 C C . LYS C 1 206 ? -51.82303 77.37246 -11.32743 1.000 154.96024 206 LYS B C 1
ATOM 15744 O O . LYS C 1 206 ? -52.76673 78.10076 -11.65355 1.000 152.01499 206 LYS B O 1
ATOM 15763 N N . VAL C 1 207 ? -51.83962 76.60755 -10.23931 1.000 125.46673 207 VAL B N 1
ATOM 15764 C CA . VAL C 1 207 ? -52.98407 76.58250 -9.33737 1.000 123.23535 207 VAL B CA 1
ATOM 15765 C C . VAL C 1 207 ? -52.76695 77.70668 -8.32956 1.000 124.88693 207 VAL B C 1
ATOM 15766 O O . VAL C 1 207 ? -51.94954 77.59016 -7.41539 1.000 128.01190 207 VAL B O 1
ATOM 15779 N N . THR C 1 208 ? -53.50647 78.79989 -8.49436 1.000 137.03467 208 THR B N 1
ATOM 15780 C CA . THR C 1 208 ? -53.40729 79.90889 -7.55997 1.000 138.42781 208 THR B CA 1
ATOM 15781 C C . THR C 1 208 ? -54.02585 79.52321 -6.22162 1.000 138.23026 208 THR B C 1
ATOM 15782 O O . THR C 1 208 ? -55.01519 78.78830 -6.15235 1.000 135.73841 208 THR B O 1
ATOM 15793 N N . ASP C 1 209 ? -53.42462 80.03117 -5.15136 1.000 130.98229 209 ASP B N 1
ATOM 15794 C CA . ASP C 1 209 ? -53.77373 79.62156 -3.80293 1.000 131.48575 209 ASP B CA 1
ATOM 15795 C C . ASP C 1 209 ? -55.06261 80.29237 -3.33655 1.000 129.03235 209 ASP B C 1
ATOM 15796 O O . ASP C 1 209 ? -55.47675 81.33939 -3.84287 1.000 127.76377 209 ASP B O 1
ATOM 15805 N N . SER C 1 210 ? -55.70420 79.64964 -2.36249 1.000 157.07620 210 SER B N 1
ATOM 15806 C CA A SER C 1 210 ? -56.85470 80.20735 -1.66996 0.500 155.40976 210 SER B CA 1
ATOM 15807 C CA B SER C 1 210 ? -56.85672 80.20568 -1.67013 0.500 155.40468 210 SER B CA 1
ATOM 15808 C C . SER C 1 210 ? -56.69292 79.95728 -0.18038 1.000 157.41341 210 SER B C 1
ATOM 15809 O O . SER C 1 210 ? -56.29489 78.86384 0.23279 1.000 158.50283 210 SER B O 1
ATOM 15824 N N . ASN C 1 211 ? -56.99879 80.97465 0.62401 1.000 130.08718 211 ASN B N 1
ATOM 15825 C CA . ASN C 1 211 ? -56.86707 80.85341 2.07506 1.000 132.00717 211 ASN B CA 1
ATOM 15826 C C . ASN C 1 211 ? -57.95513 79.90533 2.57103 1.000 130.06079 211 ASN B C 1
ATOM 15827 O O . ASN C 1 211 ? -58.95443 80.30480 3.17210 1.000 128.91946 211 ASN B O 1
ATOM 15838 N N . ASP C 1 212 ? -57.74693 78.61458 2.30821 1.000 178.00742 212 ASP B N 1
ATOM 15839 C CA . ASP C 1 212 ? -58.67307 77.56752 2.71802 1.000 176.35482 212 ASP B CA 1
ATOM 15840 C C . ASP C 1 212 ? -58.06445 76.65682 3.78080 1.000 178.68039 212 ASP B C 1
ATOM 15841 O O . ASP C 1 212 ? -58.53573 75.53164 3.97479 1.000 177.77479 212 ASP B O 1
ATOM 15850 N N . ASN C 1 213 ? -57.02435 77.12339 4.47086 1.000 139.98918 213 ASN B N 1
ATOM 15851 C CA . ASN C 1 213 ? -56.43957 76.41336 5.59814 1.000 142.38665 213 ASN B CA 1
ATOM 15852 C C . ASN C 1 213 ? -56.24212 77.38987 6.74359 1.000 144.23130 213 ASN B C 1
ATOM 15853 O O . ASN C 1 213 ? -55.72205 78.49221 6.54348 1.000 145.29533 213 ASN B O 1
ATOM 15864 N N . ASN C 1 214 ? -56.64912 76.99218 7.90527 1.000 151.03619 214 ASN B N 1
ATOM 15865 C CA . ASN C 1 214 ? -56.49235 77.77782 9.11131 1.000 152.85851 214 ASN B CA 1
ATOM 15866 C C . ASN C 1 214 ? -55.26341 77.31101 9.88306 1.000 156.09843 214 ASN B C 1
ATOM 15867 O O . ASN C 1 214 ? -54.89093 76.13706 9.80695 1.000 156.62646 214 ASN B O 1
ATOM 15878 N N . PRO C 1 215 ? -54.58628 78.18849 10.62445 1.000 140.67964 215 PRO B N 1
ATOM 15879 C CA . PRO C 1 215 ? -53.47880 77.71957 11.46479 1.000 143.77838 215 PRO B CA 1
ATOM 15880 C C . PRO C 1 215 ? -53.95245 76.63272 12.41824 1.000 143.64889 215 PRO B C 1
ATOM 15881 O O . PRO C 1 215 ? -55.10359 76.62404 12.85946 1.000 141.79328 215 PRO B O 1
ATOM 15892 N N . VAL C 1 216 ? -53.05051 75.70489 12.73413 1.000 145.77848 216 VAL B N 1
ATOM 15893 C CA . VAL C 1 216 ? -53.38257 74.55408 13.56949 1.000 145.88332 216 VAL B CA 1
ATOM 15894 C C . VAL C 1 216 ? -52.21136 74.26100 14.49531 1.000 149.30881 216 VAL B C 1
ATOM 15895 O O . VAL C 1 216 ? -51.07583 74.09515 14.03830 1.000 151.35689 216 VAL B O 1
ATOM 15908 N N . PHE C 1 217 ? -52.49117 74.18938 15.79328 1.000 193.58445 217 PHE B N 1
ATOM 15909 C CA . PHE C 1 217 ? -51.48362 73.83747 16.78042 1.000 196.70001 217 PHE B CA 1
ATOM 15910 C C . PHE C 1 217 ? -51.35396 72.32515 16.89133 1.000 197.18387 217 PHE B C 1
ATOM 15911 O O . PHE C 1 217 ? -52.29613 71.57943 16.61180 1.000 194.95355 217 PHE B O 1
ATOM 15928 N N . SER C 1 218 ? -50.16599 71.87319 17.29740 1.000 175.64580 218 SER B N 1
ATOM 15929 C CA . SER C 1 218 ? -49.94357 70.44059 17.45705 1.000 176.54154 218 SER B CA 1
ATOM 15930 C C . SER C 1 218 ? -50.93259 69.83747 18.44734 1.000 175.35809 218 SER B C 1
ATOM 15931 O O . SER C 1 218 ? -51.55785 68.80777 18.16767 1.000 173.94142 218 SER B O 1
ATOM 15939 N N . GLU C 1 219 ? -51.08797 70.46457 19.61422 1.000 205.29790 219 GLU B N 1
ATOM 15940 C CA . GLU C 1 219 ? -51.98265 69.95134 20.63878 1.000 204.46233 219 GLU B CA 1
ATOM 15941 C C . GLU C 1 219 ? -52.80324 71.10309 21.20753 1.000 203.18715 219 GLU B C 1
ATOM 15942 O O . GLU C 1 219 ? -52.44786 72.27515 21.05987 1.000 203.66035 219 GLU B O 1
ATOM 15954 N N . SER C 1 220 ? -53.92139 70.75408 21.85304 1.000 182.15877 220 SER B N 1
ATOM 15955 C CA . SER C 1 220 ? -54.78211 71.75499 22.48153 1.000 181.13218 220 SER B CA 1
ATOM 15956 C C . SER C 1 220 ? -54.26701 72.19506 23.85132 1.000 183.49380 220 SER B C 1
ATOM 15957 O O . SER C 1 220 ? -54.39054 73.37402 24.20506 1.000 183.65865 220 SER B O 1
ATOM 15965 N N . THR C 1 221 ? -53.69462 71.27886 24.63484 1.000 156.61702 221 THR B N 1
ATOM 15966 C CA . THR C 1 221 ? -53.24006 71.58041 25.98685 1.000 158.80369 221 THR B CA 1
ATOM 15967 C C . THR C 1 221 ? -51.73962 71.34910 26.09601 1.000 161.74729 221 THR B C 1
ATOM 15968 O O . THR C 1 221 ? -51.17961 70.45656 25.45195 1.000 162.33336 221 THR B O 1
ATOM 15979 N N . TYR C 1 222 ? -51.09347 72.16854 26.92314 1.000 184.19965 222 TYR B N 1
ATOM 15980 C CA . TYR C 1 222 ? -49.65014 72.11174 27.09666 1.000 187.19642 222 TYR B CA 1
ATOM 15981 C C . TYR C 1 222 ? -49.29748 72.24803 28.57085 1.000 189.21612 222 TYR B C 1
ATOM 15982 O O . TYR C 1 222 ? -50.11443 72.67442 29.39094 1.000 188.34731 222 TYR B O 1
ATOM 16000 N N . ALA C 1 223 ? -48.06012 71.87598 28.89563 1.000 185.67622 223 ALA B N 1
ATOM 16001 C CA . ALA C 1 223 ? -47.54795 71.95610 30.25935 1.000 187.87883 223 ALA B CA 1
ATOM 16002 C C . ALA C 1 223 ? -46.11938 72.47177 30.21655 1.000 190.74020 223 ALA B C 1
ATOM 16003 O O . ALA C 1 223 ? -45.26892 71.88815 29.53708 1.000 192.12292 223 ALA B O 1
ATOM 16010 N N . VAL C 1 224 ? -45.86136 73.56278 30.93802 1.000 207.72593 224 VAL B N 1
ATOM 16011 C CA . VAL C 1 224 ? -44.53878 74.16915 31.00753 1.000 210.52236 224 VAL B CA 1
ATOM 16012 C C . VAL C 1 224 ? -44.23010 74.50228 32.45813 1.000 212.27058 224 VAL B C 1
ATOM 16013 O O . VAL C 1 224 ? -45.13229 74.74488 33.26647 1.000 211.00985 224 VAL B O 1
ATOM 16026 N N . SER C 1 225 ? -42.94066 74.51408 32.78435 1.000 221.73812 225 SER B N 1
ATOM 16027 C CA . SER C 1 225 ? -42.47197 74.89740 34.10604 1.000 223.67997 225 SER B CA 1
ATOM 16028 C C . SER C 1 225 ? -41.42095 75.98718 33.95946 1.000 225.78635 225 SER B C 1
ATOM 16029 O O . SER C 1 225 ? -40.57030 75.92269 33.06668 1.000 227.09048 225 SER B O 1
ATOM 16037 N N . VAL C 1 226 ? -41.48012 76.98228 34.83870 1.000 247.10598 226 VAL B N 1
ATOM 16038 C CA . VAL C 1 226 ? -40.53768 78.09747 34.80437 1.000 249.12399 226 VAL B CA 1
ATOM 16039 C C . VAL C 1 226 ? -40.10841 78.40738 36.23437 1.000 251.03236 226 VAL B C 1
ATOM 16040 O O . VAL C 1 226 ? -40.97064 78.64280 37.09252 1.000 249.78666 226 VAL B O 1
ATOM 16053 N N . PRO C 1 227 ? -38.81308 78.42090 36.54850 1.000 230.04411 227 PRO B N 1
ATOM 16054 C CA . PRO C 1 227 ? -38.40087 78.82289 37.89851 1.000 231.81365 227 PRO B CA 1
ATOM 16055 C C . PRO C 1 227 ? -38.69594 80.29339 38.14105 1.000 231.37982 227 PRO B C 1
ATOM 16056 O O . PRO C 1 227 ? -38.45480 81.14321 37.28044 1.000 231.42845 227 PRO B O 1
ATOM 16067 N N . GLU C 1 228 ? -39.23132 80.58837 39.32296 1.000 236.61541 228 GLU B N 1
ATOM 16068 C CA . GLU C 1 228 ? -39.55813 81.96478 39.65492 1.000 236.34939 228 GLU B CA 1
ATOM 16069 C C . GLU C 1 228 ? -38.31195 82.83742 39.54944 1.000 239.00781 228 GLU B C 1
ATOM 16070 O O . GLU C 1 228 ? -37.17613 82.36187 39.62863 1.000 241.40157 228 GLU B O 1
ATOM 16082 N N . ASN C 1 229 ? -38.53874 84.13463 39.35851 1.000 231.91292 229 ASN B N 1
ATOM 16083 C CA . ASN C 1 229 ? -37.47241 85.11940 39.22944 1.000 234.29542 229 ASN B CA 1
ATOM 16084 C C . ASN C 1 229 ? -36.62846 84.90433 37.97943 1.000 235.28408 229 ASN B C 1
ATOM 16085 O O . ASN C 1 229 ? -35.51487 85.43130 37.88632 1.000 237.81927 229 ASN B O 1
ATOM 16096 N N . SER C 1 230 ? -37.12736 84.13556 37.01633 1.000 218.47875 230 SER B N 1
ATOM 16097 C CA . SER C 1 230 ? -36.42373 83.98203 35.75316 1.000 219.26283 230 SER B CA 1
ATOM 16098 C C . SER C 1 230 ? -36.20826 85.36011 35.13213 1.000 219.65764 230 SER B C 1
ATOM 16099 O O . SER C 1 230 ? -37.14534 86.16924 35.09545 1.000 217.73112 230 SER B O 1
ATOM 16107 N N . PRO C 1 231 ? -35.01156 85.66916 34.64248 1.000 218.26079 231 PRO B N 1
ATOM 16108 C CA . PRO C 1 231 ? -34.71691 87.04266 34.22144 1.000 219.04097 231 PRO B CA 1
ATOM 16109 C C . PRO C 1 231 ? -35.58977 87.46228 33.05270 1.000 216.43327 231 PRO B C 1
ATOM 16110 O O . PRO C 1 231 ? -36.19751 86.61352 32.38323 1.000 214.37968 231 PRO B O 1
ATOM 16121 N N . PRO C 1 232 ? -35.68770 88.76430 32.78160 1.000 213.67231 232 PRO B N 1
ATOM 16122 C CA . PRO C 1 232 ? -36.46940 89.21983 31.62824 1.000 211.33706 232 PRO B CA 1
ATOM 16123 C C . PRO C 1 232 ? -36.04775 88.52160 30.34402 1.000 211.27543 232 PRO B C 1
ATOM 16124 O O . PRO C 1 232 ? -34.88290 88.16818 30.15071 1.000 213.84308 232 PRO B O 1
ATOM 16135 N N . ASN C 1 233 ? -37.02471 88.32263 29.46255 1.000 219.25941 233 ASN B N 1
ATOM 16136 C CA . ASN C 1 233 ? -36.79643 87.69538 28.16560 1.000 218.77672 233 ASN B CA 1
ATOM 16137 C C . ASN C 1 233 ? -36.26139 86.27955 28.34247 1.000 219.80003 233 ASN B C 1
ATOM 16138 O O . ASN C 1 233 ? -35.29656 85.87825 27.68934 1.000 221.72748 233 ASN B O 1
ATOM 16149 N N . THR C 1 234 ? -36.92207 85.49834 29.24311 1.000 214.58967 234 THR B N 1
ATOM 16150 C CA . THR C 1 234 ? -36.52245 84.10669 29.37857 1.000 215.38443 234 THR B CA 1
ATOM 16151 C C . THR C 1 234 ? -37.45257 83.22601 28.55367 1.000 212.48310 234 THR B C 1
ATOM 16152 O O . THR C 1 234 ? -38.66932 83.40998 28.59160 1.000 209.61672 234 THR B O 1
ATOM 16163 N N . PRO C 1 235 ? -36.92665 82.24521 27.82340 1.000 195.83189 235 PRO B N 1
ATOM 16164 C CA . PRO C 1 235 ? -37.80212 81.44593 26.95459 1.000 193.05561 235 PRO B CA 1
ATOM 16165 C C . PRO C 1 235 ? -38.79759 80.58314 27.72230 1.000 191.05013 235 PRO B C 1
ATOM 16166 O O . PRO C 1 235 ? -38.40306 79.63003 28.40371 1.000 192.43530 235 PRO B O 1
ATOM 16177 N N . VAL C 1 236 ? -40.08968 80.90060 27.63263 1.000 200.72487 236 VAL B N 1
ATOM 16178 C CA . VAL C 1 236 ? -41.10043 80.05810 28.26728 1.000 198.75191 236 VAL B CA 1
ATOM 16179 C C . VAL C 1 236 ? -41.45283 78.87844 27.37491 1.000 197.24679 236 VAL B C 1
ATOM 16180 O O . VAL C 1 236 ? -41.22235 77.71768 27.73201 1.000 198.04322 236 VAL B O 1
ATOM 16186 N N . ILE C 1 237 ? -42.01660 79.15455 26.20384 1.000 183.97558 237 ILE B N 1
ATOM 16187 C CA . ILE C 1 237 ? -42.44774 78.08674 25.30395 1.000 182.28645 237 ILE B CA 1
ATOM 16188 C C . ILE C 1 237 ? -42.60511 78.66993 23.91179 1.000 180.88883 237 ILE B C 1
ATOM 16189 O O . ILE C 1 237 ? -43.10265 79.78355 23.74726 1.000 179.65873 237 ILE B O 1
ATOM 16205 N N . ARG C 1 238 ? -42.22837 77.88866 22.90860 1.000 200.65094 238 ARG B N 1
ATOM 16206 C CA . ARG C 1 238 ? -42.30101 78.31137 21.51240 1.000 199.43961 238 ARG B CA 1
ATOM 16207 C C . ARG C 1 238 ? -43.36183 77.44203 20.84356 1.000 196.36913 238 ARG B C 1
ATOM 16208 O O . ARG C 1 238 ? -43.09595 76.29324 20.47848 1.000 196.80845 238 ARG B O 1
ATOM 16229 N N . LEU C 1 239 ? -44.56100 77.99469 20.68442 1.000 206.59221 239 LEU B N 1
ATOM 16230 C CA . LEU C 1 239 ? -45.66437 77.26729 20.07530 1.000 203.51415 239 LEU B CA 1
ATOM 16231 C C . LEU C 1 239 ? -45.43597 77.10828 18.57657 1.000 202.81711 239 LEU B C 1
ATOM 16232 O O . LEU C 1 239 ? -44.72405 77.89289 17.94204 1.000 204.00537 239 LEU B O 1
ATOM 16248 N N . ASN C 1 240 ? -46.05087 76.07071 18.00705 1.000 212.86878 240 ASN B N 1
ATOM 16249 C CA . ASN C 1 240 ? -45.81351 75.70907 16.61377 1.000 212.30655 240 ASN B CA 1
ATOM 16250 C C . ASN C 1 240 ? -47.14446 75.43628 15.92225 1.000 208.53665 240 ASN B C 1
ATOM 16251 O O . ASN C 1 240 ? -47.66005 74.31517 15.95410 1.000 207.42265 240 ASN B O 1
ATOM 16260 N N . ALA C 1 241 ? -47.69512 76.47701 15.30601 1.000 190.67598 241 ALA B N 1
ATOM 16261 C CA . ALA C 1 241 ? -48.85492 76.35485 14.43987 1.000 187.20363 241 ALA B CA 1
ATOM 16262 C C . ALA C 1 241 ? -48.39909 76.21050 12.99302 1.000 186.96054 241 ALA B C 1
ATOM 16263 O O . ALA C 1 241 ? -47.36324 76.74963 12.59284 1.000 189.08871 241 ALA B O 1
ATOM 16270 N N . SER C 1 242 ? -49.18316 75.47828 12.20865 1.000 201.01012 242 SER B N 1
ATOM 16271 C CA . SER C 1 242 ? -48.87442 75.22881 10.80878 1.000 200.48230 242 SER B CA 1
ATOM 16272 C C . SER C 1 242 ? -50.01448 75.73157 9.93460 1.000 196.92136 242 SER B C 1
ATOM 16273 O O . SER C 1 242 ? -51.19058 75.52775 10.25289 1.000 194.47821 242 SER B O 1
ATOM 16281 N N . ASP C 1 243 ? -49.65913 76.38601 8.83134 1.000 149.66302 243 ASP B N 1
ATOM 16282 C CA . ASP C 1 243 ? -50.64005 76.80306 7.83930 1.000 146.38274 243 ASP B CA 1
ATOM 16283 C C . ASP C 1 243 ? -50.04470 76.55346 6.45711 1.000 146.49016 243 ASP B C 1
ATOM 16284 O O . ASP C 1 243 ? -49.09823 77.24460 6.05944 1.000 148.46754 243 ASP B O 1
ATOM 16293 N N . PRO C 1 244 ? -50.55844 75.58399 5.69544 1.000 144.51235 244 PRO B N 1
ATOM 16294 C CA . PRO C 1 244 ? -49.93960 75.24374 4.40863 1.000 144.85220 244 PRO B CA 1
ATOM 16295 C C . PRO C 1 244 ? -50.29063 76.18101 3.26452 1.000 142.84179 244 PRO B C 1
ATOM 16296 O O . PRO C 1 244 ? -49.84267 75.94066 2.13757 1.000 142.92728 244 PRO B O 1
ATOM 16307 N N . ASP C 1 245 ? -51.06752 77.23386 3.50273 1.000 151.87319 245 ASP B N 1
ATOM 16308 C CA . ASP C 1 245 ? -51.40733 78.15700 2.43186 1.000 150.04168 245 ASP B CA 1
ATOM 16309 C C . ASP C 1 245 ? -50.14446 78.86695 1.94146 1.000 152.75786 245 ASP B C 1
ATOM 16310 O O . ASP C 1 245 ? -49.04187 78.67183 2.46191 1.000 156.04378 245 ASP B O 1
ATOM 16319 N N . GLU C 1 246 ? -50.30885 79.71094 0.92802 1.000 156.95601 246 GLU B N 1
ATOM 16320 C CA . GLU C 1 246 ? -49.18174 80.33402 0.24864 1.000 159.25933 246 GLU B CA 1
ATOM 16321 C C . GLU C 1 246 ? -49.03118 81.79422 0.65268 1.000 160.25026 246 GLU B C 1
ATOM 16322 O O . GLU C 1 246 ? -50.02003 82.52091 0.79234 1.000 158.04449 246 GLU B O 1
ATOM 16334 N N . GLY C 1 247 ? -47.78138 82.21191 0.83331 1.000 181.98601 247 GLY B N 1
ATOM 16335 C CA . GLY C 1 247 ? -47.48818 83.60750 1.11337 1.000 183.28732 247 GLY B CA 1
ATOM 16336 C C . GLY C 1 247 ? -48.25859 84.12326 2.30772 1.000 182.55478 247 GLY B C 1
ATOM 16337 O O . GLY C 1 247 ? -48.25248 83.52465 3.39006 1.000 183.42489 247 GLY B O 1
ATOM 16341 N N . THR C 1 248 ? -48.93053 85.25924 2.11078 1.000 167.50306 248 THR B N 1
ATOM 16342 C CA . THR C 1 248 ? -49.68237 85.88617 3.19286 1.000 166.96703 248 THR B CA 1
ATOM 16343 C C . THR C 1 248 ? -50.64872 84.90138 3.83745 1.000 164.98186 248 THR B C 1
ATOM 16344 O O . THR C 1 248 ? -50.75046 84.83313 5.06751 1.000 165.96010 248 THR B O 1
ATOM 16355 N N . ASN C 1 249 ? -51.36718 84.12840 3.01992 1.000 159.45854 249 ASN B N 1
ATOM 16356 C CA . ASN C 1 249 ? -52.35856 83.19862 3.55018 1.000 157.43378 249 ASN B CA 1
ATOM 16357 C C . ASN C 1 249 ? -51.72781 82.16014 4.46987 1.000 159.50826 249 ASN B C 1
ATOM 16358 O O . ASN C 1 249 ? -52.39900 81.64162 5.36950 1.000 158.77495 249 ASN B O 1
ATOM 16369 N N . GLY C 1 250 ? -50.45271 81.84051 4.26201 1.000 150.69314 250 GLY B N 1
ATOM 16370 C CA . GLY C 1 250 ? -49.75176 80.86264 5.06540 1.000 152.95450 250 GLY B CA 1
ATOM 16371 C C . GLY C 1 250 ? -48.88965 81.42182 6.17425 1.000 156.19525 250 GLY B C 1
ATOM 16372 O O . GLY C 1 250 ? -48.22834 80.64730 6.87318 1.000 158.32880 250 GLY B O 1
ATOM 16376 N N . GLN C 1 251 ? -48.87608 82.73835 6.36525 1.000 187.07950 251 GLN B N 1
ATOM 16377 C CA . GLN C 1 251 ? -48.05728 83.36755 7.39368 1.000 190.15949 251 GLN B CA 1
ATOM 16378 C C . GLN C 1 251 ? -48.84735 83.43314 8.69562 1.000 189.53401 251 GLN B C 1
ATOM 16379 O O . GLN C 1 251 ? -49.94899 83.99167 8.73173 1.000 187.23271 251 GLN B O 1
ATOM 16393 N N . VAL C 1 252 ? -48.28172 82.86856 9.75921 1.000 160.14298 252 VAL B N 1
ATOM 16394 C CA . VAL C 1 252 ? -48.93585 82.79011 11.05988 1.000 159.83921 252 VAL B CA 1
ATOM 16395 C C . VAL C 1 252 ? -48.44411 83.92441 11.94615 1.000 162.10764 252 VAL B C 1
ATOM 16396 O O . VAL C 1 252 ? -47.25471 84.26677 11.93829 1.000 164.90509 252 VAL B O 1
ATOM 16409 N N . VAL C 1 253 ? -49.36278 84.51002 12.71295 1.000 159.01371 253 VAL B N 1
ATOM 16410 C CA . VAL C 1 253 ? -49.03748 85.49326 13.74249 1.000 161.07062 253 VAL B CA 1
ATOM 16411 C C . VAL C 1 253 ? -49.71203 85.05601 15.03702 1.000 160.73654 253 VAL B C 1
ATOM 16412 O O . VAL C 1 253 ? -50.93591 84.86835 15.07405 1.000 158.21928 253 VAL B O 1
ATOM 16425 N N . TYR C 1 254 ? -48.90195 84.81609 16.06466 1.000 202.70323 254 TYR B N 1
ATOM 16426 C CA . TYR C 1 254 ? -49.35239 84.41540 17.38804 1.000 202.89077 254 TYR B CA 1
ATOM 16427 C C . TYR C 1 254 ? -49.71374 85.64153 18.22445 1.000 203.47969 254 TYR B C 1
ATOM 16428 O O . TYR C 1 254 ? -49.23130 86.75160 17.98397 1.000 204.70154 254 TYR B O 1
ATOM 16446 N N . SER C 1 255 ? -50.57151 85.43392 19.22048 1.000 159.80629 255 SER B N 1
ATOM 16447 C CA . SER C 1 255 ? -50.94774 86.52409 20.11439 1.000 160.53289 255 SER B CA 1
ATOM 16448 C C . SER C 1 255 ? -51.74400 85.96327 21.28407 1.000 160.02037 255 SER B C 1
ATOM 16449 O O . SER C 1 255 ? -52.13030 84.79534 21.29494 1.000 158.78428 255 SER B O 1
ATOM 16457 N N . PHE C 1 256 ? -51.93852 86.80464 22.29261 1.000 172.71590 256 PHE B N 1
ATOM 16458 C CA . PHE C 1 256 ? -52.81354 86.48047 23.40971 1.000 172.25716 256 PHE B CA 1
ATOM 16459 C C . PHE C 1 256 ? -54.24964 86.82803 23.05312 1.000 169.80448 256 PHE B C 1
ATOM 16460 O O . PHE C 1 256 ? -54.50958 87.83560 22.38984 1.000 169.30469 256 PHE B O 1
ATOM 16477 N N . TYR C 1 257 ? -55.18802 85.99645 23.49871 1.000 194.91282 257 TYR B N 1
ATOM 16478 C CA . TYR C 1 257 ? -56.57979 86.16145 23.11468 1.000 192.54965 257 TYR B CA 1
ATOM 16479 C C . TYR C 1 257 ? -57.40856 86.69076 24.27811 1.000 193.12188 257 TYR B C 1
ATOM 16480 O O . TYR C 1 257 ? -57.16975 86.34456 25.43880 1.000 194.58028 257 TYR B O 1
ATOM 16498 N N . GLY C 1 258 ? -58.38566 87.53081 23.94436 1.000 225.09596 258 GLY B N 1
ATOM 16499 C CA . GLY C 1 258 ? -59.34835 88.07657 24.88238 1.000 225.48910 258 GLY B CA 1
ATOM 16500 C C . GLY C 1 258 ? -58.76333 88.73621 26.11832 1.000 228.21819 258 GLY B C 1
ATOM 16501 O O . GLY C 1 258 ? -57.54693 88.93927 26.22260 1.000 229.95015 258 GLY B O 1
ATOM 16505 N N . TYR C 1 259 ? -59.64147 89.09922 27.05195 1.000 193.08925 259 TYR B N 1
ATOM 16506 C CA . TYR C 1 259 ? -59.25140 89.63477 28.34704 1.000 195.57722 259 TYR B CA 1
ATOM 16507 C C . TYR C 1 259 ? -58.74950 88.53875 29.28091 1.000 196.36135 259 TYR B C 1
ATOM 16508 O O . TYR C 1 259 ? -59.12399 87.36849 29.15874 1.000 194.89517 259 TYR B O 1
ATOM 16519 N N . VAL C 1 260 ? -57.87388 88.92673 30.20612 1.000 188.80619 260 VAL B N 1
ATOM 16520 C CA . VAL C 1 260 ? -57.26447 87.97995 31.13157 1.000 189.85097 260 VAL B CA 1
ATOM 16521 C C . VAL C 1 260 ? -56.84172 88.74623 32.37791 1.000 192.38148 260 VAL B C 1
ATOM 16522 O O . VAL C 1 260 ? -57.01024 89.96916 32.44866 1.000 193.27585 260 VAL B O 1
ATOM 16528 N N . ASN C 1 261 ? -56.25159 88.05242 33.35051 1.000 212.69383 261 ASN B N 1
ATOM 16529 C CA . ASN C 1 261 ? -55.83065 88.72849 34.56902 1.000 215.07776 261 ASN B CA 1
ATOM 16530 C C . ASN C 1 261 ? -54.70056 89.68477 34.22723 1.000 216.70471 261 ASN B C 1
ATOM 16531 O O . ASN C 1 261 ? -53.67823 89.27697 33.66735 1.000 216.99059 261 ASN B O 1
ATOM 16542 N N . ASP C 1 262 ? -54.89889 90.96802 34.53776 1.000 191.20836 262 ASP B N 1
ATOM 16543 C CA . ASP C 1 262 ? -53.92808 91.97965 34.13629 1.000 192.71971 262 ASP B CA 1
ATOM 16544 C C . ASP C 1 262 ? -52.50792 91.54156 34.45783 1.000 194.39186 262 ASP B C 1
ATOM 16545 O O . ASP C 1 262 ? -51.59013 91.74739 33.65486 1.000 194.87286 262 ASP B O 1
ATOM 16554 N N . ARG C 1 263 ? -52.30255 90.93864 35.62946 1.000 204.49458 263 ARG B N 1
ATOM 16555 C CA . ARG C 1 263 ? -50.95840 90.51782 35.99869 1.000 206.25065 263 ARG B CA 1
ATOM 16556 C C . ARG C 1 263 ? -50.39981 89.54639 34.96428 1.000 205.24808 263 ARG B C 1
ATOM 16557 O O . ARG C 1 263 ? -49.27469 89.71661 34.48304 1.000 206.48556 263 ARG B O 1
ATOM 16578 N N . THR C 1 264 ? -51.17687 88.51691 34.60700 1.000 226.81369 264 THR B N 1
ATOM 16579 C CA . THR C 1 264 ? -50.74100 87.58551 33.56887 1.000 225.77871 264 THR B CA 1
ATOM 16580 C C . THR C 1 264 ? -50.33638 88.34158 32.31164 1.000 225.58184 264 THR B C 1
ATOM 16581 O O . THR C 1 264 ? -49.25731 88.12113 31.75043 1.000 226.53928 264 THR B O 1
ATOM 16592 N N . ARG C 1 265 ? -51.21210 89.24050 31.85595 1.000 223.96859 265 ARG B N 1
ATOM 16593 C CA . ARG C 1 265 ? -50.95148 90.02130 30.65275 1.000 223.65549 265 ARG B CA 1
ATOM 16594 C C . ARG C 1 265 ? -49.61462 90.74727 30.73446 1.000 226.24110 265 ARG B C 1
ATOM 16595 O O . ARG C 1 265 ? -48.85761 90.78862 29.75742 1.000 226.48780 265 ARG B O 1
ATOM 16616 N N . GLU C 1 266 ? -49.31148 91.33138 31.89481 1.000 177.98853 266 GLU B N 1
ATOM 16617 C CA . GLU C 1 266 ? -48.10828 92.13748 32.06020 1.000 180.56815 266 GLU B CA 1
ATOM 16618 C C . GLU C 1 266 ? -46.85051 91.30286 32.27727 1.000 182.16398 266 GLU B C 1
ATOM 16619 O O . GLU C 1 266 ? -45.74933 91.78710 31.99559 1.000 184.06154 266 GLU B O 1
ATOM 16631 N N . LEU C 1 267 ? -46.98609 90.06992 32.76690 1.000 199.62875 267 LEU B N 1
ATOM 16632 C CA . LEU C 1 267 ? -45.82568 89.24859 33.10412 1.000 201.36385 267 LEU B CA 1
ATOM 16633 C C . LEU C 1 267 ? -45.18924 88.61254 31.87367 1.000 201.05125 267 LEU B C 1
ATOM 16634 O O . LEU C 1 267 ? -43.96503 88.66575 31.70950 1.000 203.17280 267 LEU B O 1
ATOM 16650 N N . PHE C 1 268 ? -45.98973 88.01503 30.99721 1.000 183.36132 268 PHE B N 1
ATOM 16651 C CA . PHE C 1 268 ? -45.46122 87.27801 29.85964 1.000 182.96456 268 PHE B CA 1
ATOM 16652 C C . PHE C 1 268 ? -45.65058 88.07674 28.57870 1.000 181.89490 268 PHE B C 1
ATOM 16653 O O . PHE C 1 268 ? -46.43099 89.03085 28.51807 1.000 180.92322 268 PHE B O 1
ATOM 16670 N N . GLN C 1 269 ? -44.91705 87.66588 27.54785 1.000 234.13294 269 GLN B N 1
ATOM 16671 C CA . GLN C 1 269 ? -45.05616 88.25894 26.22736 1.000 233.02020 269 GLN B CA 1
ATOM 16672 C C . GLN C 1 269 ? -44.83572 87.17220 25.18745 1.000 232.07065 269 GLN B C 1
ATOM 16673 O O . GLN C 1 269 ? -44.24964 86.12587 25.47591 1.000 233.08284 269 GLN B O 1
ATOM 16687 N N . ILE C 1 270 ? -45.32034 87.42209 23.97245 1.000 212.44394 270 ILE B N 1
ATOM 16688 C CA . ILE C 1 270 ? -45.12513 86.50243 22.85891 1.000 211.49892 270 ILE B CA 1
ATOM 16689 C C . ILE C 1 270 ? -44.53261 87.26985 21.68792 1.000 212.06962 270 ILE B C 1
ATOM 16690 O O . ILE C 1 270 ? -44.89099 88.42759 21.44389 1.000 211.62079 270 ILE B O 1
ATOM 16706 N N . ASP C 1 271 ? -43.62751 86.61731 20.96386 1.000 217.34537 271 ASP B N 1
ATOM 16707 C CA . ASP C 1 271 ? -43.09934 87.16058 19.72468 1.000 217.73075 271 ASP B CA 1
ATOM 16708 C C . ASP C 1 271 ? -44.14117 86.90141 18.64312 1.000 214.40187 271 ASP B C 1
ATOM 16709 O O . ASP C 1 271 ? -44.30939 85.75436 18.20903 1.000 213.25510 271 ASP B O 1
ATOM 16718 N N . PRO C 1 272 ? -44.86051 87.92827 18.18278 1.000 213.46125 272 PRO B N 1
ATOM 16719 C CA . PRO C 1 272 ? -46.01335 87.65932 17.30676 1.000 210.07562 272 PRO B CA 1
ATOM 16720 C C . PRO C 1 272 ? -45.64132 86.97123 16.00710 1.000 209.45957 272 PRO B C 1
ATOM 16721 O O . PRO C 1 272 ? -46.34846 86.05323 15.57351 1.000 207.15122 272 PRO B O 1
ATOM 16732 N N . HIS C 1 273 ? -44.55179 87.38818 15.36803 1.000 223.44523 273 HIS B N 1
ATOM 16733 C CA . HIS C 1 273 ? -44.20566 86.85291 14.06074 1.000 222.95578 273 HIS B CA 1
ATOM 16734 C C . HIS C 1 273 ? -43.45052 85.53065 14.13446 1.000 224.40321 273 HIS B C 1
ATOM 16735 O O . HIS C 1 273 ? -43.26118 84.89181 13.09357 1.000 223.86302 273 HIS B O 1
ATOM 16749 N N . SER C 1 274 ? -43.01546 85.10603 15.32276 1.000 179.63535 274 SER B N 1
ATOM 16750 C CA . SER C 1 274 ? -42.23752 83.88152 15.47442 1.000 181.39177 274 SER B CA 1
ATOM 16751 C C . SER C 1 274 ? -42.84565 82.85578 16.42116 1.000 180.42323 274 SER B C 1
ATOM 16752 O O . SER C 1 274 ? -42.68723 81.65673 16.18020 1.000 180.45959 274 SER B O 1
ATOM 16760 N N . GLY C 1 275 ? -43.53266 83.28038 17.47840 1.000 172.56665 275 GLY B N 1
ATOM 16761 C CA . GLY C 1 275 ? -44.17759 82.35752 18.39081 1.000 171.59314 275 GLY B CA 1
ATOM 16762 C C . GLY C 1 275 ? -43.44891 82.10452 19.69427 1.000 174.30024 275 GLY B C 1
ATOM 16763 O O . GLY C 1 275 ? -43.78387 81.13709 20.38734 1.000 173.91645 275 GLY B O 1
ATOM 16767 N N . LEU C 1 276 ? -42.46679 82.93307 20.04773 1.000 231.67278 276 LEU B N 1
ATOM 16768 C CA . LEU C 1 276 ? -41.70123 82.74866 21.27655 1.000 234.39689 276 LEU B CA 1
ATOM 16769 C C . LEU C 1 276 ? -42.44268 83.37826 22.45148 1.000 233.65459 276 LEU B C 1
ATOM 16770 O O . LEU C 1 276 ? -42.73314 84.57863 22.43641 1.000 233.26608 276 LEU B O 1
ATOM 16786 N N . VAL C 1 277 ? -42.73611 82.57124 23.46710 1.000 202.28434 277 VAL B N 1
ATOM 16787 C CA . VAL C 1 277 ? -43.39410 83.01827 24.69235 1.000 201.85496 277 VAL B CA 1
ATOM 16788 C C . VAL C 1 277 ? -42.32237 83.14101 25.76942 1.000 205.09066 277 VAL B C 1
ATOM 16789 O O . VAL C 1 277 ? -41.74374 82.12986 26.19456 1.000 206.52270 277 VAL B O 1
ATOM 16802 N N . THR C 1 278 ? -42.06316 84.37933 26.20240 1.000 204.84799 278 THR B N 1
ATOM 16803 C CA . THR C 1 278 ? -40.99906 84.70486 27.14346 1.000 207.99863 278 THR B CA 1
ATOM 16804 C C . THR C 1 278 ? -41.52536 85.41841 28.38901 1.000 207.96182 278 THR B C 1
ATOM 16805 O O . THR C 1 278 ? -42.60055 86.03162 28.37718 1.000 205.87393 278 THR B O 1
ATOM 16816 N N . VAL C 1 279 ? -40.72459 85.34112 29.46910 1.000 244.68010 279 VAL B N 1
ATOM 16817 C CA . VAL C 1 279 ? -40.99966 86.02441 30.73549 1.000 245.22516 279 VAL B CA 1
ATOM 16818 C C . VAL C 1 279 ? -40.45741 87.44502 30.66451 1.000 246.82599 279 VAL B C 1
ATOM 16819 O O . VAL C 1 279 ? -39.30995 87.66086 30.25753 1.000 249.08801 279 VAL B O 1
ATOM 16832 N N . THR C 1 280 ? -41.28625 88.41881 31.04409 1.000 222.77723 280 THR B N 1
ATOM 16833 C CA . THR C 1 280 ? -40.87150 89.81273 31.08724 1.000 224.30315 280 THR B CA 1
ATOM 16834 C C . THR C 1 280 ? -40.95787 90.45709 32.46530 1.000 225.49058 280 THR B C 1
ATOM 16835 O O . THR C 1 280 ? -40.17691 91.37315 32.74718 1.000 227.74391 280 THR B O 1
ATOM 16841 N N . GLY C 1 281 ? -41.85489 89.99502 33.33947 1.000 227.71737 281 GLY B N 1
ATOM 16842 C CA . GLY C 1 281 ? -42.07887 90.60335 34.62793 1.000 228.63162 281 GLY B CA 1
ATOM 16843 C C . GLY C 1 281 ? -41.57536 89.75046 35.77353 1.000 229.98677 281 GLY B C 1
ATOM 16844 O O . GLY C 1 281 ? -40.81325 88.79605 35.60309 1.000 230.83261 281 GLY B O 1
ATOM 16848 N N . ALA C 1 282 ? -41.99189 90.14725 36.96982 1.000 211.27604 282 ALA B N 1
ATOM 16849 C CA . ALA C 1 282 ? -41.58424 89.47880 38.19785 1.000 212.59377 282 ALA B CA 1
ATOM 16850 C C . ALA C 1 282 ? -42.43740 88.23682 38.39572 1.000 210.58916 282 ALA B C 1
ATOM 16851 O O . ALA C 1 282 ? -43.65260 88.33465 38.59346 1.000 208.68599 282 ALA B O 1
ATOM 16858 N N . LEU C 1 283 ? -41.80389 87.07074 38.33824 1.000 234.31869 283 LEU B N 1
ATOM 16859 C CA . LEU C 1 283 ? -42.46266 85.81163 38.65448 1.000 232.84179 283 LEU B CA 1
ATOM 16860 C C . LEU C 1 283 ? -42.07447 85.42988 40.07145 1.000 234.47986 283 LEU B C 1
ATOM 16861 O O . LEU C 1 283 ? -40.88593 85.29295 40.37984 1.000 236.84601 283 LEU B O 1
ATOM 16877 N N . ASP C 1 284 ? -43.07591 85.27177 40.92882 1.000 207.28816 284 ASP B N 1
ATOM 16878 C CA . ASP C 1 284 ? -42.86533 84.95254 42.33411 1.000 208.62082 284 ASP B CA 1
ATOM 16879 C C . ASP C 1 284 ? -43.77689 83.78780 42.68687 1.000 206.93102 284 ASP B C 1
ATOM 16880 O O . ASP C 1 284 ? -45.00255 83.94062 42.70123 1.000 204.99330 284 ASP B O 1
ATOM 16889 N N . TYR C 1 285 ? -43.18527 82.62240 42.95782 1.000 193.27347 285 TYR B N 1
ATOM 16890 C CA . TYR C 1 285 ? -43.98780 81.48018 43.37928 1.000 191.91924 285 TYR B CA 1
ATOM 16891 C C . TYR C 1 285 ? -44.84930 81.84395 44.57868 1.000 191.56304 285 TYR B C 1
ATOM 16892 O O . TYR C 1 285 ? -45.99267 81.38741 44.70136 1.000 189.73220 285 TYR B O 1
ATOM 16910 N N . GLU C 1 286 ? -44.31067 82.67259 45.47424 1.000 206.90837 286 GLU B N 1
ATOM 16911 C CA . GLU C 1 286 ? -45.02555 83.05066 46.68394 1.000 206.91309 286 GLU B CA 1
ATOM 16912 C C . GLU C 1 286 ? -46.28643 83.85079 46.37949 1.000 205.12089 286 GLU B C 1
ATOM 16913 O O . GLU C 1 286 ? -47.21017 83.86917 47.20090 1.000 204.56310 286 GLU B O 1
ATOM 16925 N N . GLU C 1 287 ? -46.34209 84.51355 45.22397 1.000 214.72208 287 GLU B N 1
ATOM 16926 C CA . GLU C 1 287 ? -47.51074 85.28203 44.80899 1.000 213.07710 287 GLU B CA 1
ATOM 16927 C C . GLU C 1 287 ? -48.53837 84.43483 44.06560 1.000 210.58717 287 GLU B C 1
ATOM 16928 O O . GLU C 1 287 ? -49.74047 84.55240 44.32746 1.000 209.32031 287 GLU B O 1
ATOM 16940 N N . GLY C 1 288 ? -48.09171 83.59273 43.14387 1.000 185.89265 288 GLY B N 1
ATOM 16941 C CA . GLY C 1 288 ? -48.99929 82.78776 42.34537 1.000 183.53867 288 GLY B CA 1
ATOM 16942 C C . GLY C 1 288 ? -48.35610 81.46737 41.99156 1.000 183.63932 288 GLY B C 1
ATOM 16943 O O . GLY C 1 288 ? -47.13314 81.37399 41.84045 1.000 185.32595 288 GLY B O 1
ATOM 16947 N N . HIS C 1 289 ? -49.18941 80.43019 41.86772 1.000 201.19589 289 HIS B N 1
ATOM 16948 C CA . HIS C 1 289 ? -48.68672 79.07849 41.63484 1.000 201.34874 289 HIS B CA 1
ATOM 16949 C C . HIS C 1 289 ? -48.56891 78.74534 40.15042 1.000 200.11051 289 HIS B C 1
ATOM 16950 O O . HIS C 1 289 ? -47.53743 78.23078 39.70713 1.000 201.27635 289 HIS B O 1
ATOM 16964 N N . VAL C 1 290 ? -49.60685 79.04597 39.36933 1.000 204.42255 290 VAL B N 1
ATOM 16965 C CA . VAL C 1 290 ? -49.65515 78.71582 37.95093 1.000 202.94497 290 VAL B CA 1
ATOM 16966 C C . VAL C 1 290 ? -50.34150 79.86930 37.23054 1.000 201.50848 290 VAL B C 1
ATOM 16967 O O . VAL C 1 290 ? -51.07708 80.65714 37.82983 1.000 201.24762 290 VAL B O 1
ATOM 16980 N N . TYR C 1 291 ? -50.10009 79.95739 35.92611 1.000 223.13186 291 TYR B N 1
ATOM 16981 C CA . TYR C 1 291 ? -50.69877 80.98929 35.09607 1.000 221.72584 291 TYR B CA 1
ATOM 16982 C C . TYR C 1 291 ? -51.25547 80.35530 33.83095 1.000 219.41770 291 TYR B C 1
ATOM 16983 O O . TYR C 1 291 ? -50.70326 79.38512 33.30832 1.000 219.50171 291 TYR B O 1
ATOM 17001 N N . GLU C 1 292 ? -52.35940 80.91604 33.34442 1.000 217.81048 292 GLU B N 1
ATOM 17002 C CA . GLU C 1 292 ? -53.07291 80.38967 32.18653 1.000 215.36836 292 GLU B CA 1
ATOM 17003 C C . GLU C 1 292 ? -52.92956 81.35572 31.02239 1.000 214.73130 292 GLU B C 1
ATOM 17004 O O . GLU C 1 292 ? -53.38210 82.50176 31.10331 1.000 214.61525 292 GLU B O 1
ATOM 17016 N N . LEU C 1 293 ? -52.29538 80.89031 29.95068 1.000 253.82855 293 LEU B N 1
ATOM 17017 C CA . LEU C 1 293 ? -52.12480 81.66620 28.72972 1.000 253.13599 293 LEU B CA 1
ATOM 17018 C C . LEU C 1 293 ? -53.02723 81.09361 27.64583 1.000 250.35926 293 LEU B C 1
ATOM 17019 O O . LEU C 1 293 ? -52.97332 79.89532 27.36715 1.000 249.76020 293 LEU B O 1
ATOM 17035 N N . ASP C 1 294 ? -53.85013 81.94314 27.03462 1.000 218.22137 294 ASP B N 1
ATOM 17036 C CA . ASP C 1 294 ? -54.68136 81.54058 25.90437 1.000 215.54982 294 ASP B CA 1
ATOM 17037 C C . ASP C 1 294 ? -54.11189 82.21675 24.66672 1.000 215.38350 294 ASP B C 1
ATOM 17038 O O . ASP C 1 294 ? -54.25890 83.43093 24.49027 1.000 215.49603 294 ASP B O 1
ATOM 17047 N N . VAL C 1 295 ? -53.46312 81.43130 23.81890 1.000 172.28882 295 VAL B N 1
ATOM 17048 C CA . VAL C 1 295 ? -52.78399 81.94392 22.63905 1.000 172.39971 295 VAL B CA 1
ATOM 17049 C C . VAL C 1 295 ? -53.62896 81.62456 21.41752 1.000 169.53438 295 VAL B C 1
ATOM 17050 O O . VAL C 1 295 ? -54.19795 80.53196 21.30866 1.000 168.05677 295 VAL B O 1
ATOM 17063 N N . GLN C 1 296 ? -53.71334 82.57881 20.49636 1.000 197.65610 296 GLN B N 1
ATOM 17064 C CA . GLN C 1 296 ? -54.37807 82.39276 19.21913 1.000 195.05441 296 GLN B CA 1
ATOM 17065 C C . GLN C 1 296 ? -53.35964 82.62422 18.11507 1.000 195.76461 296 GLN B C 1
ATOM 17066 O O . GLN C 1 296 ? -52.57676 83.58023 18.17286 1.000 197.63619 296 GLN B O 1
ATOM 17080 N N . ALA C 1 297 ? -53.35335 81.72925 17.13640 1.000 150.97905 297 ALA B N 1
ATOM 17081 C CA . ALA C 1 297 ? -52.59233 81.89864 15.91345 1.000 151.19848 297 ALA B CA 1
ATOM 17082 C C . ALA C 1 297 ? -53.57418 82.27630 14.81671 1.000 148.29378 297 ALA B C 1
ATOM 17083 O O . ALA C 1 297 ? -54.62286 81.63260 14.66337 1.000 145.92913 297 ALA B O 1
ATOM 17090 N N . LYS C 1 298 ? -53.24002 83.32494 14.06992 1.000 181.02767 298 LYS B N 1
ATOM 17091 C CA . LYS C 1 298 ? -54.10777 83.83560 13.02356 1.000 178.46350 298 LYS B CA 1
ATOM 17092 C C . LYS C 1 298 ? -53.27208 84.00732 11.76635 1.000 178.78780 298 LYS B C 1
ATOM 17093 O O . LYS C 1 298 ? -52.11518 84.43085 11.83833 1.000 181.34172 298 LYS B O 1
ATOM 17112 N N . ASP C 1 299 ? -53.84907 83.67334 10.61708 1.000 170.64574 299 ASP B N 1
ATOM 17113 C CA . ASP C 1 299 ? -53.13664 83.83068 9.36004 1.000 170.78714 299 ASP B CA 1
ATOM 17114 C C . ASP C 1 299 ? -53.41268 85.20417 8.76252 1.000 170.16952 299 ASP B C 1
ATOM 17115 O O . ASP C 1 299 ? -54.45611 85.81596 9.00439 1.000 168.66891 299 ASP B O 1
ATOM 17124 N N . LEU C 1 300 ? -52.45747 85.68348 7.97314 1.000 144.63845 300 LEU B N 1
ATOM 17125 C CA . LEU C 1 300 ? -52.54006 87.01039 7.37103 1.000 144.46488 300 LEU B CA 1
ATOM 17126 C C . LEU C 1 300 ? -53.09955 86.89032 5.95642 1.000 141.73169 300 LEU B C 1
ATOM 17127 O O . LEU C 1 300 ? -52.39893 87.03223 4.95762 1.000 142.20804 300 LEU B O 1
ATOM 17134 N N . GLY C 1 301 ? -54.39639 86.61708 5.89267 1.000 147.47704 301 GLY B N 1
ATOM 17135 C CA . GLY C 1 301 ? -55.09513 86.57267 4.63339 1.000 144.64080 301 GLY B CA 1
ATOM 17136 C C . GLY C 1 301 ? -56.57621 86.82765 4.80729 1.000 142.09125 301 GLY B C 1
ATOM 17137 O O . GLY C 1 301 ? -57.04208 87.21309 5.88572 1.000 142.71916 301 GLY B O 1
ATOM 17141 N N . PRO C 1 302 ? -57.34915 86.61720 3.74856 1.000 185.90368 302 PRO B N 1
ATOM 17142 C CA . PRO C 1 302 ? -58.80059 86.76252 3.85606 1.000 183.43885 302 PRO B CA 1
ATOM 17143 C C . PRO C 1 302 ? -59.41921 85.54312 4.52163 1.000 182.43632 302 PRO B C 1
ATOM 17144 O O . PRO C 1 302 ? -58.86265 84.44356 4.51865 1.000 182.83599 302 PRO B O 1
ATOM 17155 N N . ASN C 1 303 ? -60.60204 85.75796 5.08915 1.000 174.30164 303 ASN B N 1
ATOM 17156 C CA . ASN C 1 303 ? -61.31537 84.71376 5.81627 1.000 173.42461 303 ASN B CA 1
ATOM 17157 C C . ASN C 1 303 ? -60.40749 84.10058 6.87880 1.000 175.94898 303 ASN B C 1
ATOM 17158 O O . ASN C 1 303 ? -60.31172 82.88055 7.02963 1.000 175.66994 303 ASN B O 1
ATOM 17169 N N . SER C 1 304 ? -59.73333 84.96618 7.62875 1.000 136.27783 304 SER B N 1
ATOM 17170 C CA . SER C 1 304 ? -58.75224 84.51437 8.60874 1.000 138.90965 304 SER B CA 1
ATOM 17171 C C . SER C 1 304 ? -59.47134 83.82797 9.76120 1.000 138.74420 304 SER B C 1
ATOM 17172 O O . SER C 1 304 ? -60.08693 84.48642 10.60524 1.000 139.15585 304 SER B O 1
ATOM 17177 N N . ILE C 1 305 ? -59.38208 82.50294 9.80106 1.000 157.52423 305 ILE B N 1
ATOM 17178 C CA . ILE C 1 305 ? -59.95203 81.69827 10.87664 1.000 157.52834 305 ILE B CA 1
ATOM 17179 C C . ILE C 1 305 ? -58.83777 81.41906 11.88350 1.000 160.50088 305 ILE B C 1
ATOM 17180 O O . ILE C 1 305 ? -57.90251 80.67107 11.55735 1.000 161.43615 305 ILE B O 1
ATOM 17196 N N . PRO C 1 306 ? -58.88501 81.98171 13.08677 1.000 136.79327 306 PRO B N 1
ATOM 17197 C CA . PRO C 1 306 ? -57.82142 81.73126 14.06241 1.000 139.62156 306 PRO B CA 1
ATOM 17198 C C . PRO C 1 306 ? -58.03239 80.41715 14.80295 1.000 139.61616 306 PRO B C 1
ATOM 17199 O O . PRO C 1 306 ? -59.13838 79.87746 14.87556 1.000 137.67223 306 PRO B O 1
ATOM 17210 N N . ALA C 1 307 ? -56.93549 79.90713 15.36169 1.000 183.04163 307 ALA B N 1
ATOM 17211 C CA . ALA C 1 307 ? -56.96454 78.70244 16.18312 1.000 183.55819 307 ALA B CA 1
ATOM 17212 C C . ALA C 1 307 ? -56.33634 79.01855 17.53239 1.000 186.27058 307 ALA B C 1
ATOM 17213 O O . ALA C 1 307 ? -55.42974 79.84609 17.62113 1.000 188.20468 307 ALA B O 1
ATOM 17220 N N . HIS C 1 308 ? -56.82452 78.36758 18.58815 1.000 151.80084 308 HIS B N 1
ATOM 17221 C CA . HIS C 1 308 ? -56.41664 78.71134 19.94281 1.000 154.11566 308 HIS B CA 1
ATOM 17222 C C . HIS C 1 308 ? -55.83563 77.49945 20.66436 1.000 155.58265 308 HIS B C 1
ATOM 17223 O O . HIS C 1 308 ? -56.13383 76.34824 20.33380 1.000 154.46347 308 HIS B O 1
ATOM 17237 N N . CYS C 1 309 ? -54.99742 77.77793 21.66360 1.000 209.38118 309 CYS B N 1
ATOM 17238 C CA . CYS C 1 309 ? -54.47499 76.75223 22.55503 1.000 211.56458 309 CYS B CA 1
ATOM 17239 C C . CYS C 1 309 ? -54.18739 77.38399 23.90869 1.000 214.97202 309 CYS B C 1
ATOM 17240 O O . CYS C 1 309 ? -53.94021 78.58857 24.00413 1.000 214.48335 309 CYS B O 1
ATOM 17248 N N . LYS C 1 310 ? -54.22639 76.56252 24.95568 1.000 208.19367 310 LYS B N 1
ATOM 17249 C CA . LYS C 1 310 ? -53.99835 77.01725 26.32219 1.000 211.59349 310 LYS B CA 1
ATOM 17250 C C . LYS C 1 310 ? -52.71109 76.41968 26.87860 1.000 215.83451 310 LYS B C 1
ATOM 17251 O O . LYS C 1 310 ? -52.50111 75.20442 26.81050 1.000 217.19521 310 LYS B O 1
ATOM 17270 N N . VAL C 1 311 ? -51.85879 77.28147 27.42678 1.000 178.05199 311 VAL B N 1
ATOM 17271 C CA . VAL C 1 311 ? -50.59105 76.89679 28.03676 1.000 182.10619 311 VAL B CA 1
ATOM 17272 C C . VAL C 1 311 ? -50.69156 77.14344 29.53593 1.000 185.10235 311 VAL B C 1
ATOM 17273 O O . VAL C 1 311 ? -50.93595 78.27680 29.97373 1.000 184.60445 311 VAL B O 1
ATOM 17286 N N . THR C 1 312 ? -50.52435 76.07601 30.31459 1.000 169.24107 312 THR B N 1
ATOM 17287 C CA . THR C 1 312 ? -50.52310 76.14505 31.77435 1.000 172.37355 312 THR B CA 1
ATOM 17288 C C . THR C 1 312 ? -49.07890 76.25983 32.25021 1.000 175.68713 312 THR B C 1
ATOM 17289 O O . THR C 1 312 ? -48.34726 75.26697 32.29274 1.000 177.93580 312 THR B O 1
ATOM 17300 N N . VAL C 1 313 ? -48.66511 77.46964 32.61489 1.000 191.65450 313 VAL B N 1
ATOM 17301 C CA . VAL C 1 313 ? -47.30599 77.72576 33.07855 1.000 194.53943 313 VAL B CA 1
ATOM 17302 C C . VAL C 1 313 ? -47.27179 77.50575 34.58450 1.000 197.86225 313 VAL B C 1
ATOM 17303 O O . VAL C 1 313 ? -47.78392 78.32670 35.35051 1.000 197.85647 313 VAL B O 1
ATOM 17316 N N . SER C 1 314 ? -46.66390 76.40492 35.02028 1.000 228.33080 314 SER B N 1
ATOM 17317 C CA . SER C 1 314 ? -46.45803 76.18430 36.44089 1.000 231.57527 314 SER B CA 1
ATOM 17318 C C . SER C 1 314 ? -45.15537 76.85418 36.84949 1.000 233.67980 314 SER B C 1
ATOM 17319 O O . SER C 1 314 ? -44.11181 76.64072 36.21990 1.000 234.33051 314 SER B O 1
ATOM 17327 N N . VAL C 1 315 ? -45.21386 77.64497 37.90228 1.000 241.87950 315 VAL B N 1
ATOM 17328 C CA . VAL C 1 315 ? -44.02685 78.31099 38.41756 1.000 243.84775 315 VAL B CA 1
ATOM 17329 C C . VAL C 1 315 ? -43.40542 77.40026 39.46320 1.000 247.45327 315 VAL B C 1
ATOM 17330 O O . VAL C 1 315 ? -44.10575 76.68734 40.19204 1.000 248.40112 315 VAL B O 1
ATOM 17343 N N . LEU C 1 316 ? -42.08079 77.42886 39.55066 1.000 207.28698 316 LEU B N 1
ATOM 17344 C CA . LEU C 1 316 ? -41.34146 76.58548 40.47504 1.000 210.69688 316 LEU B CA 1
ATOM 17345 C C . LEU C 1 316 ? -40.81000 77.43947 41.61757 1.000 212.36637 316 LEU B C 1
ATOM 17346 O O . LEU C 1 316 ? -40.44423 78.60297 41.42645 1.000 211.34505 316 LEU B O 1
ATOM 17362 N N . ASP C 1 317 ? -40.76569 76.85099 42.80918 1.000 248.60062 317 ASP B N 1
ATOM 17363 C CA . ASP C 1 317 ? -40.36604 77.57244 44.01197 1.000 250.21628 317 ASP B CA 1
ATOM 17364 C C . ASP C 1 317 ? -38.86041 77.44372 44.20173 1.000 252.51368 317 ASP B C 1
ATOM 17365 O O . ASP C 1 317 ? -38.36015 76.37111 44.55735 1.000 254.74188 317 ASP B O 1
ATOM 17374 N N . THR C 1 318 ? -38.14036 78.53434 43.96621 1.000 250.58507 318 THR B N 1
ATOM 17375 C CA . THR C 1 318 ? -36.74053 78.61390 44.34469 1.000 252.76035 318 THR B CA 1
ATOM 17376 C C . THR C 1 318 ? -36.62995 79.10772 45.78090 1.000 254.28701 318 THR B C 1
ATOM 17377 O O . THR C 1 318 ? -37.47275 79.87170 46.26606 1.000 253.16480 318 THR B O 1
ATOM 17388 N N . ASN C 1 319 ? -35.58168 78.65213 46.46303 1.000 230.58417 319 ASN B N 1
ATOM 17389 C CA . ASN C 1 319 ? -35.31455 79.06511 47.83878 1.000 232.14944 319 ASN B CA 1
ATOM 17390 C C . ASN C 1 319 ? -34.66130 80.43776 47.78686 1.000 231.26391 319 ASN B C 1
ATOM 17391 O O . ASN C 1 319 ? -33.43807 80.57319 47.78423 1.000 232.40261 319 ASN B O 1
ATOM 17402 N N . ASP C 1 320 ? -35.49539 81.47538 47.73894 1.000 240.54424 320 ASP B N 1
ATOM 17403 C CA . ASP C 1 320 ? -35.01525 82.84614 47.63909 1.000 239.31911 320 ASP B CA 1
ATOM 17404 C C . ASP C 1 320 ? -35.59031 83.70982 48.74743 1.000 239.26942 320 ASP B C 1
ATOM 17405 O O . ASP C 1 320 ? -35.60605 84.93868 48.62248 1.000 237.68434 320 ASP B O 1
ATOM 17414 N N . ASN C 1 321 ? -36.07060 83.09865 49.82829 1.000 212.57025 321 ASN B N 1
ATOM 17415 C CA . ASN C 1 321 ? -36.56391 83.87896 50.93165 1.000 212.79404 321 ASN B CA 1
ATOM 17416 C C . ASN C 1 321 ? -36.03741 83.29586 52.24013 1.000 215.48269 321 ASN B C 1
ATOM 17417 O O . ASN C 1 321 ? -36.18967 82.08479 52.47912 1.000 216.86648 321 ASN B O 1
ATOM 17428 N N . PRO C 1 322 ? -35.45160 84.11327 53.11063 1.000 237.23801 322 PRO B N 1
ATOM 17429 C CA . PRO C 1 322 ? -34.82143 83.58557 54.33069 1.000 239.66575 322 PRO B CA 1
ATOM 17430 C C . PRO C 1 322 ? -35.84889 83.14827 55.35937 1.000 240.59543 322 PRO B C 1
ATOM 17431 O O . PRO C 1 322 ? -37.00569 83.59659 55.32999 1.000 239.41478 322 PRO B O 1
ATOM 17442 N N . PRO C 1 323 ? -35.46712 82.27887 56.29840 1.000 228.79646 323 PRO B N 1
ATOM 17443 C CA . PRO C 1 323 ? -36.37007 81.97195 57.41732 1.000 229.71876 323 PRO B CA 1
ATOM 17444 C C . PRO C 1 323 ? -36.45130 83.15664 58.37003 1.000 229.72464 323 PRO B C 1
ATOM 17445 O O . PRO C 1 323 ? -35.43192 83.64441 58.86679 1.000 230.36971 323 PRO B O 1
ATOM 17456 N N . VAL C 1 324 ? -37.67273 83.61203 58.62239 1.000 237.00360 324 VAL B N 1
ATOM 17457 C CA . VAL C 1 324 ? -37.91405 84.78464 59.45583 1.000 236.94836 324 VAL B CA 1
ATOM 17458 C C . VAL C 1 324 ? -38.13956 84.34000 60.89077 1.000 238.84325 324 VAL B C 1
ATOM 17459 O O . VAL C 1 324 ? -38.97604 83.47079 61.16079 1.000 239.44028 324 VAL B O 1
ATOM 17472 N N . ILE C 1 325 ? -37.38907 84.93820 61.80569 1.000 273.34660 325 ILE B N 1
ATOM 17473 C CA . ILE C 1 325 ? -37.49439 84.67116 63.23469 1.000 275.03567 325 ILE B CA 1
ATOM 17474 C C . ILE C 1 325 ? -38.35088 85.74873 63.88379 1.000 274.80856 325 ILE B C 1
ATOM 17475 O O . ILE C 1 325 ? -38.30364 86.92198 63.49267 1.000 273.59275 325 ILE B O 1
ATOM 17491 N N . ASN C 1 326 ? -39.13584 85.34596 64.88012 1.000 252.97671 326 ASN B N 1
ATOM 17492 C CA . ASN C 1 326 ? -40.02262 86.24620 65.60847 1.000 253.15369 326 ASN B CA 1
ATOM 17493 C C . ASN C 1 326 ? -40.00426 85.82443 67.06451 1.000 254.98196 326 ASN B C 1
ATOM 17494 O O . ASN C 1 326 ? -40.48907 84.73984 67.41133 1.000 255.85054 326 ASN B O 1
ATOM 17505 N N . LEU C 1 327 ? -39.40076 86.66399 67.89692 1.000 229.65232 327 LEU B N 1
ATOM 17506 C CA . LEU C 1 327 ? -39.37988 86.43815 69.32809 1.000 231.23853 327 LEU B CA 1
ATOM 17507 C C . LEU C 1 327 ? -40.65366 86.99065 69.93908 1.000 231.72167 327 LEU B C 1
ATOM 17508 O O . LEU C 1 327 ? -41.08130 88.10381 69.62038 1.000 230.94958 327 LEU B O 1
ATOM 17524 N N . LEU C 1 328 ? -41.23803 86.21101 70.83958 1.000 248.98367 328 LEU B N 1
ATOM 17525 C CA . LEU C 1 328 ? -42.47688 86.56648 71.52066 1.000 249.76530 328 LEU B CA 1
ATOM 17526 C C . LEU C 1 328 ? -42.25067 86.28869 73.00384 1.000 251.34858 328 LEU B C 1
ATOM 17527 O O . LEU C 1 328 ? -42.27255 85.13272 73.44848 1.000 252.09488 328 LEU B O 1
ATOM 17543 N N . SER C 1 329 ? -41.95852 87.35833 73.73830 1.000 235.77724 329 SER B N 1
ATOM 17544 C CA . SER C 1 329 ? -41.88398 87.33322 75.18906 1.000 237.19883 329 SER B CA 1
ATOM 17545 C C . SER C 1 329 ? -43.21555 87.78208 75.77640 1.000 238.17535 329 SER B C 1
ATOM 17546 O O . SER C 1 329 ? -43.88638 88.65267 75.21822 1.000 237.69484 329 SER B O 1
ATOM 17554 N N . LEU C 1 334 ? -37.92817 93.22270 77.51095 1.000 317.42619 334 LEU B N 1
ATOM 17555 C CA . LEU C 1 334 ? -36.65224 92.62082 77.88101 1.000 317.25288 334 LEU B CA 1
ATOM 17556 C C . LEU C 1 334 ? -36.88421 91.36292 78.71566 1.000 318.61608 334 LEU B C 1
ATOM 17557 O O . LEU C 1 334 ? -37.65027 91.38044 79.68079 1.000 319.83283 334 LEU B O 1
ATOM 17573 N N . VAL C 1 335 ? -36.21372 90.27443 78.34790 1.000 236.48899 335 VAL B N 1
ATOM 17574 C CA . VAL C 1 335 ? -36.47197 88.97468 78.96025 1.000 237.58804 335 VAL B CA 1
ATOM 17575 C C . VAL C 1 335 ? -35.82573 88.93829 80.34446 1.000 238.20092 335 VAL B C 1
ATOM 17576 O O . VAL C 1 335 ? -34.59450 88.92618 80.48240 1.000 237.63646 335 VAL B O 1
ATOM 17589 N N . GLU C 1 336 ? -36.67038 88.91509 81.37372 1.000 273.19933 336 GLU B N 1
ATOM 17590 C CA . GLU C 1 336 ? -36.24092 88.77036 82.75522 1.000 273.83440 336 GLU B CA 1
ATOM 17591 C C . GLU C 1 336 ? -36.40797 87.31176 83.15452 1.000 274.54899 336 GLU B C 1
ATOM 17592 O O . GLU C 1 336 ? -37.46013 86.71292 82.90704 1.000 275.15207 336 GLU B O 1
ATOM 17604 N N . VAL C 1 337 ? -35.37466 86.74294 83.76412 1.000 240.54349 337 VAL B N 1
ATOM 17605 C CA . VAL C 1 337 ? -35.41215 85.36857 84.24251 1.000 241.10998 337 VAL B CA 1
ATOM 17606 C C . VAL C 1 337 ? -34.94235 85.35168 85.68780 1.000 241.41970 337 VAL B C 1
ATOM 17607 O O . VAL C 1 337 ? -33.98796 86.04808 86.04834 1.000 240.81128 337 VAL B O 1
ATOM 17620 N N . SER C 1 338 ? -35.62755 84.57555 86.51806 1.000 265.57690 338 SER B N 1
ATOM 17621 C CA . SER C 1 338 ? -35.24978 84.45039 87.91522 1.000 265.80927 338 SER B CA 1
ATOM 17622 C C . SER C 1 338 ? -34.07129 83.49708 88.07265 1.000 265.23054 338 SER B C 1
ATOM 17623 O O . SER C 1 338 ? -33.90497 82.54526 87.30437 1.000 265.10779 338 SER B O 1
ATOM 17631 N N . GLU C 1 339 ? -33.24223 83.76951 89.08192 1.000 241.55469 339 GLU B N 1
ATOM 17632 C CA . GLU C 1 339 ? -32.13507 82.87171 89.39262 1.000 241.04043 339 GLU B CA 1
ATOM 17633 C C . GLU C 1 339 ? -32.64362 81.45891 89.64867 1.000 241.56800 339 GLU B C 1
ATOM 17634 O O . GLU C 1 339 ? -32.17830 80.49386 89.03101 1.000 241.40433 339 GLU B O 1
ATOM 17646 N N . SER C 1 340 ? -33.60848 81.32255 90.56064 1.000 290.57162 340 SER B N 1
ATOM 17647 C CA . SER C 1 340 ? -34.17307 80.02382 90.92524 1.000 290.97564 340 SER B CA 1
ATOM 17648 C C . SER C 1 340 ? -35.15562 79.53546 89.85661 1.000 291.43593 340 SER B C 1
ATOM 17649 O O . SER C 1 340 ? -36.34714 79.34093 90.09696 1.000 292.10870 340 SER B O 1
ATOM 17657 N N . ALA C 1 341 ? -34.62185 79.33743 88.64979 1.000 242.68113 341 ALA B N 1
ATOM 17658 C CA . ALA C 1 341 ? -35.39711 78.80655 87.53927 1.000 242.89142 341 ALA B CA 1
ATOM 17659 C C . ALA C 1 341 ? -35.06912 77.32960 87.37587 1.000 242.77546 341 ALA B C 1
ATOM 17660 O O . ALA C 1 341 ? -33.94641 77.00458 86.96277 1.000 242.37212 341 ALA B O 1
ATOM 17667 N N . PRO C 1 342 ? -35.97903 76.40527 87.68163 1.000 309.87840 342 PRO B N 1
ATOM 17668 C CA . PRO C 1 342 ? -35.62156 74.99243 87.60424 1.000 309.70002 342 PRO B CA 1
ATOM 17669 C C . PRO C 1 342 ? -35.30289 74.59872 86.17871 1.000 309.50290 342 PRO B C 1
ATOM 17670 O O . PRO C 1 342 ? -35.83818 75.18552 85.21856 1.000 309.49901 342 PRO B O 1
ATOM 17681 N N . PRO C 1 343 ? -34.42384 73.61442 85.98311 1.000 250.67530 343 PRO B N 1
ATOM 17682 C CA . PRO C 1 343 ? -34.07469 73.18818 84.62001 1.000 250.60341 343 PRO B CA 1
ATOM 17683 C C . PRO C 1 343 ? -35.30267 72.91666 83.76032 1.000 250.63680 343 PRO B C 1
ATOM 17684 O O . PRO C 1 343 ? -36.24485 72.24227 84.18182 1.000 250.73568 343 PRO B O 1
ATOM 17695 N N . GLY C 1 344 ? -35.28464 73.45051 82.53937 1.000 251.46283 344 GLY B N 1
ATOM 17696 C CA . GLY C 1 344 ? -36.35849 73.25227 81.58904 1.000 251.31344 344 GLY B CA 1
ATOM 17697 C C . GLY C 1 344 ? -37.46565 74.28078 81.65042 1.000 251.30500 344 GLY B C 1
ATOM 17698 O O . GLY C 1 344 ? -38.44586 74.15529 80.90424 1.000 251.11214 344 GLY B O 1
ATOM 17702 N N . TYR C 1 345 ? -37.33992 75.29176 82.50582 1.000 276.16791 345 TYR B N 1
ATOM 17703 C CA . TYR C 1 345 ? -38.33768 76.34845 82.58870 1.000 276.31820 345 TYR B CA 1
ATOM 17704 C C . TYR C 1 345 ? -38.25239 77.25637 81.36662 1.000 275.82241 345 TYR B C 1
ATOM 17705 O O . TYR C 1 345 ? -37.16323 77.61373 80.90857 1.000 275.45160 345 TYR B O 1
ATOM 17723 N N . VAL C 1 346 ? -39.41996 77.63097 80.84089 1.000 241.99872 346 VAL B N 1
ATOM 17724 C CA . VAL C 1 346 ? -39.48926 78.36181 79.58033 1.000 241.34661 346 VAL B CA 1
ATOM 17725 C C . VAL C 1 346 ? -39.02189 79.79725 79.78399 1.000 241.23979 346 VAL B C 1
ATOM 17726 O O . VAL C 1 346 ? -39.33821 80.43988 80.79470 1.000 241.79525 346 VAL B O 1
ATOM 17739 N N . ILE C 1 347 ? -38.25757 80.30588 78.81541 1.000 256.28807 347 ILE B N 1
ATOM 17740 C CA . ILE C 1 347 ? -37.67357 81.64282 78.88428 1.000 255.94873 347 ILE B CA 1
ATOM 17741 C C . ILE C 1 347 ? -38.47161 82.58886 77.99792 1.000 255.39090 347 ILE B C 1
ATOM 17742 O O . ILE C 1 347 ? -38.90756 83.65628 78.44314 1.000 255.56206 347 ILE B O 1
ATOM 17758 N N . ALA C 1 348 ? -38.60013 82.23443 76.72245 1.000 281.19679 348 ALA B N 1
ATOM 17759 C CA . ALA C 1 348 ? -39.29530 83.05552 75.74031 1.000 280.41434 348 ALA B CA 1
ATOM 17760 C C . ALA C 1 348 ? -39.76775 82.14166 74.61999 1.000 279.87123 348 ALA B C 1
ATOM 17761 O O . ALA C 1 348 ? -39.18824 81.07691 74.38874 1.000 279.93896 348 ALA B O 1
ATOM 17768 N N . LEU C 1 349 ? -40.82340 82.56021 73.92096 1.000 252.53661 349 LEU B N 1
ATOM 17769 C CA . LEU C 1 349 ? -41.36597 81.75135 72.83625 1.000 251.84456 349 LEU B CA 1
ATOM 17770 C C . LEU C 1 349 ? -40.82474 82.25554 71.50681 1.000 250.53194 349 LEU B C 1
ATOM 17771 O O . LEU C 1 349 ? -40.66240 83.46103 71.31014 1.000 249.96740 349 LEU B O 1
ATOM 17787 N N . VAL C 1 350 ? -40.52419 81.32638 70.60420 1.000 256.11027 350 VAL B N 1
ATOM 17788 C CA . VAL C 1 350 ? -39.99245 81.65711 69.28948 1.000 254.87339 350 VAL B CA 1
ATOM 17789 C C . VAL C 1 350 ? -40.93316 81.10932 68.22956 1.000 253.95374 350 VAL B C 1
ATOM 17790 O O . VAL C 1 350 ? -41.51743 80.03287 68.39753 1.000 254.37400 350 VAL B O 1
ATOM 17803 N N . ARG C 1 351 ? -41.07813 81.85198 67.13606 1.000 270.78636 351 ARG B N 1
ATOM 17804 C CA . ARG C 1 351 ? -41.78255 81.34103 65.96982 1.000 269.63618 351 ARG B CA 1
ATOM 17805 C C . ARG C 1 351 ? -40.96471 81.69361 64.74177 1.000 268.39939 351 ARG B C 1
ATOM 17806 O O . ARG C 1 351 ? -40.49373 82.82670 64.61738 1.000 267.84073 351 ARG B O 1
ATOM 17827 N N . VAL C 1 352 ? -40.79726 80.73155 63.83989 1.000 228.11649 352 VAL B N 1
ATOM 17828 C CA . VAL C 1 352 ? -40.04607 80.94110 62.61035 1.000 226.99167 352 VAL B CA 1
ATOM 17829 C C . VAL C 1 352 ? -40.94873 80.59968 61.43704 1.000 225.50254 352 VAL B C 1
ATOM 17830 O O . VAL C 1 352 ? -41.75284 79.66375 61.51073 1.000 225.69028 352 VAL B O 1
ATOM 17843 N N . SER C 1 353 ? -40.81112 81.36194 60.35718 1.000 259.23454 353 SER B N 1
ATOM 17844 C CA . SER C 1 353 ? -41.56038 81.13131 59.13503 1.000 257.53868 353 SER B CA 1
ATOM 17845 C C . SER C 1 353 ? -40.60679 81.11091 57.94988 1.000 256.62656 353 SER B C 1
ATOM 17846 O O . SER C 1 353 ? -39.40420 81.35594 58.07718 1.000 257.30403 353 SER B O 1
ATOM 17854 N N . ASP C 1 354 ? -41.16425 80.79907 56.78379 1.000 225.22059 354 ASP B N 1
ATOM 17855 C CA . ASP C 1 354 ? -40.39742 80.81326 55.54156 1.000 224.14241 354 ASP B CA 1
ATOM 17856 C C . ASP C 1 354 ? -41.41715 80.87526 54.41365 1.000 221.92021 354 ASP B C 1
ATOM 17857 O O . ASP C 1 354 ? -42.19889 79.93637 54.23850 1.000 221.76415 354 ASP B O 1
ATOM 17866 N N . ARG C 1 355 ? -41.41837 81.97677 53.66267 1.000 275.48202 355 ARG B N 1
ATOM 17867 C CA . ARG C 1 355 ? -42.43323 82.15370 52.63085 1.000 273.16292 355 ARG B CA 1
ATOM 17868 C C . ARG C 1 355 ? -42.27254 81.16889 51.47907 1.000 272.34688 355 ARG B C 1
ATOM 17869 O O . ARG C 1 355 ? -43.20287 81.02872 50.67814 1.000 270.50420 355 ARG B O 1
ATOM 17890 N N . ASP C 1 356 ? -41.14640 80.46714 51.38936 1.000 247.35505 356 ASP B N 1
ATOM 17891 C CA . ASP C 1 356 ? -40.96196 79.46847 50.34569 1.000 246.86708 356 ASP B CA 1
ATOM 17892 C C . ASP C 1 356 ? -41.83387 78.25874 50.67796 1.000 247.45542 356 ASP B C 1
ATOM 17893 O O . ASP C 1 356 ? -42.62200 78.26621 51.62766 1.000 248.03488 356 ASP B O 1
ATOM 17902 N N . SER C 1 357 ? -41.69544 77.19587 49.89095 1.000 219.50829 357 SER B N 1
ATOM 17903 C CA . SER C 1 357 ? -42.47964 75.98493 50.07274 1.000 219.82978 357 SER B CA 1
ATOM 17904 C C . SER C 1 357 ? -41.57171 74.76695 49.98540 1.000 221.56656 357 SER B C 1
ATOM 17905 O O . SER C 1 357 ? -40.43376 74.84446 49.51533 1.000 222.18709 357 SER B O 1
ATOM 17913 N N . GLY C 1 358 ? -42.09386 73.63446 50.44874 1.000 215.61702 358 GLY B N 1
ATOM 17914 C CA . GLY C 1 358 ? -41.33088 72.39964 50.40462 1.000 217.28332 358 GLY B CA 1
ATOM 17915 C C . GLY C 1 358 ? -40.07051 72.49447 51.23905 1.000 219.68895 358 GLY B C 1
ATOM 17916 O O . GLY C 1 358 ? -40.04426 73.11996 52.30458 1.000 220.49642 358 GLY B O 1
ATOM 17920 N N . LEU C 1 359 ? -38.99774 71.87195 50.74385 1.000 256.87196 359 LEU B N 1
ATOM 17921 C CA . LEU C 1 359 ? -37.72615 71.90497 51.45668 1.000 259.15327 359 LEU B CA 1
ATOM 17922 C C . LEU C 1 359 ? -37.16986 73.31754 51.56638 1.000 258.79011 359 LEU B C 1
ATOM 17923 O O . LEU C 1 359 ? -36.37916 73.59281 52.47543 1.000 260.39228 359 LEU B O 1
ATOM 17939 N N . ASN C 1 360 ? -37.56463 74.21589 50.66154 1.000 291.72748 360 ASN B N 1
ATOM 17940 C CA . ASN C 1 360 ? -37.14767 75.61121 50.75320 1.000 291.09152 360 ASN B CA 1
ATOM 17941 C C . ASN C 1 360 ? -37.78310 76.31337 51.94606 1.000 291.16771 360 ASN B C 1
ATOM 17942 O O . ASN C 1 360 ? -37.22282 77.29019 52.45994 1.000 291.47725 360 ASN B O 1
ATOM 17953 N N . GLY C 1 361 ? -38.94910 75.84386 52.38688 1.000 223.03301 361 GLY B N 1
ATOM 17954 C CA . GLY C 1 361 ? -39.68204 76.48960 53.45776 1.000 223.08842 361 GLY B CA 1
ATOM 17955 C C . GLY C 1 361 ? -39.52990 75.82415 54.80976 1.000 225.25460 361 GLY B C 1
ATOM 17956 O O . GLY C 1 361 ? -39.93942 76.39026 55.82748 1.000 225.65588 361 GLY B O 1
ATOM 17960 N N . ARG C 1 362 ? -38.94614 74.62857 54.84411 1.000 236.87715 362 ARG B N 1
ATOM 17961 C CA . ARG C 1 362 ? -38.76863 73.91668 56.10208 1.000 238.82525 362 ARG B CA 1
ATOM 17962 C C . ARG C 1 362 ? -37.55750 74.47348 56.83867 1.000 240.28932 362 ARG B C 1
ATOM 17963 O O . ARG C 1 362 ? -36.48808 74.64817 56.24698 1.000 240.58737 362 ARG B O 1
ATOM 17984 N N . VAL C 1 363 ? -37.72836 74.74783 58.13213 1.000 260.70327 363 VAL B N 1
ATOM 17985 C CA . VAL C 1 363 ? -36.74107 75.47350 58.91904 1.000 261.74495 363 VAL B CA 1
ATOM 17986 C C . VAL C 1 363 ? -36.31792 74.60689 60.09793 1.000 263.66658 363 VAL B C 1
ATOM 17987 O O . VAL C 1 363 ? -37.02660 73.68869 60.51783 1.000 264.02232 363 VAL B O 1
ATOM 18000 N N . GLN C 1 364 ? -35.13710 74.91335 60.62874 1.000 282.85689 364 GLN B N 1
ATOM 18001 C CA . GLN C 1 364 ? -34.64370 74.29734 61.84945 1.000 284.54484 364 GLN B CA 1
ATOM 18002 C C . GLN C 1 364 ? -33.81042 75.34451 62.57334 1.000 284.93335 364 GLN B C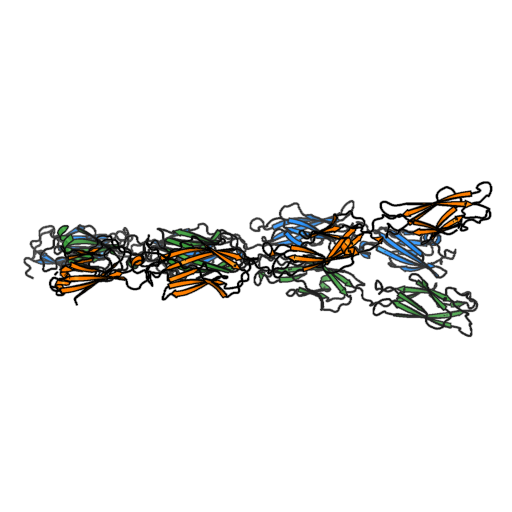 1
ATOM 18003 O O . GLN C 1 364 ? -33.10799 76.13229 61.93257 1.000 284.41259 364 GLN B O 1
ATOM 18017 N N . CYS C 1 365 ? -33.88970 75.35204 63.90167 1.000 234.67146 365 CYS B N 1
ATOM 18018 C CA . CYS C 1 365 ? -33.37770 76.45749 64.69721 1.000 234.75653 365 CYS B CA 1
ATOM 18019 C C . CYS C 1 365 ? -32.21180 76.01662 65.57282 1.000 236.23793 365 CYS B C 1
ATOM 18020 O O . CYS C 1 365 ? -32.04274 74.83336 65.88180 1.000 237.29890 365 CYS B O 1
ATOM 18028 N N . ARG C 1 366 ? -31.40811 77.00337 65.96846 1.000 292.74291 366 ARG B N 1
ATOM 18029 C CA . ARG C 1 366 ? -30.23437 76.79091 66.80006 1.000 293.92146 366 ARG B CA 1
ATOM 18030 C C . ARG C 1 366 ? -30.06306 77.96216 67.75414 1.000 293.57764 366 ARG B C 1
ATOM 18031 O O . ARG C 1 366 ? -30.48605 79.08732 67.47056 1.000 292.42431 366 ARG B O 1
ATOM 18052 N N . LEU C 1 367 ? -29.42264 77.68011 68.88591 1.000 237.99693 367 LEU B N 1
ATOM 18053 C CA . LEU C 1 367 ? -29.08920 78.68105 69.89029 1.000 237.78379 367 LEU B CA 1
ATOM 18054 C C . LEU C 1 367 ? -27.57411 78.69835 70.02852 1.000 238.33091 367 LEU B C 1
ATOM 18055 O O . LEU C 1 367 ? -26.97108 77.67900 70.38272 1.000 239.45322 367 LEU B O 1
ATOM 18071 N N . LEU C 1 368 ? -26.96122 79.84768 69.75061 1.000 247.39360 368 LEU B N 1
ATOM 18072 C CA . LEU C 1 368 ? -25.50898 79.91537 69.70575 1.000 247.79093 368 LEU B CA 1
ATOM 18073 C C . LEU C 1 368 ? -24.93124 80.13409 71.10109 1.000 248.13571 368 LEU B C 1
ATOM 18074 O O . LEU C 1 368 ? -25.63078 80.49541 72.05154 1.000 247.88032 368 LEU B O 1
ATOM 18090 N N . GLY C 1 369 ? -23.62469 79.90942 71.21164 1.000 238.84608 369 GLY B N 1
ATOM 18091 C CA . GLY C 1 369 ? -22.91824 80.08184 72.46204 1.000 239.06078 369 GLY B CA 1
ATOM 18092 C C . GLY C 1 369 ? -23.11463 78.88308 73.37683 1.000 240.17298 369 GLY B C 1
ATOM 18093 O O . GLY C 1 369 ? -23.96066 78.01680 73.15785 1.000 240.66411 369 GLY B O 1
ATOM 18097 N N . ASN C 1 370 ? -22.30306 78.84249 74.43326 1.000 240.44446 370 ASN B N 1
ATOM 18098 C CA . ASN C 1 370 ? -22.37780 77.79627 75.44319 1.000 241.30008 370 ASN B CA 1
ATOM 18099 C C . ASN C 1 370 ? -23.33791 78.13997 76.58235 1.000 240.80359 370 ASN B C 1
ATOM 18100 O O . ASN C 1 370 ? -23.22584 77.56583 77.67210 1.000 241.19383 370 ASN B O 1
ATOM 18111 N N . VAL C 1 371 ? -24.25511 79.07571 76.35235 1.000 250.07236 371 VAL B N 1
ATOM 18112 C CA . VAL C 1 371 ? -25.14781 79.63513 77.36854 1.000 249.64132 371 VAL B CA 1
ATOM 18113 C C . VAL C 1 371 ? -26.04349 78.54121 77.94467 1.000 250.35444 371 VAL B C 1
ATOM 18114 O O . VAL C 1 371 ? -26.27658 77.51979 77.28206 1.000 250.94196 371 VAL B O 1
ATOM 18127 N N . PRO C 1 372 ? -26.57884 78.70654 79.18478 1.000 240.18976 372 PRO B N 1
ATOM 18128 C CA . PRO C 1 372 ? -27.34736 77.64248 79.84363 1.000 240.79682 372 PRO B CA 1
ATOM 18129 C C . PRO C 1 372 ? -28.80824 77.57980 79.40117 1.000 240.78972 372 PRO B C 1
ATOM 18130 O O . PRO C 1 372 ? -29.72781 77.58398 80.22260 1.000 240.88107 372 PRO B O 1
ATOM 18141 N N . PHE C 1 373 ? -29.02548 77.52623 78.09132 1.000 280.34789 373 PHE B N 1
ATOM 18142 C CA . PHE C 1 373 ? -30.37268 77.49973 77.54729 1.000 280.18328 373 PHE B CA 1
ATOM 18143 C C . PHE C 1 373 ? -30.41294 76.57007 76.34832 1.000 280.36811 373 PHE B C 1
ATOM 18144 O O . PHE C 1 373 ? -29.46277 76.51187 75.56358 1.000 280.40022 373 PHE B O 1
ATOM 18161 N N . ARG C 1 374 ? -31.51212 75.83820 76.22215 1.000 261.49292 374 ARG B N 1
ATOM 18162 C CA . ARG C 1 374 ? -31.74358 74.96128 75.08800 1.000 261.54414 374 ARG B CA 1
ATOM 18163 C C . ARG C 1 374 ? -32.88333 75.52591 74.25785 1.000 260.78228 374 ARG B C 1
ATOM 18164 O O . ARG C 1 374 ? -33.71155 76.29981 74.74616 1.000 260.46486 374 ARG B O 1
ATOM 18185 N N . LEU C 1 375 ? -32.91509 75.13560 72.99006 1.000 239.81647 375 LEU B N 1
ATOM 18186 C CA . LEU C 1 375 ? -33.97739 75.54854 72.08236 1.000 238.94466 375 LEU B CA 1
ATOM 18187 C C . LEU C 1 375 ? -34.59128 74.25698 71.55697 1.000 239.04922 375 LEU B C 1
ATOM 18188 O O . LEU C 1 375 ? -34.16844 73.72101 70.52929 1.000 238.99975 375 LEU B O 1
ATOM 18195 N N . GLN C 1 376 ? -35.59633 73.76439 72.27848 1.000 239.18515 376 GLN B N 1
ATOM 18196 C CA . GLN C 1 376 ? -36.30549 72.54940 71.90999 1.000 239.14184 376 GLN B CA 1
ATOM 18197 C C . GLN C 1 376 ? -37.44847 72.95909 70.99038 1.000 238.09778 376 GLN B C 1
ATOM 18198 O O . GLN C 1 376 ? -38.36323 73.67515 71.41626 1.000 237.77986 376 GLN B O 1
ATOM 18212 N N . GLU C 1 377 ? -37.40448 72.51232 69.73846 1.000 255.35353 377 GLU B N 1
ATOM 18213 C CA . GLU C 1 377 ? -38.36769 72.97194 68.74849 1.000 254.15636 377 GLU B CA 1
ATOM 18214 C C . GLU C 1 377 ? -39.58140 72.05038 68.70842 1.000 253.78399 377 GLU B C 1
ATOM 18215 O O . GLU C 1 377 ? -39.44299 70.82306 68.66430 1.000 254.13757 377 GLU B O 1
ATOM 18227 N N . TYR C 1 378 ? -40.76539 72.65438 68.72096 1.000 248.29953 378 TYR B N 1
ATOM 18228 C CA . TYR C 1 378 ? -42.03411 71.96531 68.54777 1.000 247.68731 378 TYR B CA 1
ATOM 18229 C C . TYR C 1 378 ? -42.55175 72.24652 67.14120 1.000 246.27465 378 TYR B C 1
ATOM 18230 O O . TYR C 1 378 ? -41.91637 72.94326 66.34370 1.000 245.81455 378 TYR B O 1
ATOM 18248 N N . GLU C 1 379 ? -43.71828 71.69039 66.83409 1.000 288.70145 379 GLU B N 1
ATOM 18249 C CA . GLU C 1 379 ? -44.36407 71.96924 65.55665 1.000 287.16229 379 GLU B CA 1
ATOM 18250 C C . GLU C 1 379 ? -44.75819 73.44412 65.49816 1.000 286.64723 379 GLU B C 1
ATOM 18251 O O . GLU C 1 379 ? -45.67094 73.88149 66.20602 1.000 286.82310 379 GLU B O 1
ATOM 18263 N N . SER C 1 380 ? -44.05207 74.21564 64.67102 1.000 229.81958 380 SER B N 1
ATOM 18264 C CA . SER C 1 380 ? -44.32076 75.62155 64.37347 1.000 229.04144 380 SER B CA 1
ATOM 18265 C C . SER C 1 380 ? -43.92947 76.58708 65.48859 1.000 230.13075 380 SER B C 1
ATOM 18266 O O . SER C 1 380 ? -44.07737 77.80218 65.30398 1.000 229.56182 380 SER B O 1
ATOM 18274 N N . PHE C 1 381 ? -43.44261 76.10760 66.63207 1.000 284.94725 381 PHE B N 1
ATOM 18275 C CA . PHE C 1 381 ? -43.05541 77.00025 67.72585 1.000 285.92152 381 PHE B CA 1
ATOM 18276 C C . PHE C 1 381 ? -41.88289 76.37707 68.46894 1.000 287.12752 381 PHE B C 1
ATOM 18277 O O . PHE C 1 381 ? -42.04547 75.34551 69.12707 1.000 287.85839 381 PHE B O 1
ATOM 18293 N N . SER C 1 382 ? -40.71325 77.00240 68.37622 1.000 355.88543 382 SER B N 1
ATOM 18294 C CA . SER C 1 382 ? -39.54068 76.54312 69.10606 1.000 356.99414 382 SER B CA 1
ATOM 18295 C C . SER C 1 382 ? -39.48727 77.22556 70.46705 1.000 357.81351 382 SER B C 1
ATOM 18296 O O . SER C 1 382 ? -39.58855 78.45369 70.55757 1.000 357.48352 382 SER B O 1
ATOM 18304 N N . THR C 1 383 ? -39.32554 76.42816 71.51988 1.000 319.48191 383 THR B N 1
ATOM 18305 C CA . THR C 1 383 ? -39.28141 76.93815 72.88328 1.000 320.27399 383 THR B CA 1
ATOM 18306 C C . THR C 1 383 ? -37.84451 77.00844 73.38234 1.000 320.80804 383 THR B C 1
ATOM 18307 O O . THR C 1 383 ? -37.03500 76.11836 73.10844 1.000 321.06834 383 THR B O 1
ATOM 18318 N N . ILE C 1 384 ? -37.53704 78.07293 74.11970 1.000 280.35298 384 ILE B N 1
ATOM 18319 C CA . ILE C 1 384 ? -36.26353 78.21152 74.81599 1.000 280.81090 384 ILE B CA 1
ATOM 18320 C C . ILE C 1 384 ? -36.48326 77.85877 76.27856 1.000 281.63539 384 ILE B C 1
ATOM 18321 O O . ILE C 1 384 ? -37.48466 78.26267 76.88386 1.000 281.82668 384 ILE B O 1
ATOM 18337 N N . LEU C 1 385 ? -35.54921 77.10258 76.84911 1.000 278.71305 385 LEU B N 1
ATOM 18338 C CA . LEU C 1 385 ? -35.65732 76.65254 78.22755 1.000 279.35742 385 LEU B CA 1
ATOM 18339 C C . LEU C 1 385 ? -34.31213 76.82457 78.91741 1.000 279.55242 385 LEU B C 1
ATOM 18340 O O . LEU C 1 385 ? -33.26594 76.91648 78.27063 1.000 279.35243 385 LEU B O 1
ATOM 18347 N N . VAL C 1 386 ? -34.35323 76.86620 80.24615 1.000 241.32258 386 VAL B N 1
ATOM 18348 C CA . VAL C 1 386 ? -33.13782 76.99443 81.04441 1.000 241.39609 386 VAL B CA 1
ATOM 18349 C C . VAL C 1 386 ? -32.49742 75.62068 81.18589 1.000 241.73670 386 VAL B C 1
ATOM 18350 O O . VAL C 1 386 ? -33.17941 74.62869 81.46981 1.000 242.01206 386 VAL B O 1
ATOM 18363 N N . ASP C 1 387 ? -31.18510 75.55858 80.96595 1.000 262.96088 387 ASP B N 1
ATOM 18364 C CA . ASP C 1 387 ? -30.43392 74.31108 80.99173 1.000 263.37248 387 ASP B CA 1
ATOM 18365 C C . ASP C 1 387 ? -29.19317 74.42890 81.87252 1.000 263.38017 387 ASP B C 1
ATOM 18366 O O . ASP C 1 387 ? -28.12643 73.89585 81.55541 1.000 263.64875 387 ASP B O 1
ATOM 18375 N N . GLY C 1 388 ? -29.29604 75.14771 82.98008 1.000 244.08542 388 GLY B N 1
ATOM 18376 C CA . GLY C 1 388 ? -28.16660 75.24251 83.88072 1.000 243.92033 388 GLY B CA 1
ATOM 18377 C C . GLY C 1 388 ? -28.53214 76.03121 85.11338 1.000 243.56668 388 GLY B C 1
ATOM 18378 O O . GLY C 1 388 ? -29.70094 76.33791 85.35431 1.000 243.65248 388 GLY B O 1
ATOM 18382 N N . ARG C 1 389 ? -27.50952 76.34794 85.90106 1.000 240.94981 389 ARG B N 1
ATOM 18383 C CA . ARG C 1 389 ? -27.68237 77.21743 87.05202 1.000 240.52248 389 ARG B CA 1
ATOM 18384 C C . ARG C 1 389 ? -27.49689 78.65938 86.61395 1.000 240.05936 389 ARG B C 1
ATOM 18385 O O . ARG C 1 389 ? -26.53476 78.98724 85.91223 1.000 239.75063 389 ARG B O 1
ATOM 18406 N N . LEU C 1 390 ? -28.42111 79.51123 87.03179 1.000 251.42382 390 LEU B N 1
ATOM 18407 C CA . LEU C 1 390 ? -28.40349 80.92702 86.69780 1.000 250.96134 390 LEU B CA 1
ATOM 18408 C C . LEU C 1 390 ? -27.96091 81.66336 87.95353 1.000 250.45923 390 LEU B C 1
ATOM 18409 O O . LEU C 1 390 ? -28.72693 81.77375 88.91732 1.000 250.74665 390 LEU B O 1
ATOM 18425 N N . ASP C 1 391 ? -26.72932 82.16339 87.94071 1.000 266.45293 391 ASP B N 1
ATOM 18426 C CA . ASP C 1 391 ? -26.16481 82.89097 89.06795 1.000 265.75126 391 ASP B CA 1
ATOM 18427 C C . ASP C 1 391 ? -26.05087 84.36358 88.70698 1.000 265.10085 391 ASP B C 1
ATOM 18428 O O . ASP C 1 391 ? -25.44373 84.71507 87.69003 1.000 264.67079 391 ASP B O 1
ATOM 18437 N N . ARG C 1 392 ? -26.63622 85.21658 89.54780 1.000 256.35063 392 ARG B N 1
ATOM 18438 C CA . ARG C 1 392 ? -26.59004 86.65543 89.31959 1.000 255.71210 392 ARG B CA 1
ATOM 18439 C C . ARG C 1 392 ? -25.16311 87.15863 89.13854 1.000 254.48959 392 ARG B C 1
ATOM 18440 O O . ARG C 1 392 ? -24.92827 88.09900 88.37086 1.000 253.85207 392 ARG B O 1
ATOM 18461 N N . GLU C 1 393 ? -24.19973 86.55061 89.83185 1.000 234.61718 393 GLU B N 1
ATOM 18462 C CA . GLU C 1 393 ? -22.81720 87.02315 89.81242 1.000 233.41277 393 GLU B CA 1
ATOM 18463 C C . GLU C 1 393 ? -22.00329 86.37949 88.69151 1.000 233.47102 393 GLU B C 1
ATOM 18464 O O . GLU C 1 393 ? -21.44666 87.07984 87.84020 1.000 232.82244 393 GLU B O 1
ATOM 18476 N N . GLN C 1 394 ? -21.92398 85.04591 88.68407 1.000 266.33151 394 GLN B N 1
ATOM 18477 C CA . GLN C 1 394 ? -21.10618 84.35417 87.69099 1.000 266.57698 394 GLN B CA 1
ATOM 18478 C C . GLN C 1 394 ? -21.53166 84.71591 86.27478 1.000 266.83500 394 GLN B C 1
ATOM 18479 O O . GLN C 1 394 ? -20.68990 84.83981 85.37723 1.000 266.55144 394 GLN B O 1
ATOM 18493 N N . HIS C 1 395 ? -22.83382 84.88949 86.05426 1.000 246.40542 395 HIS B N 1
ATOM 18494 C CA . HIS C 1 395 ? -23.34125 85.33187 84.75739 1.000 246.45594 395 HIS B CA 1
ATOM 18495 C C . HIS C 1 395 ? -24.56534 86.19540 85.04475 1.000 246.45510 395 HIS B C 1
ATOM 18496 O O . HIS C 1 395 ? -25.64338 85.66867 85.33189 1.000 247.30470 395 HIS B O 1
ATOM 18510 N N . ASP C 1 396 ? -24.39108 87.51459 84.96533 1.000 265.76998 396 ASP B N 1
ATOM 18511 C CA . ASP C 1 396 ? -25.49757 88.43106 85.22085 1.000 265.82399 396 ASP B CA 1
ATOM 18512 C C . ASP C 1 396 ? -26.45655 88.48969 84.03481 1.000 266.18109 396 ASP B C 1
ATOM 18513 O O . ASP C 1 396 ? -27.65740 88.23581 84.17942 1.000 267.03476 396 ASP B O 1
ATOM 18522 N N . GLN C 1 397 ? -25.94084 88.82505 82.85428 1.000 238.80552 397 GLN B N 1
ATOM 18523 C CA . GLN C 1 397 ? -26.74055 88.94043 81.64313 1.000 238.86079 397 GLN B CA 1
ATOM 18524 C C . GLN C 1 397 ? -26.09523 88.14939 80.51213 1.000 238.84668 397 GLN B C 1
ATOM 18525 O O . GLN C 1 397 ? -24.86753 88.04520 80.42956 1.000 238.42091 397 GLN B O 1
ATOM 18539 N N . TYR C 1 398 ? -26.93874 87.59231 79.63954 1.000 282.88950 398 TYR B N 1
ATOM 18540 C CA . TYR C 1 398 ? -26.49384 86.90283 78.43387 1.000 282.90738 398 TYR B CA 1
ATOM 18541 C C . TYR C 1 398 ? -26.96622 87.62698 77.17743 1.000 282.09754 398 TYR B C 1
ATOM 18542 O O . TYR C 1 398 ? -27.96267 88.36232 77.18962 1.000 281.83254 398 TYR B O 1
ATOM 18560 N N . ASN C 1 399 ? -26.29146 87.30786 76.07252 1.000 233.53677 399 ASN B N 1
ATOM 18561 C CA . ASN C 1 399 ? -26.56193 87.86252 74.74326 1.000 232.62825 399 ASN B CA 1
ATOM 18562 C C . ASN C 1 399 ? -26.97693 86.70024 73.84525 1.000 233.30213 399 ASN B C 1
ATOM 18563 O O . ASN C 1 399 ? -26.23170 86.28020 72.95489 1.000 233.24860 399 ASN B O 1
ATOM 18573 N N . LEU C 1 400 ? -28.17200 86.16525 74.10606 1.000 244.81885 400 LEU B N 1
ATOM 18574 C CA . LEU C 1 400 ? -28.66524 85.01804 73.35640 1.000 245.40598 400 LEU B CA 1
ATOM 18575 C C . LEU C 1 400 ? -28.86287 85.39215 71.89620 1.000 244.42313 400 LEU B C 1
ATOM 18576 O O . LEU C 1 400 ? -29.37777 86.46690 71.58120 1.000 243.40138 400 LEU B O 1
ATOM 18592 N N . THR C 1 401 ? -28.43584 84.50750 70.99895 1.000 243.52674 401 THR B N 1
ATOM 18593 C CA . THR C 1 401 ? -28.61388 84.71240 69.56810 1.000 242.60243 401 THR B CA 1
ATOM 18594 C C . THR C 1 401 ? -29.16350 83.42738 68.96984 1.000 243.28204 401 THR B C 1
ATOM 18595 O O . THR C 1 401 ? -28.54611 82.36563 69.10406 1.000 244.36443 401 THR B O 1
ATOM 18606 N N . ILE C 1 402 ? -30.31723 83.51935 68.31702 1.000 258.83960 402 ILE B N 1
ATOM 18607 C CA . ILE C 1 402 ? -30.93756 82.37456 67.66342 1.000 259.20975 402 ILE B CA 1
ATOM 18608 C C . ILE C 1 402 ? -30.64038 82.45100 66.17594 1.000 258.29214 402 ILE B C 1
ATOM 18609 O O . ILE C 1 402 ? -30.71464 83.52905 65.57012 1.000 256.94609 402 ILE B O 1
ATOM 18625 N N . GLN C 1 403 ? -30.29982 81.30967 65.58585 1.000 233.10571 403 GLN B N 1
ATOM 18626 C CA . GLN C 1 403 ? -30.25459 81.16852 64.13953 1.000 232.32562 403 GLN B CA 1
ATOM 18627 C C . GLN C 1 403 ? -31.38894 80.27248 63.66555 1.000 232.24921 403 GLN B C 1
ATOM 18628 O O . GLN C 1 403 ? -31.83639 79.37042 64.37868 1.000 233.24321 403 GLN B O 1
ATOM 18642 N N . ALA C 1 404 ? -31.85280 80.54103 62.45129 1.000 255.09150 404 ALA B N 1
ATOM 18643 C CA . ALA C 1 404 ? -32.81988 79.69267 61.77511 1.000 254.76561 404 ALA B CA 1
ATOM 18644 C C . ALA C 1 404 ? -32.27818 79.39168 60.38887 1.000 254.26519 404 ALA B C 1
ATOM 18645 O O . ALA C 1 404 ? -31.69238 80.26821 59.74467 1.000 253.33542 404 ALA B O 1
ATOM 18652 N N . ARG C 1 405 ? -32.47052 78.15473 59.93155 1.000 261.38901 405 ARG B N 1
ATOM 18653 C CA . ARG C 1 405 ? -31.86954 77.71262 58.68215 1.000 261.25916 405 ARG B CA 1
ATOM 18654 C C . ARG C 1 405 ? -32.84087 76.81240 57.94059 1.000 260.70509 405 ARG B C 1
ATOM 18655 O O . ARG C 1 405 ? -33.41156 75.89410 58.53572 1.000 261.48730 405 ARG B O 1
ATOM 18676 N N . ASP C 1 406 ? -33.01615 77.06747 56.64808 1.000 240.45160 406 ASP B N 1
ATOM 18677 C CA . ASP C 1 406 ? -33.91283 76.26210 55.83636 1.000 239.67146 406 ASP B CA 1
ATOM 18678 C C . ASP C 1 406 ? -33.14057 75.14956 55.12643 1.000 240.79138 406 ASP B C 1
ATOM 18679 O O . ASP C 1 406 ? -31.91109 75.07050 55.18467 1.000 242.14164 406 ASP B O 1
ATOM 18688 N N . GLY C 1 407 ? -33.88577 74.28289 54.44153 1.000 248.21807 407 GLY B N 1
ATOM 18689 C CA . GLY C 1 407 ? -33.30342 73.13945 53.76362 1.000 249.29773 407 GLY B CA 1
ATOM 18690 C C . GLY C 1 407 ? -33.29852 73.26838 52.25501 1.000 247.88983 407 GLY B C 1
ATOM 18691 O O . GLY C 1 407 ? -33.37565 72.26380 51.54084 1.000 248.12683 407 GLY B O 1
ATOM 18695 N N . GLY C 1 408 ? -33.20898 74.50119 51.75458 1.000 254.68813 408 GLY B N 1
ATOM 18696 C CA . GLY C 1 408 ? -33.16315 74.74131 50.32933 1.000 253.15473 408 GLY B CA 1
ATOM 18697 C C . GLY C 1 408 ? -31.74333 74.76329 49.79321 1.000 254.34342 408 GLY B C 1
ATOM 18698 O O . GLY C 1 408 ? -30.76290 74.60486 50.51986 1.000 256.36713 408 GLY B O 1
ATOM 18702 N N . VAL C 1 409 ? -31.64610 74.97451 48.48363 1.000 224.76222 409 VAL B N 1
ATOM 18703 C CA . VAL C 1 409 ? -30.35545 75.03133 47.80670 1.000 225.72056 409 VAL B CA 1
ATOM 18704 C C . VAL C 1 409 ? -30.31527 76.24768 46.86909 1.000 223.37245 409 VAL B C 1
ATOM 18705 O O . VAL C 1 409 ? -31.04166 76.28498 45.87329 1.000 221.35989 409 VAL B O 1
ATOM 18718 N N . PRO C 1 410 ? -29.47014 77.24961 47.17253 1.000 233.51703 410 PRO B N 1
ATOM 18719 C CA . PRO C 1 410 ? -28.58354 77.36202 48.33682 1.000 235.56648 410 PRO B CA 1
ATOM 18720 C C . PRO C 1 410 ? -29.35891 77.64050 49.61982 1.000 235.46273 410 PRO B C 1
ATOM 18721 O O . PRO C 1 410 ? -30.31718 78.41237 49.59495 1.000 233.40359 410 PRO B O 1
ATOM 18732 N N . MET C 1 411 ? -28.95077 77.02142 50.72455 1.000 249.44319 411 MET B N 1
ATOM 18733 C CA . MET C 1 411 ? -29.65740 77.21640 51.97896 1.000 249.49794 411 MET B CA 1
ATOM 18734 C C . MET C 1 411 ? -29.46671 78.64550 52.47977 1.000 248.45197 411 MET B C 1
ATOM 18735 O O . MET C 1 411 ? -28.49859 79.33171 52.13977 1.000 248.29761 411 MET B O 1
ATOM 18749 N N . LEU C 1 412 ? -30.41523 79.09187 53.29911 1.000 247.28558 412 LEU B N 1
ATOM 18750 C CA . LEU C 1 412 ? -30.40629 80.43868 53.84769 1.000 246.26321 412 LEU B CA 1
ATOM 18751 C C . LEU C 1 412 ? -30.54934 80.37246 55.35905 1.000 247.57193 412 LEU B C 1
ATOM 18752 O O . LEU C 1 412 ? -31.26967 79.52025 55.88690 1.000 248.35237 412 LEU B O 1
ATOM 18768 N N . GLN C 1 413 ? -29.85398 81.27074 56.04731 1.000 226.35476 413 GLN B N 1
ATOM 18769 C CA . GLN C 1 413 ? -29.91427 81.37887 57.49636 1.000 227.40992 413 GLN B CA 1
ATOM 18770 C C . GLN C 1 413 ? -30.37684 82.77467 57.89649 1.000 225.94522 413 GLN B C 1
ATOM 18771 O O . GLN C 1 413 ? -30.48636 83.68544 57.07165 1.000 224.15143 413 GLN B O 1
ATOM 18785 N N . SER C 1 414 ? -30.63678 82.93427 59.19157 1.000 241.62075 414 SER B N 1
ATOM 18786 C CA . SER C 1 414 ? -30.96952 84.23462 59.75498 1.000 240.59840 414 SER B CA 1
ATOM 18787 C C . SER C 1 414 ? -30.62863 84.21206 61.23551 1.000 242.04233 414 SER B C 1
ATOM 18788 O O . SER C 1 414 ? -30.64965 83.15365 61.86915 1.000 243.57712 414 SER B O 1
ATOM 18796 N N . ALA C 1 415 ? -30.32516 85.39184 61.77843 1.000 226.54477 415 ALA B N 1
ATOM 18797 C CA . ALA C 1 415 ? -29.90184 85.53032 63.16412 1.000 227.67110 415 ALA B CA 1
ATOM 18798 C C . ALA C 1 415 ? -30.69482 86.63722 63.84315 1.000 226.90804 415 ALA B C 1
ATOM 18799 O O . ALA C 1 415 ? -30.91124 87.70563 63.26290 1.000 225.32202 415 ALA B O 1
ATOM 18806 N N . LYS C 1 416 ? -31.12433 86.37292 65.07672 1.000 270.98869 416 LYS B N 1
ATOM 18807 C CA . LYS C 1 416 ? -31.82846 87.35483 65.89284 1.000 270.66070 416 LYS B CA 1
ATOM 18808 C C . LYS C 1 416 ? -31.28551 87.27527 67.31082 1.000 271.92139 416 LYS B C 1
ATOM 18809 O O . LYS C 1 416 ? -31.28809 86.19916 67.91370 1.000 273.27856 416 LYS B O 1
ATOM 18828 N N . SER C 1 417 ? -30.83598 88.40782 67.84435 1.000 228.44123 417 SER B N 1
ATOM 18829 C CA . SER C 1 417 ? -30.17693 88.46089 69.14373 1.000 229.35479 417 SER B CA 1
ATOM 18830 C C . SER C 1 417 ? -31.04413 89.20603 70.14785 1.000 229.50168 417 SER B C 1
ATOM 18831 O O . SER C 1 417 ? -31.46359 90.33969 69.89098 1.000 228.41497 417 SER B O 1
ATOM 18839 N N . PHE C 1 418 ? -31.30981 88.56678 71.28610 1.000 240.14385 418 PHE B N 1
ATOM 18840 C CA . PHE C 1 418 ? -31.97851 89.20845 72.40705 1.000 240.55904 418 PHE B CA 1
ATOM 18841 C C . PHE C 1 418 ? -31.17377 88.97368 73.67868 1.000 241.41802 418 PHE B C 1
ATOM 18842 O O . PHE C 1 418 ? -30.49614 87.95053 73.83267 1.000 242.11270 418 PHE B O 1
ATOM 18859 N N . THR C 1 419 ? -31.24549 89.94926 74.58056 1.000 247.26930 419 THR B N 1
ATOM 18860 C CA . THR C 1 419 ? -30.51314 89.92695 75.83943 1.000 247.82254 419 THR B CA 1
ATOM 18861 C C . THR C 1 419 ? -31.41626 89.42027 76.95297 1.000 249.12919 419 THR B C 1
ATOM 18862 O O . THR C 1 419 ? -32.57770 89.82652 77.05200 1.000 249.39313 419 THR B O 1
ATOM 18873 N N . VAL C 1 420 ? -30.88379 88.53261 77.78901 1.000 309.44928 420 VAL B N 1
ATOM 18874 C CA . VAL C 1 420 ? -31.61748 88.02839 78.94475 1.000 310.60305 420 VAL B CA 1
ATOM 18875 C C . VAL C 1 420 ? -30.89493 88.48195 80.20265 1.000 310.62984 420 VAL B C 1
ATOM 18876 O O . VAL C 1 420 ? -29.65862 88.50709 80.23558 1.000 310.06886 420 VAL B O 1
ATOM 18889 N N . LEU C 1 421 ? -31.65729 88.83850 81.24314 1.000 295.30446 421 LEU B N 1
ATOM 18890 C CA . LEU C 1 421 ? -31.02478 89.20561 82.50552 1.000 295.31555 421 LEU B CA 1
ATOM 18891 C C . LEU C 1 421 ? -31.59810 88.38299 83.64784 1.000 296.47934 421 LEU B C 1
ATOM 18892 O O . LEU C 1 421 ? -32.75064 87.94546 83.61098 1.000 297.32660 421 LEU B O 1
ATOM 18908 N N . ILE C 1 422 ? -30.76926 88.19049 84.67036 1.000 251.13571 422 ILE B N 1
ATOM 18909 C CA . ILE C 1 422 ? -31.09917 87.37015 85.82744 1.000 252.01072 422 ILE B CA 1
ATOM 18910 C C . ILE C 1 422 ? -31.37986 88.29134 87.00436 1.000 252.18635 422 ILE B C 1
ATOM 18911 O O . ILE C 1 422 ? -30.70749 89.31399 87.18004 1.000 251.36026 422 ILE B O 1
ATOM 18927 N N . THR C 1 423 ? -32.37762 87.93060 87.80419 1.000 251.28326 423 THR B N 1
ATOM 18928 C CA . THR C 1 423 ? -32.76890 88.73984 88.95091 1.000 251.69985 423 THR B CA 1
ATOM 18929 C C . THR C 1 423 ? -32.00658 88.31363 90.19868 1.000 251.47816 423 THR B C 1
ATOM 18930 O O . THR C 1 423 ? -31.56055 89.15231 90.98075 1.000 251.03957 423 THR B O 1
#

Organism: Homo sapiens (NCBI:txid9606)

Radius of gyration: 58.42 Å; Cα contacts (8 Å, |Δi|>4): 3151; chains: 3; bounding box: 57×86×192 Å

Nearest PDB structures (foldseek):
  6vfu-assembly2_B-2  TM=1.002E+00  e=5.457E-85  Homo sapiens
  6vfr-assembly1_B  TM=8.540E-01  e=1.279E-50  Homo sapiens
  6vg1-assembly1_A  TM=8.019E-01  e=1.952E-49  Xenopus laevis
  4zpm-assembly1_A  TM=7.412E-01  e=1.945E-35  Mus musculus
  4zpq-assembly3_C  TM=8.025E-01  e=8.924E-34  Mus musculus

Secondary structure (DSSP, 8-state):
-EEEEEEEESSPPSS-EEE-HHHHHHHHS------SS-SEEEEEES-TTTEEE-TTT--EEESS---HHHHTTT-S--EEEEEEEETTS-EEEEEEEEE-------B-SSSEEEEEEETT--TT-EEE----B--S-GGGSEEEEEE---SSEEEEEEE-SSS-EEEEEEE-S---TTT--EEEEEEEEEESSSS--EEEEEEEEEEE-------EESSSEEEEEEETTPPSS-EEEE--EE--SSGGGG-EEEEEES-SS-THHHHEEE-TTT-EEEE-S---TTT-SEEEEEEEEEESSSS---EEEEEEEEEE--S-SPPEEEEE-SSS--EEEESS--TT-EEEEEEEE-SS-GGGT-EEEEE-SS-SEEEEE-SS-EEEEE-S---TTT-SEEEEEEEEEESSSS--EEEEEEEEEEES----/-EEEEEEEESSPPSS-EEE-HHHHHHHHT---EEEEES-TTTEEE-TTT--EEESS---HHHHTTT-S--EEEEEEE-TTS-EEEEEEEEE-------B-SSSEEEEEEETT--TT-EEE----B--S-GGGSEEEEEE---SSEEEEEEEEETTEEEEEEEE-S---TTT--EEEEEEEEEE--SS--EEEEEEEEEEE-------EES-SEEEEEEETTPPSSEEEEE--EE--S-GGGG-EEEEE-S---HHHHHHEEE-TTT-EEEE-S---TTT-SEEEEEEEEEESSTT---EEEEEEEEEE--S-SPPEEEEE--EEE-SS--TT-EEEEEEEE-SS-GGGT-EEEEE-SS-SEEEEE-SS-EEEEE-S---TTT-SEEEEEEEEEE-SSS--EEEEEEEEEE-/-EEEEEEEESS--SS-EEE-HHHHHHHH------STT--EEEEEES-TTTEEE-TTT--EEESS---HHHHSTT-S--EEEEEEEETTS-EEEEEEEEE-------B-SSSEEEEEEETT--TT-EEE----B--S-GGGSEEEEEE---SSEEEEEEESSSS-EEEEEEE-S---TTT--EEEEEEEEEE--SS--EEEEEEEEEEE-------EES-SEEEEEEETTPPSSEEEEE--EE--SSGGGG-EEEEE-S-TTSHHHHHEEE-TTT-EEEE-S---TTT-SEEEEEEEEEESSSS---EEEEEEEEEE--S-SPPEEEEE-TTSS-EEEESS--TT-EEEEEEEE-SS-GGGT-EEEEE-SS-SEEEEEETTEEEEEE-S---TTT-SEEEEEEEEEESSSS--EEEEEEEEEEESS---

Foldseek 3Di:
DAEAEWEDAAQDAFFDFGWQQVVVPVVRDDDQDPDQLQFKAWPDKQDPQFWGAGSNRNTIGTNHGGDQLVQQQQPPWAWMWIKMAGNPGDIYIYIYTHDWDLPWFWEDPDQAAEEEAALPQAFFDKAWDDGTDRRTYDQSGWDDKDKADDQQKDKDKDAPPPRVITIIITGHHGGACLVPFKDKMKMKIWGRDPPIHIYIYIYIYGHDWDLPWAWDWPDQEAEWEAEFPDEAFAFTDFTDTFTSTDDQSTQKFKDFDDDCPDCLNVFWDARGRGRTITGHDGGAVLVPFWDKTKMWIWGRDPPIDIDIHIYIYGYDFALPWAKDKDKADPVPDAFEDEQPFPWFAWTTKMAIFTSTDDQSTDKDKDKDDPAQWGWPADDRIITITGHDGDDCPVDFKDWIKMKMWGRGVVIHMDIDIGMYGYDHDDDD/DAEAEFEDEAQDAFFDFRFQQLVVVVVVPAQNDDDDLAFKAFPDKPDPQFWGAGSVRRTIGTHGGGAVLVVQQQPPWAWMWIWMAGPVGDIHIYIYIYDYDLPWFWEAPDQEAEAEAALAPPFFDKAWDDFIDTRTYDQSTWDDKDKDDDQQKDKAWDADPPRPITIIIGGRDGGACLVPFKDKMKMKTWGRDPPIHIYMHIYMYGHAWDLPWAWDWPDAEAEFEAEFQDDFFAFTDATDTFTSTDDQSGQKFKAFDDDPPDPVVQFWGARGRGGTITGHDGGAVLVPFWDKTKMKIWGGDPPIDIGIHIYIYGYDWALPWAKDKDKDAPVRDAFEDEQPFPWFAFTTKMAIFTSTDDQSTAKDKDKDDPAQWDFPDDDRITTITGHDHRDCPVQFKDWIKMKMWGRGVVIHMDIDIGMYGYHHDDDD/DAEAEAEDEAQDAAFDWRFQCVVVVVVVPAPFFWPDKQDPQFWDADPVRRTIGTHHGGDQLVQQQQPPWDWIWTKTADPVRDIYTYIYTHDWDLPWAFEDPDQAAEEEAALAQAFFDKAWDDATDRRTYAQSGWDDKDKADDQQKDKDWDQDDPRRITIIITGHHGGDCLVPQKDKMKMKIWGRDPPIHIYIHIYIYGHAWDLPWAWDWPDQEEEWEAEFPDEAFAFTDATDTFTSTDDQSGQKFKDFDDDDDVVLVVQWGADGRGRTITGHDGGACLVDFKDKTKMWIWGRDPPIDIDIHIYIYGYDFALPWAKDKDKAALFEDEQPFPWFAFGTKMFIFGSTDDQSTAKDKDKDDPAQWGFPDDVRITTITGRDGRDCPVQFKDWIKMKMWTRGVVIHMDIDTRMYGYD

CATH classification: 2.60.40.60 (+2 more: 2.60.40.60, 2.60.40.60)

Solvent-accessible surface area: 67047 Å² total; per-residue (Å²): 159,16,105,23,177,34,60,25,87,0,49,62,171,45,33,27,92,25,20,57,4,10,113,38,10,139,128,63,42,29,44,59,59,127,116,169,61,70,4,19,78,49,22,43,28,75,10,85,120,26,0,66,9,57,67,74,61,2,35,0,48,4,106,91,124,3,41,6,8,137,82,23,158,84,48,121,143,2,83,3,32,0,13,5,2,3,16,62,23,41,19,3,19,2,89,1,37,1,92,23,59,21,61,44,42,4,52,24,68,39,89,110,20,133,23,118,6,8,9,48,3,58,73,45,18,108,13,18,17,52,40,14,143,9,26,0,13,48,83,62,2,22,44,51,8,89,24,14,75,49,147,32,4,14,37,80,62,119,61,90,40,151,30,38,80,14,4,21,1,9,1,84,104,73,13,57,39,57,113,70,45,78,33,57,21,74,4,28,0,53,4,28,13,142,40,66,32,56,8,51,2,18,3,36,1,124,4,44,24,9,11,79,43,30,1,92,17,86,103,75,94,45,88,26,62,4,64,6,85,11,91,91,110,27,97,15,32,158,4,110,9,71,16,76,13,90,56,83,21,19,89,20,21,12,40,40,61,33,107,107,136,54,96,20,78,133,4,1,107,26,64,58,130,54,0,59,0,14,0,40,23,82,1,41,38,35,124,18,92,84,26,48,4,17,0,35,0,88,1,78,16,46,24,36,14,40,21,30,4,22,0,26,0,45,5,80,29,52,13,58,22,68,1,68,7,53,47,20,19,46,101,97,86,92,18,74,3,47,70,103,12,92,116,39,112,41,11,1,5,0,49,22,37,21,149,12,47,60,114,29,14,156,28,108,16,139,35,69,67,151,25,24,4,154,29,120,74,109,139,73,4,5,4,0,30,3,60,36,225,2,47,100,156,136,79,61,117,16,90,0,27,0,46,0,63,6,38,7,140,102,94,52,95,31,75,85,77,23,72,0,28,0,6,83,140,107,177,174,131,23,93,24,152,25,56,24,86,0,67,56,167,55,50,19,83,26,20,45,2,23,103,44,7,136,143,49,44,30,26,78,60,147,132,168,67,39,13,27,75,35,30,47,31,80,13,70,135,19,0,53,5,66,50,81,72,2,50,0,47,7,106,100,133,8,42,7,11,136,78,24,177,93,56,126,158,5,90,4,33,0,18,2,2,2,36,61,30,64,10,0,11,0,74,0,36,3,112,22,62,28,61,42,36,1,62,24,128,52,89,99,15,120,22,118,8,8,9,47,4,56,75,39,38,101,22,9,11,65,23,11,140,4,28,0,12,53,72,67,2,15,65,48,10,96,29,49,128,43,130,37,2,14,34,73,57,56,90,65,30,163,33,47,70,11,2,7,1,22,4,108,136,71,12,49,45,52,113,96,52,88,19,89,24,128,1,28,0,39,5,31,18,146,108,78,101,110,9,50,5,6,2,10,0,92,1,40,22,6,16,82,43,35,1,92,16,100,106,83,72,56,85,40,61,5,71,6,77,9,91,91,106,30,101,10,19,152,3,109,8,70,18,75,13,79,56,78,28,18,98,25,20,7,40,40,68,23,96,107,125,75,144,17,90,125,8,4,86,21,56,61,141,44,0,53,0,16,0,65,20,86,0,43,42,37,132,14,88,102,34,52,1,30,0,30,0,61,1,63,40,56,19,34,14,35,21,32,3,18,0,38,0,39,6,85,31,52,7,57,20,78,0,76,6,57,37,31,14,59,105,86,91,96,8,79,3,47,55,100,11,85,114,37,102,35,13,0,12,1,58,30,40,20,159,11,49,61,118,29,19,116,27,73,5,95,66,76,59,163,37,27,8,134,26,96,95,133,166,60,9,11,18,8,17,1,63,28,233,14,33,99,155,139,103,82,116,15,88,9,32,2,45,0,72,6,28,7,136,98,95,51,100,30,75,81,74,20,49,0,40,1,24,92,150,95,180,177,191,17,98,24,140,36,49,31,84,1,52,51,177,50,39,22,84,32,17,56,1,22,124,49,5,172,130,58,49,50,70,84,153,75,53,53,38,70,16,71,124,23,0,65,24,64,102,108,55,8,51,0,48,3,115,101,122,6,54,6,12,120,62,23,159,98,57,121,156,1,62,3,41,1,66,1,51,11,99,66,173,44,65,1,26,1,82,2,53,2,96,19,64,28,56,44,33,4,59,28,132,48,91,95,20,118,35,122,6,47,9,71,13,75,75,41,47,131,39,89,16,112,36,12,149,8,31,0,14,50,77,65,2,18,51,48,15,59,17,20,35,46,96,34,6,12,43,55,71,63,84,144,38,156,57,28,74,30,2,8,2,10,2,92,111,72,12,54,36,52,117,86,56,78,17,86,27,104,5,26,0,30,3,27,12,116,28,56,74,80,8,69,2,18,1,6,0,96,2,52,20,24,17,83,43,54,1,89,17,82,109,82,102,46,94,25,67,6,64,6,81,11,90,94,115,29,108,14,34,160,6,104,10,68,18,74,12,82,56,90,20,19,88,20,24,16,42,46,112,49,188,41,107,95,104,11,107,113,2,1,87,23,54,62,138,50,0,71,1,26,0,49,26,66,1,26,48,46,110,16,121,93,21,79,1,28,0,29,0,83,2,80,26,84,114,34,92,48,23,85,5,98,0,51,0,40,5,79,29,52,11,57,12,66,0,74,6,42,48,88,122,145,15,132,5,58,59,106,10,89,116,41,121,71,22,8,84,0,82,31,46,20,142,10,46,47,108,25,19,158,36,97,9,124,31,80,61,163,37,23,8,145,26,97,78,146,162,80,84,6,15,0,8,2,64,28,232,11,33,126,122,138,100,82,126,21,104,0,27,0,38,0,70,8,44,6,139,100,93,50,87,30,71,83,75,24,63,0,56,9,92

Sequence (1267 aa):
LINLKYSVEEEQRAGTVIANVAKDAREAGFALDPRQASAFRVVSNSAPHLVDINPSSGLLVTKQKIDRDLLCRQSPKCIISLEVMSSSMEICVIKVEIKDLNDNAPSFPAAQIELEISEAASPGTRIPLDSAYDPDSGSFGVQTYELTPNELFGLEIKTRGDGSRFAELVVEKSLDRETQSHYSFRITALDGGDPPRLGTVGLSIKVTDSNDNNPVFSESTYAVSVPENSPPNTPVIRLNASDPDEGTNGQVVYSFYGYVNDRTRELFQIDPHSGLVTVTGALDYEEGHVYELDVQAKDLGPNSIPAHCKVTVSVLDTNDNPPVINLLSVNSELVEVSESAPPGYVIALVRVSDRDSGLNGRVQCRLLGNVPFRLQEYESFSTILVDGRLDREQHDQYNLTIQARDGGVPMLQSAKSFTVLITDHHHHLINLKYSVEEEQRAGTVIANVAKDAREAGFALDPRQASAFRVVSNSAPHLVDINPSSGLLVTKQKIDRDLLCRQSPKCIISLEVMSSSMEICVIKVEIKDLNDNAPSFPAAQIELEISEAASPGTRIPLDSAYDPDSGSFGVQTYELTPNELFGLEIKTRGDGSRFAELVVEKSLDRETQSHYSFRITALDGGDPPRLGTVGLSIKVTDSNDNNPVFSESTYAVSVPENSPPNTPVIRLNASDPDEGTNGQVVYSFYGYVNDRTRELFQIDPHSGLVTVTGALDYEEGHVYELDVQAKDLGPNSIPAHCKVTVSVLDTNDNPPVINLLSVNSELVEVSESAPPGYVIALVRVSDRDSGLNGRVQCRLLGNVPFRLQEYESFSTILVDGRLDREQHDQYNLTIQARDGGVPMLQSAKSFTVLITDHHHHLINLKYSVEEEQRAGTVIANVAKDAREAGFAFRVVSNSAPHLVDINPSSGLLVTKQKIDRDLLCRQSPKCIISLEVMSSSMEICVIKVEIKDLNDNAPSFPAAQIELEISEAASPGTRIPLDSAYDPDSGSFGVQTYELTPNELFGLEIKTRGDGSRFAELVVEKSLDRETQSHYSFRITALDGGDPPRLGTVGLSIKVTDSSNDNNPVFSESTYAVSVPENSPPNTPVIRLNASDPDEGTNGQVVYSFYGYVNDRTRELFQIDPHSGLVTVTGALDYEEGHVYELDVQAKDLGPNSIPAHCKVTVSVLDTNDNPPVINLLSLVEVSESAPPGYVIALVRVSDRDSGLNGRVQCRLLGNVPFRLQEYESFSTILVDGRLDREQHDQYNLTIQARDGGVPMLQSAKSFTVLIT

InterPro domains:
  IPR002126 Cadherin-like [PF00028] (136-229)
  IPR002126 Cadherin-like [PF00028] (243-337)
  IPR002126 Cadherin-like [PF00028] (356-443)
  IPR002126 Cadherin-like [PF00028] (458-553)
  IPR002126 Cadherin-like [PF00028] (576-661)
  IPR002126 Cadherin-like [PR00205] (70-89)
  IPR002126 Cadherin-like [PR00205] (238-267)
  IPR002126 Cadherin-like [PR00205] (311-323)
  IPR002126 Cadherin-like [PR00205] (325-344)
  IPR002126 Cadherin-like [PR00205] (451-464)
  IPR002126 Cadherin-like [PR00205] (511-537)
  IPR002126 Cadherin-like [PR00205] (545-562)
  IPR002126 Cadherin-like [PS50268] (28-129)
  IPR002126 Cadherin-like [PS50268] (130-238)
  IPR002126 Cadherin-like [PS50268] (239-346)
  IPR002126 Cadherin-like [PS50268] (350-453)
  IPR002126 Cadherin-like [PS50268] (454-563)
  IPR002126 Cadherin-like [PS50268] (569-672)
  IPR002126 Cadherin-like [SM00112] (50-127)
  IPR002126 Cadherin-like [SM00112] (151-236)